Protein 4KHB (pdb70)

Nearest PDB structures (foldseek):
  4khb-assembly1_A  TM=1.009E+00  e=3.267E-23  Thermochaetoides thermophila DSM 1495
  4khb-assembly4_G  TM=1.005E+00  e=5.712E-20  Thermochaetoides thermophila DSM 1495
  4khb-assembly3_E  TM=9.959E-01  e=7.797E-20  Thermochaetoides thermophila DSM 1495
  4khb-assembly2_C  TM=9.978E-01  e=1.205E-19  Thermochaetoides thermophila DSM 1495
  7xt7-assembly1_j  TM=9.182E-01  e=3.684E-13  Komagataella phaffii

InterPro domains:
  IPR000994 Peptidase M24 [PF00557] (211-422)
  IPR011993 PH-like domain superfamily [G3DSA:2.30.29.30] (814-945)
  IPR013719 Histone chaperone RTT106/FACT complex subunit SPT16-like, middle domain [PF08512] (823-909)
  IPR013719 Histone chaperone RTT106/FACT complex subunit SPT16-like, middle domain [SM01287] (821-911)
  IPR013953 FACT complex subunit SPT16, middle domain [PF08644] (547-659)
  IPR013953 FACT complex subunit SPT16, middle domain [SM01286] (547-697)
  IPR029148 FACT complex subunit SPT16, N-terminal lobe domain [PF14826] (6-165)
  IPR029148 FACT complex subunit SPT16, N-terminal lobe domain [SM01285] (6-167)
  IPR029149 Creatinase/Aminopeptidase P/Spt16, N-terminal [G3DSA:3.40.350.10] (1-169)
  IPR033825 FACT complex subunit Spt16, peptidase M24-like domain [cd01091] (180-431)
  IPR036005 Creatinase/aminopeptidase-like [G3DSA:3.90.230.10] (173-447)
  IPR036005 Creatinase/aminopeptidase-like [SSF55920] (176-449)
  IPR040258 FACT complex subunit Spt16 [PTHR13980] (1-1028)
  IPR048969 FACT complex subunit SPT16, C-terminal domain [PF21091] (950-1029)
  IPR056595 FACT complex subunit SPT16, PH-like domain [PF24824] (669-801)

Solvent-accessible surface area: 51174 Å² total; per-residue (Å²): 207,168,36,75,10,7,146,153,54,95,80,24,23,109,154,15,178,102,41,16,17,21,25,17,90,176,60,56,0,0,2,0,9,1,12,3,15,15,2,5,1,11,0,61,3,0,86,61,12,57,69,46,83,35,77,151,82,4,32,0,75,0,20,0,63,8,23,59,68,222,164,129,129,58,84,55,176,34,95,67,2,29,0,0,21,2,0,15,0,32,2,87,35,16,127,69,0,32,96,8,10,93,47,0,41,80,26,28,124,94,37,107,191,155,28,4,23,2,23,15,9,54,84,0,54,24,45,22,35,187,86,11,6,12,0,38,0,3,70,30,5,6,18,20,64,39,51,22,131,50,103,8,11,9,0,17,2,47,9,2,34,13,11,90,6,17,39,30,5,0,8,0,52,33,43,14,33,17,13,12,7,0,14,11,3,111,112,143,27,77,145,87,0,24,81,0,0,126,77,33,6,99,15,95,10,93,105,71,119,26,12,24,68,4,26,2,11,5,72,9,79,41,34,74,13,18,2,25,1,21,4,127,136,140,2,7,0,14,0,2,19,94,10,26,57,71,12,59,81,53,58,76,30,16,2,0,68,13,41,21,39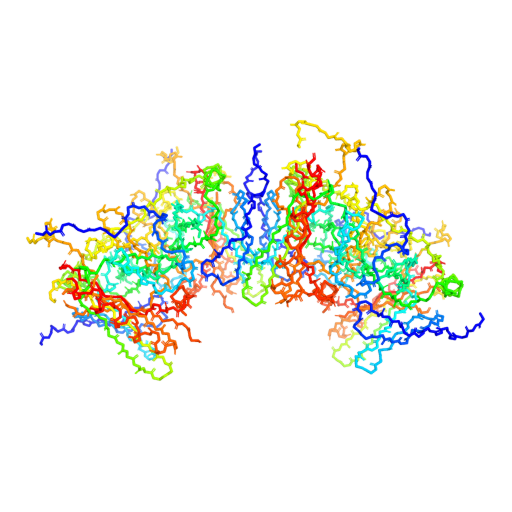,136,199,2,162,16,3,27,41,16,144,1,20,3,29,33,0,79,1,40,42,45,106,236,129,48,78,92,49,44,11,79,126,2,83,20,49,16,33,157,71,32,2,68,0,106,0,20,59,88,8,8,26,16,92,15,107,65,72,157,82,51,112,10,41,26,12,18,6,34,12,5,32,12,9,90,9,15,33,31,4,0,7,0,48,34,88,16,35,17,14,13,10,0,12,25,5,111,127,129,16,74,114,88,0,26,125,8,0,109,113,51,10,98,17,101,9,88,102,60,117,24,10,25,58,4,23,2,11,8,97,7,54,54,33,70,10,19,2,25,1,18,4,125,128,140,3,7,0,16,0,2,22,102,12,27,52,31,9,19,12,12,15,177,25,3,0,1,5,1,42,22,35,200,36,179,19,5,27,16,18,153,2,27,3,14,7,0,16,2,47,19,50,67,101,24,200,49,19,25,1,25,13,9,66,86,2,55,25,38,14,23,181,86,24,6,10,0,43,0,6,70,30,7,6,18,21,71,18,41,39,80,133,51,106,12,16,13,8,15,11,38,10,4,24,14,12,107,7,23,46,30,3,0,7,0,51,34,70,14,33,18,13,13,12,0,13,9,0,104,115,143,28,72,134,94,0,19,95,0,0,98,92,36,6,72,19,104,10,86,103,56,120,24,12,28,64,4,32,2,20,7,70,9,76,52,33,71,12,18,2,25,1,18,5,127,132,136,4,8,0,15,0,2,22,76,1,30,63,72,16,57,65,71,83,31,7,4,2,56,17,78,209,3,118,6,6,46,45,12,135,2,23,8,39,24,0,61,2,41,12,48,55,77,204,165,33,72,10,8,153,125,56,102,70,26,26,97,149,15,161,89,42,17,14,24,27,7,64,167,62,58,0,1,1,0,11,1,13,4,19,18,1,4,1,13,0,61,4,0,95,59,13,53,61,63,94,123,81,130,49,7,40,0,90,0,20,0,60,10,57,86,68,119,192,53,115,70,1,23,6,0,29,2,0,11,0,71,0,68,60,12,126,79,0,34,92,10,10,84,43,2,35,84,3,52,174,131,51,165,160,172,165,24,80,10,7,171,152,46,91,82,26,28,103,145,10,162,99,44,15,14,25,21,16,92,179,45,69,0,0,1,0,10,1,12,4,18,16,1,4,1,14,10,63,3,1,82,68,17,59,73,49,83,48,72,146,80,4,43,0,66,0,22,0,51,6,58,89,34,86,134,71,176,52,116,81,4,22,4,0,20,1,0,13,0,25,4,91,37,13,129,60,0,46,96,6,13,78,57,2,47,81,31,88,203,127,171,137,26,65,10,7,162,138,53,91,76,24,24,84,124,15,135,91,43,10,14,23,26,13,85,184,48,62,0,0,1,0,10,1,11,4,17,15,1,5,1,14,7,76,2,0,110,68,19,44,73,51,88,118,81,127,34,6,42,0,114,0,27,7,76,20,59,102,180,73,65,170,40,106,68,2,30,8,0,46,9,0,14,0,22,5,86,50,20,129,49,0,37,91,8,20,102,54,2,69,76,14,80,180,174,210,47,85,88,32,36,10,105,110,1,64,25,42,12,19,185,79,26,5,68,0,100,0,22,122,102,7,5,26,14,112,10,103,71,69,49,158,88,49,106,10,35,22,6,16,1,40,10,3,28,13,10,92,8,17,44,26,4,0,6,0,51,34,74,15,32,18,14,10,10,0,6,15,2,118,127,138,21,77,136,94,0,21,100,8,0,115,85,46,6,87,14,122,10,78,103,64,119,24,11,24,58,4,26,1,25,6,76,9,83,36,34,75,11,19,3,26,1,22,4,125,132,136,4,7,1,14,0,1,23,87,11,20,22,56,8,12,9,13,12,107,26,19,10,0,2,1,0,21,13,77,215,64,112,0,148,19,4,27,46,15,161,1,26,4,6,9,0,21,2,25,13,45,71,59,84

GO terms:
  GO:0005515 protein binding (F, IPI)

Sequence (1118 aa):
KRFESYKRDNQLPPKVRDMGIVIDQKNNTIVLPIMGRPVPFHINTIKNASKSDEGEWSFLRINFLSPGQRKDDQPFEDASAHFVRSLTFRSTDGDRYAEIANQISNLKREAVKHMAAIESFDHIYLDLSKEPGKCRFAENGLGWKPVGTFTLDVSNIGGAQWSRAAGYEVKILQRTSGVIQLDGFQQEDYERLAKIFKNWYSTNLENKEHSLRGWNWGKAEFGKAELTFNVQNRPAFEIPYSEIANTNLAGNEIAVEFAPGDKSKKASASRDQLVEIRFYIPGHMAAIESFDHIYLDLSKEPGKCRFAENGLGWKPVGGETFTLDVSNIGGAQWSRAAGYEVKILQRTSGVIQLDGFQQEDYERLAKIFKNWYSTNLENKEHSLRGWNWGKAEFGKAELTFNVQNRPAFEIPYSEIANTNLAGREIAVEFAPGDSKKASASRDQLVEIRFYIPGTTHMAAIESFDHIYLDLSKEPGKCRFAENGLGWKPVGGTFTLDVSNIGGAQWSRAAGYEVKILQRTSGVIQLDGFQQEDYERLAKIFKNWYSTNLENKEHSLRGWNWGKAEFGKAELTFNVQNRPAFEIPYSEIANTNLANEIAVEFAKSKKASASRDQLVEIRFYIPGTKRFESYKRDNQLPPKVRDMGIVIDQKNNTIVLPIMGRPVPFHINTIKNASKSDEGEWSFLRINFLSPGQFEDASAHFVRSLTFRSTDGDRYAEIANQISNLKREAVFKRFESYKRDNQLPPKVRDMGIVIDQKNNTIVLPIMGRPVPFHINTIKNASKSDEGEWSFLRINFLSPGQGPFEDASAHFVRSLTFRSTDGDRYAEIANQISNLKRFKRFESYKRDNQLPPKVRDMGIVIDQKNNTIVLPIMGRPVPFHINTIKNASKSDEGEWSFLRINFLSPGQPFEDASAHFVRSLTFRSTDGDRYAEIANQISNLKREMAAIESFDHIYLDLSKEPGKCRFAENGLGWKPVGGGETFTLDVSNIGGAQWSRAAGYEVKILQRTSGVIQLDGFQQEDYERLAKIFKNWYSTNLENKEHSLRGWNWGKAEFGKAELTFNVQNRPAFEIPYSEIANTNLAGRNEIAVEFAPGQVKSKKASASRDQLVEIRFYIPGTT

B-factor: mean 24.46, std 14.66, range [3.23, 107.15]

Organism: Chaetomium thermophilum (strain DSM 1495 / CBS 144.50 / IMI 039719) (NCBI:txid759272)

Radius of gyration: 35.15 Å; Cα contacts (8 Å, |Δi|>4): 2754; chains: 8; bounding box: 82×76×104 Å

Foldseek 3Di:
DDADQDDDPVVDDPCVQVLCWDDDLPSQWIWHRDPNDTHIDHLQFWDAWDWDDDPQKIKIKTATDDDVVDPDDDDPVCGPDDDDGMDMDMDNPRVVSVVVRVVSRVSNVVVVD/DDDQKDKDFQKDKLLDPAGWMWIAGLQFIATDGVVGDTDGLQQFDAWEWECDPHIWIWTQTPQADIIIIDDDHPVCVVVVQCRCVVRNVYGHHYAYADPPPDDDDDFDDDRFWTFGDDVNHTNDIGGPQQFDDWDPDDCKIKTAGDEPCSRPSQPSDPHGDGMDMDNDDD/DFDDKDKDWQKDKLLDPFGWMWIAGLQWIWTDGPPDDIDTDGLQQFDEWEWECDPHIWIWTATPQADIIIIHDDHPVCVVVVQCRCCVRNVYGHHYAYADPPPDDDDDFDDDRFWGFGDDVNHGNDIHGPVQFPDWDDPDCKIKTAGDCPCSVSQVSDPHGDGMDIDNDPGRD/DDDQWDKDFQKDKLLDPAGFMWIAGLQFIWTDRPPPTDTDGLQQFDEWEWQPDPQIWIWTQTPAADIMIIHDDHPVCVVVVQCRCCVRNVYGHHHAYADPPPDDDDDFDDDRFWGFGDDVNHTNDIHGPCQFDDWDDPCKIKTAGDPNVSQVSDVNGDGIDMDNDPPD/DDADQDDDPVVDDPCVQVLCWADDLVSQWIWHRDPNDTHIDHLLFWDAWDWADDPQKIKIKTATDDVVSPPCPPDDDDGIDMDIDRCSVVSVVVRVVSVVSNVVVD/DDDADQDDDPVVPDPVCQVLCWDDDLVSQWIWHRDPNDTHIDHLQFWDAWDWDDDDQKIKIKTATDDVVRPPPVCPPDDDDGIDMDIDNCRVVSVVVRVVSVVSND/DDDADQDDDDVVDDPCVQVQCWDDDLVRQWIWHRDPNDTHIDHLLQWDAWDWDDDPQKIKIKTATDDPCPPVPCPPDDDDGIDMDMDNPRVVSVVVRVVSVVSVVD/DDAKDKDFQKDKLLHPFGFIWIAHLQWIKTDGPPDDDIDTDGLQQFDEWEWEPDPNIWIWTQTPAADIIIIDDDHPVCVVVVQCRCVVRNVYGHHYAYADDPPDDDDDFDDDRFWTFGDDVNHTNDIGGPLQFPDWDCPDAPKIKTAGACVVRHRVSQVSDPRGDGIDMDHDPPPD

Structure (mmCIF, N/CA/C/O backbone):
data_4KHB
#
_entry.id   4KHB
#
_cell.length_a   85.391
_cell.length_b   128.082
_cell.length_c   132.329
_cell.angle_alpha   90.000
_cell.angle_beta   90.000
_cell.angle_gamma   90.000
#
_symmetry.space_group_name_H-M   'P 21 21 21'
#
loop_
_entity.id
_entity.type
_entity.pdbx_description
1 polymer 'Uncharacterized protein SPT16D'
2 polymer 'Uncharacterized protein POB3N'
3 non-polymer 'SULFATE ION'
4 water water
#
loop_
_atom_site.group_PDB
_atom_site.id
_atom_site.type_symbol
_atom_site.label_atom_id
_atom_site.label_alt_id
_atom_site.label_comp_id
_atom_site.label_asym_id
_atom_site.label_entity_id
_atom_site.label_seq_id
_atom_site.pdbx_PDB_ins_code
_atom_site.Cartn_x
_atom_site.Cartn_y
_atom_site.Cartn_z
_atom_site.occupancy
_atom_site.B_iso_or_equiv
_atom_site.auth_seq_id
_atom_site.auth_comp_id
_atom_site.auth_asym_id
_atom_site.auth_atom_id
_atom_site.pdbx_PDB_model_num
ATOM 1 N N . LYS A 1 7 ? 12.364 -13.639 8.445 1.00 54.67 527 LYS A N 1
ATOM 2 C CA . LYS A 1 7 ? 11.119 -12.888 8.550 1.00 49.59 527 LYS A CA 1
ATOM 3 C C . LYS A 1 7 ? 9.961 -13.651 7.926 1.00 44.77 527 LYS A C 1
ATOM 4 O O . LYS A 1 7 ? 9.055 -14.126 8.617 1.00 49.39 527 LYS A O 1
ATOM 10 N N . ARG A 1 8 ? 10.011 -13.762 6.603 1.00 40.03 528 ARG A N 1
ATOM 11 C CA . ARG A 1 8 ? 8.958 -14.410 5.833 1.00 35.78 528 ARG A CA 1
ATOM 12 C C . ARG A 1 8 ? 8.946 -15.926 5.993 1.00 37.37 528 ARG A C 1
ATOM 13 O O . ARG A 1 8 ? 9.958 -16.599 5.767 1.00 36.54 528 ARG A O 1
ATOM 21 N N . PHE A 1 9 ? 7.791 -16.454 6.380 1.00 26.83 529 PHE A N 1
ATOM 22 C CA . PHE A 1 9 ? 7.582 -17.894 6.452 1.00 14.06 529 PHE A CA 1
ATOM 23 C C . PHE A 1 9 ? 6.344 -18.259 5.644 1.00 18.73 529 PHE A C 1
ATOM 24 O O . PHE A 1 9 ? 5.584 -17.381 5.229 1.00 18.49 529 PHE A O 1
ATOM 32 N N . GLU A 1 10 ? 6.144 -19.554 5.422 1.00 12.57 530 GLU A N 1
ATOM 33 C CA . GLU A 1 10 ? 5.056 -20.036 4.579 1.00 17.75 530 GLU A CA 1
ATOM 34 C C . GLU A 1 10 ? 4.802 -21.508 4.872 1.00 12.39 530 GLU A C 1
ATOM 35 O O . GLU A 1 10 ? 5.715 -22.331 4.770 1.00 13.70 530 GLU A O 1
ATOM 41 N N . SER A 1 11 ? 3.567 -21.839 5.238 1.00 8.37 531 SER A N 1
ATOM 42 C CA . SER A 1 11 ? 3.230 -23.210 5.595 1.00 19.11 531 SER A CA 1
ATOM 43 C C . SER A 1 11 ? 3.227 -24.108 4.363 1.00 12.73 531 SER A C 1
ATOM 44 O O . SER A 1 11 ? 4.055 -25.012 4.240 1.00 17.56 531 SER A O 1
ATOM 47 N N . TYR A 1 12 ? 2.296 -23.845 3.450 1.00 10.01 532 TYR A N 1
ATOM 48 C CA . TYR A 1 12 ? 2.154 -24.655 2.244 1.00 13.80 532 TYR A CA 1
ATOM 49 C C . TYR A 1 12 ? 2.046 -23.785 0.992 1.00 16.25 532 TYR A C 1
ATOM 50 O O . TYR A 1 12 ? 1.699 -22.603 1.074 1.00 17.45 532 TYR A O 1
ATOM 59 N N . LYS A 1 13 ? 2.358 -24.372 -0.160 1.00 17.29 533 LYS A N 1
ATOM 60 C CA . LYS A 1 13 ? 2.253 -23.676 -1.439 1.00 25.34 533 LYS A CA 1
ATOM 61 C C . LYS A 1 13 ? 1.083 -24.262 -2.235 1.00 22.86 533 LYS A C 1
ATOM 62 O O . LYS A 1 13 ? 0.424 -23.555 -2.998 1.00 33.23 533 LYS A O 1
ATOM 68 N N . ARG A 1 14 ? 0.830 -25.557 -2.045 1.00 20.55 534 ARG A N 1
ATOM 69 C CA . ARG A 1 14 ? -0.195 -26.276 -2.806 1.00 27.82 534 ARG A CA 1
ATOM 70 C C . ARG A 1 14 ? -1.111 -27.118 -1.925 1.00 27.26 534 ARG A C 1
ATOM 71 O O . ARG A 1 14 ? -0.729 -27.531 -0.827 1.00 29.40 534 ARG A O 1
ATOM 79 N N . ASP A 1 15 ? -2.323 -27.368 -2.419 1.00 23.54 535 ASP A N 1
ATOM 80 C CA . ASP A 1 15 ? -3.320 -28.151 -1.691 1.00 26.54 535 ASP A CA 1
ATOM 81 C C . ASP A 1 15 ? -2.849 -29.578 -1.386 1.00 27.70 535 ASP A C 1
ATOM 82 O O . ASP A 1 15 ? -3.132 -30.116 -0.314 1.00 33.96 535 ASP A O 1
ATOM 87 N N . ASN A 1 16 ? -2.129 -30.184 -2.328 1.00 22.90 536 ASN A N 1
ATOM 88 C CA . ASN A 1 16 ? -1.688 -31.572 -2.180 1.00 31.72 536 ASN A CA 1
ATOM 89 C C . ASN A 1 16 ? -0.579 -31.789 -1.151 1.00 29.25 536 ASN A C 1
ATOM 90 O O . ASN A 1 16 ? -0.166 -32.925 -0.908 1.00 34.11 536 ASN A O 1
ATOM 95 N N . GLN A 1 17 ? -0.102 -30.701 -0.553 1.00 28.85 537 GLN A N 1
ATOM 96 C CA . GLN A 1 17 ? 0.919 -30.794 0.484 1.00 28.24 537 GLN A CA 1
ATOM 97 C C . GLN A 1 17 ? 0.305 -30.897 1.872 1.00 26.76 537 GLN A C 1
ATOM 98 O O . GLN A 1 17 ? 1.017 -31.077 2.859 1.00 31.48 537 GLN A O 1
ATOM 104 N N . LEU A 1 18 ? -1.016 -30.765 1.944 1.00 26.02 538 LEU A N 1
ATOM 105 C CA . LEU A 1 18 ? -1.723 -30.925 3.207 1.00 28.18 538 LEU A CA 1
ATOM 106 C C . LEU A 1 18 ? -1.699 -32.393 3.627 1.00 30.62 538 LEU A C 1
ATOM 107 O O . LEU A 1 18 ? -1.862 -33.284 2.790 1.00 30.56 538 LEU A O 1
ATOM 112 N N . PRO A 1 19 ? -1.484 -32.648 4.928 1.00 29.37 539 PRO A N 1
ATOM 113 C CA . PRO A 1 19 ? -1.466 -34.012 5.478 1.00 24.72 539 PRO A CA 1
ATOM 114 C C . PRO A 1 19 ? -2.798 -34.718 5.234 1.00 25.53 539 PRO A C 1
ATOM 115 O O . PRO A 1 19 ? -3.846 -34.114 5.448 1.00 25.14 539 PRO A O 1
ATOM 119 N N . PRO A 1 20 ? -2.757 -35.980 4.772 1.00 36.62 540 PRO A N 1
ATOM 120 C CA . PRO A 1 20 ? -3.958 -36.701 4.327 1.00 28.99 540 PRO A CA 1
ATOM 121 C C . PRO A 1 20 ? -5.059 -36.838 5.381 1.00 30.64 540 PRO A C 1
ATOM 122 O O . PRO A 1 20 ? -6.228 -36.956 5.008 1.00 35.26 540 PRO A O 1
ATOM 126 N N . LYS A 1 21 ? -4.701 -36.821 6.662 1.00 28.69 541 LYS A N 1
ATOM 127 C CA . LYS A 1 21 ? -5.692 -36.955 7.727 1.00 33.43 541 LYS A CA 1
ATOM 128 C C . LYS A 1 21 ? -6.526 -35.686 7.895 1.00 37.32 541 LYS A C 1
ATOM 129 O O . LYS A 1 21 ? -7.440 -35.639 8.722 1.00 35.66 541 LYS A O 1
ATOM 135 N N . VAL A 1 22 ? -6.197 -34.659 7.116 1.00 32.37 542 VAL A N 1
ATOM 136 C CA . VAL A 1 22 ? -7.002 -33.444 7.032 1.00 29.84 542 VAL A CA 1
ATOM 137 C C . VAL A 1 22 ? -8.459 -33.740 6.666 1.00 30.40 542 VAL A C 1
ATOM 138 O O . VAL A 1 22 ? -9.377 -33.051 7.118 1.00 28.78 542 VAL A O 1
ATOM 142 N N . ARG A 1 23 ? -8.668 -34.786 5.871 1.00 33.10 543 ARG A N 1
ATOM 143 C CA . ARG A 1 23 ? -10.005 -35.126 5.392 1.00 34.47 543 ARG A CA 1
ATOM 144 C C . ARG A 1 23 ? -10.978 -35.570 6.482 1.00 37.82 543 ARG A C 1
ATOM 145 O O . ARG A 1 23 ? -12.174 -35.721 6.222 1.00 38.71 543 ARG A O 1
ATOM 153 N N . ASP A 1 24 ? -10.472 -35.787 7.692 1.00 32.81 544 ASP A N 1
ATOM 154 C CA . ASP A 1 24 ? -11.313 -36.232 8.797 1.00 31.31 544 ASP A CA 1
ATOM 155 C C . ASP A 1 24 ? -11.852 -35.043 9.588 1.00 36.12 544 ASP A C 1
ATOM 156 O O . ASP A 1 24 ? -12.535 -35.223 10.601 1.00 36.71 544 ASP A O 1
ATOM 161 N N . MET A 1 25 ? -11.529 -33.835 9.126 1.00 35.70 545 MET A N 1
ATOM 162 C CA . MET A 1 25 ? -11.975 -32.604 9.779 1.00 31.06 545 MET A CA 1
ATOM 163 C C . MET A 1 25 ? -11.514 -32.519 11.230 1.00 26.29 545 MET A C 1
ATOM 164 O O . MET A 1 25 ? -12.233 -32.005 12.086 1.00 29.50 545 MET A O 1
ATOM 169 N N . GLY A 1 26 ? -10.310 -33.011 11.501 1.00 22.68 546 GLY A N 1
ATOM 170 C CA . GLY A 1 26 ? -9.764 -32.934 12.842 1.00 21.05 546 GLY A CA 1
ATOM 171 C C . GLY A 1 26 ? -8.513 -32.083 12.886 1.00 18.86 546 GLY A C 1
ATOM 172 O O . GLY A 1 26 ? -7.937 -31.751 11.848 1.00 18.02 546 GLY A O 1
ATOM 173 N N . ILE A 1 27 ? -8.098 -31.722 14.095 1.00 17.37 547 ILE A N 1
ATOM 174 C CA . ILE A 1 27 ? -6.863 -30.977 14.299 1.00 17.13 547 ILE A CA 1
ATOM 175 C C . ILE A 1 27 ? -5.658 -31.833 13.907 1.00 19.71 547 ILE A C 1
ATOM 176 O O . ILE A 1 27 ? -5.531 -32.977 14.349 1.00 20.25 547 ILE A O 1
ATOM 181 N N . VAL A 1 28 ? -4.780 -31.283 13.074 1.00 17.68 548 VAL A N 1
ATOM 182 C CA . VAL A 1 28 ? -3.602 -32.012 12.616 1.00 20.01 548 VAL A CA 1
ATOM 183 C C . VAL A 1 28 ? -2.333 -31.213 12.882 1.00 22.76 548 VAL A C 1
ATOM 184 O O . VAL A 1 28 ? -2.256 -30.030 12.540 1.00 22.18 548 VAL A O 1
ATOM 188 N N . ILE A 1 29 ? -1.344 -31.857 13.498 1.00 25.61 549 ILE A N 1
ATOM 189 C CA . ILE A 1 29 ? -0.052 -31.218 13.707 1.00 23.57 549 ILE A CA 1
ATOM 190 C C . ILE A 1 29 ? 0.896 -31.717 12.631 1.00 21.58 549 ILE A C 1
ATOM 191 O O . ILE A 1 29 ? 1.066 -32.925 12.458 1.00 25.22 549 ILE A O 1
ATOM 196 N N . ASP A 1 30 ? 1.498 -30.788 11.897 1.00 21.86 550 ASP A N 1
ATOM 197 C CA . ASP A 1 30 ? 2.441 -31.157 10.856 1.00 23.80 550 ASP A CA 1
ATOM 198 C C . ASP A 1 30 ? 3.781 -30.581 11.259 1.00 24.15 550 ASP A C 1
ATOM 199 O O . ASP A 1 30 ? 4.167 -29.496 10.812 1.00 18.92 550 ASP A O 1
ATOM 204 N N . GLN A 1 31 ? 4.476 -31.315 12.123 1.00 22.44 551 GLN A N 1
ATOM 205 C CA . GLN A 1 31 ? 5.752 -30.882 12.666 1.00 25.40 551 GLN A CA 1
ATOM 206 C C . GLN A 1 31 ? 6.707 -30.635 11.514 1.00 19.97 551 GLN A C 1
ATOM 207 O O . GLN A 1 31 ? 7.593 -29.789 11.592 1.00 16.81 551 GLN A O 1
ATOM 213 N N . LYS A 1 32 ? 6.489 -31.371 10.431 1.00 28.98 552 LYS A N 1
ATOM 214 C CA . LYS A 1 32 ? 7.371 -31.339 9.285 1.00 25.38 552 LYS A CA 1
ATOM 215 C C . LYS A 1 32 ? 7.451 -29.972 8.636 1.00 26.00 552 LYS A C 1
ATOM 216 O O . LYS A 1 32 ? 8.519 -29.524 8.211 1.00 20.48 552 LYS A O 1
ATOM 222 N N . ASN A 1 33 ? 6.308 -29.308 8.581 1.00 20.96 553 ASN A N 1
ATOM 223 C CA . ASN A 1 33 ? 6.202 -28.026 7.920 1.00 19.96 553 ASN A CA 1
ATOM 224 C C . ASN A 1 33 ? 6.025 -26.889 8.924 1.00 18.73 553 ASN A C 1
ATOM 225 O O . ASN A 1 33 ? 5.655 -25.775 8.546 1.00 20.38 553 ASN A O 1
ATOM 230 N N . ASN A 1 34 ? 6.286 -27.185 10.200 1.00 16.33 554 ASN A N 1
ATOM 231 C CA . ASN A 1 34 ? 6.174 -26.198 11.275 1.00 18.49 554 ASN A CA 1
ATOM 232 C C . ASN A 1 34 ? 4.790 -25.579 11.298 1.00 17.40 554 ASN A C 1
ATOM 233 O O . ASN A 1 34 ? 4.647 -24.361 11.414 1.00 15.00 554 ASN A O 1
ATOM 238 N N . THR A 1 35 ? 3.770 -26.423 11.192 1.00 15.39 555 THR A N 1
ATOM 239 C CA . THR A 1 35 ? 2.421 -25.934 10.958 1.00 16.93 555 THR A CA 1
ATOM 240 C C . THR A 1 35 ? 1.395 -26.808 11.673 1.00 17.26 555 THR A C 1
ATOM 241 O O . THR A 1 35 ? 1.555 -28.030 11.767 1.00 17.65 555 THR A O 1
ATOM 245 N N . ILE A 1 36 ? 0.349 -26.168 12.189 1.00 11.20 556 ILE A N 1
ATOM 246 C CA . ILE A 1 36 ? -0.831 -26.871 12.670 1.00 16.52 556 ILE A CA 1
ATOM 247 C C . ILE A 1 36 ? -1.982 -26.576 11.710 1.00 16.74 556 ILE A C 1
ATOM 248 O O . ILE A 1 36 ? -2.042 -25.497 11.114 1.00 15.42 556 ILE A O 1
ATOM 253 N N . VAL A 1 37 ? -2.884 -27.539 11.548 1.00 13.35 557 VAL A N 1
ATOM 254 C CA . VAL A 1 37 ? -4.010 -27.387 10.632 1.00 13.78 557 VAL A CA 1
ATOM 255 C C . VAL A 1 37 ? -5.319 -27.492 11.396 1.00 16.58 557 VAL A C 1
ATOM 256 O O . VAL A 1 37 ? -5.635 -28.537 11.964 1.00 17.14 557 VAL A O 1
ATOM 260 N N . LEU A 1 38 ? -6.076 -26.400 11.413 1.00 10.24 558 LEU A N 1
ATOM 261 C CA . LEU A 1 38 ? -7.294 -26.343 12.204 1.00 11.55 558 LEU A CA 1
ATOM 262 C C . LEU A 1 38 ? -8.532 -26.439 11.320 1.00 13.48 558 LEU A C 1
ATOM 263 O O . LEU A 1 38 ? -8.619 -25.779 10.283 1.00 10.51 558 LEU A O 1
ATOM 268 N N . PRO A 1 39 ? -9.497 -27.269 11.736 1.00 13.91 559 PRO A N 1
ATOM 269 C CA . PRO A 1 39 ? -10.731 -27.480 10.975 1.00 13.87 559 PRO A CA 1
ATOM 270 C C . PRO A 1 39 ? -11.747 -26.373 11.240 1.00 12.18 559 PRO A C 1
ATOM 271 O O . PRO A 1 39 ? -12.308 -26.292 12.334 1.00 12.22 559 PRO A O 1
ATOM 275 N N . ILE A 1 40 ? -11.967 -25.520 10.246 1.00 13.28 560 ILE A N 1
ATOM 276 C CA . ILE A 1 40 ? -12.906 -24.416 10.395 1.00 12.02 560 ILE A CA 1
ATOM 277 C C . ILE A 1 40 ? -13.985 -24.454 9.318 1.00 10.52 560 ILE A C 1
ATOM 278 O O . ILE A 1 40 ? -13.725 -24.155 8.147 1.00 12.66 560 ILE A O 1
ATOM 283 N N . MET A 1 41 ? -15.194 -24.828 9.734 1.00 12.34 561 MET A N 1
ATOM 284 C CA . MET A 1 41 ? -16.369 -24.859 8.863 1.00 10.97 561 MET A CA 1
ATOM 285 C C . MET A 1 41 ? -16.171 -25.718 7.618 1.00 15.93 561 MET A C 1
ATOM 286 O O . MET A 1 41 ? -16.586 -25.345 6.517 1.00 14.47 561 MET A O 1
ATOM 291 N N . GLY A 1 42 ? -15.539 -26.873 7.805 1.00 15.07 562 GLY A N 1
ATOM 292 C CA . GLY A 1 42 ? -15.381 -27.829 6.727 1.00 16.49 562 GLY A CA 1
ATOM 293 C C . GLY A 1 42 ? -14.105 -27.610 5.947 1.00 15.34 562 GLY A C 1
ATOM 294 O O . GLY A 1 42 ? -13.879 -28.240 4.911 1.00 15.27 562 GLY A O 1
ATOM 295 N N . ARG A 1 43 ? -13.265 -26.711 6.446 1.00 12.06 563 ARG A N 1
ATOM 296 C CA . ARG A 1 43 ? -12.050 -26.344 5.740 1.00 15.55 563 ARG A CA 1
ATOM 297 C C . ARG A 1 43 ? -10.841 -26.489 6.650 1.00 11.69 563 ARG A C 1
ATOM 298 O O . ARG A 1 43 ? -10.825 -25.970 7.768 1.00 10.36 563 ARG A O 1
ATOM 306 N N . PRO A 1 44 ? -9.819 -27.203 6.165 1.00 13.73 564 PRO A N 1
ATOM 307 C CA . PRO A 1 44 ? -8.544 -27.353 6.871 1.00 13.24 564 PRO A CA 1
ATOM 308 C C . PRO A 1 44 ? -7.706 -26.090 6.758 1.00 12.05 564 PRO A C 1
ATOM 309 O O . PRO A 1 44 ? -7.209 -25.783 5.673 1.00 13.26 564 PRO A O 1
ATOM 313 N N . VAL A 1 45 ? -7.541 -25.372 7.864 1.00 8.39 565 VAL A N 1
ATOM 314 C CA . VAL A 1 45 ? -6.840 -24.095 7.824 1.00 8.65 565 VAL A CA 1
ATOM 315 C C . VAL A 1 45 ? -5.486 -24.173 8.517 1.00 9.04 565 VAL A C 1
ATOM 316 O O . VAL A 1 45 ? -5.407 -24.458 9.712 1.00 7.77 565 VAL A O 1
ATOM 320 N N . PRO A 1 46 ? -4.412 -23.913 7.757 1.00 9.52 566 PRO A N 1
ATOM 321 C CA . PRO A 1 46 ? -3.042 -23.948 8.278 1.00 10.95 566 PRO A CA 1
ATOM 322 C C . PRO A 1 46 ? -2.712 -22.714 9.104 1.00 11.50 566 PRO A C 1
ATOM 323 O O . PRO A 1 46 ? -3.110 -21.609 8.735 1.00 7.85 566 PRO A O 1
ATOM 327 N N . PHE A 1 47 ? -1.998 -22.907 10.208 1.00 9.70 567 PHE A N 1
ATOM 328 C CA . PHE A 1 47 ? -1.418 -21.798 10.953 1.00 12.07 567 PHE A CA 1
ATOM 329 C C . PHE A 1 47 ? 0.026 -22.143 11.293 1.00 10.53 567 PHE A C 1
ATOM 330 O O . PHE A 1 47 ? 0.301 -23.165 11.927 1.00 10.81 567 PHE A O 1
ATOM 338 N N . HIS A 1 48 ? 0.949 -21.292 10.860 1.00 13.86 568 HIS A N 1
ATOM 339 C CA . HIS A 1 48 ? 2.370 -21.541 11.068 1.00 13.67 568 HIS A CA 1
ATOM 340 C C . HIS A 1 48 ? 2.729 -21.335 12.533 1.00 13.37 568 HIS A C 1
ATOM 341 O O . HIS A 1 48 ? 2.088 -20.546 13.226 1.00 9.04 568 HIS A O 1
ATOM 348 N N . ILE A 1 49 ? 3.746 -22.052 13.003 1.00 16.39 569 ILE A N 1
ATOM 349 C CA . ILE A 1 49 ? 4.135 -21.995 14.409 1.00 12.47 569 ILE A CA 1
ATOM 350 C C . ILE A 1 49 ? 4.659 -20.617 14.829 1.00 15.05 569 ILE A C 1
ATOM 351 O O . ILE A 1 49 ? 4.532 -20.224 15.993 1.00 21.03 569 ILE A O 1
ATOM 356 N N . ASN A 1 50 ? 5.228 -19.880 13.876 1.00 11.78 570 ASN A N 1
ATOM 357 C CA . ASN A 1 50 ? 5.766 -18.547 14.142 1.00 15.93 570 ASN A CA 1
ATOM 358 C C . ASN A 1 50 ? 4.666 -17.519 14.394 1.00 15.60 570 ASN A C 1
ATOM 359 O O . ASN A 1 50 ? 4.939 -16.353 14.695 1.00 20.38 570 ASN A O 1
ATOM 364 N N . THR A 1 51 ? 3.424 -17.968 14.253 1.00 11.62 571 THR A N 1
ATOM 365 C CA . THR A 1 51 ? 2.249 -17.124 14.393 1.00 13.20 571 THR A CA 1
ATOM 366 C C . THR A 1 51 ? 1.618 -17.355 15.771 1.00 12.04 571 THR A C 1
ATOM 367 O O . THR A 1 51 ? 0.804 -16.555 16.245 1.00 16.76 571 THR A O 1
ATOM 371 N N . ILE A 1 52 ? 2.042 -18.433 16.427 1.00 10.84 572 ILE A N 1
ATOM 372 C CA . ILE A 1 52 ? 1.419 -18.898 17.668 1.00 15.94 572 ILE A CA 1
ATOM 373 C C . ILE A 1 52 ? 2.169 -18.469 18.934 1.00 16.44 572 ILE A C 1
ATOM 374 O O . ILE A 1 52 ? 3.392 -18.583 19.015 1.00 17.05 572 ILE A O 1
ATOM 379 N N . LYS A 1 53 ? 1.416 -17.967 19.912 1.00 14.15 573 LYS A N 1
ATOM 380 C CA . LYS A 1 53 ? 1.955 -17.578 21.214 1.00 17.18 573 LYS A CA 1
ATOM 381 C C . LYS A 1 53 ? 2.058 -18.782 22.151 1.00 18.91 573 LYS A C 1
ATOM 382 O O . LYS A 1 53 ? 3.156 -19.170 22.555 1.00 16.02 573 LYS A O 1
ATOM 388 N N . ASN A 1 54 ? 0.912 -19.366 22.497 1.00 14.89 574 ASN A N 1
ATOM 389 C CA . ASN A 1 54 ? 0.884 -20.558 23.342 1.00 21.25 574 ASN A CA 1
ATOM 390 C C . ASN A 1 54 ? -0.366 -21.409 23.125 1.00 17.74 574 ASN A C 1
ATOM 391 O O . ASN A 1 54 ? -1.294 -20.993 22.426 1.00 18.94 574 ASN A O 1
ATOM 396 N N . ALA A 1 55 ? -0.388 -22.593 23.734 1.00 18.47 575 ALA A N 1
ATOM 397 C CA . ALA A 1 55 ? -1.558 -23.467 23.686 1.00 19.27 575 ALA A CA 1
ATOM 398 C C . ALA A 1 55 ? -1.852 -24.050 25.064 1.00 20.24 575 ALA A C 1
ATOM 399 O O . ALA A 1 55 ? -0.937 -24.483 25.771 1.00 24.81 575 ALA A O 1
ATOM 401 N N . SER A 1 56 ? -3.128 -24.067 25.440 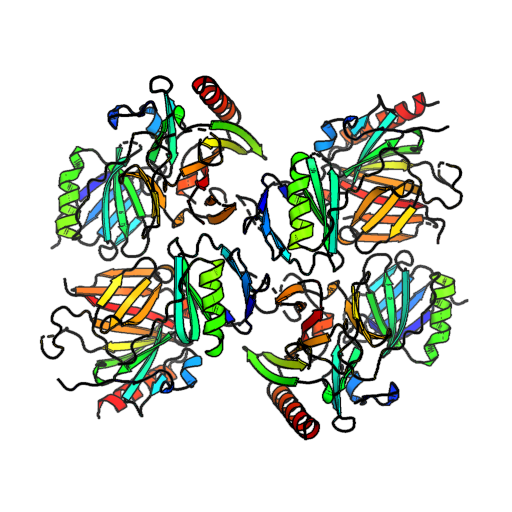1.00 25.29 576 SER A N 1
ATOM 402 C CA . SER A 1 56 ? -3.528 -24.552 26.757 1.00 22.46 576 SER A CA 1
ATOM 403 C C . SER A 1 56 ? -4.696 -25.537 26.726 1.00 21.94 576 SER A C 1
ATOM 404 O O . SER A 1 56 ? -5.657 -25.349 25.973 1.00 20.57 576 SER A O 1
ATOM 407 N N . LYS A 1 57 ? -4.598 -26.587 27.540 1.00 20.47 577 LYS A N 1
ATOM 408 C CA . LYS A 1 57 ? -5.674 -27.560 27.705 1.00 22.13 577 LYS A CA 1
ATOM 409 C C . LYS A 1 57 ? -6.379 -27.329 29.041 1.00 26.59 577 LYS A C 1
ATOM 410 O O . LYS A 1 57 ? -5.744 -26.951 30.033 1.00 27.69 577 LYS A O 1
ATOM 416 N N . SER A 1 58 ? -7.688 -27.565 29.068 1.00 26.52 578 SER A N 1
ATOM 417 C CA . SER A 1 58 ? -8.457 -27.458 30.302 1.00 30.47 578 SER A CA 1
ATOM 418 C C . SER A 1 58 ? -9.645 -28.423 30.260 1.00 30.30 578 SER A C 1
ATOM 419 O O . SER A 1 58 ? -10.023 -28.912 29.192 1.00 34.48 578 SER A O 1
ATOM 422 N N . ASP A 1 59 ? -10.226 -28.700 31.422 1.00 26.85 579 ASP A N 1
ATOM 423 C CA . ASP A 1 59 ? -11.356 -29.615 31.498 1.00 33.72 579 ASP A CA 1
ATOM 424 C C . ASP A 1 59 ? -12.506 -28.956 32.252 1.00 34.05 579 ASP A C 1
ATOM 425 O O . ASP A 1 59 ? -12.307 -28.395 33.334 1.00 31.91 579 ASP A O 1
ATOM 430 N N . GLU A 1 60 ? -13.702 -29.027 31.673 1.00 33.65 580 GLU A N 1
ATOM 431 C CA . GLU A 1 60 ? -14.927 -28.639 32.363 1.00 34.88 580 GLU A CA 1
ATOM 432 C C . GLU A 1 60 ? -15.989 -29.711 32.152 1.00 36.65 580 GLU A C 1
ATOM 433 O O . GLU A 1 60 ? -16.641 -29.760 31.106 1.00 35.83 580 GLU A O 1
ATOM 439 N N . GLY A 1 61 ? -16.148 -30.579 33.144 1.00 34.54 581 GLY A N 1
ATOM 440 C CA . GLY A 1 61 ? -17.076 -31.689 33.035 1.00 30.54 581 GLY A CA 1
ATOM 441 C C . GLY A 1 61 ? -16.517 -32.793 32.155 1.00 32.01 581 GLY A C 1
ATOM 442 O O . GLY A 1 61 ? -15.378 -33.230 32.337 1.00 35.39 581 GLY A O 1
ATOM 443 N N . GLU A 1 62 ? -17.318 -33.243 31.195 1.00 39.75 582 GLU A N 1
ATOM 444 C CA . GLU A 1 62 ? -16.897 -34.301 30.284 1.00 38.83 582 GLU A CA 1
ATOM 445 C C . GLU A 1 62 ? -16.217 -33.729 29.044 1.00 41.40 582 GLU A C 1
ATOM 446 O O . GLU A 1 62 ? -15.727 -34.476 28.195 1.00 38.28 582 GLU A O 1
ATOM 452 N N . TRP A 1 63 ? -16.191 -32.403 28.943 1.00 38.55 583 TRP A N 1
ATOM 453 C CA . TRP A 1 63 ? -15.579 -31.733 27.802 1.00 37.18 583 TRP A CA 1
ATOM 454 C C . TRP A 1 63 ? -14.179 -31.228 28.142 1.00 31.80 583 TRP A C 1
ATOM 455 O O . TRP A 1 63 ? -13.952 -30.687 29.227 1.00 31.34 583 TRP A O 1
ATOM 466 N N . SER A 1 64 ? -13.246 -31.397 27.211 1.00 32.26 584 SER A N 1
ATOM 467 C CA . SER A 1 64 ? -11.920 -30.810 27.347 1.00 35.34 584 SER A CA 1
ATOM 468 C C . SER A 1 64 ? -11.781 -29.661 26.360 1.00 32.25 584 SER A C 1
ATOM 469 O O . SER A 1 64 ? -12.400 -29.675 25.296 1.00 23.57 584 SER A O 1
ATOM 472 N N . PHE A 1 65 ? -10.962 -28.673 26.701 1.00 30.96 585 PHE A N 1
ATOM 473 C CA . PHE A 1 65 ? -10.840 -27.485 25.864 1.00 25.22 585 PHE A CA 1
ATOM 474 C C . PHE A 1 65 ? -9.404 -27.178 25.462 1.00 25.22 585 PHE A C 1
ATOM 475 O O . PHE A 1 65 ? -8.489 -27.214 26.286 1.00 22.59 585 PHE A O 1
ATOM 483 N N . LEU A 1 66 ? -9.220 -26.876 24.181 1.00 20.95 586 LEU A N 1
ATOM 484 C CA . LEU A 1 66 ? -7.922 -26.478 23.652 1.00 17.97 586 LEU A CA 1
ATOM 485 C C . LEU A 1 66 ? -7.968 -25.031 23.192 1.00 19.22 586 LEU A C 1
ATOM 486 O O . LEU A 1 66 ? -8.655 -24.707 22.220 1.00 16.69 586 LEU A O 1
ATOM 491 N N . ARG A 1 67 ? -7.252 -24.156 23.889 1.00 18.15 587 ARG A N 1
ATOM 492 C CA . ARG A 1 67 ? -7.167 -22.767 23.456 1.00 18.33 587 ARG A CA 1
ATOM 493 C C . ARG A 1 67 ? -5.799 -22.419 22.894 1.00 13.16 587 ARG A C 1
ATOM 494 O O . ARG A 1 67 ? -4.778 -22.555 23.574 1.00 17.11 587 ARG A O 1
ATOM 502 N N . ILE A 1 68 ? -5.790 -21.986 21.638 1.00 15.12 588 ILE A N 1
ATOM 503 C CA . ILE A 1 68 ? -4.566 -21.546 20.990 1.00 13.90 588 ILE A CA 1
ATOM 504 C C . ILE A 1 68 ? -4.541 -20.021 20.896 1.00 14.61 588 ILE A C 1
ATOM 505 O O . ILE A 1 68 ? -5.421 -19.419 20.273 1.00 12.66 588 ILE A O 1
ATOM 510 N N . ASN A 1 69 ? -3.542 -19.399 21.517 1.00 12.42 589 ASN A N 1
ATOM 511 C CA . ASN A 1 69 ? -3.368 -17.950 21.428 1.00 14.59 589 ASN A CA 1
ATOM 512 C C . ASN A 1 69 ? -2.314 -17.577 20.397 1.00 13.33 589 ASN A C 1
ATOM 513 O O . ASN A 1 69 ? -1.250 -18.196 20.329 1.00 15.29 589 ASN A O 1
ATOM 518 N N . PHE A 1 70 ? -2.615 -16.565 19.592 1.00 12.45 590 PHE A N 1
ATOM 519 C CA . PHE A 1 70 ? -1.723 -16.168 18.513 1.00 13.60 590 PHE A CA 1
ATOM 520 C C . PHE A 1 70 ? -0.949 -14.894 18.846 1.00 16.91 590 PHE A C 1
ATOM 521 O O . PHE A 1 70 ? -1.350 -14.128 19.724 1.00 17.67 590 PHE A O 1
ATOM 529 N N . LEU A 1 71 ? 0.151 -14.662 18.135 1.00 15.30 591 LEU A N 1
ATOM 530 C CA . LEU A 1 71 ? 0.920 -13.435 18.309 1.00 16.72 591 LEU A CA 1
ATOM 531 C C . LEU A 1 71 ? 0.280 -12.279 17.549 1.00 15.73 591 LEU A C 1
ATOM 532 O O . LEU A 1 71 ? 0.034 -12.370 16.343 1.00 15.39 591 LEU A O 1
ATOM 537 N N . SER A 1 72 ? -0.001 -11.202 18.275 1.00 17.18 592 SER A N 1
ATOM 538 C CA . SER A 1 72 ? -0.666 -10.032 17.722 1.00 23.85 592 SER A CA 1
ATOM 539 C C . SER A 1 72 ? -0.252 -8.817 18.536 1.00 31.80 592 SER A C 1
ATOM 540 O O . SER A 1 72 ? 0.262 -8.964 19.646 1.00 29.18 592 SER A O 1
ATOM 543 N N . PRO A 1 73 ? -0.449 -7.614 17.978 1.00 40.70 593 PRO A N 1
ATOM 544 C CA . PRO A 1 73 ? -0.229 -6.389 18.752 1.00 37.90 593 PRO A CA 1
ATOM 545 C C . PRO A 1 73 ? -0.989 -6.432 20.076 1.00 42.98 593 PRO A C 1
ATOM 546 O O . PRO A 1 73 ? -2.207 -6.620 20.085 1.00 42.47 593 PRO A O 1
ATOM 550 N N . GLY A 1 74 ? -0.265 -6.263 21.179 1.00 46.31 594 GLY A N 1
ATOM 551 C CA . GLY A 1 74 ? -0.831 -6.438 22.503 1.00 40.22 594 GLY A CA 1
ATOM 552 C C . GLY A 1 74 ? -0.646 -7.838 23.062 1.00 48.31 594 GLY A C 1
ATOM 553 O O . GLY A 1 74 ? -0.619 -8.023 24.279 1.00 56.21 594 GLY A O 1
ATOM 554 N N . GLN A 1 75 ? -0.533 -8.828 22.182 1.00 45.50 595 GLN A N 1
ATOM 555 C CA . GLN A 1 75 ? -0.363 -10.209 22.620 1.00 34.78 595 GLN A CA 1
ATOM 556 C C . GLN A 1 75 ? 0.957 -10.802 22.129 1.00 36.23 595 GLN A C 1
ATOM 557 O O . GLN A 1 75 ? 1.924 -10.079 21.882 1.00 38.05 595 GLN A O 1
ATOM 563 N N . ARG A 1 79 ? 1.531 -3.511 20.269 1.00 68.43 599 ARG A N 1
ATOM 564 C CA . ARG A 1 79 ? 0.704 -2.328 20.470 1.00 81.92 599 ARG A CA 1
ATOM 565 C C . ARG A 1 79 ? 1.387 -1.107 19.865 1.00 99.90 599 ARG A C 1
ATOM 566 O O . ARG A 1 79 ? 1.077 -0.696 18.747 1.00 92.90 599 ARG A O 1
ATOM 574 N N . LYS A 1 80 ? 2.313 -0.531 20.622 1.00 105.55 600 LYS A N 1
ATOM 575 C CA . LYS A 1 80 ? 3.153 0.561 20.145 1.00 107.15 600 LYS A CA 1
ATOM 576 C C . LYS A 1 80 ? 4.389 0.634 21.039 1.00 102.55 600 LYS A C 1
ATOM 577 O O . LYS A 1 80 ? 4.262 0.759 22.258 1.00 98.95 600 LYS A O 1
ATOM 583 N N . ASP A 1 81 ? 5.585 0.515 20.463 1.00 105.98 601 ASP A N 1
ATOM 584 C CA . ASP A 1 81 ? 5.816 0.257 19.042 1.00 105.80 601 ASP A CA 1
ATOM 585 C C . ASP A 1 81 ? 6.664 -1.021 18.980 1.00 102.28 601 ASP A C 1
ATOM 586 O O . ASP A 1 81 ? 7.108 -1.479 20.034 1.00 100.04 601 ASP A O 1
ATOM 591 N N . ASP A 1 82 ? 6.890 -1.647 17.815 1.00 100.85 602 ASP A N 1
ATOM 592 C CA . ASP A 1 82 ? 6.209 -1.453 16.528 1.00 93.55 602 ASP A CA 1
ATOM 593 C C . ASP A 1 82 ? 6.289 -2.802 15.803 1.00 86.48 602 ASP A C 1
ATOM 594 O O . ASP A 1 82 ? 6.975 -3.709 16.273 1.00 80.07 602 ASP A O 1
ATOM 599 N N . GLN A 1 83 ? 5.626 -2.936 14.655 1.00 88.01 603 GLN A N 1
ATOM 600 C CA . GLN A 1 83 ? 5.472 -4.255 14.024 1.00 72.09 603 GLN A CA 1
ATOM 601 C C . GLN A 1 83 ? 6.222 -4.507 12.703 1.00 63.16 603 GLN A C 1
ATOM 602 O O . GLN A 1 83 ? 6.400 -3.592 11.895 1.00 56.99 603 GLN A O 1
ATOM 608 N N . PRO A 1 84 ? 6.682 -5.759 12.502 1.00 64.60 604 PRO A N 1
ATOM 609 C CA . PRO A 1 84 ? 7.374 -6.252 11.300 1.00 49.77 604 PRO A CA 1
ATOM 610 C C . PRO A 1 84 ? 6.477 -6.955 10.274 1.00 39.83 604 PRO A C 1
ATOM 611 O O . PRO A 1 84 ? 6.989 -7.789 9.523 1.00 44.48 604 PRO A O 1
ATOM 615 N N . PHE A 1 85 ? 5.184 -6.656 10.240 1.00 42.81 605 PHE A N 1
ATOM 616 C CA . PHE A 1 85 ? 4.295 -7.313 9.285 1.00 33.14 605 PHE A CA 1
ATOM 617 C C . PHE A 1 85 ? 4.126 -6.475 8.022 1.00 30.11 605 PHE A C 1
ATOM 618 O O . PHE A 1 85 ? 3.539 -6.932 7.036 1.00 31.17 605 PHE A O 1
ATOM 626 N N . GLU A 1 86 ? 4.648 -5.250 8.069 1.00 29.66 606 GLU A N 1
ATOM 627 C CA . GLU A 1 86 ? 4.487 -4.274 6.994 1.00 27.81 606 GLU A CA 1
ATOM 628 C C . GLU A 1 86 ? 3.012 -4.065 6.661 1.00 25.21 606 GLU A C 1
ATOM 629 O O . GLU A 1 86 ? 2.654 -3.808 5.510 1.00 20.60 606 GLU A O 1
ATOM 635 N N . ASP A 1 87 ? 2.165 -4.163 7.681 1.00 26.74 607 ASP A N 1
ATOM 636 C CA . ASP A 1 87 ? 0.733 -3.975 7.512 1.00 21.32 607 ASP A CA 1
ATOM 637 C C . ASP A 1 87 ? 0.177 -3.375 8.801 1.00 20.70 607 ASP A C 1
ATOM 638 O O . ASP A 1 87 ? -0.313 -4.092 9.675 1.00 29.20 607 ASP A O 1
ATOM 643 N N . ALA A 1 88 ? 0.271 -2.053 8.913 1.00 23.56 608 ALA A N 1
ATOM 644 C CA . ALA A 1 88 ? -0.066 -1.345 10.145 1.00 27.23 608 ALA A CA 1
ATOM 645 C C . ALA A 1 88 ? -1.541 -1.446 10.515 1.00 21.79 608 ALA A C 1
ATOM 646 O O . ALA A 1 88 ? -1.898 -1.402 11.694 1.00 22.68 608 ALA A O 1
ATOM 648 N N . SER A 1 89 ? -2.393 -1.580 9.503 1.00 16.54 609 SER A N 1
ATOM 649 C CA . SER A 1 89 ? -3.834 -1.620 9.717 1.00 18.17 609 SER A CA 1
ATOM 650 C C . SER A 1 89 ? -4.355 -3.048 9.691 1.00 17.96 609 SER A C 1
ATOM 651 O O . SER A 1 89 ? -5.561 -3.272 9.580 1.00 19.59 609 SER A O 1
ATOM 654 N N . ALA A 1 90 ? -3.447 -4.011 9.800 1.00 14.69 610 ALA A N 1
ATOM 655 C CA . ALA A 1 90 ? -3.816 -5.418 9.686 1.00 13.94 610 ALA A CA 1
ATOM 656 C C . ALA A 1 90 ? -4.722 -5.894 10.815 1.00 12.31 610 ALA A C 1
ATOM 657 O O . ALA A 1 90 ? -4.548 -5.515 11.975 1.00 12.15 610 ALA A O 1
ATOM 659 N N . HIS A 1 91 ? -5.688 -6.734 10.465 1.00 13.38 611 HIS A N 1
ATOM 660 C CA . HIS A 1 91 ? -6.493 -7.424 11.459 1.00 13.48 611 HIS A CA 1
ATOM 661 C C . HIS A 1 91 ? -5.781 -8.729 11.789 1.00 9.74 611 HIS A C 1
ATOM 662 O O . HIS A 1 91 ? -5.120 -9.308 10.927 1.00 10.87 611 HIS A O 1
ATOM 669 N N . PHE A 1 92 ? -5.916 -9.200 13.024 1.00 7.20 612 PHE A N 1
ATOM 670 C CA . PHE A 1 92 ? -5.252 -10.432 13.439 1.00 8.36 612 PHE A CA 1
ATOM 671 C C . PHE A 1 92 ? -6.260 -11.429 13.999 1.00 13.80 612 PHE A C 1
ATOM 672 O O . PHE A 1 92 ? -7.271 -11.034 14.586 1.00 12.27 612 PHE A O 1
ATOM 680 N N . VAL A 1 93 ? -5.989 -12.718 13.816 1.00 8.76 613 VAL A N 1
ATOM 681 C CA . VAL A 1 93 ? -6.674 -13.742 14.591 1.00 9.67 613 VAL A CA 1
ATOM 682 C C . VAL A 1 93 ? -5.931 -13.791 15.918 1.00 11.45 613 VAL A C 1
ATOM 683 O O . VAL A 1 93 ? -4.724 -14.041 15.934 1.00 14.15 613 VAL A O 1
ATOM 687 N N . ARG A 1 94 ? -6.635 -13.543 17.023 1.00 12.70 614 ARG A N 1
ATOM 688 C CA . ARG A 1 94 ? -5.989 -13.494 18.333 1.00 12.42 614 ARG A CA 1
ATOM 689 C C . ARG A 1 94 ? -6.000 -14.866 18.994 1.00 15.49 614 ARG A C 1
ATOM 690 O O . ARG A 1 94 ? -4.987 -15.312 19.540 1.00 19.04 614 ARG A O 1
ATOM 698 N N . SER A 1 95 ? -7.153 -15.531 18.938 1.00 11.80 615 SER A N 1
ATOM 699 C CA . SER A 1 95 ? -7.291 -16.864 19.513 1.00 14.97 615 SER A CA 1
ATOM 700 C C . SER A 1 95 ? -8.505 -17.608 18.967 1.00 13.98 615 SER A C 1
ATOM 701 O O . SER A 1 95 ? -9.430 -16.999 18.423 1.00 16.27 615 SER A O 1
ATOM 704 N N . LEU A 1 96 ? -8.484 -18.930 19.112 1.00 14.17 616 LEU A N 1
ATOM 705 C CA . LEU A 1 96 ? -9.657 -19.761 18.860 1.00 20.87 616 LEU A CA 1
ATOM 706 C C . LEU A 1 96 ? -9.698 -20.928 19.845 1.00 20.46 616 LEU A C 1
ATOM 707 O O . LEU A 1 96 ? -8.653 -21.409 20.296 1.00 16.85 616 LEU A O 1
ATOM 712 N N . THR A 1 97 ? -10.903 -21.385 20.170 1.00 19.58 617 THR A N 1
ATOM 713 C CA . THR A 1 97 ? -11.076 -22.455 21.147 1.00 18.87 617 THR A CA 1
ATOM 714 C C . THR A 1 97 ? -11.868 -23.630 20.579 1.00 14.98 617 THR A C 1
ATOM 715 O O . THR A 1 97 ? -12.918 -23.447 19.957 1.00 15.23 617 THR A O 1
ATOM 719 N N . PHE A 1 98 ? -11.346 -24.835 20.780 1.00 16.95 618 PHE A N 1
ATOM 720 C CA . PHE A 1 98 ? -12.053 -26.051 20.403 1.00 22.33 618 PHE A CA 1
ATOM 721 C C . PHE A 1 98 ? -12.434 -26.823 21.655 1.00 21.07 618 PHE A C 1
ATOM 722 O O . PHE A 1 98 ? -11.838 -26.630 22.720 1.00 20.38 618 PHE A O 1
ATOM 730 N N . ARG A 1 99 ? -13.430 -27.693 21.526 1.00 22.75 619 ARG A N 1
ATOM 731 C CA . ARG A 1 99 ? -13.810 -28.577 22.618 1.00 18.28 619 ARG A CA 1
ATOM 732 C C . ARG A 1 99 ? -13.921 -30.013 22.118 1.00 26.99 619 ARG A C 1
ATOM 733 O O . ARG A 1 99 ? -14.316 -30.254 20.972 1.00 21.20 619 ARG A O 1
ATOM 741 N N . SER A 1 100 ? -13.552 -30.961 22.973 1.00 26.29 620 SER A N 1
ATOM 742 C CA . SER A 1 100 ? -13.705 -32.377 22.657 1.00 24.58 620 SER A CA 1
ATOM 743 C C . SER A 1 100 ? -13.809 -33.207 23.929 1.00 27.70 620 SER A C 1
ATOM 744 O O . SER A 1 100 ? -13.579 -32.705 25.032 1.00 29.27 620 SER A O 1
ATOM 747 N N . THR A 1 101 ? -14.163 -34.478 23.771 1.00 34.03 621 THR A N 1
ATOM 748 C CA . THR A 1 101 ? -14.230 -35.401 24.899 1.00 36.79 621 THR A CA 1
ATOM 749 C C . THR A 1 101 ? -12.913 -36.153 25.092 1.00 34.92 621 THR A C 1
ATOM 750 O O . THR A 1 101 ? -12.689 -36.773 26.134 1.00 41.49 621 THR A O 1
ATOM 754 N N . ASP A 1 102 ? -12.042 -36.088 24.087 1.00 33.40 622 ASP A N 1
ATOM 755 C CA . ASP A 1 102 ? -10.736 -36.740 24.165 1.00 35.57 622 ASP A CA 1
ATOM 756 C C . ASP A 1 102 ? -9.758 -35.877 24.959 1.00 33.26 622 ASP A C 1
ATOM 757 O O . ASP A 1 102 ? -8.995 -35.098 24.384 1.00 34.99 622 ASP A O 1
ATOM 762 N N . GLY A 1 103 ? -9.795 -36.017 26.283 1.00 31.55 623 GLY A N 1
ATOM 763 C CA . GLY A 1 103 ? -8.929 -35.250 27.161 1.00 34.68 623 GLY A CA 1
ATOM 764 C C . GLY A 1 103 ? -7.448 -35.523 26.990 1.00 40.60 623 GLY A C 1
ATOM 765 O O . GLY A 1 103 ? -6.624 -34.615 27.118 1.00 39.99 623 GLY A O 1
ATOM 766 N N . ASP A 1 104 ? -7.107 -36.775 26.703 1.00 34.59 624 ASP A N 1
ATOM 767 C CA . ASP A 1 104 ? -5.712 -37.161 26.521 1.00 40.34 624 ASP A CA 1
ATOM 768 C C . ASP A 1 104 ? -5.162 -36.696 25.178 1.00 39.84 624 ASP A C 1
ATOM 769 O O . ASP A 1 104 ? -3.985 -36.354 25.068 1.00 35.93 624 ASP A O 1
ATOM 774 N N . ARG A 1 105 ? -6.014 -36.688 24.157 1.00 33.59 625 ARG A N 1
ATOM 775 C CA . ARG A 1 105 ? -5.600 -36.206 22.845 1.00 33.91 625 ARG A CA 1
ATOM 776 C C . ARG A 1 105 ? -5.256 -34.721 22.895 1.00 28.56 625 ARG A C 1
ATOM 777 O O . ARG A 1 105 ? -4.249 -34.296 22.334 1.00 27.04 625 ARG A O 1
ATOM 785 N N . TYR A 1 106 ? -6.086 -33.937 23.580 1.00 23.31 626 TYR A N 1
ATOM 786 C CA . TYR A 1 106 ? -5.857 -32.497 23.686 1.00 24.48 626 TYR A CA 1
ATOM 787 C C . TYR A 1 106 ? -4.632 -32.184 24.540 1.00 25.90 626 TYR A C 1
ATOM 788 O O . TYR A 1 106 ? -3.963 -31.170 24.333 1.00 23.39 626 TYR A O 1
ATOM 797 N N . ALA A 1 107 ? -4.343 -33.056 25.500 1.00 27.98 627 ALA A N 1
ATOM 798 C CA . ALA A 1 107 ? -3.158 -32.895 26.331 1.00 27.92 627 ALA A CA 1
ATOM 799 C C . ALA A 1 107 ? -1.902 -33.097 25.488 1.00 24.79 627 ALA A C 1
ATOM 800 O O . ALA A 1 107 ? -0.914 -32.382 25.651 1.00 27.22 627 ALA A O 1
ATOM 802 N N . GLU A 1 108 ? -1.953 -34.070 24.581 1.00 20.44 628 GLU A N 1
ATOM 803 C CA . GLU A 1 108 ? -0.849 -34.331 23.660 1.00 24.71 628 GLU A CA 1
ATOM 804 C C . GLU A 1 108 ? -0.641 -33.167 22.696 1.00 27.28 628 GLU A C 1
ATOM 805 O O . GLU A 1 108 ? 0.491 -32.741 22.455 1.00 24.86 628 GLU A O 1
ATOM 811 N N . ILE A 1 109 ? -1.742 -32.669 22.142 1.00 24.21 629 ILE A N 1
ATOM 812 C CA . ILE A 1 109 ? -1.711 -31.563 21.191 1.00 24.30 629 ILE A CA 1
ATOM 813 C C . ILE A 1 109 ? -1.082 -30.312 21.799 1.00 17.59 629 ILE A C 1
ATOM 814 O O . ILE A 1 109 ? -0.229 -29.672 21.180 1.00 15.92 629 ILE A O 1
ATOM 819 N N . ALA A 1 110 ? -1.509 -29.965 23.010 1.00 18.05 630 ALA A N 1
ATOM 820 C CA . ALA A 1 110 ? -0.967 -28.805 23.712 1.00 20.73 630 ALA A CA 1
ATOM 821 C C . ALA A 1 110 ? 0.537 -28.915 23.935 1.00 21.06 630 ALA A C 1
ATOM 822 O O . ALA A 1 110 ? 1.257 -27.917 23.867 1.00 18.38 630 ALA A O 1
ATOM 824 N N . ASN A 1 111 ? 1.005 -30.129 24.206 1.00 24.80 631 ASN A N 1
ATOM 825 C CA . ASN A 1 111 ? 2.422 -30.370 24.452 1.00 26.09 631 ASN A CA 1
ATOM 826 C C . ASN A 1 111 ? 3.251 -30.290 23.176 1.00 23.48 631 ASN A C 1
ATOM 827 O O . ASN A 1 111 ? 4.342 -29.724 23.177 1.00 21.35 631 ASN A O 1
ATOM 832 N N . GLN A 1 112 ? 2.736 -30.872 22.095 1.00 22.01 632 GLN A N 1
ATOM 833 C CA . GLN A 1 112 ? 3.405 -30.817 20.797 1.00 20.62 632 GLN A CA 1
ATOM 834 C C . GLN A 1 112 ? 3.573 -29.380 20.311 1.00 20.19 632 GLN A C 1
ATOM 835 O O . GLN A 1 112 ? 4.617 -29.019 19.764 1.00 22.43 632 GLN A O 1
ATOM 841 N N . ILE A 1 113 ? 2.537 -28.568 20.510 1.00 17.69 633 ILE A N 1
ATOM 842 C CA . ILE A 1 113 ? 2.560 -27.165 20.103 1.00 18.07 633 ILE A CA 1
ATOM 843 C C . ILE A 1 113 ? 3.552 -26.360 20.937 1.00 16.59 633 ILE A C 1
ATOM 844 O O . ILE A 1 113 ? 4.335 -25.575 20.400 1.00 23.85 633 ILE A O 1
ATOM 849 N N . SER A 1 114 ? 3.521 -26.568 22.251 1.00 17.43 634 SER A N 1
ATOM 850 C CA . SER A 1 114 ? 4.442 -25.891 23.156 1.00 25.48 634 SER A CA 1
ATOM 851 C C . SER A 1 114 ? 5.878 -26.292 22.836 1.00 23.55 634 SER A C 1
ATOM 852 O O . SER A 1 114 ? 6.785 -25.461 22.864 1.00 24.80 634 SER A O 1
ATOM 855 N N . ASN A 1 115 ? 6.071 -27.573 22.531 1.00 24.50 635 ASN A N 1
ATOM 856 C CA . ASN A 1 115 ? 7.391 -28.110 22.221 1.00 34.61 635 ASN A CA 1
ATOM 857 C C . ASN A 1 115 ? 7.905 -27.599 20.876 1.00 26.85 635 ASN A C 1
ATOM 858 O O . ASN A 1 115 ? 9.101 -27.357 20.710 1.00 35.47 635 ASN A O 1
ATOM 863 N N . LEU A 1 116 ? 6.992 -27.446 19.919 1.00 22.77 636 LEU A N 1
ATOM 864 C CA . LEU A 1 116 ? 7.309 -26.850 18.625 1.00 27.52 636 LEU A CA 1
ATOM 865 C C . LEU A 1 116 ? 7.652 -25.370 18.793 1.00 26.31 636 LEU A C 1
ATOM 866 O O . LEU A 1 116 ? 8.557 -24.851 18.137 1.00 29.54 636 LEU A O 1
ATOM 871 N N . LYS A 1 117 ? 6.920 -24.664 19.594 1.00 27.82 637 LYS A N 1
ATOM 872 C CA . LYS A 1 117 ? 7.121 -23.263 19.792 1.00 30.62 637 LYS A CA 1
ATOM 873 C C . LYS A 1 117 ? 8.471 -22.913 20.346 1.00 31.11 637 LYS A C 1
ATOM 874 O O . LYS A 1 117 ? 9.003 -21.897 20.070 1.00 29.38 637 LYS A O 1
ATOM 880 N N . ARG A 1 118 ? 9.016 -23.790 21.141 1.00 36.05 638 ARG A N 1
ATOM 881 C CA . ARG A 1 118 ? 10.255 -23.525 21.821 1.00 39.49 638 ARG A CA 1
ATOM 882 C C . ARG A 1 118 ? 11.488 -23.617 20.922 1.00 42.91 638 ARG A C 1
ATOM 883 O O . ARG A 1 118 ? 12.367 -22.778 20.993 1.00 44.75 638 ARG A O 1
ATOM 891 N N . GLU A 1 119 ? 11.470 -24.551 19.992 1.00 41.15 639 GLU A N 1
ATOM 892 C CA . GLU A 1 119 ? 12.405 -24.518 18.925 1.00 42.86 639 GLU A CA 1
ATOM 893 C C . GLU A 1 119 ? 12.201 -23.299 18.104 1.00 38.85 639 GLU A C 1
ATOM 894 O O . GLU A 1 119 ? 13.145 -22.739 17.654 1.00 45.43 639 GLU A O 1
ATOM 900 N N . ALA A 1 120 ? 10.969 -22.921 17.857 1.00 36.98 640 ALA A N 1
ATOM 901 C CA . ALA A 1 120 ? 10.718 -21.778 16.988 1.00 44.29 640 ALA A CA 1
ATOM 902 C C . ALA A 1 120 ? 11.308 -20.535 17.578 1.00 42.31 640 ALA A C 1
ATOM 903 O O . ALA A 1 120 ? 11.744 -19.692 16.837 1.00 45.35 640 ALA A O 1
ATOM 905 N N . VAL A 1 121 ? 11.332 -20.432 18.904 1.00 37.07 641 VAL A N 1
ATOM 906 C CA . VAL A 1 121 ? 11.933 -19.258 19.499 1.00 46.03 641 VAL A CA 1
ATOM 907 C C . VAL A 1 121 ? 13.423 -19.374 19.813 1.00 53.34 641 VAL A C 1
ATOM 908 O O . VAL A 1 121 ? 14.019 -18.405 20.161 1.00 52.74 641 VAL A O 1
ATOM 912 N N . LYS A 1 122 ? 14.012 -20.556 19.716 1.00 55.19 642 LYS A N 1
ATOM 913 C CA . LYS A 1 122 ? 15.460 -20.648 19.733 1.00 61.62 642 LYS A CA 1
ATOM 914 C C . LYS A 1 122 ? 16.008 -19.784 18.596 1.00 71.45 642 LYS A C 1
ATOM 915 O O . LYS A 1 122 ? 16.966 -19.040 18.753 1.00 76.52 642 LYS A O 1
ATOM 921 N N . HIS B 2 3 ? -7.677 5.387 28.740 1.00 51.52 0 HIS D N 1
ATOM 922 C CA . HIS B 2 3 ? -8.269 4.876 29.971 1.00 52.30 0 HIS D CA 1
ATOM 923 C C . HIS B 2 3 ? -8.685 3.411 29.789 1.00 50.83 0 HIS D C 1
ATOM 924 O O . HIS B 2 3 ? -7.891 2.606 29.303 1.00 48.36 0 HIS D O 1
ATOM 931 N N . MET B 2 4 ? -9.907 3.058 30.175 1.00 49.73 1 MET D N 1
ATOM 932 C CA . MET B 2 4 ? -10.401 1.693 30.009 1.00 40.91 1 MET D CA 1
ATOM 933 C C . MET B 2 4 ? -11.325 1.543 28.808 1.00 30.56 1 MET D C 1
ATOM 934 O O . MET B 2 4 ? -11.977 2.501 28.388 1.00 30.64 1 MET D O 1
ATOM 939 N N . ALA B 2 5 ? -11.383 0.335 28.260 1.00 24.07 2 ALA D N 1
ATOM 940 C CA . ALA B 2 5 ? -12.238 0.059 27.111 1.00 23.93 2 ALA D CA 1
ATOM 941 C C . ALA B 2 5 ? -13.693 0.065 27.568 1.00 26.61 2 ALA D C 1
ATOM 942 O O . ALA B 2 5 ? -13.968 0.066 28.770 1.00 23.31 2 ALA D O 1
ATOM 944 N N . ALA B 2 6 ? -14.632 0.063 26.626 1.00 21.30 3 ALA D N 1
ATOM 945 C CA . ALA B 2 6 ? -16.042 0.089 27.002 1.00 23.27 3 ALA D CA 1
ATOM 946 C C . ALA B 2 6 ? -16.494 -1.266 27.538 1.00 24.65 3 ALA D C 1
ATOM 947 O O . ALA B 2 6 ? -17.637 -1.423 27.975 1.00 26.51 3 ALA D O 1
ATOM 949 N N . ILE B 2 7 ? -15.571 -2.224 27.538 1.00 19.74 4 ILE D N 1
ATOM 950 C CA . ILE B 2 7 ? -15.789 -3.527 28.143 1.00 17.50 4 ILE D CA 1
ATOM 951 C C . ILE B 2 7 ? -14.454 -4.030 28.677 1.00 23.18 4 ILE D C 1
ATOM 952 O O . ILE B 2 7 ? -13.453 -4.044 27.956 1.00 27.76 4 ILE D O 1
ATOM 957 N N . GLU B 2 8 ? -14.438 -4.444 29.939 1.00 17.62 5 GLU D N 1
ATOM 958 C CA . GLU B 2 8 ? -13.295 -5.163 30.478 1.00 15.42 5 GLU D CA 1
ATOM 959 C C . GLU B 2 8 ? -13.753 -6.580 30.758 1.00 15.91 5 GLU D C 1
ATOM 960 O O . GLU B 2 8 ? -14.660 -6.800 31.565 1.00 18.79 5 GLU D O 1
ATOM 966 N N . SER B 2 9 ? -13.120 -7.542 30.097 1.00 16.54 6 SER D N 1
ATOM 967 C CA . SER B 2 9 ? -13.599 -8.916 30.125 1.00 18.58 6 SER D CA 1
ATOM 968 C C . SER B 2 9 ? -12.626 -9.847 30.834 1.00 16.09 6 SER D C 1
ATOM 969 O O . SER B 2 9 ? -11.413 -9.622 30.839 1.00 17.68 6 SER D O 1
ATOM 972 N N . PHE B 2 10 ? -13.175 -10.899 31.430 1.00 15.33 7 PHE D N 1
ATOM 973 C CA . PHE B 2 10 ? -12.386 -11.870 32.172 1.00 13.49 7 PHE D CA 1
ATOM 974 C C . PHE B 2 10 ? -12.872 -13.270 31.827 1.00 14.11 7 PHE D C 1
ATOM 975 O O . PHE B 2 10 ? -14.081 -13.525 31.787 1.00 13.50 7 PHE D O 1
ATOM 983 N N . ASP B 2 11 ? -11.933 -14.175 31.575 1.00 11.36 8 ASP D N 1
ATOM 984 C CA . ASP B 2 11 ? -12.284 -15.518 31.135 1.00 15.27 8 ASP D CA 1
ATOM 985 C C . ASP B 2 11 ? -12.281 -16.477 32.316 1.00 16.62 8 ASP D C 1
ATOM 986 O O . ASP B 2 11 ? -11.669 -16.193 33.349 1.00 12.93 8 ASP D O 1
ATOM 991 N N . HIS B 2 12 ? -12.984 -17.597 32.165 1.00 17.70 9 HIS D N 1
ATOM 992 C CA . HIS B 2 12 ? -12.968 -18.665 33.164 1.00 18.36 9 HIS D CA 1
ATOM 993 C C . HIS B 2 12 ? -13.505 -18.251 34.539 1.00 19.08 9 HIS D C 1
ATOM 994 O O . HIS B 2 12 ? -12.855 -18.487 35.559 1.00 16.94 9 HIS D O 1
ATOM 1001 N N . ILE B 2 13 ? -14.686 -17.637 34.560 1.00 16.03 10 ILE D N 1
ATOM 1002 C CA . ILE B 2 13 ? -15.291 -17.175 35.811 1.00 10.41 10 ILE D CA 1
ATOM 1003 C C . ILE B 2 13 ? -16.558 -17.968 36.144 1.00 15.23 10 ILE D C 1
ATOM 1004 O O . ILE B 2 13 ? -17.399 -18.206 35.272 1.00 15.77 10 ILE D O 1
ATOM 1009 N N . TYR B 2 14 ? -16.687 -18.377 37.404 1.00 14.17 11 TYR D N 1
ATOM 1010 C CA . TYR B 2 14 ? -17.863 -19.109 37.867 1.00 15.02 11 TYR D CA 1
ATOM 1011 C C . TYR B 2 14 ? -18.820 -18.165 38.599 1.00 14.28 11 TYR D C 1
ATOM 1012 O O . TYR B 2 14 ? -18.394 -17.381 39.454 1.00 14.60 11 TYR D O 1
ATOM 1021 N N . LEU B 2 15 ? -20.107 -18.234 38.261 1.00 11.25 12 LEU D N 1
ATOM 1022 C CA . LEU B 2 15 ? -21.114 -17.395 38.910 1.00 12.53 12 LEU D CA 1
ATOM 1023 C C . LEU B 2 15 ? -21.933 -18.182 39.920 1.00 14.02 12 LEU D C 1
ATOM 1024 O O . LEU B 2 15 ? -22.607 -19.149 39.555 1.00 10.60 12 LEU D O 1
ATOM 1029 N N . ASP B 2 16 ? -21.883 -17.747 41.177 1.00 12.03 13 ASP D N 1
ATOM 1030 C CA . ASP B 2 16 ? -22.656 -18.362 42.258 1.00 15.14 13 ASP D CA 1
ATOM 1031 C C . ASP B 2 16 ? -22.552 -19.890 42.286 1.00 10.09 13 ASP D C 1
ATOM 1032 O O . ASP B 2 16 ? -23.567 -20.591 42.306 1.00 14.49 13 ASP D O 1
ATOM 1037 N N . LEU B 2 17 ? -21.317 -20.386 42.260 1.00 11.58 14 LEU D N 1
ATOM 1038 C CA . LEU B 2 17 ? -21.025 -21.821 42.321 1.00 17.71 14 LEU D CA 1
ATOM 1039 C C . LEU B 2 17 ? -21.573 -22.627 41.140 1.00 18.45 14 LEU D C 1
ATOM 1040 O O . LEU B 2 17 ? -21.942 -23.795 41.295 1.00 22.87 14 LEU D O 1
ATOM 1045 N N . SER B 2 18 ? -21.619 -22.000 39.967 1.00 15.56 15 SER D N 1
ATOM 1046 C CA . SER B 2 18 ? -21.989 -22.696 38.738 1.00 21.77 15 SER D CA 1
ATOM 1047 C C . SER B 2 18 ? -20.959 -23.775 38.421 1.00 19.93 15 SER D C 1
ATOM 1048 O O . SER B 2 18 ? -19.763 -23.587 38.659 1.00 14.30 15 SER D O 1
ATOM 1051 N N . LYS B 2 19 ? -21.417 -24.903 37.888 1.00 19.68 16 LYS D N 1
ATOM 1052 C CA . LYS B 2 19 ? -20.495 -25.959 37.487 1.00 21.05 16 LYS D CA 1
ATOM 1053 C C . LYS B 2 19 ? -19.743 -25.573 36.227 1.00 19.29 16 LYS D C 1
ATOM 1054 O O . LYS B 2 19 ? -18.620 -26.021 36.004 1.00 26.27 16 LYS D O 1
ATOM 1060 N N . GLU B 2 20 ? -20.368 -24.736 35.408 1.00 21.29 17 GLU D N 1
ATOM 1061 C CA . GLU B 2 20 ? -19.767 -24.332 34.151 1.00 32.50 17 GLU D CA 1
ATOM 1062 C C . GLU B 2 20 ? -19.243 -22.913 34.259 1.00 26.18 17 GLU D C 1
ATOM 1063 O O . GLU B 2 20 ? -19.947 -22.015 34.724 1.00 26.82 17 GLU D O 1
ATOM 1069 N N . PRO B 2 21 ? -17.998 -22.705 33.811 1.00 24.71 18 PRO D N 1
ATOM 1070 C CA . PRO B 2 21 ? -17.392 -21.373 33.812 1.00 26.56 18 PRO D CA 1
ATOM 1071 C C . PRO B 2 21 ? -18.003 -20.516 32.716 1.00 26.33 18 PRO D C 1
ATOM 1072 O O . PRO B 2 21 ? -18.793 -21.012 31.907 1.00 27.73 18 PRO D O 1
ATOM 1076 N N . GLY B 2 22 ? -17.626 -19.245 32.678 1.00 17.25 19 GLY D N 1
ATOM 1077 C CA . GLY B 2 22 ? -18.203 -18.326 31.719 1.00 12.74 19 GLY D CA 1
ATOM 1078 C C . GLY B 2 22 ? -17.384 -17.061 31.606 1.00 13.80 19 GLY D C 1
ATOM 1079 O O . GLY B 2 22 ? -16.315 -16.943 32.210 1.00 11.97 19 GLY D O 1
ATOM 1080 N N . LYS B 2 23 ? -17.887 -16.108 30.832 1.00 18.78 20 LYS D N 1
ATOM 1081 C CA . LYS B 2 23 ? -17.178 -14.861 30.606 1.00 16.85 20 LYS D CA 1
ATOM 1082 C C . LYS B 2 23 ? -17.802 -13.752 31.442 1.00 15.58 20 LYS D C 1
ATOM 1083 O O . LYS B 2 23 ? -19.023 -13.571 31.434 1.00 15.56 20 LYS D O 1
ATOM 1089 N N . CYS B 2 24 ? -16.965 -13.015 32.166 1.00 18.25 21 CYS D N 1
ATOM 1090 C CA . CYS B 2 24 ? -17.446 -11.936 33.020 1.00 19.04 21 CYS D CA 1
ATOM 1091 C C . CYS B 2 24 ? -17.107 -10.615 32.351 1.00 12.68 21 CYS D C 1
ATOM 1092 O O . CYS B 2 24 ? -15.935 -10.304 32.117 1.00 15.02 21 CYS D O 1
ATOM 1095 N N . ARG B 2 25 ? -18.142 -9.842 32.046 1.00 15.25 22 ARG D N 1
ATOM 1096 C CA . ARG B 2 25 ? -17.981 -8.633 31.260 1.00 18.77 22 ARG D CA 1
ATOM 1097 C C . ARG B 2 25 ? -18.318 -7.408 32.093 1.00 15.81 22 ARG D C 1
ATOM 1098 O O . ARG B 2 25 ? -19.450 -7.269 32.549 1.00 16.46 22 ARG D O 1
ATOM 1106 N N . PHE B 2 26 ? -17.355 -6.514 32.291 1.00 15.01 23 PHE D N 1
ATOM 1107 C CA . PHE B 2 26 ? -17.630 -5.303 33.057 1.00 13.66 23 PHE D CA 1
ATOM 1108 C C . PHE B 2 26 ? -17.782 -4.095 32.139 1.00 16.42 23 PHE D C 1
ATOM 1109 O O . PHE B 2 26 ? -16.988 -3.900 31.214 1.00 19.14 23 PHE D O 1
ATOM 1117 N N . ALA B 2 27 ? -18.807 -3.287 32.399 1.00 14.44 24 ALA D N 1
ATOM 1118 C CA . ALA B 2 27 ? -19.007 -2.033 31.679 1.00 17.31 24 ALA D CA 1
ATOM 1119 C C . ALA B 2 27 ? -19.369 -0.945 32.683 1.00 15.16 24 ALA D C 1
ATOM 1120 O O . ALA B 2 27 ? -19.625 -1.248 33.850 1.00 13.63 24 ALA D O 1
ATOM 1122 N N . GLU B 2 28 ? -19.398 0.309 32.236 1.00 16.37 25 GLU D N 1
ATOM 1123 C CA . GLU B 2 28 ? -19.778 1.436 33.092 1.00 16.36 25 GLU D CA 1
ATOM 1124 C C . GLU B 2 28 ? -21.143 1.261 33.749 1.00 12.25 25 GLU D C 1
ATOM 1125 O O . GLU B 2 28 ? -21.369 1.721 34.869 1.00 13.05 25 GLU D O 1
ATOM 1131 N N . ASN B 2 29 ? -22.051 0.597 33.042 1.00 10.63 26 ASN D N 1
ATOM 1132 C CA . ASN B 2 29 ? -23.430 0.476 33.497 1.00 15.83 26 ASN D CA 1
ATOM 1133 C C . ASN B 2 29 ? -23.691 -0.759 34.348 1.00 14.62 26 ASN D C 1
ATOM 1134 O O . ASN B 2 29 ? -24.783 -0.921 34.905 1.00 11.83 26 ASN D O 1
ATOM 1139 N N . GLY B 2 30 ? -22.690 -1.628 34.451 1.00 13.01 27 GLY D N 1
ATOM 1140 C CA . GLY B 2 30 ? -22.821 -2.835 35.246 1.00 11.66 27 GLY D CA 1
ATOM 1141 C C . GLY B 2 30 ? -22.065 -4.001 34.640 1.00 14.33 27 GLY D C 1
ATOM 1142 O O . GLY B 2 30 ? -21.191 -3.811 33.790 1.00 14.96 27 GLY D O 1
ATOM 1143 N N . LEU B 2 31 ? -22.389 -5.157 34.897 1.00 16.41 28 LEU D N 1
ATOM 1144 C CA . LEU B 2 31 ? -21.657 -6.336 34.448 1.00 16.32 28 LEU D CA 1
ATOM 1145 C C . LEU B 2 31 ? -22.565 -7.440 33.911 1.00 19.91 28 LEU D C 1
ATOM 1146 O O . LEU B 2 31 ? -23.716 -7.581 34.342 1.00 15.21 28 LEU D O 1
ATOM 1151 N N . GLY B 2 32 ? -22.104 -8.264 33.103 1.00 16.64 29 GLY D N 1
ATOM 1152 C CA . GLY B 2 32 ? -22.867 -9.359 32.535 1.00 12.63 29 GLY D CA 1
ATOM 1153 C C . GLY B 2 32 ? -22.058 -10.640 32.578 1.00 16.13 29 GLY D C 1
ATOM 1154 O O . GLY B 2 32 ? -20.837 -10.613 32.393 1.00 16.56 29 GLY D O 1
ATOM 1155 N N . TRP B 2 33 ? -22.724 -11.762 32.843 1.00 13.60 30 TRP D N 1
ATOM 1156 C CA . TRP B 2 33 ? -22.051 -13.056 32.837 1.00 11.70 30 TRP D CA 1
ATOM 1157 C C . TRP B 2 33 ? -22.816 -14.014 31.925 1.00 14.90 30 TRP D C 1
ATOM 1158 O O . TRP B 2 33 ? -24.036 -14.152 32.040 1.00 17.28 30 TRP D O 1
ATOM 1169 N N . LYS B 2 34 ? -22.089 -14.676 31.031 1.00 16.38 31 LYS D N 1
ATOM 1170 C CA . LYS B 2 34 ? -22.662 -15.635 30.090 1.00 25.96 31 LYS D CA 1
ATOM 1171 C C . LYS B 2 34 ? -21.683 -16.790 29.903 1.00 19.54 31 LYS D C 1
ATOM 1172 O O . LYS B 2 34 ? -20.511 -16.569 29.588 1.00 19.93 31 LYS D O 1
ATOM 1178 N N . PRO B 2 35 ? -22.150 -18.029 30.127 1.00 24.83 32 PRO D N 1
ATOM 1179 C CA . PRO B 2 35 ? -21.260 -19.179 29.924 1.00 32.91 32 PRO D CA 1
ATOM 1180 C C . PRO B 2 35 ? -20.965 -19.304 28.440 1.00 37.30 32 PRO D C 1
ATOM 1181 O O . PRO B 2 35 ? -21.855 -19.020 27.647 1.00 40.89 32 PRO D O 1
ATOM 1185 N N . VAL B 2 36 ? -19.773 -19.744 28.055 1.00 37.13 33 VAL D N 1
ATOM 1186 C CA . VAL B 2 36 ? -19.484 -19.880 26.631 1.00 50.04 33 VAL D CA 1
ATOM 1187 C C . VAL B 2 36 ? -20.299 -21.016 26.001 1.00 48.91 33 VAL D C 1
ATOM 1188 O O . VAL B 2 36 ? -20.214 -22.169 26.425 1.00 42.13 33 VAL D O 1
ATOM 1192 N N . GLY B 2 37 ? -21.120 -20.676 25.010 1.00 43.38 34 GLY D N 1
ATOM 1193 C CA . GLY B 2 37 ? -21.280 -19.301 24.567 1.00 39.64 34 GLY D CA 1
ATOM 1194 C C . GLY B 2 37 ? -22.096 -19.172 23.294 1.00 36.91 34 GLY D C 1
ATOM 1195 O O . GLY B 2 37 ? -23.326 -19.126 23.332 1.00 39.33 34 GLY D O 1
ATOM 1196 N N . THR B 2 41 ? -27.828 -15.611 30.340 1.00 36.54 38 THR D N 1
ATOM 1197 C CA . THR B 2 41 ? -27.121 -14.399 30.745 1.00 31.00 38 THR D CA 1
ATOM 1198 C C . THR B 2 41 ? -27.589 -13.818 32.081 1.00 24.67 38 THR D C 1
ATOM 1199 O O . THR B 2 41 ? -28.777 -13.857 32.406 1.00 30.49 38 THR D O 1
ATOM 1203 N N . PHE B 2 42 ? -26.640 -13.275 32.841 1.00 20.67 39 PHE D N 1
ATOM 1204 C CA . PHE B 2 42 ? -26.917 -12.642 34.127 1.00 15.88 39 PHE D CA 1
ATOM 1205 C C . PHE B 2 42 ? -26.510 -11.178 34.023 1.00 13.45 39 PHE D C 1
ATOM 1206 O O . PHE B 2 42 ? -25.509 -10.858 33.380 1.00 16.28 39 PHE D O 1
ATOM 1214 N N . THR B 2 43 ? -27.275 -10.293 34.653 1.00 12.14 40 THR D N 1
ATOM 1215 C CA . THR B 2 43 ? -26.986 -8.867 34.580 1.00 20.23 40 THR D CA 1
ATOM 1216 C C . THR B 2 43 ? -27.101 -8.222 35.958 1.00 18.35 40 THR D C 1
ATOM 1217 O O . THR B 2 43 ? -27.961 -8.599 36.758 1.00 15.54 40 THR D O 1
ATOM 1221 N N . LEU B 2 44 ? -26.236 -7.249 36.232 1.00 14.55 41 LEU D N 1
ATOM 1222 C CA . LEU B 2 44 ? -26.315 -6.479 37.465 1.00 13.90 41 LEU D CA 1
ATOM 1223 C C . LEU B 2 44 ? -26.006 -5.019 37.161 1.00 10.90 41 LEU D C 1
ATOM 1224 O O . LEU B 2 44 ? -24.895 -4.685 36.742 1.00 11.83 41 LEU D O 1
ATOM 1229 N N . ASP B 2 45 ? -26.993 -4.157 37.384 1.00 13.06 42 ASP D N 1
ATOM 1230 C CA . ASP B 2 45 ? -26.877 -2.736 37.077 1.00 11.27 42 ASP D CA 1
ATOM 1231 C C . ASP B 2 45 ? -26.033 -2.013 38.127 1.00 11.35 42 ASP D C 1
ATOM 1232 O O . ASP B 2 45 ? -26.031 -2.398 39.301 1.00 11.61 42 ASP D O 1
ATOM 1237 N N . VAL B 2 46 ? -25.303 -0.986 37.696 1.00 9.90 43 VAL D N 1
ATOM 1238 C CA . VAL B 2 46 ? -24.433 -0.220 38.589 1.00 12.43 43 VAL D CA 1
ATOM 1239 C C . VAL B 2 46 ? -25.194 0.360 39.789 1.00 16.17 43 VAL D C 1
ATOM 1240 O O . VAL B 2 46 ? -24.641 0.501 40.884 1.00 17.39 43 VAL D O 1
ATOM 1244 N N . SER B 2 47 ? -26.475 0.654 39.589 1.00 14.57 44 SER D N 1
ATOM 1245 C CA . SER B 2 47 ? -27.304 1.236 40.639 1.00 18.66 44 SER D CA 1
ATOM 1246 C C . SER B 2 47 ? -27.542 0.287 41.811 1.00 16.49 44 SER D C 1
ATOM 1247 O O . SER B 2 47 ? -27.866 0.728 42.915 1.00 12.62 44 SER D O 1
ATOM 1250 N N . ASN B 2 48 ? -27.378 -1.012 41.575 1.00 15.00 45 ASN D N 1
ATOM 1251 C CA . ASN B 2 48 ? -27.566 -2.004 42.629 1.00 14.22 45 ASN D CA 1
ATOM 1252 C C . ASN B 2 48 ? -26.249 -2.590 43.146 1.00 13.78 45 ASN D C 1
ATOM 1253 O O . ASN B 2 48 ? -26.217 -3.713 43.651 1.00 12.15 45 ASN D O 1
ATOM 1258 N N . ILE B 2 49 ? -25.165 -1.832 43.005 1.00 14.08 46 ILE D N 1
ATOM 1259 C CA . ILE B 2 49 ? -23.864 -2.237 43.539 1.00 17.01 46 ILE D CA 1
ATOM 1260 C C . ILE B 2 49 ? -23.495 -1.431 44.788 1.00 15.59 46 ILE D C 1
ATOM 1261 O O . ILE B 2 49 ? -23.186 -0.239 44.700 1.00 18.14 46 ILE D O 1
ATOM 1266 N N . GLY B 2 50 ? -23.533 -2.083 45.948 1.00 16.65 47 GLY D N 1
ATOM 1267 C CA . GLY B 2 50 ? -23.300 -1.407 47.214 1.00 19.53 47 GLY D CA 1
ATOM 1268 C C . GLY B 2 50 ? -21.906 -1.614 47.776 1.00 25.71 47 GLY D C 1
ATOM 1269 O O . GLY B 2 50 ? -21.425 -0.808 48.582 1.00 25.60 47 GLY D O 1
ATOM 1270 N N . GLY B 2 51 ? -21.257 -2.697 47.359 1.00 26.79 48 GLY D N 1
ATOM 1271 C CA . GLY B 2 51 ? -19.926 -3.011 47.846 1.00 14.71 48 GLY D CA 1
ATOM 1272 C C . GLY B 2 51 ? -19.309 -4.219 47.168 1.00 10.93 48 GLY D C 1
ATOM 1273 O O . GLY B 2 51 ? -19.994 -4.966 46.465 1.00 12.07 48 GLY D O 1
ATOM 1274 N N . ALA B 2 52 ? -18.013 -4.421 47.388 1.00 9.09 49 ALA D N 1
ATOM 1275 C CA . ALA B 2 52 ? -17.297 -5.522 46.754 1.00 11.53 49 ALA D CA 1
ATOM 1276 C C . ALA B 2 52 ? -16.140 -5.991 47.627 1.00 11.54 49 ALA D C 1
ATOM 1277 O O . ALA B 2 52 ? -15.412 -5.180 48.206 1.00 7.85 49 ALA D O 1
ATOM 1279 N N . GLN B 2 53 ? -15.962 -7.305 47.705 1.00 12.66 50 GLN D N 1
ATOM 1280 C CA . GLN B 2 53 ? -14.895 -7.881 48.510 1.00 10.53 50 GLN D CA 1
ATOM 1281 C C . GLN B 2 53 ? -14.032 -8.816 47.675 1.00 12.42 50 GLN D C 1
ATOM 1282 O O . GLN B 2 53 ? -14.536 -9.552 46.823 1.00 12.84 50 GLN D O 1
ATOM 1288 N N . TRP B 2 54 ? -12.733 -8.796 47.943 1.00 10.68 51 TRP D N 1
ATOM 1289 C CA . TRP B 2 54 ? -11.780 -9.622 47.220 1.00 8.81 51 TRP D CA 1
ATOM 1290 C C . TRP B 2 54 ? -11.142 -10.596 48.200 1.00 12.26 51 TRP D C 1
ATOM 1291 O O . TRP B 2 54 ? -10.621 -10.179 49.239 1.00 9.96 51 TRP D O 1
ATOM 1302 N N . SER B 2 55 ? -11.177 -11.885 47.873 1.00 10.07 52 SER D N 1
ATOM 1303 C CA . SER B 2 55 ? -10.584 -12.898 48.741 1.00 10.91 52 SER D CA 1
ATOM 1304 C C . SER B 2 55 ? -10.261 -14.181 47.986 1.00 14.41 52 SER D C 1
ATOM 1305 O O . SER B 2 55 ? -10.732 -14.395 46.864 1.00 12.63 52 SER D O 1
ATOM 1308 N N . ARG B 2 56 ? -9.488 -15.050 48.588 1.00 19.21 53 ARG D N 1
ATOM 1309 C CA . ARG B 2 56 ? -9.204 -16.326 48.020 1.00 17.63 53 ARG D CA 1
ATOM 1310 C C . ARG B 2 56 ? -10.367 -17.244 48.220 1.00 17.55 53 ARG D C 1
ATOM 1311 O O . ARG B 2 56 ? -10.991 -17.193 49.195 1.00 17.36 53 ARG D O 1
ATOM 1319 N N . ALA B 2 57 ? -10.655 -18.053 47.229 1.00 12.63 54 ALA D N 1
ATOM 1320 C CA . ALA B 2 57 ? -11.693 -19.016 47.308 1.00 17.30 54 ALA D CA 1
ATOM 1321 C C . ALA B 2 57 ? -11.287 -20.354 46.706 1.00 17.15 54 ALA D C 1
ATOM 1322 O O . ALA B 2 57 ? -10.195 -20.553 46.301 1.00 16.91 54 ALA D O 1
ATOM 1324 N N . ALA B 2 58 ? -12.211 -21.273 46.669 1.00 15.70 55 ALA D N 1
ATOM 1325 C CA . ALA B 2 58 ? -11.945 -22.615 46.216 1.00 21.22 55 ALA D CA 1
ATOM 1326 C C . ALA B 2 58 ? -11.435 -22.654 44.771 1.00 21.00 55 ALA D C 1
ATOM 1327 O O . ALA B 2 58 ? -10.391 -23.228 44.514 1.00 14.61 55 ALA D O 1
ATOM 1329 N N . GLY B 2 60 ? -9.818 -20.402 42.992 1.00 26.12 57 GLY D N 1
ATOM 1330 C CA . GLY B 2 60 ? -9.036 -19.219 42.687 1.00 17.82 57 GLY D CA 1
ATOM 1331 C C . GLY B 2 60 ? -9.476 -18.036 43.525 1.00 22.02 57 GLY D C 1
ATOM 1332 O O . GLY B 2 60 ? -9.757 -18.183 44.716 1.00 22.90 57 GLY D O 1
ATOM 1333 N N . TYR B 2 61 ? -9.543 -16.861 42.909 1.00 14.08 58 TYR D N 1
ATOM 1334 C CA . TYR B 2 61 ? -9.930 -15.655 43.634 1.00 15.26 58 TYR D CA 1
ATOM 1335 C C . TYR B 2 61 ? -11.359 -15.208 43.351 1.00 14.68 58 TYR D C 1
ATOM 1336 O O . TYR B 2 61 ? -11.865 -15.358 42.234 1.00 12.78 58 TYR D O 1
ATOM 1345 N N . GLU B 2 62 ? -12.000 -14.655 44.376 1.00 11.31 59 GLU D N 1
ATOM 1346 C CA . GLU B 2 62 ? -13.420 -14.339 44.320 1.00 11.40 59 GLU D CA 1
ATOM 1347 C C . GLU B 2 62 ? -13.693 -12.851 44.479 1.00 10.23 59 GLU D C 1
ATOM 1348 O O . GLU B 2 62 ? -13.132 -12.200 45.362 1.00 11.42 59 GLU D O 1
ATOM 1354 N N . VAL B 2 63 ? -14.561 -12.322 43.623 1.00 11.21 60 VAL D N 1
ATOM 1355 C CA . VAL B 2 63 ? -15.149 -11.008 43.844 1.00 10.04 60 VAL D CA 1
ATOM 1356 C C . VAL B 2 63 ? -16.563 -11.210 44.374 1.00 7.37 60 VAL D C 1
ATOM 1357 O O . VAL B 2 63 ? -17.421 -11.747 43.670 1.00 9.36 60 VAL D O 1
ATOM 1361 N N . LYS B 2 64 ? -16.808 -10.788 45.612 1.00 11.18 61 LYS D N 1
ATOM 1362 C CA . LYS B 2 64 ? -18.149 -10.870 46.180 1.00 11.17 61 LYS D CA 1
ATOM 1363 C C . LYS B 2 64 ? -18.801 -9.504 46.079 1.00 9.68 61 LYS D C 1
ATOM 1364 O O . LYS B 2 64 ? -18.304 -8.530 46.647 1.00 7.94 61 LYS D O 1
ATOM 1370 N N . ILE B 2 65 ? -19.915 -9.433 45.357 1.00 7.58 62 ILE D N 1
ATOM 1371 C CA . ILE B 2 65 ? -20.598 -8.162 45.158 1.00 11.66 62 ILE D CA 1
ATOM 1372 C C . ILE B 2 65 ? -21.819 -8.039 46.063 1.00 11.42 62 ILE D C 1
ATOM 1373 O O . ILE B 2 65 ? -22.691 -8.914 46.076 1.00 11.19 62 ILE D O 1
ATOM 1378 N N . LEU B 2 66 ? -21.870 -6.947 46.818 1.00 10.66 63 LEU D N 1
ATOM 1379 C CA . LEU B 2 66 ? -22.978 -6.692 47.723 1.00 15.58 63 LEU D CA 1
ATOM 1380 C C . LEU B 2 66 ? -23.979 -5.764 47.054 1.00 13.42 63 LEU D C 1
ATOM 1381 O O . LEU B 2 66 ? -23.649 -4.630 46.704 1.00 15.40 63 LEU D O 1
ATOM 1386 N N . GLN B 2 67 ? -25.201 -6.250 46.868 1.00 10.90 64 GLN D N 1
ATOM 1387 C CA . GLN B 2 67 ? -26.253 -5.446 46.256 1.00 17.08 64 GLN D CA 1
ATOM 1388 C C . GLN B 2 67 ? -26.770 -4.405 47.244 1.00 15.76 64 GLN D C 1
ATOM 1389 O O . GLN B 2 67 ? -26.638 -4.576 48.459 1.00 17.40 64 GLN D O 1
ATOM 1395 N N . ARG B 2 68 ? -27.334 -3.318 46.726 1.00 17.55 65 ARG D N 1
ATOM 1396 C CA . ARG B 2 68 ? -27.949 -2.305 47.575 1.00 11.22 65 ARG D CA 1
ATOM 1397 C C . ARG B 2 68 ? -29.218 -2.870 48.191 1.00 13.00 65 ARG D C 1
ATOM 1398 O O . ARG B 2 68 ? -29.520 -2.622 49.358 1.00 12.98 65 ARG D O 1
ATOM 1406 N N . THR B 2 69 ? -29.962 -3.627 47.391 1.00 8.34 66 THR D N 1
ATOM 1407 C CA . THR B 2 69 ? -31.018 -4.478 47.920 1.00 12.54 66 THR D CA 1
ATOM 1408 C C . THR B 2 69 ? -30.287 -5.650 48.561 1.00 18.29 66 THR D C 1
ATOM 1409 O O . THR B 2 69 ? -29.089 -5.813 48.343 1.00 23.96 66 THR D O 1
ATOM 1413 N N . SER B 2 70 ? -30.975 -6.488 49.324 1.00 14.02 67 SER D N 1
ATOM 1414 C CA . SER B 2 70 ? -30.251 -7.532 50.047 1.00 16.32 67 SER D CA 1
ATOM 1415 C C . SER B 2 70 ? -29.890 -8.691 49.118 1.00 16.08 67 SER D C 1
ATOM 1416 O O . SER B 2 70 ? -30.773 -9.331 48.540 1.00 28.41 67 SER D O 1
ATOM 1419 N N . GLY B 2 71 ? -28.592 -8.950 48.972 1.00 16.64 68 GLY D N 1
ATOM 1420 C CA . GLY B 2 71 ? -28.130 -10.043 48.133 1.00 18.12 68 GLY D CA 1
ATOM 1421 C C . GLY B 2 71 ? -26.631 -10.047 47.886 1.00 12.54 68 GLY D C 1
ATOM 1422 O O . GLY B 2 71 ? -25.979 -9.000 47.941 1.00 12.89 68 GLY D O 1
ATOM 1423 N N . VAL B 2 72 ? -26.087 -11.231 47.613 1.00 10.34 69 VAL D N 1
ATOM 1424 C CA . VAL B 2 72 ? -24.673 -11.376 47.275 1.00 11.90 69 VAL D CA 1
ATOM 1425 C C . VAL B 2 72 ? -24.457 -12.091 45.940 1.00 13.63 69 VAL D C 1
ATOM 1426 O O . VAL B 2 72 ? -25.109 -13.099 45.644 1.00 12.21 69 VAL D O 1
ATOM 1430 N N . ILE B 2 73 ? -23.537 -11.557 45.142 1.00 12.12 70 ILE D N 1
ATOM 1431 C CA . ILE B 2 73 ? -23.149 -12.168 43.878 1.00 12.72 70 ILE D CA 1
ATOM 1432 C C . ILE B 2 73 ? -21.701 -12.630 43.994 1.00 12.57 70 ILE D C 1
ATOM 1433 O O . ILE B 2 73 ? -20.806 -11.823 44.252 1.00 12.10 70 ILE D O 1
ATOM 1438 N N . GLN B 2 74 ? -21.474 -13.929 43.817 1.00 10.35 71 GLN D N 1
ATOM 1439 C CA . GLN B 2 74 ? -20.132 -14.486 43.932 1.00 13.95 71 GLN D CA 1
ATOM 1440 C C . GLN B 2 74 ? -19.534 -14.827 42.567 1.00 11.03 71 GLN D C 1
ATOM 1441 O O . GLN B 2 74 ? -20.075 -15.650 41.824 1.00 12.95 71 GLN D O 1
ATOM 1447 N N . LEU B 2 75 ? -18.411 -14.188 42.252 1.00 8.74 72 LEU D N 1
ATOM 1448 C CA . LEU B 2 75 ? -17.679 -14.448 41.017 1.00 9.91 72 LEU D CA 1
ATOM 1449 C C . LEU B 2 75 ? -16.313 -15.027 41.361 1.00 11.34 72 LEU D C 1
ATOM 1450 O O . LEU B 2 75 ? -15.439 -14.314 41.863 1.00 9.86 72 LEU D O 1
ATOM 1455 N N . ASP B 2 76 ? -16.130 -16.316 41.085 1.00 13.53 73 ASP D N 1
ATOM 1456 C CA . ASP B 2 76 ? -14.877 -16.992 41.398 1.00 14.63 73 ASP D CA 1
ATOM 1457 C C . ASP B 2 76 ? -14.156 -17.434 40.127 1.00 17.06 73 ASP D C 1
ATOM 1458 O O . ASP B 2 76 ? -14.779 -17.600 39.074 1.00 16.76 73 ASP D O 1
ATOM 1463 N N . GLY B 2 77 ? -12.845 -17.637 40.233 1.00 16.91 74 GLY D N 1
ATOM 1464 C CA . GLY B 2 77 ? -12.047 -18.072 39.100 1.00 16.07 74 GLY D CA 1
ATOM 1465 C C . GLY B 2 77 ? -11.032 -17.053 38.619 1.00 19.67 74 GLY D C 1
ATOM 1466 O O . GLY B 2 77 ? -10.294 -17.309 37.665 1.00 18.61 74 GLY D O 1
ATOM 1467 N N . PHE B 2 78 ? -10.965 -15.907 39.290 1.00 12.86 75 PHE D N 1
ATOM 1468 C CA . PHE B 2 78 ? -10.001 -14.879 38.913 1.00 16.01 75 PHE D CA 1
ATOM 1469 C C . PHE B 2 78 ? -8.573 -15.290 39.246 1.00 18.50 75 PHE D C 1
ATOM 1470 O O . PHE B 2 78 ? -8.339 -16.115 40.134 1.00 16.28 75 PHE D O 1
ATOM 1478 N N . GLN B 2 79 ? -7.618 -14.702 38.533 1.00 19.22 76 GLN D N 1
ATOM 1479 C CA . GLN B 2 79 ? -6.215 -14.909 38.849 1.00 22.59 76 GLN D CA 1
ATOM 1480 C C . GLN B 2 79 ? -5.830 -13.831 39.844 1.00 25.73 76 GLN D C 1
ATOM 1481 O O . GLN B 2 79 ? -6.460 -12.775 39.884 1.00 21.44 76 GLN D O 1
ATOM 1487 N N . GLN B 2 80 ? -4.810 -14.100 40.655 1.00 20.90 77 GLN D N 1
ATOM 1488 C CA . GLN B 2 80 ? -4.351 -13.140 41.653 1.00 21.94 77 GLN D CA 1
ATOM 1489 C C . GLN B 2 80 ? -3.920 -11.839 40.986 1.00 23.59 77 GLN D C 1
ATOM 1490 O O . GLN B 2 80 ? -4.040 -10.755 41.561 1.00 25.20 77 GLN D O 1
ATOM 1496 N N . GLU B 2 81 ? -3.420 -11.966 39.762 1.00 25.68 78 GLU D N 1
ATOM 1497 C CA . GLU B 2 81 ? -2.929 -10.833 38.989 1.00 25.09 78 GLU D CA 1
ATOM 1498 C C . GLU B 2 81 ? -4.051 -9.886 38.564 1.00 24.91 78 GLU D C 1
ATOM 1499 O O . GLU B 2 81 ? -3.791 -8.759 38.137 1.00 19.25 78 GLU D O 1
ATOM 1505 N N . ASP B 2 82 ? -5.295 -10.348 38.677 1.00 22.26 79 ASP D N 1
ATOM 1506 C CA . ASP B 2 82 ? -6.447 -9.594 38.183 1.00 22.33 79 ASP D CA 1
ATOM 1507 C C . ASP B 2 82 ? -6.910 -8.486 39.128 1.00 15.65 79 ASP D C 1
ATOM 1508 O O . ASP B 2 82 ? -7.777 -7.693 38.762 1.00 17.24 79 ASP D O 1
ATOM 1513 N N . TYR B 2 83 ? -6.357 -8.437 40.338 1.00 13.73 80 TYR D N 1
ATOM 1514 C CA . TYR B 2 83 ? -6.833 -7.493 41.353 1.00 16.35 80 TYR D CA 1
ATOM 1515 C C . TYR B 2 83 ? -6.822 -6.034 40.907 1.00 16.17 80 TYR D C 1
ATOM 1516 O O . TYR B 2 83 ? -7.798 -5.306 41.102 1.00 17.74 80 TYR D O 1
ATOM 1525 N N . GLU B 2 84 ? -5.707 -5.623 40.317 1.00 17.41 81 GLU D N 1
ATOM 1526 C CA . GLU B 2 84 ? -5.466 -4.229 39.967 1.00 21.51 81 GLU D CA 1
ATOM 1527 C C . GLU B 2 84 ? -6.463 -3.687 38.945 1.00 20.59 81 GLU D C 1
ATOM 1528 O O . GLU B 2 84 ? -6.916 -2.543 39.046 1.00 20.10 81 GLU D O 1
ATOM 1534 N N . ARG B 2 85 ? -6.806 -4.523 37.971 1.00 18.02 82 ARG D N 1
ATOM 1535 C CA . ARG B 2 85 ? -7.792 -4.168 36.961 1.00 17.91 82 ARG D CA 1
ATOM 1536 C C . ARG B 2 85 ? -9.171 -4.045 37.598 1.00 16.56 82 ARG D C 1
ATOM 1537 O O . ARG B 2 85 ? -9.894 -3.080 37.354 1.00 14.31 82 ARG D O 1
ATOM 1545 N N . LEU B 2 86 ? -9.526 -5.036 38.411 1.00 13.09 83 LEU D N 1
ATOM 1546 C CA . LEU B 2 86 ? -10.822 -5.080 39.081 1.00 13.42 83 LEU D CA 1
ATOM 1547 C C . LEU B 2 86 ? -11.014 -3.900 40.032 1.00 9.38 83 LEU D C 1
ATOM 1548 O O . LEU B 2 86 ? -12.102 -3.325 40.111 1.00 13.20 83 LEU D O 1
ATOM 1553 N N . ALA B 2 87 ? -9.954 -3.544 40.749 1.00 9.18 84 ALA D N 1
ATOM 1554 C CA . ALA B 2 87 ? -10.002 -2.428 41.684 1.00 12.54 84 ALA D CA 1
ATOM 1555 C C . ALA B 2 87 ? -10.287 -1.118 40.960 1.00 12.81 84 ALA D C 1
ATOM 1556 O O . ALA B 2 87 ? -11.026 -0.270 41.458 1.00 10.75 84 ALA D O 1
ATOM 1558 N N . LYS B 2 88 ? -9.701 -0.967 39.776 1.00 15.37 85 LYS D N 1
ATOM 1559 C CA . LYS B 2 88 ? -9.898 0.221 38.953 1.00 16.42 85 LYS D CA 1
ATOM 1560 C C . LYS B 2 88 ? -11.332 0.316 38.436 1.00 15.43 85 LYS D C 1
ATOM 1561 O O . LYS B 2 88 ? -11.933 1.392 38.440 1.00 12.37 85 LYS D O 1
ATOM 1567 N N . ILE B 2 89 ? -11.871 -0.813 37.984 1.00 12.85 86 ILE D N 1
ATOM 1568 C CA . ILE B 2 89 ? -13.250 -0.885 37.509 1.00 12.40 86 ILE D CA 1
ATOM 1569 C C . ILE B 2 89 ? -14.259 -0.455 38.574 1.00 12.77 86 ILE D C 1
ATOM 1570 O O . ILE B 2 89 ? -15.092 0.419 38.330 1.00 12.38 86 ILE D O 1
ATOM 1575 N N . PHE B 2 90 ? -14.183 -1.072 39.751 1.00 11.73 87 PHE D N 1
ATOM 1576 C CA . PHE B 2 90 ? -15.115 -0.768 40.836 1.00 11.62 87 PHE D CA 1
ATOM 1577 C C . PHE B 2 90 ? -14.961 0.671 41.338 1.00 12.85 87 PHE D C 1
ATOM 1578 O O . PHE B 2 90 ? -15.940 1.311 41.720 1.00 11.01 87 PHE D O 1
ATOM 1586 N N . LYS B 2 91 ? -13.729 1.171 41.340 1.00 12.22 88 LYS D N 1
ATOM 1587 C CA . LYS B 2 91 ? -13.462 2.541 41.768 1.00 15.57 88 LYS D CA 1
ATOM 1588 C C . LYS B 2 91 ? -13.886 3.591 40.742 1.00 14.62 88 LYS D C 1
ATOM 1589 O O . LYS B 2 91 ? -14.640 4.514 41.056 1.00 13.66 88 LYS D O 1
ATOM 1595 N N . ASN B 2 92 ? -13.404 3.443 39.514 1.00 12.65 89 ASN D N 1
ATOM 1596 C CA . ASN B 2 92 ? -13.659 4.438 38.477 1.00 15.32 89 ASN D CA 1
ATOM 1597 C C . ASN B 2 92 ? -15.083 4.416 37.910 1.00 12.20 89 ASN D C 1
ATOM 1598 O O . ASN B 2 92 ? -15.626 5.465 37.566 1.00 19.35 89 ASN D O 1
ATOM 1603 N N . TRP B 2 93 ? -15.678 3.229 37.804 1.00 10.21 90 TRP D N 1
ATOM 1604 C CA . TRP B 2 93 ? -17.022 3.092 37.238 1.00 12.41 90 TRP D CA 1
ATOM 1605 C C . TRP B 2 93 ? -18.136 2.980 38.280 1.00 14.96 90 TRP D C 1
ATOM 1606 O O . TRP B 2 93 ? -19.211 3.560 38.109 1.00 13.09 90 TRP D O 1
ATOM 1617 N N . TYR B 2 94 ? -17.883 2.243 39.358 1.00 13.36 91 TYR D N 1
ATOM 1618 C CA . TYR B 2 94 ? -18.949 1.890 40.292 1.00 11.15 91 TYR D CA 1
ATOM 1619 C C . TYR B 2 94 ? -18.875 2.659 41.611 1.00 9.04 91 TYR D C 1
ATOM 1620 O O . TYR B 2 94 ? -19.703 2.444 42.502 1.00 11.60 91 TYR D O 1
ATOM 1629 N N . SER B 2 95 ? -17.894 3.553 41.728 1.00 8.61 92 SER D N 1
ATOM 1630 C CA . SER B 2 95 ? -17.721 4.360 42.939 1.00 14.51 92 SER D CA 1
ATOM 1631 C C . SER B 2 95 ? -17.631 3.474 44.181 1.00 14.21 92 SER D C 1
ATOM 1632 O O . SER B 2 95 ? -18.205 3.794 45.225 1.00 12.85 92 SER D O 1
ATOM 1635 N N . THR B 2 96 ? -16.918 2.358 44.058 1.00 11.03 93 THR D N 1
ATOM 1636 C CA . THR B 2 96 ? -16.825 1.387 45.142 1.00 13.50 93 THR D CA 1
ATOM 1637 C C . THR B 2 96 ? -15.384 0.927 45.336 1.00 14.95 93 THR D C 1
ATOM 1638 O O . THR B 2 96 ? -14.668 0.683 44.361 1.00 17.47 93 THR D O 1
ATOM 1642 N N . ASN B 2 97 ? -14.959 0.807 46.590 1.00 14.90 94 ASN D N 1
ATOM 1643 C CA . ASN B 2 97 ? -13.656 0.223 46.885 1.00 20.41 94 ASN D CA 1
ATOM 1644 C C . ASN B 2 97 ? -13.725 -1.296 46.946 1.00 14.87 94 ASN D C 1
ATOM 1645 O O . ASN B 2 97 ? -14.527 -1.862 47.694 1.00 17.85 94 ASN D O 1
ATOM 1650 N N . LEU B 2 98 ? -12.883 -1.950 46.152 1.00 9.07 95 LEU D N 1
ATOM 1651 C CA . LEU B 2 98 ? -12.740 -3.399 46.216 1.00 14.38 95 LEU D CA 1
ATOM 1652 C C . LEU B 2 98 ? -11.898 -3.756 47.434 1.00 13.13 95 LEU D C 1
ATOM 1653 O O . LEU B 2 98 ? -10.665 -3.693 47.387 1.00 11.70 95 LEU D O 1
ATOM 1658 N N . GLU B 2 99 ? -12.566 -4.134 48.520 1.00 12.14 96 GLU D N 1
ATOM 1659 C CA . GLU B 2 99 ? -11.898 -4.379 49.794 1.00 18.18 96 GLU D CA 1
ATOM 1660 C C . GLU B 2 99 ? -11.171 -5.721 49.819 1.00 14.28 96 GLU D C 1
ATOM 1661 O O . GLU B 2 99 ? -11.742 -6.748 49.449 1.00 11.33 96 GLU D O 1
ATOM 1667 N N . ASN B 2 100 ? -9.912 -5.710 50.247 1.00 10.36 97 ASN D N 1
ATOM 1668 C CA . ASN B 2 100 ? -9.197 -6.954 50.509 1.00 14.15 97 ASN D CA 1
ATOM 1669 C C . ASN B 2 100 ? -9.702 -7.523 51.827 1.00 10.24 97 ASN D C 1
ATOM 1670 O O . ASN B 2 100 ? -9.482 -6.934 52.888 1.00 9.61 97 ASN D O 1
ATOM 1675 N N . LYS B 2 101 ? -10.379 -8.665 51.762 1.00 12.33 98 LYS D N 1
ATOM 1676 C CA . LYS B 2 101 ? -11.046 -9.208 52.937 1.00 10.83 98 LYS D CA 1
ATOM 1677 C C . LYS B 2 101 ? -10.508 -10.598 53.243 1.00 11.05 98 LYS D C 1
ATOM 1678 O O . LYS B 2 101 ? -11.025 -11.598 52.739 1.00 8.13 98 LYS D O 1
ATOM 1684 N N . GLU B 2 102 ? -9.461 -10.654 54.062 1.00 7.14 99 GLU D N 1
ATOM 1685 C CA . GLU B 2 102 ? -8.868 -11.926 54.455 1.00 10.21 99 GLU D CA 1
ATOM 1686 C C . GLU B 2 102 ? -9.816 -12.726 55.334 1.00 10.27 99 GLU D C 1
ATOM 1687 O O . GLU B 2 102 ? -10.495 -12.172 56.204 1.00 10.18 99 GLU D O 1
ATOM 1693 N N . HIS B 2 103 ? -9.859 -14.033 55.105 1.00 5.85 100 HIS D N 1
ATOM 1694 C CA . HIS B 2 103 ? -10.622 -14.930 55.962 1.00 5.95 100 HIS D CA 1
ATOM 1695 C C . HIS B 2 103 ? -9.719 -15.611 56.983 1.00 8.80 100 HIS D C 1
ATOM 1696 O O . HIS B 2 103 ? -8.518 -15.779 56.747 1.00 10.88 100 HIS D O 1
ATOM 1703 N N . SER B 2 104 ? -10.300 -16.010 58.112 1.00 9.22 101 SER D N 1
ATOM 1704 C CA . SER B 2 104 ? -9.534 -16.653 59.175 1.00 11.42 101 SER D CA 1
ATOM 1705 C C . SER B 2 104 ? -9.160 -18.079 58.786 1.00 9.64 101 SER D C 1
ATOM 1706 O O . SER B 2 104 ? -9.988 -18.830 58.265 1.00 8.62 101 SER D O 1
ATOM 1709 N N . LEU B 2 105 ? -7.907 -18.442 59.040 1.00 10.20 102 LEU D N 1
ATOM 1710 C CA . LEU B 2 105 ? -7.394 -19.764 58.698 1.00 9.32 102 LEU D CA 1
ATOM 1711 C C . LEU B 2 105 ? -6.953 -20.508 59.956 1.00 11.03 102 LEU D C 1
ATOM 1712 O O . LEU B 2 105 ? -6.287 -21.539 59.875 1.00 12.78 102 LEU D O 1
ATOM 1717 N N . ARG B 2 106 ? -7.321 -19.973 61.116 1.00 12.02 103 ARG D N 1
ATOM 1718 C CA . ARG B 2 106 ? -6.881 -20.526 62.393 1.00 12.76 103 ARG D CA 1
ATOM 1719 C C . ARG B 2 106 ? -7.573 -21.844 62.732 1.00 12.66 103 ARG D C 1
ATOM 1720 O O . ARG B 2 106 ? -7.049 -22.645 63.507 1.00 11.78 103 ARG D O 1
ATOM 1728 N N . GLY B 2 107 ? -8.750 -22.066 62.157 1.00 11.17 104 GLY D N 1
ATOM 1729 C CA . GLY B 2 107 ? -9.477 -23.301 62.388 1.00 9.75 104 GLY D CA 1
ATOM 1730 C C . GLY B 2 107 ? -10.194 -23.283 63.722 1.00 11.10 104 GLY D C 1
ATOM 1731 O O . GLY B 2 107 ? -10.501 -24.337 64.287 1.00 9.31 104 GLY D O 1
ATOM 1732 N N . TRP B 2 108 ? -10.463 -22.083 64.226 1.00 7.30 105 TRP D N 1
ATOM 1733 C CA . TRP B 2 108 ? -11.203 -21.929 65.473 1.00 8.57 105 TRP D CA 1
ATOM 1734 C C . TRP B 2 108 ? -12.702 -22.036 65.230 1.00 7.48 105 TRP D C 1
ATOM 1735 O O . TRP B 2 108 ? -13.183 -21.783 64.119 1.00 6.23 105 TRP D O 1
ATOM 1746 N N . ASN B 2 109 ? -13.438 -22.414 66.272 1.00 9.48 106 ASN D N 1
ATOM 1747 C CA . ASN B 2 109 ? -14.893 -22.502 66.186 1.00 10.23 106 ASN D CA 1
ATOM 1748 C C . ASN B 2 109 ? -15.612 -21.576 67.167 1.00 9.41 106 ASN D C 1
ATOM 1749 O O . ASN B 2 109 ? -16.807 -21.750 67.429 1.00 8.41 106 ASN D O 1
ATOM 1754 N N . TRP B 2 110 ? -14.882 -20.606 67.719 1.00 7.84 107 TRP D N 1
ATOM 1755 C CA . TRP B 2 110 ? -15.486 -19.606 68.605 1.00 9.41 107 TRP D CA 1
ATOM 1756 C C . TRP B 2 110 ? -15.218 -18.167 68.156 1.00 7.55 107 TRP D C 1
ATOM 1757 O O . TRP B 2 110 ? -14.152 -17.867 67.610 1.00 9.61 107 TRP D O 1
ATOM 1768 N N . GLY B 2 111 ? -16.187 -17.283 68.403 1.00 6.69 108 GLY D N 1
ATOM 1769 C CA . GLY B 2 111 ? -16.109 -15.897 67.964 1.00 9.95 108 GLY D CA 1
ATOM 1770 C C . GLY B 2 111 ? -17.472 -15.218 67.995 1.00 13.49 108 GLY D C 1
ATOM 1771 O O . GLY B 2 111 ? -18.130 -15.187 69.037 1.00 13.25 108 GLY D O 1
ATOM 1772 N N . LYS B 2 112 ? -17.904 -14.691 66.850 1.00 10.24 109 LYS D N 1
ATOM 1773 C CA . LYS B 2 112 ? -19.185 -13.988 66.741 1.00 11.66 109 LYS D CA 1
ATOM 1774 C C . LYS B 2 112 ? -19.974 -14.387 65.497 1.00 12.68 109 LYS D C 1
ATOM 1775 O O . LYS B 2 112 ? -19.470 -14.309 64.373 1.00 13.77 109 LYS D O 1
ATOM 1781 N N . ALA B 2 113 ? -21.214 -14.817 65.708 1.00 8.95 110 ALA D N 1
ATOM 1782 C CA . ALA B 2 113 ? -22.149 -15.042 64.612 1.00 10.75 110 ALA D CA 1
ATOM 1783 C C . ALA B 2 113 ? -22.975 -13.775 64.437 1.00 15.96 110 ALA D C 1
ATOM 1784 O O . ALA B 2 113 ? -23.785 -13.435 65.303 1.00 19.37 110 ALA D O 1
ATOM 1786 N N . GLU B 2 114 ? -22.771 -13.078 63.324 1.00 14.30 111 GLU D N 1
ATOM 1787 C CA . GLU B 2 114 ? -23.413 -11.785 63.115 1.00 13.24 111 GLU D CA 1
ATOM 1788 C C . GLU B 2 114 ? -24.390 -11.770 61.945 1.00 13.40 111 GLU D C 1
ATOM 1789 O O . GLU B 2 114 ? -24.045 -12.151 60.825 1.00 10.07 111 GLU D O 1
ATOM 1795 N N . PHE B 2 115 ? -25.612 -11.325 62.217 1.00 15.62 112 PHE D N 1
ATOM 1796 C CA . PHE B 2 115 ? -26.611 -11.177 61.172 1.00 12.69 112 PHE D CA 1
ATOM 1797 C C . PHE B 2 115 ? -26.460 -9.819 60.503 1.00 13.06 112 PHE D C 1
ATOM 1798 O O . PHE B 2 115 ? -26.920 -8.797 61.024 1.00 17.37 112 PHE D O 1
ATOM 1806 N N . GLY B 2 116 ? -25.811 -9.815 59.344 1.00 6.77 113 GLY D N 1
ATOM 1807 C CA . GLY B 2 116 ? -25.610 -8.589 58.598 1.00 5.31 113 GLY D CA 1
ATOM 1808 C C . GLY B 2 116 ? -26.783 -8.304 57.684 1.00 6.28 113 GLY D C 1
ATOM 1809 O O . GLY B 2 116 ? -27.883 -8.815 57.893 1.00 6.60 113 GLY D O 1
ATOM 1810 N N . LYS B 2 117 ? -26.540 -7.486 56.666 1.00 8.19 114 LYS D N 1
ATOM 1811 C CA . LYS B 2 117 ? -27.568 -7.068 55.725 1.00 8.98 114 LYS D CA 1
ATOM 1812 C C . LYS B 2 117 ? -28.025 -8.189 54.794 1.00 11.61 114 LYS D C 1
ATOM 1813 O O . LYS B 2 117 ? -29.222 -8.356 54.544 1.00 9.50 114 LYS D O 1
ATOM 1819 N N . ALA B 2 118 ? -27.069 -8.962 54.292 1.00 10.53 115 ALA D N 1
ATOM 1820 C CA . ALA B 2 118 ? -27.375 -9.998 53.315 1.00 11.76 115 ALA D CA 1
ATOM 1821 C C . ALA B 2 118 ? -26.875 -11.369 53.745 1.00 12.25 115 ALA D C 1
ATOM 1822 O O . ALA B 2 118 ? -27.236 -12.380 53.143 1.00 10.06 115 ALA D O 1
ATOM 1824 N N . GLU B 2 119 ? -26.041 -11.412 54.779 1.00 11.61 116 GLU D N 1
ATOM 1825 C CA . GLU B 2 119 ? -25.406 -12.668 55.169 1.00 12.65 116 GLU D CA 1
ATOM 1826 C C . GLU B 2 119 ? -25.318 -12.890 56.674 1.00 9.79 116 GLU D C 1
ATOM 1827 O O . GLU B 2 119 ? -25.203 -11.939 57.454 1.00 7.97 116 GLU D O 1
ATOM 1833 N N . LEU B 2 120 ? -25.363 -14.159 57.068 1.00 10.36 117 LEU D N 1
ATOM 1834 C CA . LEU B 2 120 ? -24.960 -14.555 58.409 1.00 10.74 117 LEU D CA 1
ATOM 1835 C C . LEU B 2 120 ? -23.474 -14.886 58.361 1.00 10.82 117 LEU D C 1
ATOM 1836 O O . LEU B 2 120 ? -23.066 -15.835 57.684 1.00 12.56 117 LEU D O 1
ATOM 1841 N N . THR B 2 121 ? -22.669 -14.102 59.073 1.00 8.40 118 THR D N 1
ATOM 1842 C CA . THR B 2 121 ? -21.219 -14.267 59.054 1.00 8.42 118 THR D CA 1
ATOM 1843 C C . THR B 2 121 ? -20.727 -14.780 60.405 1.00 11.18 118 THR D C 1
ATOM 1844 O O . THR B 2 121 ? -21.178 -14.308 61.450 1.00 13.13 118 THR D O 1
ATOM 1848 N N . PHE B 2 122 ? -19.805 -15.739 60.388 1.00 10.34 119 PHE D N 1
ATOM 1849 C CA . PHE B 2 122 ? -19.133 -16.156 61.614 1.00 7.66 119 PHE D CA 1
ATOM 1850 C C . PHE B 2 122 ? -17.715 -15.602 61.658 1.00 7.57 119 PHE D C 1
ATOM 1851 O O . PHE B 2 122 ? -16.858 -16.004 60.867 1.00 7.33 119 PHE D O 1
ATOM 1859 N N . ASN B 2 123 ? -17.478 -14.677 62.585 1.00 8.33 120 ASN D N 1
ATOM 1860 C CA . ASN B 2 123 ? -16.199 -13.986 62.678 1.00 6.60 120 ASN D CA 1
ATOM 1861 C C . ASN B 2 123 ? -15.300 -14.545 63.779 1.00 8.64 120 ASN D C 1
ATOM 1862 O O . ASN B 2 123 ? -15.755 -14.789 64.900 1.00 10.67 120 ASN D O 1
ATOM 1867 N N . VAL B 2 124 ? -14.025 -14.738 63.452 1.00 6.78 121 VAL D N 1
ATOM 1868 C CA . VAL B 2 124 ? -13.019 -15.142 64.429 1.00 5.83 121 VAL D CA 1
ATOM 1869 C C . VAL B 2 124 ? -12.032 -13.998 64.613 1.00 6.37 121 VAL D C 1
ATOM 1870 O O . VAL B 2 124 ? -11.228 -13.721 63.720 1.00 5.14 121 VAL D O 1
ATOM 1874 N N . GLN B 2 125 ? -12.103 -13.337 65.767 1.00 8.01 122 GLN D N 1
ATOM 1875 C CA . GLN B 2 125 ? -11.341 -12.113 66.025 1.00 8.67 122 GLN D CA 1
ATOM 1876 C C . GLN B 2 125 ? -11.496 -11.086 64.900 1.00 11.13 122 GLN D C 1
ATOM 1877 O O . GLN B 2 125 ? -10.507 -10.551 64.381 1.00 9.04 122 GLN D O 1
ATOM 1883 N N . ASN B 2 126 ? -12.753 -10.840 64.531 1.00 6.76 123 ASN D N 1
ATOM 1884 C CA . ASN B 2 126 ? -13.137 -9.822 63.548 1.00 9.51 123 ASN D CA 1
ATOM 1885 C C . ASN B 2 126 ? -12.753 -10.146 62.102 1.00 8.97 123 ASN D C 1
ATOM 1886 O O . ASN B 2 126 ? -12.777 -9.273 61.238 1.00 5.86 123 ASN D O 1
ATOM 1891 N N . ARG B 2 127 ? -12.399 -11.402 61.849 1.00 9.01 124 ARG D N 1
ATOM 1892 C CA . ARG B 2 127 ? -12.174 -11.865 60.486 1.00 7.06 124 ARG D CA 1
ATOM 1893 C C . ARG B 2 127 ? -13.082 -13.054 60.199 1.00 7.74 124 ARG D C 1
ATOM 1894 O O . ARG B 2 127 ? -13.133 -14.008 60.980 1.00 6.83 124 ARG D O 1
ATOM 1902 N N . PRO B 2 128 ? -13.798 -13.001 59.067 1.00 7.01 125 PRO D N 1
ATOM 1903 C CA . PRO B 2 128 ? -14.792 -14.025 58.724 1.00 7.76 125 PRO D CA 1
ATOM 1904 C C . PRO B 2 128 ? -14.176 -15.394 58.475 1.00 8.79 125 PRO D C 1
ATOM 1905 O O . PRO B 2 128 ? -13.223 -15.514 57.707 1.00 5.78 125 PRO D O 1
ATOM 1909 N N . ALA B 2 129 ? -14.717 -16.418 59.125 1.00 6.37 126 ALA D N 1
ATOM 1910 C CA . ALA B 2 129 ? -14.328 -17.788 58.821 1.00 8.26 126 ALA D CA 1
ATOM 1911 C C . ALA B 2 129 ? -15.197 -18.295 57.680 1.00 6.41 126 ALA D C 1
ATOM 1912 O O . ALA B 2 129 ? -14.710 -18.961 56.763 1.00 4.80 126 ALA D O 1
ATOM 1914 N N . PHE B 2 130 ? -16.488 -17.974 57.747 1.00 5.16 127 PHE D N 1
ATOM 1915 C CA . PHE B 2 130 ? -17.421 -18.297 56.668 1.00 11.53 127 PHE D CA 1
ATOM 1916 C C . PHE B 2 130 ? -18.656 -17.394 56.668 1.00 11.70 127 PHE D C 1
ATOM 1917 O O . PHE B 2 130 ? -18.955 -16.733 57.665 1.00 13.15 127 PHE D O 1
ATOM 1925 N N . GLU B 2 131 ? -19.372 -17.376 55.545 1.00 10.84 128 GLU D N 1
ATOM 1926 C CA . GLU B 2 131 ? -20.556 -16.536 55.395 1.00 13.26 128 GLU D CA 1
ATOM 1927 C C . GLU B 2 131 ? -21.725 -17.352 54.851 1.00 12.62 128 GLU D C 1
ATOM 1928 O O . GLU B 2 131 ? -21.541 -18.214 53.987 1.00 13.78 128 GLU D O 1
ATOM 1934 N N . ILE B 2 132 ? -22.925 -17.082 55.360 1.00 12.51 129 ILE D N 1
ATOM 1935 C CA . ILE B 2 132 ? -24.129 -17.757 54.885 1.00 9.66 129 ILE D CA 1
ATOM 1936 C C . ILE B 2 132 ? -25.122 -16.727 54.360 1.00 10.18 129 ILE D C 1
ATOM 1937 O O . ILE B 2 132 ? -25.683 -15.955 55.137 1.00 9.75 129 ILE D O 1
ATOM 1942 N N . PRO B 2 133 ? -25.334 -16.703 53.035 1.00 13.47 130 PRO D N 1
ATOM 1943 C CA . PRO B 2 133 ? -26.312 -15.772 52.457 1.00 9.32 130 PRO D CA 1
ATOM 1944 C C . PRO B 2 133 ? -27.731 -16.132 52.885 1.00 12.57 130 PRO D C 1
ATOM 1945 O O . PRO B 2 133 ? -28.074 -17.316 52.908 1.00 10.31 130 PRO D O 1
ATOM 1949 N N . TYR B 2 134 ? -28.529 -15.125 53.233 1.00 6.44 131 TYR D N 1
ATOM 1950 C CA . TYR B 2 134 ? -29.903 -15.333 53.691 1.00 10.68 131 TYR D CA 1
ATOM 1951 C C . TYR B 2 134 ? -30.762 -16.065 52.660 1.00 8.98 131 TYR D C 1
ATOM 1952 O O . TYR B 2 134 ? -31.672 -16.815 53.017 1.00 10.33 131 TYR D O 1
ATOM 1961 N N . SER B 2 135 ? -30.466 -15.841 51.383 1.00 7.46 132 SER D N 1
ATOM 1962 C CA . SER B 2 135 ? -31.238 -16.431 50.294 1.00 11.43 132 SER D CA 1
ATOM 1963 C C . SER B 2 135 ? -31.123 -17.951 50.244 1.00 12.47 132 SER D C 1
ATOM 1964 O O . SER B 2 135 ? -31.967 -18.624 49.650 1.00 18.14 132 SER D O 1
ATOM 1967 N N . GLU B 2 136 ? -30.082 -18.488 50.873 1.00 11.41 133 GLU D N 1
ATOM 1968 C CA . GLU B 2 136 ? -29.866 -19.931 50.910 1.00 10.77 133 GLU D CA 1
ATOM 1969 C C . GLU B 2 136 ? -30.609 -20.601 52.058 1.00 13.26 133 GLU D C 1
ATOM 1970 O O . GLU B 2 136 ? -30.801 -21.819 52.051 1.00 9.82 133 GLU D O 1
ATOM 1976 N N . ILE B 2 137 ? -31.026 -19.808 53.041 1.00 10.95 134 ILE D N 1
ATOM 1977 C CA . ILE B 2 137 ? -31.598 -20.358 54.264 1.00 12.92 134 ILE D CA 1
ATOM 1978 C C . ILE B 2 137 ? -33.072 -20.717 54.096 1.00 12.83 134 ILE D C 1
ATOM 1979 O O . ILE B 2 137 ? -33.898 -19.870 53.743 1.00 10.05 134 ILE D O 1
ATOM 1984 N N . ALA B 2 138 ? -33.394 -21.981 54.352 1.00 12.03 135 ALA D N 1
ATOM 1985 C CA . ALA B 2 138 ? -34.759 -22.465 54.210 1.00 9.69 135 ALA D CA 1
ATOM 1986 C C . ALA B 2 138 ? -35.561 -22.226 55.482 1.00 13.35 135 ALA D C 1
ATOM 1987 O O . ALA B 2 138 ? -36.700 -21.759 55.423 1.00 18.51 135 ALA D O 1
ATOM 1989 N N . ASN B 2 139 ? -34.965 -22.537 56.631 1.00 13.23 136 ASN D N 1
ATOM 1990 C CA . ASN B 2 139 ? -35.647 -22.336 57.907 1.00 17.80 136 ASN D CA 1
ATOM 1991 C C . ASN B 2 139 ? -34.672 -22.168 59.086 1.00 17.30 136 ASN D C 1
ATOM 1992 O O . ASN B 2 139 ? -33.539 -22.656 59.040 1.00 19.91 136 ASN D O 1
ATOM 1997 N N . THR B 2 140 ? -35.117 -21.472 60.132 1.00 14.06 137 THR D N 1
ATOM 1998 C CA . THR B 2 140 ? -34.306 -21.227 61.329 1.00 19.73 137 THR D CA 1
ATOM 1999 C C . THR B 2 140 ? -35.060 -21.653 62.588 1.00 20.28 137 THR D C 1
ATOM 2000 O O . THR B 2 140 ? -36.219 -21.279 62.769 1.00 28.14 137 THR D O 1
ATOM 2004 N N . ASN B 2 141 ? -34.416 -22.437 63.451 1.00 14.36 138 ASN D N 1
ATOM 2005 C CA . ASN B 2 141 ? -35.089 -22.928 64.651 1.00 19.20 138 ASN D CA 1
ATOM 2006 C C . ASN B 2 141 ? -34.291 -22.634 65.917 1.00 18.97 138 ASN D C 1
ATOM 2007 O O . ASN B 2 141 ? -33.069 -22.807 65.947 1.00 18.96 138 ASN D O 1
ATOM 2012 N N . LEU B 2 142 ? -34.993 -22.183 66.956 1.00 17.09 139 LEU D N 1
ATOM 2013 C CA . LEU B 2 142 ? -34.418 -22.026 68.288 1.00 21.93 139 LEU D CA 1
ATOM 2014 C C . LEU B 2 142 ? -34.474 -23.370 69.011 1.00 24.60 139 LEU D C 1
ATOM 2015 O O . LEU B 2 142 ? -35.556 -23.944 69.175 1.00 27.83 139 LEU D O 1
ATOM 2020 N N . ALA B 2 143 ? -33.318 -23.867 69.446 1.00 29.22 140 ALA D N 1
ATOM 2021 C CA . ALA B 2 143 ? -33.239 -25.177 70.087 1.00 30.45 140 ALA D CA 1
ATOM 2022 C C . ALA B 2 143 ? -32.829 -25.099 71.556 1.00 39.06 140 ALA D C 1
ATOM 2023 O O . ALA B 2 143 ? -32.848 -26.108 72.266 1.00 49.52 140 ALA D O 1
ATOM 2025 N N . GLY B 2 144 ? -32.457 -23.904 72.009 1.00 42.31 141 GLY D N 1
ATOM 2026 C CA . GLY B 2 144 ? -32.054 -23.709 73.390 1.00 39.12 141 GLY D CA 1
ATOM 2027 C C . GLY B 2 144 ? -32.888 -22.662 74.099 1.00 45.70 141 GLY D C 1
ATOM 2028 O O . GLY B 2 144 ? -32.353 -21.762 74.746 1.00 47.27 141 GLY D O 1
ATOM 2029 N N . ASN B 2 146 ? -29.257 -22.004 74.661 1.00 39.25 143 ASN D N 1
ATOM 2030 C CA . ASN B 2 146 ? -28.984 -20.909 73.741 1.00 40.07 143 ASN D CA 1
ATOM 2031 C C . ASN B 2 146 ? -28.481 -21.422 72.400 1.00 35.34 143 ASN D C 1
ATOM 2032 O O . ASN B 2 146 ? -27.346 -21.136 72.012 1.00 22.74 143 ASN D O 1
ATOM 2037 N N . GLU B 2 147 ? -29.301 -22.203 71.706 1.00 28.28 144 GLU D N 1
ATOM 2038 C CA . GLU B 2 147 ? -28.863 -22.851 70.476 1.00 24.42 144 GLU D CA 1
ATOM 2039 C C . GLU B 2 147 ? -29.804 -22.517 69.322 1.00 23.88 144 GLU D C 1
ATOM 2040 O O . GLU B 2 147 ? -31.018 -22.708 69.431 1.00 23.67 144 GLU D O 1
ATOM 2046 N N . ILE B 2 148 ? -29.248 -22.034 68.214 1.00 15.22 145 ILE D N 1
ATOM 2047 C CA . ILE B 2 148 ? -30.059 -21.726 67.040 1.00 16.34 145 ILE D CA 1
ATOM 2048 C C . ILE B 2 148 ? -29.649 -22.635 65.881 1.00 13.81 145 ILE D C 1
ATOM 2049 O O . ILE B 2 148 ? -28.463 -22.788 65.579 1.00 14.83 145 ILE D O 1
ATOM 2054 N N . ALA B 2 149 ? -30.640 -23.249 65.242 1.00 11.95 146 ALA D N 1
ATOM 2055 C CA . ALA B 2 149 ? -30.383 -24.143 64.120 1.00 12.42 146 ALA D CA 1
ATOM 2056 C C . ALA B 2 149 ? -30.724 -23.470 62.800 1.00 15.67 146 ALA D C 1
ATOM 2057 O O . ALA B 2 149 ? -31.798 -22.884 62.653 1.00 15.64 146 ALA D O 1
ATOM 2059 N N . VAL B 2 150 ? -29.802 -23.553 61.846 1.00 13.32 147 VAL D N 1
ATOM 2060 C CA . VAL B 2 150 ? -30.016 -23.003 60.513 1.00 15.56 147 VAL D CA 1
ATOM 2061 C C . VAL B 2 150 ? -30.104 -24.137 59.500 1.00 12.49 147 VAL D C 1
ATOM 2062 O O . VAL B 2 150 ? -29.131 -24.864 59.291 1.00 13.15 147 VAL D O 1
ATOM 2066 N N . GLU B 2 151 ? -31.269 -24.293 58.876 1.00 11.55 148 GLU D N 1
ATOM 2067 C CA . GLU B 2 151 ? -31.491 -25.423 57.978 1.00 17.89 148 GLU D CA 1
ATOM 2068 C C . GLU B 2 151 ? -31.473 -24.996 56.520 1.00 17.15 148 GLU D C 1
ATOM 2069 O O . GLU B 2 151 ? -31.882 -23.886 56.176 1.00 19.77 148 GLU D O 1
ATOM 2075 N N . PHE B 2 152 ? -30.998 -25.893 55.665 1.00 11.14 149 PHE D N 1
ATOM 2076 C CA . PHE B 2 152 ? -30.953 -25.630 54.238 1.00 16.36 149 PHE D CA 1
ATOM 2077 C C . PHE B 2 152 ? -31.773 -26.682 53.506 1.00 19.97 149 PHE D C 1
ATOM 2078 O O . PHE B 2 152 ? -32.006 -27.771 54.034 1.00 17.69 149 PHE D O 1
ATOM 2086 N N . ALA B 2 153 ? -32.214 -26.358 52.295 1.00 19.68 150 ALA D N 1
ATOM 2087 C CA . ALA B 2 153 ? -32.963 -27.304 51.474 1.00 16.67 150 ALA D CA 1
ATOM 2088 C C . ALA B 2 153 ? -32.232 -27.542 50.165 1.00 18.95 150 ALA D C 1
ATOM 2089 O O . ALA B 2 153 ? -32.624 -27.008 49.127 1.00 19.80 150 ALA D O 1
ATOM 2091 N N . PRO B 2 154 ? -31.160 -28.346 50.208 1.00 21.07 151 PRO D N 1
ATOM 2092 C CA . PRO B 2 154 ? -30.365 -28.604 49.006 1.00 26.84 151 PRO D CA 1
ATOM 2093 C C . PRO B 2 154 ? -31.143 -29.454 48.010 1.00 27.72 151 PRO D C 1
ATOM 2094 O O . PRO B 2 154 ? -32.198 -29.987 48.357 1.00 29.00 151 PRO D O 1
ATOM 2098 N N . GLY B 2 155 ? -30.624 -29.594 46.795 1.00 23.88 152 GLY D N 1
ATOM 2099 C CA . GLY B 2 155 ? -31.372 -30.243 45.735 1.00 40.45 152 GLY D CA 1
ATOM 2100 C C . GLY B 2 155 ? -30.806 -31.579 45.303 1.00 51.80 152 GLY D C 1
ATOM 2101 O O . GLY B 2 155 ? -29.595 -31.740 45.149 1.00 48.24 152 GLY D O 1
ATOM 2102 N N . ASP B 2 156 ? -31.703 -32.541 45.110 1.00 56.53 153 ASP D N 1
ATOM 2103 C CA . ASP B 2 156 ? -31.329 -33.891 44.707 1.00 46.47 153 ASP D CA 1
ATOM 2104 C C . ASP B 2 156 ? -31.191 -34.009 43.191 1.00 57.34 153 ASP D C 1
ATOM 2105 O O . ASP B 2 156 ? -30.531 -34.918 42.685 1.00 60.89 153 ASP D O 1
ATOM 2110 N N . LYS B 2 167 ? -34.059 -24.763 46.098 1.00 33.31 164 LYS D N 1
ATOM 2111 C CA . LYS B 2 167 ? -34.175 -23.615 46.994 1.00 34.51 164 LYS D CA 1
ATOM 2112 C C . LYS B 2 167 ? -32.818 -23.130 47.509 1.00 34.51 164 LYS D C 1
ATOM 2113 O O . LYS B 2 167 ? -32.546 -21.929 47.535 1.00 41.60 164 LYS D O 1
ATOM 2119 N N . SER B 2 168 ? -31.985 -24.069 47.949 1.00 27.98 165 SER D N 1
ATOM 2120 C CA . SER B 2 168 ? -30.642 -23.744 48.421 1.00 23.25 165 SER D CA 1
ATOM 2121 C C . SER B 2 168 ? -29.797 -24.311 47.284 1.00 26.91 165 SER D C 1
ATOM 2122 O O . SER B 2 168 ? -29.434 -25.489 47.298 1.00 22.08 165 SER D O 1
ATOM 2125 N N . LYS B 2 169 ? -29.484 -23.463 46.308 1.00 22.67 166 LYS D N 1
ATOM 2126 C CA . LYS B 2 169 ? -28.574 -23.819 45.218 1.00 22.57 166 LYS D CA 1
ATOM 2127 C C . LYS B 2 169 ? -27.080 -23.823 45.556 1.00 26.17 166 LYS D C 1
ATOM 2128 O O . LYS B 2 169 ? -26.341 -24.679 45.065 1.00 26.87 166 LYS D O 1
ATOM 2134 N N . LYS B 2 170 ? -26.626 -22.879 46.375 1.00 16.95 167 LYS D N 1
ATOM 2135 C CA . LYS B 2 170 ? -25.205 -22.822 46.716 1.00 17.46 167 LYS D CA 1
ATOM 2136 C C . LYS B 2 170 ? -24.846 -23.924 47.706 1.00 19.04 167 LYS D C 1
ATOM 2137 O O . LYS B 2 170 ? -23.697 -24.361 47.775 1.00 22.93 167 LYS D O 1
ATOM 2143 N N . ALA B 2 171 ? -25.835 -24.367 48.474 1.00 11.50 168 ALA D N 1
ATOM 2144 C CA . ALA B 2 171 ? -25.647 -25.482 49.391 1.00 17.97 168 ALA D CA 1
ATOM 2145 C C . ALA B 2 171 ? -25.475 -26.797 48.636 1.00 18.07 168 ALA D C 1
ATOM 2146 O O . ALA B 2 171 ? -24.856 -27.732 49.145 1.00 20.01 168 ALA D O 1
ATOM 2148 N N . SER B 2 172 ? -26.025 -26.869 47.425 1.00 19.17 169 SER D N 1
ATOM 2149 C CA . SER B 2 172 ? -26.034 -28.117 46.666 1.00 28.81 169 SER D CA 1
ATOM 2150 C C . SER B 2 172 ? -25.016 -28.158 45.531 1.00 24.25 169 SER D C 1
ATOM 2151 O O . SER B 2 172 ? -24.965 -29.128 44.778 1.00 30.65 169 SER D O 1
ATOM 2154 N N . ALA B 2 173 ? -24.205 -27.114 45.410 1.00 24.44 170 ALA D N 1
ATOM 2155 C CA . ALA B 2 173 ? -23.220 -27.046 44.336 1.00 25.22 170 ALA D CA 1
ATOM 2156 C C . ALA B 2 173 ? -22.029 -27.959 44.604 1.00 28.47 170 ALA D C 1
ATOM 2157 O O . ALA B 2 173 ? -21.339 -28.389 43.675 1.00 33.88 170 ALA D O 1
ATOM 2159 N N . SER B 2 174 ? -21.795 -28.249 45.879 1.00 32.21 171 SER D N 1
ATOM 2160 C CA . SER B 2 174 ? -20.656 -29.060 46.285 1.00 29.70 171 SER D CA 1
ATOM 2161 C C . SER B 2 174 ? -20.942 -30.552 46.197 1.00 25.33 171 SER D C 1
ATOM 2162 O O . SER B 2 174 ? -22.085 -30.974 46.008 1.00 28.50 171 SER D O 1
ATOM 2165 N N . ARG B 2 175 ? -19.884 -31.343 46.336 1.00 31.10 172 ARG D N 1
ATOM 2166 C CA . ARG B 2 175 ? -19.989 -32.792 46.380 1.00 37.27 172 ARG D CA 1
ATOM 2167 C C . ARG B 2 175 ? -20.600 -33.179 47.715 1.00 29.56 172 ARG D C 1
ATOM 2168 O O . ARG B 2 175 ? -21.330 -34.165 47.833 1.00 27.92 172 ARG D O 1
ATOM 2176 N N . ASP B 2 176 ? -20.286 -32.373 48.721 1.00 25.57 173 ASP D N 1
ATOM 2177 C CA . ASP B 2 176 ? -20.848 -32.512 50.054 1.00 22.13 173 ASP D CA 1
ATOM 2178 C C . ASP B 2 176 ? -21.823 -31.371 50.316 1.00 19.25 173 ASP D C 1
ATOM 2179 O O . ASP B 2 176 ? -21.405 -30.243 50.583 1.00 24.51 173 ASP D O 1
ATOM 2184 N N . GLN B 2 177 ? -23.117 -31.662 50.235 1.00 14.54 174 GLN D N 1
ATOM 2185 C CA . GLN B 2 177 ? -24.136 -30.620 50.318 1.00 17.44 174 GLN D CA 1
ATOM 2186 C C . GLN B 2 177 ? -24.417 -30.219 51.757 1.00 14.51 174 GLN D C 1
ATOM 2187 O O . GLN B 2 177 ? -24.683 -31.070 52.609 1.00 11.87 174 GLN D O 1
ATOM 2193 N N . LEU B 2 178 ? -24.383 -28.916 52.017 1.00 10.61 175 LEU D N 1
ATOM 2194 C CA . LEU B 2 178 ? -24.626 -28.413 53.361 1.00 13.23 175 LEU D CA 1
ATOM 2195 C C . LEU B 2 178 ? -26.102 -28.545 53.721 1.00 15.46 175 LEU D C 1
ATOM 2196 O O . LEU B 2 178 ? -26.978 -28.083 52.983 1.00 12.83 175 LEU D O 1
ATOM 2201 N N . VAL B 2 179 ? -26.369 -29.175 54.862 1.00 10.41 176 VAL D N 1
ATOM 2202 C CA . VAL B 2 179 ? -27.734 -29.466 55.285 1.00 12.44 176 VAL D CA 1
ATOM 2203 C C . VAL B 2 179 ? -28.173 -28.625 56.484 1.00 16.43 176 VAL D C 1
ATOM 2204 O O . VAL B 2 179 ? -29.296 -28.116 56.516 1.00 12.18 176 VAL D O 1
ATOM 2208 N N . GLU B 2 180 ? -27.280 -28.462 57.458 1.00 12.80 177 GLU D N 1
ATOM 2209 C CA . GLU B 2 180 ? -27.645 -27.797 58.706 1.00 14.16 177 GLU D CA 1
ATOM 2210 C C . GLU B 2 180 ? -26.427 -27.233 59.439 1.00 17.49 177 GLU D C 1
ATOM 2211 O O . GLU B 2 180 ? -25.349 -27.836 59.429 1.00 17.99 177 GLU D O 1
ATOM 2217 N N . ILE B 2 181 ? -26.605 -26.077 60.075 1.00 12.98 178 ILE D N 1
ATOM 2218 C CA . ILE B 2 181 ? -25.586 -25.517 60.956 1.00 12.89 178 ILE D CA 1
ATOM 2219 C C . ILE B 2 181 ? -26.208 -25.158 62.299 1.00 17.15 178 ILE D C 1
ATOM 2220 O O . ILE B 2 181 ? -27.295 -24.579 62.347 1.00 15.45 178 ILE D O 1
ATOM 2225 N N . ARG B 2 182 ? -25.533 -25.509 63.389 1.00 13.66 179 ARG D N 1
ATOM 2226 C CA . ARG B 2 182 ? -25.991 -25.094 64.710 1.00 15.06 179 ARG D CA 1
ATOM 2227 C C . ARG B 2 182 ? -24.984 -24.214 65.437 1.00 13.12 179 ARG D C 1
ATOM 2228 O O . ARG B 2 182 ? -23.785 -24.501 65.467 1.00 14.18 179 ARG D O 1
ATOM 2236 N N . PHE B 2 183 ? -25.496 -23.143 66.031 1.00 12.10 180 PHE D N 1
ATOM 2237 C CA . PHE B 2 183 ? -24.668 -22.185 66.743 1.00 13.13 180 PHE D CA 1
ATOM 2238 C C . PHE B 2 183 ? -25.024 -22.154 68.221 1.00 18.46 180 PHE D C 1
ATOM 2239 O O . PHE B 2 183 ? -26.194 -22.291 68.592 1.00 17.61 180 PHE D O 1
ATOM 2247 N N . TYR B 2 184 ? -24.011 -21.983 69.063 1.00 16.19 181 TYR D N 1
ATOM 2248 C CA . TYR B 2 184 ? -24.242 -21.663 70.461 1.00 17.35 181 TYR D CA 1
ATOM 2249 C C . TYR B 2 184 ? -24.111 -20.155 70.606 1.00 19.45 181 TYR D C 1
ATOM 2250 O O . TYR B 2 184 ? -23.016 -19.609 70.455 1.00 17.41 181 TYR D O 1
ATOM 2259 N N . ILE B 2 185 ? -25.199 -19.468 70.776 1.00 19.21 182 ILE D N 1
ATOM 2260 C CA . ILE B 2 185 ? -25.203 -18.042 70.991 1.00 27.92 182 ILE D CA 1
ATOM 2261 C C . ILE B 2 185 ? -25.795 -17.645 72.338 1.00 32.19 182 ILE D C 1
ATOM 2262 O O . ILE B 2 185 ? -26.967 -17.664 72.554 1.00 29.11 182 ILE D O 1
ATOM 2267 N N . PRO B 2 186 ? -24.827 -17.238 73.253 1.00 28.18 183 PRO D N 1
ATOM 2268 C CA . PRO B 2 186 ? -25.347 -16.949 74.594 1.00 40.68 183 PRO D CA 1
ATOM 2269 C C . PRO B 2 186 ? -26.338 -15.823 74.741 1.00 39.78 183 PRO D C 1
ATOM 2270 O O . PRO B 2 186 ? -26.093 -14.750 74.289 1.00 37.76 183 PRO D O 1
ATOM 2274 N N . GLY B 2 187 ? -27.432 -16.082 75.431 1.00 50.93 184 GLY D N 1
ATOM 2275 C CA . GLY B 2 187 ? -28.422 -15.058 75.729 1.00 55.67 184 GLY D CA 1
ATOM 2276 C C . GLY B 2 187 ? -29.231 -14.525 74.555 1.00 58.23 184 GLY D C 1
ATOM 2277 O O . GLY B 2 187 ? -29.292 -13.333 74.312 1.00 52.28 184 GLY D O 1
ATOM 2278 N N . HIS C 2 3 ? -44.622 -25.856 80.711 1.00 62.04 0 HIS F N 1
ATOM 2279 C CA . HIS C 2 3 ? -45.592 -24.838 81.095 1.00 61.96 0 HIS F CA 1
ATOM 2280 C C . HIS C 2 3 ? -45.238 -23.479 80.504 1.00 71.30 0 HIS F C 1
ATOM 2281 O O . HIS C 2 3 ? -44.553 -22.685 81.150 1.00 72.85 0 HIS F O 1
ATOM 2288 N N . MET C 2 4 ? -45.699 -23.194 79.292 1.00 65.73 1 MET F N 1
ATOM 2289 C CA . MET C 2 4 ? -45.435 -21.888 78.701 1.00 58.50 1 MET F CA 1
ATOM 2290 C C . MET C 2 4 ? -46.620 -20.947 78.919 1.00 53.05 1 MET F C 1
ATOM 2291 O O . MET C 2 4 ? -47.731 -21.390 79.213 1.00 55.21 1 MET F O 1
ATOM 2296 N N . ALA C 2 5 ? -46.380 -19.650 78.751 1.00 34.56 2 ALA F N 1
ATOM 2297 C CA . ALA C 2 5 ? -47.370 -18.626 79.081 1.00 32.05 2 ALA F CA 1
ATOM 2298 C C . ALA C 2 5 ? -48.588 -18.656 78.163 1.00 36.28 2 ALA F C 1
ATOM 2299 O O . ALA C 2 5 ? -48.606 -19.364 77.155 1.00 32.71 2 ALA F O 1
ATOM 2301 N N . ALA C 2 6 ? -49.606 -17.880 78.520 1.00 33.60 3 ALA F N 1
ATOM 2302 C CA . ALA C 2 6 ? -50.858 -17.879 77.775 1.00 27.69 3 ALA F CA 1
ATOM 2303 C C . ALA C 2 6 ? -50.694 -17.250 76.403 1.00 31.97 3 ALA F C 1
ATOM 2304 O O . ALA C 2 6 ? -50.008 -16.238 76.242 1.00 28.96 3 ALA F O 1
ATOM 2306 N N . ILE C 2 7 ? -51.327 -17.872 75.414 1.00 23.37 4 ILE F N 1
ATOM 2307 C CA . ILE C 2 7 ? -51.375 -17.338 74.061 1.00 18.77 4 ILE F CA 1
ATOM 2308 C C . ILE C 2 7 ? -52.101 -15.996 74.121 1.00 22.91 4 ILE F C 1
ATOM 2309 O O . ILE C 2 7 ? -53.137 -15.878 74.779 1.00 26.25 4 ILE F O 1
ATOM 2314 N N . GLU C 2 8 ? -51.564 -14.990 73.439 1.00 19.93 5 GLU F N 1
ATOM 2315 C CA . GLU C 2 8 ? -52.252 -13.712 73.309 1.00 23.13 5 GLU F CA 1
ATOM 2316 C C . GLU C 2 8 ? -52.808 -13.589 71.901 1.00 18.74 5 GLU F C 1
ATOM 2317 O O . GLU C 2 8 ? -52.066 -13.659 70.919 1.00 17.52 5 GLU F O 1
ATOM 2323 N N . SER C 2 9 ? -54.122 -13.412 71.805 1.00 16.03 6 SER F N 1
ATOM 2324 C CA . SER C 2 9 ? -54.792 -13.481 70.514 1.00 20.50 6 SER F CA 1
ATOM 2325 C C . SER C 2 9 ? -55.350 -12.134 70.075 1.00 16.38 6 SER F C 1
ATOM 2326 O O . SER C 2 9 ? -55.770 -11.318 70.900 1.00 13.75 6 SER F O 1
ATOM 2329 N N . PHE C 2 10 ? -55.351 -11.911 68.765 1.00 19.72 7 PHE F N 1
ATOM 2330 C CA . PHE C 2 10 ? -55.855 -10.671 68.194 1.00 13.83 7 PHE F CA 1
ATOM 2331 C C . PHE C 2 10 ? -56.635 -10.995 66.926 1.00 16.94 7 PHE F C 1
ATOM 2332 O O . PHE C 2 10 ? -56.169 -11.765 66.081 1.00 25.14 7 PHE F O 1
ATOM 2340 N N . ASP C 2 11 ? -57.828 -10.424 66.800 1.00 21.20 8 ASP F N 1
ATOM 2341 C CA . ASP C 2 11 ? -58.691 -10.724 65.665 1.00 23.41 8 ASP F CA 1
ATOM 2342 C C . ASP C 2 11 ? -58.668 -9.615 64.622 1.00 24.50 8 ASP F C 1
ATOM 2343 O O . ASP C 2 11 ? -58.258 -8.489 64.912 1.00 21.95 8 ASP F O 1
ATOM 2348 N N . HIS C 2 12 ? -59.089 -9.952 63.405 1.00 27.92 9 HIS F N 1
ATOM 2349 C CA . HIS C 2 12 ? -59.242 -8.978 62.328 1.00 24.71 9 HIS F CA 1
ATOM 2350 C C . HIS C 2 12 ? -57.924 -8.305 61.951 1.00 24.68 9 HIS F C 1
ATOM 2351 O O . HIS C 2 12 ? -57.846 -7.078 61.852 1.00 24.20 9 HIS F O 1
ATOM 2358 N N . ILE C 2 13 ? -56.898 -9.124 61.737 1.00 20.36 10 ILE F N 1
ATOM 2359 C CA . ILE C 2 13 ? -55.569 -8.637 61.394 1.00 17.06 10 ILE F CA 1
ATOM 2360 C C . ILE C 2 13 ? -55.241 -9.021 59.956 1.00 18.81 10 ILE F C 1
ATOM 2361 O O . ILE C 2 13 ? -55.495 -10.152 59.534 1.00 20.24 10 ILE F O 1
ATOM 2366 N N . TYR C 2 14 ? -54.687 -8.080 59.202 1.00 16.65 11 TYR F N 1
ATOM 2367 C CA . TYR C 2 14 ? -54.307 -8.350 57.824 1.00 16.02 11 TYR F CA 1
ATOM 2368 C C . TYR C 2 14 ? -52.819 -8.646 57.717 1.00 15.30 11 TYR F C 1
ATOM 2369 O O . TYR C 2 14 ? -51.985 -7.926 58.276 1.00 18.09 11 TYR F O 1
ATOM 2378 N N . LEU C 2 15 ? -52.496 -9.721 57.004 1.00 18.21 12 LEU F N 1
ATOM 2379 C CA . LEU C 2 15 ? -51.112 -10.122 56.806 1.00 15.81 12 LEU F CA 1
ATOM 2380 C C . LEU C 2 15 ? -50.631 -9.743 55.418 1.00 12.62 12 LEU F C 1
ATOM 2381 O O . LEU C 2 15 ? -51.186 -10.204 54.416 1.00 13.19 12 LEU F O 1
ATOM 2386 N N . ASP C 2 16 ? -49.590 -8.916 55.374 1.00 14.89 13 ASP F N 1
ATOM 2387 C CA . ASP C 2 16 ? -48.960 -8.505 54.121 1.00 14.73 13 ASP F CA 1
ATOM 2388 C C . ASP C 2 16 ? -49.962 -8.034 53.065 1.00 15.24 13 ASP F C 1
ATOM 2389 O O . ASP C 2 16 ? -49.942 -8.508 51.927 1.00 14.11 13 ASP F O 1
ATOM 2394 N N . LEU C 2 17 ? -50.846 -7.121 53.462 1.00 14.19 14 LEU F N 1
ATOM 2395 C CA . LEU C 2 17 ? -51.854 -6.549 52.564 1.00 24.08 14 LEU F CA 1
ATOM 2396 C C . LEU C 2 17 ? -52.834 -7.590 52.021 1.00 25.28 14 LEU F C 1
ATOM 2397 O O . LEU C 2 17 ? -53.282 -7.494 50.876 1.00 26.81 14 LEU F O 1
ATOM 2402 N N . SER C 2 18 ? -53.158 -8.579 52.849 1.00 22.43 15 SER F N 1
ATOM 2403 C CA . SER C 2 18 ? -54.158 -9.585 52.504 1.00 29.30 15 SER F CA 1
ATOM 2404 C C . SER C 2 18 ? -55.517 -8.941 52.273 1.00 27.82 15 SER F C 1
ATOM 2405 O O . SER C 2 18 ? -55.866 -7.958 52.928 1.00 23.86 15 SER F O 1
ATOM 2408 N N . LYS C 2 19 ? -56.281 -9.490 51.335 1.00 26.87 16 LYS F N 1
ATOM 2409 C CA . LYS C 2 19 ? -57.628 -8.998 51.086 1.00 37.95 16 LYS F CA 1
ATOM 2410 C C . LYS C 2 19 ? -58.571 -9.398 52.209 1.00 27.43 16 LYS F C 1
ATOM 2411 O O . LYS C 2 19 ? -59.511 -8.675 52.534 1.00 31.88 16 LYS F O 1
ATOM 2417 N N . GLU C 2 20 ? -58.312 -10.560 52.798 1.00 30.52 17 GLU F N 1
ATOM 2418 C CA . GLU C 2 20 ? -59.146 -11.068 53.875 1.00 32.88 17 GLU F CA 1
ATOM 2419 C C . GLU C 2 20 ? -58.367 -11.056 55.189 1.00 33.80 17 GLU F C 1
ATOM 2420 O O . GLU C 2 20 ? -57.197 -11.444 55.232 1.00 33.20 17 GLU F O 1
ATOM 2426 N N . PRO C 2 21 ? -59.021 -10.602 56.267 1.00 33.68 18 PRO F N 1
ATOM 2427 C CA . PRO C 2 21 ? -58.419 -10.522 57.602 1.00 30.94 18 PRO F CA 1
ATOM 2428 C C . PRO C 2 21 ? -58.220 -11.907 58.200 1.00 32.08 18 PRO F C 1
ATOM 2429 O O . PRO C 2 21 ? -58.533 -12.905 57.549 1.00 30.23 18 PRO F O 1
ATOM 2433 N N . GLY C 2 22 ? -57.658 -11.972 59.402 1.00 27.82 19 GLY F N 1
ATOM 2434 C CA . GLY C 2 22 ? -57.405 -13.251 60.041 1.00 19.53 19 GLY F CA 1
ATOM 2435 C C . GLY C 2 22 ? -57.111 -13.095 61.519 1.00 23.89 19 GLY F C 1
ATOM 2436 O O . GLY C 2 22 ? -57.160 -11.985 62.053 1.00 21.41 19 GLY F O 1
ATOM 2437 N N . LYS C 2 23 ? -56.804 -14.203 62.186 1.00 20.07 20 LYS F N 1
ATOM 2438 C CA . LYS C 2 23 ? -56.522 -14.177 63.616 1.00 18.35 20 LYS F CA 1
ATOM 2439 C C . LYS C 2 23 ? -55.026 -14.297 63.863 1.00 24.42 20 LYS F C 1
ATOM 2440 O O . LYS C 2 23 ? -54.363 -15.174 63.300 1.00 21.21 20 LYS F O 1
ATOM 2446 N N . CYS C 2 24 ? -54.497 -13.412 64.699 1.00 20.34 21 CYS F N 1
ATOM 2447 C CA . CYS C 2 24 ? -53.072 -13.409 65.001 1.00 22.73 21 CYS F CA 1
ATOM 2448 C C . CYS C 2 24 ? -52.827 -13.936 66.407 1.00 15.17 21 CYS F C 1
ATOM 2449 O O . CYS C 2 24 ? -53.308 -13.363 67.385 1.00 19.25 21 CYS F O 1
ATOM 2452 N N . ARG C 2 25 ? -52.084 -15.033 66.505 1.00 15.24 22 ARG F N 1
ATOM 2453 C CA . ARG C 2 25 ? -51.818 -15.654 67.795 1.00 16.84 22 ARG F CA 1
ATOM 2454 C C . ARG C 2 25 ? -50.335 -15.573 68.134 1.00 17.02 22 ARG F C 1
ATOM 2455 O O . ARG C 2 25 ? -49.490 -16.073 67.389 1.00 16.80 22 ARG F O 1
ATOM 2463 N N . PHE C 2 26 ? -50.023 -14.945 69.263 1.00 15.43 23 PHE F N 1
ATOM 2464 C CA . PHE C 2 26 ? -48.641 -14.831 69.713 1.00 14.84 23 PHE F CA 1
ATOM 2465 C C . PHE C 2 26 ? -48.348 -15.859 70.795 1.00 14.27 23 PHE F C 1
ATOM 2466 O O . PHE C 2 26 ? -49.161 -16.072 71.700 1.00 19.44 23 PHE F O 1
ATOM 2474 N N . ALA C 2 27 ? -47.187 -16.497 70.698 1.00 10.65 24 ALA F N 1
ATOM 2475 C CA . ALA C 2 27 ? -46.745 -17.433 71.722 1.00 15.76 24 ALA F CA 1
ATOM 2476 C C . ALA C 2 27 ? -45.295 -17.158 72.069 1.00 13.40 24 ALA F C 1
ATOM 2477 O O . ALA C 2 27 ? -44.618 -16.402 71.370 1.00 12.61 24 ALA F O 1
ATOM 2479 N N . GLU C 2 28 ? -44.822 -17.783 73.141 1.00 13.43 25 GLU F N 1
ATOM 2480 C CA . GLU C 2 28 ? -43.433 -17.669 73.567 1.00 15.77 25 GLU F CA 1
ATOM 2481 C C . GLU C 2 28 ? -42.452 -18.083 72.472 1.00 13.55 25 GLU F C 1
ATOM 2482 O O . GLU C 2 28 ? -41.372 -17.504 72.337 1.00 16.24 25 GLU F O 1
ATOM 2488 N N . ASN C 2 29 ? -42.840 -19.090 71.695 1.00 11.81 26 ASN F N 1
ATOM 2489 C CA . ASN C 2 29 ? -41.962 -19.657 70.676 1.00 13.34 26 ASN F CA 1
ATOM 2490 C C . ASN C 2 29 ? -42.164 -19.047 69.289 1.00 16.04 26 ASN F C 1
ATOM 2491 O O . ASN C 2 29 ? -41.438 -19.388 68.350 1.00 13.98 26 ASN F O 1
ATOM 2496 N N . GLY C 2 30 ? -43.136 -18.147 69.154 1.00 11.09 27 GLY F N 1
ATOM 2497 C CA . GLY C 2 30 ? -43.372 -17.514 67.866 1.00 14.33 27 GLY F CA 1
ATOM 2498 C C . GLY C 2 30 ? -44.793 -17.084 67.546 1.00 16.40 27 GLY F C 1
ATOM 2499 O O . GLY C 2 30 ? -45.641 -16.963 68.439 1.00 13.49 27 GLY F O 1
ATOM 2500 N N . LEU C 2 31 ? -45.055 -16.871 66.258 1.00 15.34 28 LEU F N 1
ATOM 2501 C CA . LEU C 2 31 ? -46.318 -16.290 65.803 1.00 16.41 28 LEU F CA 1
ATOM 2502 C C . LEU C 2 31 ? -47.057 -17.151 64.781 1.00 15.97 28 LEU F C 1
ATOM 2503 O O . LEU C 2 31 ? -46.436 -17.843 63.965 1.00 12.54 28 LEU F O 1
ATOM 2508 N N . GLY C 2 32 ? -48.385 -17.086 64.823 1.00 12.54 29 GLY F N 1
ATOM 2509 C CA . GLY C 2 32 ? -49.213 -17.741 63.829 1.00 11.91 29 GLY F CA 1
ATOM 2510 C C . GLY C 2 32 ? -50.339 -16.824 63.387 1.00 15.19 29 GLY F C 1
ATOM 2511 O O . GLY C 2 32 ? -50.946 -16.132 64.210 1.00 17.73 29 GLY F O 1
ATOM 2512 N N . TRP C 2 33 ? -50.625 -16.823 62.090 1.00 15.17 30 TRP F N 1
ATOM 2513 C CA . TRP C 2 33 ? -51.737 -16.054 61.546 1.00 17.29 30 TRP F CA 1
ATOM 2514 C C . TRP C 2 33 ? -52.573 -16.998 60.698 1.00 21.05 30 TRP F C 1
ATOM 2515 O O . TRP C 2 33 ? -52.024 -17.772 59.911 1.00 18.23 30 TRP F O 1
ATOM 2526 N N . LYS C 2 34 ? -53.893 -16.935 60.837 1.00 22.87 31 LYS F N 1
ATOM 2527 C CA . LYS C 2 34 ? -54.748 -17.839 60.083 1.00 28.03 31 LYS F CA 1
ATOM 2528 C C . LYS C 2 34 ? -55.941 -17.062 59.535 1.00 23.14 31 LYS F C 1
ATOM 2529 O O . LYS C 2 34 ? -56.682 -16.419 60.284 1.00 18.99 31 LYS F O 1
ATOM 2535 N N . PRO C 2 35 ? -56.115 -17.113 58.208 1.00 22.91 32 PRO F N 1
ATOM 2536 C CA . PRO C 2 35 ? -57.183 -16.398 57.497 1.00 28.53 32 PRO F CA 1
ATOM 2537 C C . PRO C 2 35 ? -58.561 -16.925 57.884 1.00 27.52 32 PRO F C 1
ATOM 2538 O O . PRO C 2 35 ? -58.678 -18.077 58.309 1.00 39.04 32 PRO F O 1
ATOM 2542 N N . VAL C 2 36 ? -59.587 -16.089 57.736 1.00 34.47 33 VAL F N 1
ATOM 2543 C CA . VAL C 2 36 ? -60.978 -16.513 57.904 1.00 43.46 33 VAL F CA 1
ATOM 2544 C C . VAL C 2 36 ? -61.129 -17.263 56.583 1.00 46.01 33 VAL F C 1
ATOM 2545 O O . VAL C 2 36 ? -61.472 -16.670 55.558 1.00 52.29 33 VAL F O 1
ATOM 2549 N N . GLY C 2 37 ? -60.855 -18.563 56.613 1.00 53.08 34 GLY F N 1
ATOM 2550 C CA . GLY C 2 37 ? -61.136 -19.451 55.502 1.00 53.88 34 GLY F CA 1
ATOM 2551 C C . GLY C 2 37 ? -59.865 -20.059 54.948 1.00 48.90 34 GLY F C 1
ATOM 2552 O O . GLY C 2 37 ? -59.110 -20.706 55.678 1.00 48.17 34 GLY F O 1
ATOM 2553 N N . GLY C 2 39 ? -57.581 -21.853 54.439 1.00 41.89 36 GLY F N 1
ATOM 2554 C CA . GLY C 2 39 ? -56.442 -21.134 53.902 1.00 45.25 36 GLY F CA 1
ATOM 2555 C C . GLY C 2 39 ? -55.181 -21.586 54.600 1.00 47.29 36 GLY F C 1
ATOM 2556 O O . GLY C 2 39 ? -55.245 -22.267 55.624 1.00 43.77 36 GLY F O 1
ATOM 2557 N N . GLU C 2 40 ? -54.028 -21.194 54.072 1.00 42.29 37 GLU F N 1
ATOM 2558 C CA . GLU C 2 40 ? -52.775 -21.639 54.657 1.00 49.74 37 GLU F CA 1
ATOM 2559 C C . GLU C 2 40 ? -52.436 -20.798 55.877 1.00 50.86 37 GLU F C 1
ATOM 2560 O O . GLU C 2 40 ? -52.565 -19.574 55.859 1.00 42.88 37 GLU F O 1
ATOM 2566 N N . THR C 2 41 ? -51.985 -21.463 56.934 1.00 43.65 38 THR F N 1
ATOM 2567 C CA . THR C 2 41 ? -51.559 -20.773 58.141 1.00 32.22 38 THR F CA 1
ATOM 2568 C C . THR C 2 41 ? -50.155 -20.229 57.932 1.00 37.48 38 THR F C 1
ATOM 2569 O O . THR C 2 41 ? -49.353 -20.828 57.211 1.00 41.91 38 THR F O 1
ATOM 2573 N N . PHE C 2 42 ? -49.855 -19.101 58.565 1.00 24.44 39 PHE F N 1
ATOM 2574 C CA . PHE C 2 42 ? -48.540 -18.499 58.439 1.00 20.05 39 PHE F CA 1
ATOM 2575 C C . PHE C 2 42 ? -47.859 -18.649 59.783 1.00 16.99 39 PHE F C 1
ATOM 2576 O O . PHE C 2 42 ? -48.492 -18.486 60.829 1.00 15.85 39 PHE F O 1
ATOM 2584 N N . THR C 2 43 ? -46.565 -18.950 59.753 1.00 14.60 40 THR F N 1
ATOM 2585 C CA . THR C 2 43 ? -45.814 -19.174 60.978 1.00 14.03 40 THR F CA 1
ATOM 2586 C C . THR C 2 43 ? -44.490 -18.429 60.944 1.00 14.93 40 THR F C 1
ATOM 2587 O O . THR C 2 43 ? -43.858 -18.298 59.891 1.00 14.56 40 THR F O 1
ATOM 2591 N N . LEU C 2 44 ? -44.079 -17.943 62.108 1.00 15.79 41 LEU F N 1
ATOM 2592 C CA . LEU C 2 44 ? -42.806 -17.253 62.248 1.00 14.00 41 LEU F CA 1
ATOM 2593 C C . LEU C 2 44 ? -42.164 -17.644 63.570 1.00 13.09 41 LEU F C 1
ATOM 2594 O O . LEU C 2 44 ? -42.722 -17.374 64.636 1.00 12.09 41 LEU F O 1
ATOM 2599 N N . ASP C 2 45 ? -41.000 -18.282 63.501 1.00 15.99 42 ASP F N 1
ATOM 2600 C CA . ASP C 2 45 ? -40.317 -18.738 64.705 1.00 13.56 42 ASP F CA 1
ATOM 2601 C C . ASP C 2 45 ? -39.617 -17.591 65.421 1.00 12.74 42 ASP F C 1
ATOM 2602 O O . ASP C 2 45 ? -39.147 -16.642 64.785 1.00 11.65 42 ASP F O 1
ATOM 2607 N N . VAL C 2 46 ? -39.563 -17.686 66.747 1.00 11.36 43 VAL F N 1
ATOM 2608 C CA . VAL C 2 46 ? -38.934 -16.674 67.590 1.00 14.03 43 VAL F CA 1
ATOM 2609 C C . VAL C 2 46 ? -37.481 -16.406 67.178 1.00 12.06 43 VAL F C 1
ATOM 2610 O O . VAL C 2 46 ? -36.973 -15.293 67.336 1.00 11.31 43 VAL F O 1
ATOM 2614 N N . SER C 2 47 ? -36.829 -17.422 66.620 1.00 10.59 44 SER F N 1
ATOM 2615 C CA . SER C 2 47 ? -35.436 -17.305 66.202 1.00 11.11 44 SER F CA 1
ATOM 2616 C C . SER C 2 47 ? -35.237 -16.331 65.044 1.00 11.50 44 SER F C 1
ATOM 2617 O O . SER C 2 47 ? -34.128 -15.837 64.835 1.00 11.21 44 SER F O 1
ATOM 2620 N N . ASN C 2 48 ? -36.296 -16.064 64.285 1.00 12.68 45 ASN F N 1
ATOM 2621 C CA . ASN C 2 48 ? -36.200 -15.112 63.181 1.00 14.77 45 ASN F CA 1
ATOM 2622 C C . ASN C 2 48 ? -36.909 -13.783 63.450 1.00 13.30 45 ASN F C 1
ATOM 2623 O O . ASN C 2 48 ? -37.312 -13.088 62.515 1.00 10.56 45 ASN F O 1
ATOM 2628 N N . ILE C 2 49 ? -37.058 -13.427 64.722 1.00 14.16 46 ILE F N 1
ATOM 2629 C CA . ILE C 2 49 ? -37.637 -12.134 65.073 1.00 12.99 46 ILE F CA 1
ATOM 2630 C C . ILE C 2 49 ? -36.522 -11.186 65.513 1.00 14.69 46 ILE F C 1
ATOM 2631 O O . ILE C 2 49 ? -35.978 -11.318 66.612 1.00 16.92 46 ILE F O 1
ATOM 2636 N N . GLY C 2 50 ? -36.184 -10.235 64.644 1.00 14.48 47 GLY F N 1
ATOM 2637 C CA . GLY C 2 50 ? -35.061 -9.342 64.877 1.00 14.93 47 GLY F CA 1
ATOM 2638 C C . GLY C 2 50 ? -35.439 -7.951 65.344 1.00 11.33 47 GLY F C 1
ATOM 2639 O O . GLY C 2 50 ? -34.629 -7.253 65.966 1.00 16.79 47 GLY F O 1
ATOM 2640 N N . GLY C 2 51 ? -36.665 -7.537 65.036 1.00 10.85 48 GLY F N 1
ATOM 2641 C CA . GLY C 2 51 ? -37.126 -6.216 65.421 1.00 9.48 48 GLY F CA 1
ATOM 2642 C C . GLY C 2 51 ? -38.587 -5.984 65.090 1.00 11.06 48 GLY F C 1
ATOM 2643 O O . GLY C 2 51 ? -39.196 -6.752 64.339 1.00 10.06 48 GLY F O 1
ATOM 2644 N N . ALA C 2 52 ? -39.151 -4.914 65.642 1.00 6.23 49 ALA F N 1
ATOM 2645 C CA . ALA C 2 52 ? -40.565 -4.622 65.450 1.00 7.53 49 ALA F CA 1
ATOM 2646 C C . ALA C 2 52 ? -40.853 -3.130 65.546 1.00 10.13 49 ALA F C 1
ATOM 2647 O O . ALA C 2 52 ? -40.298 -2.428 66.396 1.00 7.39 49 ALA F O 1
ATOM 2649 N N . GLN C 2 53 ? -41.731 -2.650 64.674 1.00 7.48 50 GLN F N 1
ATOM 2650 C CA . GLN C 2 53 ? -42.113 -1.246 64.677 1.00 10.54 50 GLN F CA 1
ATOM 2651 C C . GLN C 2 53 ? -43.629 -1.102 64.760 1.00 10.59 50 GLN F C 1
ATOM 2652 O O . GLN C 2 53 ? -44.374 -1.894 64.175 1.00 9.46 50 GLN F O 1
ATOM 2658 N N . TRP C 2 54 ? -44.073 -0.077 65.478 1.00 6.98 51 TRP F N 1
ATOM 2659 C CA . TRP C 2 54 ? -45.488 0.203 65.672 1.00 7.79 51 TRP F CA 1
ATOM 2660 C C . TRP C 2 54 ? -45.803 1.535 65.005 1.00 10.30 51 TRP F C 1
ATOM 2661 O O . TRP C 2 54 ? -45.153 2.543 65.292 1.00 11.26 51 TRP F O 1
ATOM 2672 N N . SER C 2 55 ? -46.798 1.548 64.119 1.00 10.81 52 SER F N 1
ATOM 2673 C CA . SER C 2 55 ? -47.165 2.780 63.422 1.00 15.22 52 SER F CA 1
ATOM 2674 C C . SER C 2 55 ? -48.587 2.753 62.874 1.00 15.60 52 SER F C 1
ATOM 2675 O O . SER C 2 55 ? -49.215 1.694 62.775 1.00 10.18 52 SER F O 1
ATOM 2678 N N . ARG C 2 56 ? -49.074 3.931 62.502 1.00 17.39 53 ARG F N 1
ATOM 2679 C CA . ARG C 2 56 ? -50.396 4.079 61.914 1.00 17.50 53 ARG F CA 1
ATOM 2680 C C . ARG C 2 56 ? -50.357 3.718 60.434 1.00 19.12 53 ARG F C 1
ATOM 2681 O O . ARG C 2 56 ? -49.481 4.183 59.697 1.00 16.78 53 ARG F O 1
ATOM 2689 N N . ALA C 2 57 ? -51.307 2.896 59.997 1.00 17.56 54 ALA F N 1
ATOM 2690 C CA . ALA C 2 57 ? -51.369 2.495 58.594 1.00 20.46 54 ALA F CA 1
ATOM 2691 C C . ALA C 2 57 ? -52.789 2.608 58.049 1.00 18.02 54 ALA F C 1
ATOM 2692 O O . ALA C 2 57 ? -53.694 3.076 58.739 1.00 24.08 54 ALA F O 1
ATOM 2694 N N . ALA C 2 58 ? -52.975 2.171 56.807 1.00 18.33 55 ALA F N 1
ATOM 2695 C CA . ALA C 2 58 ? -54.245 2.328 56.108 1.00 23.16 55 ALA F CA 1
ATOM 2696 C C . ALA C 2 58 ? -55.405 1.701 56.874 1.00 27.83 55 ALA F C 1
ATOM 2697 O O . ALA C 2 58 ? -56.468 2.306 57.011 1.00 30.49 55 ALA F O 1
ATOM 2699 N N . GLY C 2 60 ? -55.537 0.228 60.347 1.00 26.84 57 GLY F N 1
ATOM 2700 C CA . GLY C 2 60 ? -55.569 0.967 61.597 1.00 26.66 57 GLY F CA 1
ATOM 2701 C C . GLY C 2 60 ? -54.086 0.983 61.917 1.00 23.48 57 GLY F C 1
ATOM 2702 O O . GLY C 2 60 ? -53.297 1.604 61.200 1.00 27.40 57 GLY F O 1
ATOM 2703 N N . TYR C 2 61 ? -53.698 0.287 62.981 1.00 20.97 58 TYR F N 1
ATOM 2704 C CA . TYR C 2 61 ? -52.300 0.264 63.404 1.00 18.40 58 TYR F CA 1
ATOM 2705 C C . TYR C 2 61 ? -51.565 -0.982 62.942 1.00 18.36 58 TYR F C 1
ATOM 2706 O O . TYR C 2 61 ? -52.134 -2.074 62.886 1.00 17.82 58 TYR F O 1
ATOM 2715 N N . GLU C 2 62 ? -50.288 -0.805 62.626 1.00 15.22 59 GLU F N 1
ATOM 2716 C CA . GLU C 2 62 ? -49.498 -1.860 62.016 1.00 11.10 59 GLU F CA 1
ATOM 2717 C C . GLU C 2 62 ? -48.348 -2.270 62.917 1.00 11.64 59 GLU F C 1
ATOM 2718 O O . GLU C 2 62 ? -47.633 -1.420 63.453 1.00 10.30 59 GLU F O 1
ATOM 2724 N N . VAL C 2 63 ? -48.170 -3.577 63.078 1.00 10.81 60 VAL F N 1
ATOM 2725 C CA . VAL C 2 63 ? -46.944 -4.106 63.649 1.00 7.41 60 VAL F CA 1
ATOM 2726 C C . VAL C 2 63 ? -46.105 -4.625 62.493 1.00 10.20 60 VAL F C 1
ATOM 2727 O O . VAL C 2 63 ? -46.503 -5.567 61.804 1.00 9.92 60 VAL F O 1
ATOM 2731 N N . LYS C 2 64 ? -44.954 -3.999 62.268 1.00 8.17 61 LYS F N 1
ATOM 2732 C CA . LYS C 2 64 ? -44.033 -4.461 61.241 1.00 6.89 61 LYS F CA 1
ATOM 2733 C C . LYS C 2 64 ? -42.918 -5.241 61.906 1.00 10.52 61 LYS F C 1
ATOM 2734 O O . LYS C 2 64 ? -42.180 -4.697 62.730 1.00 7.60 61 LYS F O 1
ATOM 2740 N N . ILE C 2 65 ? -42.792 -6.514 61.549 1.00 7.39 62 ILE F N 1
ATOM 2741 C CA . ILE C 2 65 ? -41.768 -7.355 62.147 1.00 6.78 62 ILE F CA 1
ATOM 2742 C C . ILE C 2 65 ? -40.586 -7.501 61.204 1.00 9.92 62 ILE F C 1
ATOM 2743 O O . ILE C 2 65 ? -40.743 -7.888 60.041 1.00 9.79 62 ILE F O 1
ATOM 2748 N N . LEU C 2 66 ? -39.402 -7.178 61.712 1.00 7.41 63 LEU F N 1
ATOM 2749 C CA . LEU C 2 66 ? -38.181 -7.286 60.931 1.00 10.66 63 LEU F CA 1
ATOM 2750 C C . LEU C 2 66 ? -37.488 -8.598 61.264 1.00 12.17 63 LEU F C 1
ATOM 2751 O O . LEU C 2 66 ? -37.138 -8.854 62.419 1.00 11.23 63 LEU F O 1
ATOM 2756 N N . GLN C 2 67 ? -37.310 -9.434 60.247 1.00 7.81 64 GLN F N 1
ATOM 2757 C CA . GLN C 2 67 ? -36.663 -10.729 60.414 1.00 12.39 64 GLN F CA 1
ATOM 2758 C C . GLN C 2 67 ? -35.157 -10.560 60.615 1.00 14.62 64 GLN F C 1
ATOM 2759 O O . GLN C 2 67 ? -34.578 -9.550 60.195 1.00 13.05 64 GLN F O 1
ATOM 2765 N N . ARG C 2 68 ? -34.532 -11.534 61.273 1.00 14.40 65 ARG F N 1
ATOM 2766 C CA . ARG C 2 68 ? -33.083 -11.536 61.457 1.00 12.20 65 ARG F CA 1
ATOM 2767 C C . ARG C 2 68 ? -32.405 -11.806 60.117 1.00 13.38 65 ARG F C 1
ATOM 2768 O O . ARG C 2 68 ? -31.370 -11.219 59.807 1.00 13.48 65 ARG F O 1
ATOM 2776 N N . THR C 2 69 ? -32.988 -12.712 59.334 1.00 7.72 66 THR F N 1
ATOM 2777 C CA . THR C 2 69 ? -32.664 -12.809 57.913 1.00 13.03 66 THR F CA 1
ATOM 2778 C C . THR C 2 69 ? -33.399 -11.635 57.268 1.00 21.24 66 THR F C 1
ATOM 2779 O O . THR C 2 69 ? -34.209 -10.992 57.924 1.00 24.46 66 THR F O 1
ATOM 2783 N N . SER C 2 70 ? -33.157 -11.347 55.995 1.00 20.30 67 SER F N 1
ATOM 2784 C CA . SER C 2 70 ? -33.755 -10.142 55.414 1.00 21.45 67 SER F CA 1
ATOM 2785 C C . SER C 2 70 ? -35.238 -10.333 55.082 1.00 18.09 67 SER F C 1
ATOM 2786 O O . SER C 2 70 ? -35.595 -11.226 54.310 1.00 35.81 67 SER F O 1
ATOM 2789 N N . GLY C 2 71 ? -36.097 -9.502 55.674 1.00 16.40 68 GLY F N 1
ATOM 2790 C CA . GLY C 2 71 ? -37.525 -9.568 55.400 1.00 14.73 68 GLY F CA 1
ATOM 2791 C C . GLY C 2 71 ? -38.404 -8.719 56.304 1.00 15.96 68 GLY F C 1
ATOM 2792 O O . GLY C 2 71 ? -38.035 -8.423 57.444 1.00 15.16 68 GLY F O 1
ATOM 2793 N N . VAL C 2 72 ? -39.574 -8.336 55.794 1.00 9.79 69 VAL F N 1
ATOM 2794 C CA . VAL C 2 72 ? -40.554 -7.583 56.577 1.00 12.08 69 VAL F CA 1
ATOM 2795 C C . VAL C 2 72 ? -41.903 -8.298 56.621 1.00 12.75 69 VAL F C 1
ATOM 2796 O O . VAL C 2 72 ? -42.388 -8.791 55.599 1.00 13.25 69 VAL F O 1
ATOM 2800 N N . ILE C 2 73 ? -42.497 -8.364 57.811 1.00 11.39 70 ILE F N 1
ATOM 2801 C CA . ILE C 2 73 ? -43.828 -8.939 57.978 1.00 9.88 70 ILE F CA 1
ATOM 2802 C C . ILE C 2 73 ? -44.761 -7.833 58.456 1.00 11.49 70 ILE F C 1
ATOM 2803 O O . ILE C 2 73 ? -44.534 -7.238 59.512 1.00 9.93 70 ILE F O 1
ATOM 2808 N N . GLN C 2 74 ? -45.804 -7.549 57.681 1.00 13.05 71 GLN F N 1
ATOM 2809 C CA . GLN C 2 74 ? -46.730 -6.477 58.030 1.00 13.10 71 GLN F CA 1
ATOM 2810 C C . GLN C 2 74 ? -48.062 -6.990 58.569 1.00 13.74 71 GLN F C 1
ATOM 2811 O O . GLN C 2 74 ? -48.789 -7.711 57.882 1.00 17.69 71 GLN F O 1
ATOM 2817 N N . LEU C 2 75 ? -48.348 -6.633 59.795 1.00 12.10 72 LEU F N 1
ATOM 2818 C CA . LEU C 2 75 ? -49.618 -6.871 60.427 1.00 13.56 72 LEU F CA 1
ATOM 2819 C C . LEU C 2 75 ? -50.413 -5.612 60.729 1.00 13.45 72 LEU F C 1
ATOM 2820 O O . LEU C 2 75 ? -50.092 -4.862 61.583 1.00 9.97 72 LEU F O 1
ATOM 2825 N N . ASP C 2 76 ? -51.486 -5.434 60.000 1.00 13.89 73 ASP F N 1
ATOM 2826 C CA . ASP C 2 76 ? -52.274 -4.241 60.047 1.00 14.83 73 ASP F CA 1
ATOM 2827 C C . ASP C 2 76 ? -53.251 -4.479 61.171 1.00 15.37 73 ASP F C 1
ATOM 2828 O O . ASP C 2 76 ? -53.122 -5.373 61.875 1.00 16.18 73 ASP F O 1
ATOM 2833 N N . GLY C 2 77 ? -54.204 -3.598 61.353 1.00 16.59 74 GLY F N 1
ATOM 2834 C CA . GLY C 2 77 ? -55.531 -3.748 61.819 1.00 15.69 74 GLY F CA 1
ATOM 2835 C C . GLY C 2 77 ? -55.719 -3.730 63.266 1.00 13.79 74 GLY F C 1
ATOM 2836 O O . GLY C 2 77 ? -56.761 -3.858 63.709 1.00 24.07 74 GLY F O 1
ATOM 2837 N N . PHE C 2 78 ? -54.682 -3.562 64.004 1.00 16.29 75 PHE F N 1
ATOM 2838 C CA . PHE C 2 78 ? -54.714 -3.457 65.460 1.00 15.67 75 PHE F CA 1
ATOM 2839 C C . PHE C 2 78 ? -55.393 -2.166 65.907 1.00 17.95 75 PHE F C 1
ATOM 2840 O O . PHE C 2 78 ? -55.419 -1.179 65.167 1.00 16.45 75 PHE F O 1
ATOM 2848 N N . GLN C 2 79 ? -55.932 -2.173 67.123 1.00 18.35 76 GLN F N 1
ATOM 2849 C CA . GLN C 2 79 ? -56.464 -0.955 67.722 1.00 21.33 76 GLN F CA 1
ATOM 2850 C C . GLN C 2 79 ? -55.354 -0.288 68.512 1.00 23.61 76 GLN F C 1
ATOM 2851 O O . GLN C 2 79 ? -54.380 -0.940 68.894 1.00 20.32 76 GLN F O 1
ATOM 2857 N N . GLN C 2 80 ? -55.498 1.012 68.737 1.00 24.37 77 GLN F N 1
ATOM 2858 C CA . GLN C 2 80 ? -54.522 1.782 69.495 1.00 28.26 77 GLN F CA 1
ATOM 2859 C C . GLN C 2 80 ? -54.353 1.225 70.911 1.00 26.80 77 GLN F C 1
ATOM 2860 O O . GLN C 2 80 ? -53.276 1.318 71.504 1.00 23.41 77 GLN F O 1
ATOM 2866 N N . GLU C 2 81 ? -55.426 0.647 71.444 1.00 23.96 78 GLU F N 1
ATOM 2867 C CA . GLU C 2 81 ? -55.415 0.074 72.788 1.00 26.14 78 GLU F CA 1
ATOM 2868 C C . GLU C 2 81 ? -54.534 -1.171 72.894 1.00 26.84 78 GLU F C 1
ATOM 2869 O O . GLU C 2 81 ? -54.213 -1.621 73.996 1.00 25.62 78 GLU F O 1
ATOM 2875 N N . ASP C 2 82 ? -54.144 -1.725 71.749 1.00 18.37 79 ASP F N 1
ATOM 2876 C CA . ASP C 2 82 ? -53.415 -2.990 71.719 1.00 17.75 79 ASP F CA 1
ATOM 2877 C C . ASP C 2 82 ? -51.916 -2.853 71.987 1.00 15.96 79 ASP F C 1
ATOM 2878 O O . ASP C 2 82 ? -51.227 -3.859 72.151 1.00 14.78 79 ASP F O 1
ATOM 2883 N N . TYR C 2 83 ? -51.406 -1.623 72.013 1.00 13.35 80 TYR F N 1
ATOM 2884 C CA . TYR C 2 83 ? -49.958 -1.407 72.106 1.00 16.10 80 TYR F CA 1
ATOM 2885 C C . TYR C 2 83 ? -49.278 -2.021 73.322 1.00 19.52 80 TYR F C 1
ATOM 2886 O O . TYR C 2 83 ? -48.250 -2.689 73.194 1.00 19.62 80 TYR F O 1
ATOM 2895 N N . GLU C 2 84 ? -49.846 -1.775 74.498 1.00 20.54 81 GLU F N 1
ATOM 2896 C CA . GLU C 2 84 ? -49.210 -2.172 75.751 1.00 21.37 81 GLU F CA 1
ATOM 2897 C C . GLU C 2 84 ? -49.088 -3.692 75.884 1.00 18.20 81 GLU F C 1
ATOM 2898 O O . GLU C 2 84 ? -48.103 -4.197 76.424 1.00 20.92 81 GLU F O 1
ATOM 2904 N N . ARG C 2 85 ? -50.084 -4.410 75.375 1.00 15.28 82 ARG F N 1
ATOM 2905 C CA . ARG C 2 85 ? -50.051 -5.868 75.333 1.00 18.22 82 ARG F CA 1
ATOM 2906 C C . ARG C 2 85 ? -48.945 -6.333 74.384 1.00 17.14 82 ARG F C 1
ATOM 2907 O O . ARG C 2 85 ? -48.161 -7.224 74.713 1.00 11.55 82 ARG F O 1
ATOM 2915 N N . LEU C 2 86 ? -48.898 -5.730 73.199 1.00 11.09 83 LEU F N 1
ATOM 2916 C CA . LEU C 2 86 ? -47.903 -6.074 72.183 1.00 14.30 83 LEU F CA 1
ATOM 2917 C C . LEU C 2 86 ? -46.466 -5.786 72.621 1.00 11.50 83 LEU F C 1
ATOM 2918 O O . LEU C 2 86 ? -45.557 -6.571 72.342 1.00 11.04 83 LEU F O 1
ATOM 2923 N N . ALA C 2 87 ? -46.264 -4.660 73.298 1.00 10.68 84 ALA F N 1
ATOM 2924 C CA . ALA C 2 87 ? -44.936 -4.281 73.767 1.00 10.63 84 ALA F CA 1
ATOM 2925 C C . ALA C 2 87 ? -44.389 -5.288 74.774 1.00 13.39 84 ALA F C 1
ATOM 2926 O O . ALA C 2 87 ? -43.193 -5.588 74.777 1.00 13.52 84 ALA F O 1
ATOM 2928 N N . LYS C 2 88 ? -45.269 -5.800 75.630 1.00 12.75 85 LYS F N 1
ATOM 2929 C CA . LYS C 2 88 ? -44.891 -6.802 76.621 1.00 15.23 85 LYS F CA 1
ATOM 2930 C C . LYS C 2 88 ? -44.510 -8.119 75.961 1.00 11.97 85 LYS F C 1
ATOM 2931 O O . LYS C 2 88 ? -43.536 -8.758 76.354 1.00 9.75 85 LYS F O 1
ATOM 2937 N N . ILE C 2 89 ? -45.295 -8.524 74.967 1.00 11.34 86 ILE F N 1
ATOM 2938 C CA . ILE C 2 89 ? -45.019 -9.736 74.203 1.00 12.61 86 ILE F CA 1
ATOM 2939 C C . ILE C 2 89 ? -43.630 -9.691 73.567 1.00 11.74 86 ILE F C 1
ATOM 2940 O O . ILE C 2 89 ? -42.832 -10.611 73.740 1.00 9.89 86 ILE F O 1
ATOM 2945 N N . PHE C 2 90 ? -43.345 -8.620 72.833 1.00 11.16 87 PHE F N 1
ATOM 2946 C CA . PHE C 2 90 ? -42.060 -8.490 72.149 1.00 12.01 87 PHE F CA 1
ATOM 2947 C C . PHE C 2 90 ? -40.856 -8.365 73.089 1.00 11.11 87 PHE F C 1
ATOM 2948 O O . PHE C 2 90 ? -39.787 -8.900 72.798 1.00 8.48 87 PHE F O 1
ATOM 2956 N N . LYS C 2 91 ? -41.015 -7.660 74.205 1.00 11.14 88 LYS F N 1
ATOM 2957 C CA . LYS C 2 91 ? -39.910 -7.521 75.153 1.00 18.34 88 LYS F CA 1
ATOM 2958 C C . LYS C 2 91 ? -39.705 -8.792 75.978 1.00 14.69 88 LYS F C 1
ATOM 2959 O O . LYS C 2 91 ? -38.592 -9.317 76.060 1.00 15.53 88 LYS F O 1
ATOM 2965 N N . ASN C 2 92 ? -40.779 -9.287 76.582 1.00 12.42 89 ASN F N 1
ATOM 2966 C CA . ASN C 2 92 ? -40.683 -10.437 77.478 1.00 16.01 89 ASN F CA 1
ATOM 2967 C C . ASN C 2 92 ? -40.433 -11.776 76.780 1.00 16.55 89 ASN F C 1
ATOM 2968 O O . ASN C 2 92 ? -39.733 -12.632 77.321 1.00 20.02 89 ASN F O 1
ATOM 2973 N N . TRP C 2 93 ? -41.006 -11.961 75.591 1.00 13.81 90 TRP F N 1
ATOM 2974 C CA . TRP C 2 93 ? -40.868 -13.226 74.869 1.00 11.13 90 TRP F CA 1
ATOM 2975 C C . TRP C 2 93 ? -39.805 -13.190 73.768 1.00 11.90 90 TRP F C 1
ATOM 2976 O O . TRP C 2 93 ? -39.048 -14.151 73.599 1.00 11.39 90 TRP F O 1
ATOM 2987 N N . TYR C 2 94 ? -39.744 -12.085 73.027 1.00 10.19 91 TYR F N 1
ATOM 2988 C CA . TYR C 2 94 ? -38.929 -12.032 71.813 1.00 10.20 91 TYR F CA 1
ATOM 2989 C C . TYR C 2 94 ? -37.663 -11.181 71.966 1.00 8.28 91 TYR F C 1
ATOM 2990 O O . TYR C 2 94 ? -36.873 -11.066 71.029 1.00 9.46 91 TYR F O 1
ATOM 2999 N N . SER C 2 95 ? -37.468 -10.613 73.154 1.00 12.70 92 SER F N 1
ATOM 3000 C CA . SER C 2 95 ? -36.301 -9.777 73.455 1.00 15.32 92 SER F CA 1
ATOM 3001 C C . SER C 2 95 ? -36.096 -8.594 72.498 1.00 12.96 92 SER F C 1
ATOM 3002 O O . SER C 2 95 ? -34.958 -8.271 72.151 1.00 9.99 92 SER F O 1
ATOM 3005 N N . THR C 2 96 ? -37.188 -7.953 72.076 1.00 13.58 93 THR F N 1
ATOM 3006 C CA . THR C 2 96 ? -37.116 -6.792 71.177 1.00 12.27 93 THR F CA 1
ATOM 3007 C C . THR C 2 96 ? -38.071 -5.704 71.656 1.00 16.69 93 THR F C 1
ATOM 3008 O O . THR C 2 96 ? -39.162 -5.998 72.149 1.00 15.69 93 THR F O 1
ATOM 3012 N N . ASN C 2 97 ? -37.660 -4.448 71.507 1.00 13.08 94 ASN F N 1
ATOM 3013 C CA . ASN C 2 97 ? -38.530 -3.319 71.817 1.00 15.40 94 ASN F CA 1
ATOM 3014 C C . ASN C 2 97 ? -39.494 -3.009 70.673 1.00 12.78 94 ASN F C 1
ATOM 3015 O O . ASN C 2 97 ? -39.066 -2.840 69.528 1.00 14.50 94 ASN F O 1
ATOM 3020 N N . LEU C 2 98 ? -40.790 -2.935 70.975 1.00 5.93 95 LEU F N 1
ATOM 3021 C CA . LEU C 2 98 ? -41.754 -2.501 69.968 1.00 10.90 95 LEU F CA 1
ATOM 3022 C C . LEU C 2 98 ? -41.628 -0.993 69.793 1.00 10.41 95 LEU F C 1
ATOM 3023 O O . LEU C 2 98 ? -42.178 -0.212 70.573 1.00 10.53 95 LEU F O 1
ATOM 3028 N N . GLU C 2 99 ? -40.896 -0.593 68.758 1.00 10.23 96 GLU F N 1
ATOM 3029 C CA . GLU C 2 99 ? -40.568 0.809 68.528 1.00 11.85 96 GLU F CA 1
ATOM 3030 C C . GLU C 2 99 ? -41.735 1.604 67.946 1.00 10.47 96 GLU F C 1
ATOM 3031 O O . GLU C 2 99 ? -42.344 1.197 66.953 1.00 10.23 96 GLU F O 1
ATOM 3037 N N . ASN C 2 100 ? -42.041 2.740 68.566 1.00 9.23 97 ASN F N 1
ATOM 3038 C CA . ASN C 2 100 ? -43.008 3.678 68.011 1.00 13.58 97 ASN F CA 1
ATOM 3039 C C . ASN C 2 100 ? -42.361 4.474 66.886 1.00 10.16 97 ASN F C 1
ATOM 3040 O O . ASN C 2 100 ? -41.450 5.270 67.124 1.00 13.16 97 ASN F O 1
ATOM 3045 N N . LYS C 2 101 ? -42.830 4.259 65.662 1.00 9.39 98 LYS F N 1
ATOM 3046 C CA . LYS C 2 101 ? -42.178 4.839 64.496 1.00 12.28 98 LYS F CA 1
ATOM 3047 C C . LYS C 2 101 ? -43.151 5.708 63.707 1.00 14.43 98 LYS F C 1
ATOM 3048 O O . LYS C 2 101 ? -43.840 5.217 62.810 1.00 12.26 98 LYS F O 1
ATOM 3054 N N . GLU C 2 102 ? -43.214 6.994 64.045 1.00 11.93 99 GLU F N 1
ATOM 3055 C CA . GLU C 2 102 ? -44.077 7.918 63.318 1.00 11.56 99 GLU F CA 1
ATOM 3056 C C . GLU C 2 102 ? -43.579 8.123 61.898 1.00 11.19 99 GLU F C 1
ATOM 3057 O O . GLU C 2 102 ? -42.372 8.207 61.655 1.00 8.46 99 GLU F O 1
ATOM 3063 N N . HIS C 2 103 ? -44.515 8.199 60.959 1.00 9.71 100 HIS F N 1
ATOM 3064 C CA . HIS C 2 103 ? -44.179 8.529 59.583 1.00 7.64 100 HIS F CA 1
ATOM 3065 C C . HIS C 2 103 ? -44.436 10.007 59.300 1.00 6.54 100 HIS F C 1
ATOM 3066 O O . HIS C 2 103 ? -45.278 10.634 59.951 1.00 7.09 100 HIS F O 1
ATOM 3073 N N . SER C 2 104 ? -43.716 10.559 58.327 1.00 6.57 101 SER F N 1
ATOM 3074 C CA . SER C 2 104 ? -43.860 11.971 57.980 1.00 8.81 101 SER F CA 1
ATOM 3075 C C . SER C 2 104 ? -45.171 12.215 57.240 1.00 7.53 101 SER F C 1
ATOM 3076 O O . SER C 2 104 ? -45.553 11.443 56.356 1.00 5.15 101 SER F O 1
ATOM 3079 N N . LEU C 2 105 ? -45.864 13.285 57.612 1.00 8.48 102 LEU F N 1
ATOM 3080 C CA . LEU C 2 105 ? -47.149 13.611 57.006 1.00 10.84 102 LEU F CA 1
ATOM 3081 C C . LEU C 2 105 ? -47.075 14.963 56.303 1.00 10.99 102 LEU F C 1
ATOM 3082 O O . LEU C 2 105 ? -48.100 15.537 55.930 1.00 11.42 102 LEU F O 1
ATOM 3087 N N . ARG C 2 106 ? -45.857 15.471 56.135 1.00 9.72 103 ARG F N 1
ATOM 3088 C CA . ARG C 2 106 ? -45.650 16.803 55.573 1.00 12.52 103 ARG F CA 1
ATOM 3089 C C . ARG C 2 106 ? -45.926 16.861 54.071 1.00 8.15 103 ARG F C 1
ATOM 3090 O O . ARG C 2 106 ? -46.220 17.929 53.531 1.00 11.87 103 ARG F O 1
ATOM 3098 N N . GLY C 2 107 ? -45.831 15.721 53.396 1.00 7.60 104 GLY F N 1
ATOM 3099 C CA . GLY C 2 107 ? -46.124 15.668 51.976 1.00 8.85 104 GLY F CA 1
ATOM 3100 C C . GLY C 2 107 ? -44.983 16.184 51.124 1.00 8.92 104 GLY F C 1
ATOM 3101 O O . GLY C 2 107 ? -45.189 16.609 49.983 1.00 9.48 104 GLY F O 1
ATOM 3102 N N . TRP C 2 108 ? -43.776 16.143 51.677 1.00 9.07 105 TRP F N 1
ATOM 3103 C CA . TRP C 2 108 ? -42.582 16.565 50.953 1.00 9.33 105 TRP F CA 1
ATOM 3104 C C . TRP C 2 108 ? -42.070 15.454 50.039 1.00 9.57 105 TRP F C 1
ATOM 3105 O O . TRP C 2 108 ? -42.341 14.271 50.273 1.00 7.81 105 TRP F O 1
ATOM 3116 N N . ASN C 2 109 ? -41.331 15.834 49.000 1.00 8.18 106 ASN F N 1
ATOM 3117 C CA . ASN C 2 109 ? -40.748 14.855 48.084 1.00 8.27 106 ASN F CA 1
ATOM 3118 C C . ASN C 2 109 ? -39.222 14.898 48.073 1.00 8.21 106 ASN F C 1
ATOM 3119 O O . ASN C 2 109 ? -38.582 14.329 47.180 1.00 6.38 106 ASN F O 1
ATOM 3124 N N . TRP C 2 110 ? -38.642 15.569 49.067 1.00 6.38 107 TRP F N 1
ATOM 3125 C CA . TRP C 2 110 ? -37.186 15.611 49.215 1.00 7.09 107 TRP F CA 1
ATOM 3126 C C . TRP C 2 110 ? -36.718 15.148 50.591 1.00 8.50 107 TRP F C 1
ATOM 3127 O O . TRP C 2 110 ? -37.407 15.355 51.597 1.00 7.70 107 TRP F O 1
ATOM 3138 N N . GLY C 2 111 ? -35.540 14.532 50.634 1.00 7.70 108 GLY F N 1
ATOM 3139 C CA . GLY C 2 111 ? -35.019 13.987 51.874 1.00 6.94 108 GLY F CA 1
ATOM 3140 C C . GLY C 2 111 ? -33.884 13.008 51.639 1.00 8.81 108 GLY F C 1
ATOM 3141 O O . GLY C 2 111 ? -32.880 13.349 51.010 1.00 8.72 108 GLY F O 1
ATOM 3142 N N . LYS C 2 112 ? -34.046 11.783 52.132 1.00 10.32 109 LYS F N 1
ATOM 3143 C CA . LYS C 2 112 ? -33.000 10.775 52.018 1.00 10.14 109 LYS F CA 1
ATOM 3144 C C . LYS C 2 112 ? -33.574 9.413 51.634 1.00 10.93 109 LYS F C 1
ATOM 3145 O O . LYS C 2 112 ? -34.465 8.893 52.310 1.00 10.30 109 LYS F O 1
ATOM 3151 N N . ALA C 2 113 ? -33.067 8.841 50.546 1.00 9.19 110 ALA F N 1
ATOM 3152 C CA . ALA C 2 113 ? -33.404 7.471 50.174 1.00 10.38 110 ALA F CA 1
ATOM 3153 C C . ALA C 2 113 ? -32.342 6.563 50.771 1.00 13.31 110 ALA F C 1
ATOM 3154 O O . ALA C 2 113 ? -31.183 6.594 50.352 1.00 14.61 110 ALA F O 1
ATOM 3156 N N . GLU C 2 114 ? -32.737 5.757 51.750 1.00 12.30 111 GLU F N 1
ATOM 3157 C CA . GLU C 2 114 ? -31.772 4.964 52.496 1.00 10.32 111 GLU F CA 1
ATOM 3158 C C . GLU C 2 114 ? -31.975 3.469 52.288 1.00 10.80 111 GLU F C 1
ATOM 3159 O O . GLU C 2 114 ? -33.064 2.941 52.520 1.00 10.34 111 GLU F O 1
ATOM 3165 N N . PHE C 2 115 ? -30.917 2.790 51.858 1.00 7.57 112 PHE F N 1
ATOM 3166 C CA . PHE C 2 115 ? -30.966 1.348 51.674 1.00 8.51 112 PHE F CA 1
ATOM 3167 C C . PHE C 2 115 ? -30.625 0.634 52.975 1.00 8.45 112 PHE F C 1
ATOM 3168 O O . PHE C 2 115 ? -29.450 0.487 53.334 1.00 16.24 112 PHE F O 1
ATOM 3176 N N . GLY C 2 116 ? -31.662 0.192 53.679 1.00 5.26 113 GLY F N 1
ATOM 3177 C CA . GLY C 2 116 ? -31.484 -0.518 54.931 1.00 6.24 113 GLY F CA 1
ATOM 3178 C C . GLY C 2 116 ? -31.311 -2.007 54.711 1.00 9.19 113 GLY F C 1
ATOM 3179 O O . GLY C 2 116 ? -30.961 -2.440 53.613 1.00 7.39 113 GLY F O 1
ATOM 3180 N N . LYS C 2 117 ? -31.559 -2.790 55.756 1.00 8.16 114 LYS F N 1
ATOM 3181 C CA . LYS C 2 117 ? -31.382 -4.237 55.703 1.00 8.11 114 LYS F CA 1
ATOM 3182 C C . LYS C 2 117 ? -32.437 -4.939 54.853 1.00 10.80 114 LYS F C 1
ATOM 3183 O O . LYS C 2 117 ? -32.120 -5.844 54.077 1.00 10.37 114 LYS F O 1
ATOM 3189 N N . ALA C 2 118 ? -33.689 -4.516 54.997 1.00 7.33 115 ALA F N 1
ATOM 3190 C CA . ALA C 2 118 ? -34.797 -5.183 54.319 1.00 8.63 115 ALA F CA 1
ATOM 3191 C C . ALA C 2 118 ? -35.647 -4.238 53.478 1.00 10.35 115 ALA F C 1
ATOM 3192 O O . ALA C 2 118 ? -36.479 -4.689 52.692 1.00 8.21 115 ALA F O 1
ATOM 3194 N N . GLU C 2 119 ? -35.447 -2.933 53.638 1.00 11.42 116 GLU F N 1
ATOM 3195 C CA . GLU C 2 119 ? -36.313 -1.963 52.971 1.00 9.12 116 GLU F CA 1
ATOM 3196 C C . GLU C 2 119 ? -35.554 -0.784 52.381 1.00 9.10 116 GLU F C 1
ATOM 3197 O O . GLU C 2 119 ? -34.529 -0.352 52.919 1.00 7.66 116 GLU F O 1
ATOM 3203 N N . LEU C 2 120 ? -36.079 -0.256 51.281 1.00 10.02 117 LEU F N 1
ATOM 3204 C CA . LEU C 2 120 ? -35.664 1.049 50.794 1.00 8.87 117 LEU F CA 1
ATOM 3205 C C . LEU C 2 120 ? -36.579 2.072 51.438 1.00 7.54 117 LEU F C 1
ATOM 3206 O O . LEU C 2 120 ? -37.787 2.076 51.185 1.00 10.70 117 LEU F O 1
ATOM 3211 N N . THR C 2 121 ? -36.009 2.941 52.264 1.00 5.63 118 THR F N 1
ATOM 3212 C CA . THR C 2 121 ? -36.802 3.912 53.005 1.00 8.17 118 THR F CA 1
ATOM 3213 C C . THR C 2 121 ? -36.554 5.308 52.448 1.00 7.31 118 THR F C 1
ATOM 3214 O O . THR C 2 121 ? -35.409 5.687 52.193 1.00 8.15 118 THR F O 1
ATOM 3218 N N . PHE C 2 122 ? -37.625 6.074 52.265 1.00 6.21 119 PHE F N 1
ATOM 3219 C CA . PHE C 2 122 ? -37.490 7.484 51.926 1.00 7.96 119 PHE F CA 1
ATOM 3220 C C . PHE C 2 122 ? -37.804 8.319 53.155 1.00 7.12 119 PHE F C 1
ATOM 3221 O O . PHE C 2 122 ? -38.952 8.369 53.606 1.00 6.74 119 PHE F O 1
ATOM 3229 N N . ASN C 2 123 ? -36.775 8.967 53.692 1.00 8.89 120 ASN F N 1
ATOM 3230 C CA . ASN C 2 123 ? -36.902 9.716 54.932 1.00 7.45 120 ASN F CA 1
ATOM 3231 C C . ASN C 2 123 ? -37.041 11.215 54.692 1.00 10.23 120 ASN F C 1
ATOM 3232 O O . ASN C 2 123 ? -36.319 11.791 53.875 1.00 8.86 120 ASN F O 1
ATOM 3237 N N . VAL C 2 124 ? -37.972 11.838 55.410 1.00 7.91 121 VAL F N 1
ATOM 3238 C CA . VAL C 2 124 ? -38.130 13.286 55.382 1.00 8.91 121 VAL F CA 1
ATOM 3239 C C . VAL C 2 124 ? -37.738 13.829 56.747 1.00 6.53 121 VAL F C 1
ATOM 3240 O O . VAL C 2 124 ? -38.478 13.663 57.720 1.00 6.79 121 VAL F O 1
ATOM 3244 N N . GLN C 2 125 ? -36.574 14.474 56.809 1.00 7.29 122 GLN F N 1
ATOM 3245 C CA . GLN C 2 125 ? -35.980 14.900 58.077 1.00 9.34 122 GLN F CA 1
ATOM 3246 C C . GLN C 2 125 ? -35.950 13.763 59.102 1.00 11.27 122 GLN F C 1
ATOM 3247 O O . GLN C 2 125 ? -36.387 13.930 60.245 1.00 8.97 122 GLN F O 1
ATOM 3253 N N . ASN C 2 126 ? -35.447 12.611 58.662 1.00 5.52 123 ASN F N 1
ATOM 3254 C CA . ASN C 2 126 ? -35.239 11.433 59.507 1.00 9.10 123 ASN F CA 1
ATOM 3255 C C . ASN C 2 126 ? -36.518 10.709 59.948 1.00 9.17 123 ASN F C 1
ATOM 3256 O O . ASN C 2 126 ? -36.492 9.889 60.864 1.00 7.41 123 ASN F O 1
ATOM 3261 N N . ARG C 2 127 ? -37.633 11.014 59.292 1.00 7.58 124 ARG F N 1
ATOM 3262 C CA . ARG C 2 127 ? -38.866 10.265 59.499 1.00 5.81 124 ARG F CA 1
ATOM 3263 C C . ARG C 2 127 ? -39.350 9.710 58.168 1.00 7.21 124 ARG F C 1
ATOM 3264 O O . ARG C 2 127 ? -39.420 10.434 57.174 1.00 6.09 124 ARG F O 1
ATOM 3272 N N . PRO C 2 128 ? -39.685 8.412 58.149 1.00 7.79 125 PRO F N 1
ATOM 3273 C CA . PRO C 2 128 ? -40.060 7.725 56.910 1.00 6.18 125 PRO F CA 1
ATOM 3274 C C . PRO C 2 128 ? -41.356 8.257 56.312 1.00 7.10 125 PRO F C 1
ATOM 3275 O O . PRO C 2 128 ? -42.356 8.377 57.015 1.00 6.92 125 PRO F O 1
ATOM 3279 N N . ALA C 2 129 ? -41.333 8.579 55.024 1.00 4.68 126 ALA F N 1
ATOM 3280 C CA . ALA C 2 129 ? -42.560 8.914 54.316 1.00 7.63 126 ALA F CA 1
ATOM 3281 C C . ALA C 2 129 ? -43.178 7.628 53.792 1.00 7.18 126 ALA F C 1
ATOM 3282 O O . ALA C 2 129 ? -44.395 7.435 53.855 1.00 9.51 126 ALA F O 1
ATOM 3284 N N . PHE C 2 130 ? -42.319 6.755 53.269 1.00 5.73 127 PHE F N 1
ATOM 3285 C CA . PHE C 2 130 ? -42.727 5.433 52.800 1.00 9.70 127 PHE F CA 1
ATOM 3286 C C . PHE C 2 130 ? -41.562 4.440 52.771 1.00 9.72 127 PHE F C 1
ATOM 3287 O O . PHE C 2 130 ? -40.396 4.837 52.812 1.00 9.63 127 PHE F O 1
ATOM 3295 N N . GLU C 2 131 ? -41.886 3.152 52.701 1.00 7.54 128 GLU F N 1
ATOM 3296 C CA . GLU C 2 131 ? -40.877 2.096 52.690 1.00 7.72 128 GLU F CA 1
ATOM 3297 C C . GLU C 2 131 ? -41.145 1.121 51.549 1.00 10.88 128 GLU F C 1
ATOM 3298 O O . GLU C 2 131 ? -42.300 0.795 51.257 1.00 9.99 128 GLU F O 1
ATOM 3304 N N . ILE C 2 132 ? -40.075 0.660 50.907 1.00 6.21 129 ILE F N 1
ATOM 3305 C CA . ILE C 2 132 ? -40.189 -0.314 49.829 1.00 5.28 129 ILE F CA 1
ATOM 3306 C C . ILE C 2 132 ? -39.410 -1.569 50.206 1.00 6.04 129 ILE F C 1
ATOM 3307 O O . ILE C 2 132 ? -38.180 -1.547 50.246 1.00 6.40 129 ILE F O 1
ATOM 3312 N N . PRO C 2 133 ? -40.125 -2.667 50.497 1.00 6.22 130 PRO F N 1
ATOM 3313 C CA . PRO C 2 133 ? -39.453 -3.934 50.814 1.00 7.58 130 PRO F CA 1
ATOM 3314 C C . PRO C 2 133 ? -38.730 -4.476 49.587 1.00 9.12 130 PRO F C 1
ATOM 3315 O O . PRO C 2 133 ? -39.292 -4.424 48.491 1.00 7.67 130 PRO F O 1
ATOM 3319 N N . TYR C 2 134 ? -37.506 -4.967 49.767 1.00 7.31 131 TYR F N 1
ATOM 3320 C CA . TYR C 2 134 ? -36.695 -5.473 48.658 1.00 10.28 131 TYR F CA 1
ATOM 3321 C C . TYR C 2 134 ? -37.373 -6.619 47.906 1.00 9.48 131 TYR F C 1
ATOM 3322 O O . TYR C 2 134 ? -37.204 -6.760 46.694 1.00 14.31 131 TYR F O 1
ATOM 3331 N N . SER C 2 135 ? -38.151 -7.422 48.627 1.00 8.87 132 SER F N 1
ATOM 3332 C CA . SER C 2 135 ? -38.822 -8.580 48.043 1.00 12.66 132 SER F CA 1
ATOM 3333 C C . SER C 2 135 ? -39.859 -8.188 46.992 1.00 12.94 132 SER F C 1
ATOM 3334 O O . SER C 2 135 ? -40.252 -9.011 46.162 1.00 16.06 132 SER F O 1
ATOM 3337 N N . GLU C 2 136 ? -40.295 -6.932 47.023 1.00 10.08 133 GLU F N 1
ATOM 3338 C CA . GLU C 2 136 ? -41.271 -6.437 46.057 1.00 16.28 133 GLU F CA 1
ATOM 3339 C C . GLU C 2 136 ? -40.613 -5.919 44.779 1.00 13.62 133 GLU F C 1
ATOM 3340 O O . GLU C 2 136 ? -41.276 -5.761 43.753 1.00 15.58 133 GLU F O 1
ATOM 3346 N N . ILE C 2 137 ? -39.309 -5.664 44.845 1.00 13.64 134 ILE F N 1
ATOM 3347 C CA . ILE C 2 137 ? -38.588 -5.008 43.755 1.00 13.94 134 ILE F CA 1
ATOM 3348 C C . ILE C 2 137 ? -38.201 -5.975 42.636 1.00 15.22 134 ILE F C 1
ATOM 3349 O O . ILE C 2 137 ? -37.540 -6.987 42.879 1.00 18.30 134 ILE F O 1
ATOM 3354 N N . ALA C 2 138 ? -38.610 -5.655 41.410 1.00 12.01 135 ALA F N 1
ATOM 3355 C CA . ALA C 2 138 ? -38.320 -6.511 40.264 1.00 21.90 135 ALA F CA 1
ATOM 3356 C C . ALA C 2 138 ? -36.933 -6.205 39.713 1.00 16.67 135 ALA F C 1
ATOM 3357 O O . ALA C 2 138 ? -36.150 -7.120 39.450 1.00 18.04 135 ALA F O 1
ATOM 3359 N N . ASN C 2 139 ? -36.630 -4.920 39.541 1.00 17.53 136 ASN F N 1
ATOM 3360 C CA . ASN C 2 139 ? -35.292 -4.505 39.119 1.00 22.22 136 ASN F CA 1
ATOM 3361 C C . ASN C 2 139 ? -34.962 -3.060 39.497 1.00 14.75 136 ASN F C 1
ATOM 3362 O O . ASN C 2 139 ? -35.859 -2.229 39.681 1.00 17.56 136 ASN F O 1
ATOM 3367 N N . THR C 2 140 ? -33.670 -2.767 39.601 1.00 22.78 137 THR F N 1
ATOM 3368 C CA . THR C 2 140 ? -33.214 -1.431 39.957 1.00 23.75 137 THR F CA 1
ATOM 3369 C C . THR C 2 140 ? -32.291 -0.977 38.838 1.00 27.72 137 THR F C 1
ATOM 3370 O O . THR C 2 140 ? -31.299 -1.641 38.525 1.00 33.10 137 THR F O 1
ATOM 3374 N N . ASN C 2 141 ? -32.620 0.162 38.240 1.00 24.54 138 ASN F N 1
ATOM 3375 C CA . ASN C 2 141 ? -31.917 0.621 37.051 1.00 22.14 138 ASN F CA 1
ATOM 3376 C C . ASN C 2 141 ? -31.467 2.070 37.098 1.00 21.84 138 ASN F C 1
ATOM 3377 O O . ASN C 2 141 ? -32.157 2.933 37.652 1.00 22.64 138 ASN F O 1
ATOM 3382 N N . LEU C 2 142 ? -30.299 2.322 36.514 1.00 18.56 139 LEU F N 1
ATOM 3383 C CA . LEU C 2 142 ? -29.846 3.679 36.269 1.00 19.64 139 LEU F CA 1
ATOM 3384 C C . LEU C 2 142 ? -30.644 4.140 35.055 1.00 24.94 139 LEU F C 1
ATOM 3385 O O . LEU C 2 142 ? -30.596 3.501 34.000 1.00 23.38 139 LEU F O 1
ATOM 3390 N N . ALA C 2 143 ? -31.379 5.240 35.189 1.00 21.64 140 ALA F N 1
ATOM 3391 C CA . ALA C 2 143 ? -32.240 5.682 34.098 1.00 27.28 140 ALA F CA 1
ATOM 3392 C C . ALA C 2 143 ? -31.695 6.958 33.484 1.00 23.89 140 ALA F C 1
ATOM 3393 O O . ALA C 2 143 ? -32.168 7.417 32.439 1.00 31.69 140 ALA F O 1
ATOM 3395 N N . GLY C 2 144 ? -30.728 7.561 34.105 1.00 19.48 141 GLY F N 1
ATOM 3396 C CA . GLY C 2 144 ? -30.127 8.745 33.579 1.00 21.90 141 GLY F CA 1
ATOM 3397 C C . GLY C 2 144 ? -29.211 9.177 34.635 1.00 25.86 141 GLY F C 1
ATOM 3398 O O . GLY C 2 144 ? -29.001 8.427 35.502 1.00 33.33 141 GLY F O 1
ATOM 3399 N N . ARG C 2 145 ? -28.684 10.369 34.595 1.00 36.80 142 ARG F N 1
ATOM 3400 C CA . ARG C 2 145 ? -27.888 10.844 35.694 1.00 39.29 142 ARG F CA 1
ATOM 3401 C C . ARG C 2 145 ? -28.769 11.613 36.627 1.00 39.72 142 ARG F C 1
ATOM 3402 O O . ARG C 2 145 ? -29.748 12.182 36.191 1.00 46.85 142 ARG F O 1
ATOM 3410 N N . GLU C 2 147 ? -30.317 9.572 38.532 1.00 25.67 144 GLU F N 1
ATOM 3411 C CA . GLU C 2 147 ? -31.645 8.997 38.441 1.00 22.06 144 GLU F CA 1
ATOM 3412 C C . GLU C 2 147 ? -31.716 7.509 38.519 1.00 17.09 144 GLU F C 1
ATOM 3413 O O . GLU C 2 147 ? -31.153 6.874 37.761 1.00 20.94 144 GLU F O 1
ATOM 3419 N N . ILE C 2 148 ? -32.462 6.972 39.443 1.00 13.81 145 ILE F N 1
ATOM 3420 C CA . ILE C 2 148 ? -32.623 5.559 39.522 1.00 14.69 145 ILE F CA 1
ATOM 3421 C C . ILE C 2 148 ? -34.028 5.198 39.414 1.00 14.13 145 ILE F C 1
ATOM 3422 O O . ILE C 2 148 ? -34.828 5.800 39.974 1.00 18.42 145 ILE F O 1
ATOM 3427 N N . ALA C 2 149 ? -34.326 4.162 38.708 1.00 12.43 146 ALA F N 1
ATOM 3428 C CA . ALA C 2 149 ? -35.651 3.700 38.668 1.00 15.63 146 ALA F CA 1
ATOM 3429 C C . ALA C 2 149 ? -35.821 2.390 39.419 1.00 14.30 146 ALA F C 1
ATOM 3430 O O . ALA C 2 149 ? -35.026 1.541 39.356 1.00 11.74 146 ALA F O 1
ATOM 3432 N N . VAL C 2 150 ? -36.896 2.296 40.168 1.00 9.51 147 VAL F N 1
ATOM 3433 C CA . VAL C 2 150 ? -37.194 1.082 40.917 1.00 11.96 147 VAL F CA 1
ATOM 3434 C C . VAL C 2 150 ? -38.478 0.501 40.350 1.00 13.35 147 VAL F C 1
ATOM 3435 O O . VAL C 2 150 ? -39.547 1.105 40.463 1.00 15.03 147 VAL F O 1
ATOM 3439 N N . GLU C 2 151 ? -38.364 -0.672 39.738 1.00 12.49 148 GLU F N 1
ATOM 3440 C CA . GLU C 2 151 ? -39.475 -1.258 39.000 1.00 17.73 148 GLU F CA 1
ATOM 3441 C C . GLU C 2 151 ? -40.110 -2.445 39.707 1.00 14.89 148 GLU F C 1
ATOM 3442 O O . GLU C 2 151 ? -39.435 -3.218 40.389 1.00 14.04 148 GLU F O 1
ATOM 3448 N N . PHE C 2 152 ? -41.420 -2.578 39.534 1.00 10.17 149 PHE F N 1
ATOM 3449 C CA . PHE C 2 152 ? -42.162 -3.670 40.140 1.00 16.30 149 PHE F CA 1
ATOM 3450 C C . PHE C 2 152 ? -42.854 -4.499 39.064 1.00 20.08 149 PHE F C 1
ATOM 3451 O O . PHE C 2 152 ? -43.087 -4.020 37.951 1.00 23.48 149 PHE F O 1
ATOM 3459 N N . ALA C 2 153 ? -43.178 -5.744 39.398 1.00 19.01 150 ALA F N 1
ATOM 3460 C CA . ALA C 2 153 ? -43.908 -6.621 38.487 1.00 16.67 150 ALA F CA 1
ATOM 3461 C C . ALA C 2 153 ? -45.203 -7.074 39.136 1.00 22.34 150 ALA F C 1
ATOM 3462 O O . ALA C 2 153 ? -45.296 -8.205 39.613 1.00 24.97 150 ALA F O 1
ATOM 3464 N N . PRO C 2 154 ? -46.207 -6.186 39.174 1.00 24.56 151 PRO F N 1
ATOM 3465 C CA . PRO C 2 154 ? -47.469 -6.538 39.831 1.00 28.39 151 PRO F CA 1
ATOM 3466 C C . PRO C 2 154 ? -48.296 -7.550 39.040 1.00 30.57 151 PRO F C 1
ATOM 3467 O O . PRO C 2 154 ? -49.320 -8.013 39.546 1.00 38.30 151 PRO F O 1
ATOM 3471 N N . GLY C 2 155 ? -47.871 -7.877 37.822 1.00 33.00 152 GLY F N 1
ATOM 3472 C CA . GLY C 2 155 ? -48.641 -8.767 36.971 1.00 54.01 152 GLY F CA 1
ATOM 3473 C C . GLY C 2 155 ? -47.954 -10.061 36.569 1.00 61.58 152 GLY F C 1
ATOM 3474 O O . GLY C 2 155 ? -46.787 -10.063 36.173 1.00 58.32 152 GLY F O 1
ATOM 3475 N N . ASP C 2 156 ? -48.681 -11.170 36.682 1.00 66.47 153 ASP F N 1
ATOM 3476 C CA . ASP C 2 156 ? -48.176 -12.467 36.240 1.00 73.89 153 ASP F CA 1
ATOM 3477 C C . ASP C 2 156 ? -48.545 -12.724 34.780 1.00 79.86 153 ASP F C 1
ATOM 3478 O O . ASP C 2 156 ? -49.680 -13.098 34.472 1.00 78.88 153 ASP F O 1
ATOM 3483 N N . SER C 2 168 ? -44.416 -9.252 42.766 1.00 16.97 165 SER F N 1
ATOM 3484 C CA . SER C 2 168 ? -44.661 -8.095 43.620 1.00 22.58 165 SER F CA 1
ATOM 3485 C C . SER C 2 168 ? -46.113 -8.063 44.094 1.00 24.19 165 SER F C 1
ATOM 3486 O O . SER C 2 168 ? -46.918 -7.270 43.602 1.00 24.66 165 SER F O 1
ATOM 3489 N N . LYS C 2 169 ? -46.441 -8.937 45.040 1.00 24.99 166 LYS F N 1
ATOM 3490 C CA . LYS C 2 169 ? -47.802 -9.049 45.569 1.00 24.22 166 LYS F CA 1
ATOM 3491 C C . LYS C 2 169 ? -48.327 -7.826 46.332 1.00 23.65 166 LYS F C 1
ATOM 3492 O O . LYS C 2 169 ? -49.513 -7.504 46.238 1.00 24.83 166 LYS F O 1
ATOM 3498 N N . LYS C 2 170 ? -47.465 -7.151 47.087 1.00 21.59 167 LYS F N 1
ATOM 3499 C CA . LYS C 2 170 ? -47.906 -5.988 47.857 1.00 23.66 167 LYS F CA 1
ATOM 3500 C C . LYS C 2 170 ? -48.150 -4.793 46.943 1.00 20.89 167 LYS F C 1
ATOM 3501 O O . LYS C 2 170 ? -48.917 -3.888 47.275 1.00 20.66 167 LYS F O 1
ATOM 3507 N N . ALA C 2 171 ? -47.483 -4.790 45.795 1.00 19.41 168 ALA F N 1
ATOM 3508 C CA . ALA C 2 171 ? -47.697 -3.756 44.793 1.00 24.61 168 ALA F CA 1
ATOM 3509 C C . ALA C 2 171 ? -49.064 -3.883 44.122 1.00 26.11 168 ALA F C 1
ATOM 3510 O O . ALA C 2 171 ? -49.616 -2.893 43.638 1.00 21.47 168 ALA F O 1
ATOM 3512 N N . SER C 2 172 ? -49.600 -5.102 44.091 1.00 22.09 169 SER F N 1
ATOM 3513 C CA . SER C 2 172 ? -50.841 -5.381 43.369 1.00 29.04 169 SER F CA 1
ATOM 3514 C C . SER C 2 172 ? -52.055 -5.560 44.278 1.00 26.41 169 SER F C 1
ATOM 3515 O O . SER C 2 172 ? -53.145 -5.873 43.800 1.00 28.91 169 SER F O 1
ATOM 3518 N N . ALA C 2 173 ? -51.875 -5.346 45.577 1.00 27.65 170 ALA F N 1
ATOM 3519 C CA . ALA C 2 173 ? -52.956 -5.568 46.530 1.00 36.92 170 ALA F CA 1
ATOM 3520 C C . ALA C 2 173 ? -54.021 -4.485 46.447 1.00 31.37 170 ALA F C 1
ATOM 3521 O O . ALA C 2 173 ? -55.190 -4.718 46.764 1.00 41.45 170 ALA F O 1
ATOM 3523 N N . SER C 2 174 ? -53.612 -3.299 46.017 1.00 34.31 171 SER F N 1
ATOM 3524 C CA . SER C 2 174 ? -54.532 -2.182 45.893 1.00 39.43 171 SER F CA 1
ATOM 3525 C C . SER C 2 174 ? -55.228 -2.198 44.541 1.00 34.70 171 SER F C 1
ATOM 3526 O O . SER C 2 174 ? -54.838 -2.938 43.636 1.00 33.21 171 SER F O 1
ATOM 3529 N N . ARG C 2 175 ? -56.255 -1.363 44.413 1.00 36.84 172 ARG F N 1
ATOM 3530 C CA . ARG C 2 175 ? -56.953 -1.177 43.150 1.00 32.45 172 ARG F CA 1
ATOM 3531 C C . ARG C 2 175 ? -56.044 -0.389 42.221 1.00 37.89 172 ARG F C 1
ATOM 3532 O O . ARG C 2 175 ? -56.138 -0.491 40.996 1.00 35.43 172 ARG F O 1
ATOM 3540 N N . ASP C 2 176 ? -55.171 0.414 42.821 1.00 31.18 173 ASP F N 1
ATOM 3541 C CA . ASP C 2 176 ? -54.161 1.161 42.083 1.00 27.96 173 ASP F CA 1
ATOM 3542 C C . ASP C 2 176 ? -52.793 0.517 42.276 1.00 26.70 173 ASP F C 1
ATOM 3543 O O . ASP C 2 176 ? -52.159 0.698 43.316 1.00 29.06 173 ASP F O 1
ATOM 3548 N N . GLN C 2 177 ? -52.341 -0.235 41.277 1.00 22.35 174 GLN F N 1
ATOM 3549 C CA . GLN C 2 177 ? -51.107 -1.008 41.398 1.00 19.03 174 GLN F CA 1
ATOM 3550 C C . GLN C 2 177 ? -49.855 -0.184 41.116 1.00 17.96 174 GLN F C 1
ATOM 3551 O O . GLN C 2 177 ? -49.757 0.480 40.081 1.00 19.04 174 GLN F O 1
ATOM 3557 N N . LEU C 2 178 ? -48.890 -0.251 42.029 1.00 17.31 175 LEU F N 1
ATOM 3558 C CA . LEU C 2 178 ? -47.633 0.474 41.864 1.00 17.12 175 LEU F CA 1
ATOM 3559 C C . LEU C 2 178 ? -46.756 -0.194 40.806 1.00 12.82 175 LEU F C 1
ATOM 3560 O O . LEU C 2 178 ? -46.492 -1.398 40.877 1.00 14.33 175 LEU F O 1
ATOM 3565 N N . VAL C 2 179 ? -46.306 0.593 39.831 1.00 13.33 176 VAL F N 1
ATOM 3566 C CA . VAL C 2 179 ? -45.538 0.066 38.706 1.00 18.17 176 VAL F CA 1
ATOM 3567 C C . VAL C 2 179 ? -44.067 0.487 38.747 1.00 14.82 176 VAL F C 1
ATOM 3568 O O . VAL C 2 179 ? -43.173 -0.325 38.491 1.00 11.46 176 VAL F O 1
ATOM 3572 N N . GLU C 2 180 ? -43.817 1.749 39.087 1.00 13.35 177 GLU F N 1
ATOM 3573 C CA . GLU C 2 180 ? -42.464 2.298 39.027 1.00 18.56 177 GLU F CA 1
ATOM 3574 C C . GLU C 2 180 ? -42.280 3.520 39.925 1.00 17.03 177 GLU F C 1
ATOM 3575 O O . GLU C 2 180 ? -43.194 4.333 40.077 1.00 15.46 177 GLU F O 1
ATOM 3581 N N . ILE C 2 181 ? -41.094 3.639 40.520 1.00 13.38 178 ILE F N 1
ATOM 3582 C CA . ILE C 2 181 ? -40.698 4.845 41.242 1.00 13.96 178 ILE F CA 1
ATOM 3583 C C . ILE C 2 181 ? -39.339 5.301 40.732 1.00 11.99 178 ILE F C 1
ATOM 3584 O O . ILE C 2 181 ? -38.436 4.483 40.538 1.00 13.74 178 ILE F O 1
ATOM 3589 N N . ARG C 2 182 ? -39.194 6.602 40.507 1.00 9.37 179 ARG F N 1
ATOM 3590 C CA . ARG C 2 182 ? -37.908 7.156 40.112 1.00 12.30 179 ARG F CA 1
ATOM 3591 C C . ARG C 2 182 ? -37.383 8.122 41.163 1.00 13.39 179 ARG F C 1
ATOM 3592 O O . ARG C 2 182 ? -38.117 8.979 41.662 1.00 12.75 179 ARG F O 1
ATOM 3600 N N . PHE C 2 183 ? -36.106 7.980 41.490 1.00 12.91 180 PHE F N 1
ATOM 3601 C CA . PHE C 2 183 ? -35.482 8.836 42.482 1.00 14.51 180 PHE F CA 1
ATOM 3602 C C . PHE C 2 183 ? -34.391 9.660 41.823 1.00 14.45 180 PHE F C 1
ATOM 3603 O O . PHE C 2 183 ? -33.674 9.171 40.948 1.00 15.45 180 PHE F O 1
ATOM 3611 N N . TYR C 2 184 ? -34.274 10.914 42.244 1.00 15.55 181 TYR F N 1
ATOM 3612 C CA . TYR C 2 184 ? -33.128 11.734 41.891 1.00 18.95 181 TYR F CA 1
ATOM 3613 C C . TYR C 2 184 ? -32.134 11.672 43.038 1.00 17.95 181 TYR F C 1
ATOM 3614 O O . TYR C 2 184 ? -32.416 12.167 44.131 1.00 14.86 181 TYR F O 1
ATOM 3623 N N . ILE C 2 185 ? -30.976 11.060 42.800 1.00 17.60 182 ILE F N 1
ATOM 3624 C CA . ILE C 2 185 ? -29.986 10.927 43.863 1.00 18.65 182 ILE F CA 1
ATOM 3625 C C . ILE C 2 185 ? -28.595 11.439 43.492 1.00 26.99 182 ILE F C 1
ATOM 3626 O O . ILE C 2 185 ? -27.831 10.758 42.804 1.00 30.38 182 ILE F O 1
ATOM 3631 N N . PRO C 2 186 ? -28.280 12.662 43.948 1.00 30.68 183 PRO F N 1
ATOM 3632 C CA . PRO C 2 186 ? -26.963 13.305 43.855 1.00 27.80 183 PRO F CA 1
ATOM 3633 C C . PRO C 2 186 ? -25.989 12.597 44.785 1.00 34.50 183 PRO F C 1
ATOM 3634 O O . PRO C 2 186 ? -26.109 12.792 45.994 1.00 49.35 183 PRO F O 1
ATOM 3638 N N . GLY C 2 187 ? -25.066 11.790 44.269 1.00 43.14 184 GLY F N 1
ATOM 3639 C CA . GLY C 2 187 ? -24.777 11.700 42.849 1.00 47.02 184 GLY F CA 1
ATOM 3640 C C . GLY C 2 187 ? -23.359 11.180 42.655 1.00 55.86 184 GLY F C 1
ATOM 3641 O O . GLY C 2 187 ? -22.432 11.650 43.318 1.00 62.85 184 GLY F O 1
ATOM 3642 N N . THR C 2 188 ? -23.179 10.208 41.762 1.00 65.24 185 THR F N 1
ATOM 3643 C CA . THR C 2 188 ? -24.276 9.647 40.980 1.00 58.51 185 THR F CA 1
ATOM 3644 C C . THR C 2 188 ? -25.061 8.629 41.802 1.00 57.05 185 THR F C 1
ATOM 3645 O O . THR C 2 188 ? -24.669 8.312 42.925 1.00 61.57 185 THR F O 1
ATOM 3649 N N . THR C 2 189 ? -26.155 8.128 41.224 1.00 55.92 186 THR F N 1
ATOM 3650 C CA . THR C 2 189 ? -26.977 7.039 41.778 1.00 58.30 186 THR F CA 1
ATOM 3651 C C . THR C 2 189 ? -27.051 6.974 43.309 1.00 46.24 186 THR F C 1
ATOM 3652 O O . THR C 2 189 ? -26.287 6.254 43.955 1.00 49.53 186 THR F O 1
ATOM 3656 N N . HIS D 2 3 ? -19.844 14.040 27.792 1.00 73.56 0 HIS H N 1
ATOM 3657 C CA . HIS D 2 3 ? -20.560 14.583 28.937 1.00 61.04 0 HIS H CA 1
ATOM 3658 C C . HIS D 2 3 ? -21.932 13.922 29.039 1.00 58.02 0 HIS H C 1
ATOM 3659 O O . HIS D 2 3 ? -22.881 14.501 29.573 1.00 62.21 0 HIS H O 1
ATOM 3666 N N . MET D 2 4 ? -22.021 12.703 28.509 1.00 51.79 1 MET H N 1
ATOM 3667 C CA . MET D 2 4 ? -23.240 11.903 28.564 1.00 41.30 1 MET H CA 1
ATOM 3668 C C . MET D 2 4 ? -23.194 10.917 29.724 1.00 32.13 1 MET H C 1
ATOM 3669 O O . MET D 2 4 ? -22.118 10.521 30.173 1.00 27.46 1 MET H O 1
ATOM 3674 N N . ALA D 2 5 ? -24.368 10.520 30.201 1.00 31.24 2 ALA H N 1
ATOM 3675 C CA . ALA D 2 5 ? -24.476 9.594 31.323 1.00 30.41 2 ALA H CA 1
ATOM 3676 C C . ALA D 2 5 ? -24.071 8.185 30.904 1.00 26.62 2 ALA H C 1
ATOM 3677 O O . ALA D 2 5 ? -23.851 7.917 29.721 1.00 24.86 2 ALA H O 1
ATOM 3679 N N . ALA D 2 6 ? -23.970 7.282 31.873 1.00 23.78 3 ALA H N 1
ATOM 3680 C CA . ALA D 2 6 ? -23.600 5.907 31.572 1.00 18.87 3 ALA H CA 1
ATOM 3681 C C . ALA D 2 6 ? -24.761 5.255 30.831 1.00 28.32 3 ALA H C 1
ATOM 3682 O O . ALA D 2 6 ? -24.555 4.426 29.942 1.00 24.60 3 ALA H O 1
ATOM 3684 N N . ILE D 2 7 ? -25.982 5.618 31.220 1.00 28.04 4 ILE H N 1
ATOM 3685 C CA . ILE D 2 7 ? -27.177 5.238 30.468 1.00 22.57 4 ILE H CA 1
ATOM 3686 C C . ILE D 2 7 ? -27.847 6.453 29.841 1.00 22.80 4 ILE H C 1
ATOM 3687 O O . ILE D 2 7 ? -28.065 7.467 30.509 1.00 25.02 4 ILE H O 1
ATOM 3692 N N . GLU D 2 8 ? -28.162 6.355 28.554 1.00 18.42 5 GLU H N 1
ATOM 3693 C CA . GLU D 2 8 ? -29.074 7.305 27.939 1.00 17.50 5 GLU H CA 1
ATOM 3694 C C . GLU D 2 8 ? -30.316 6.509 27.583 1.00 20.53 5 GLU H C 1
ATOM 3695 O O . GLU D 2 8 ? -30.258 5.579 26.775 1.00 21.12 5 GLU H O 1
ATOM 3701 N N . SER D 2 9 ? -31.439 6.868 28.192 1.00 18.62 6 SER H N 1
ATOM 3702 C CA . SER D 2 9 ? -32.629 6.031 28.107 1.00 17.15 6 SER H CA 1
ATOM 3703 C C . SER D 2 9 ? -33.817 6.699 27.415 1.00 14.77 6 SER H C 1
ATOM 3704 O O . SER D 2 9 ? -33.955 7.925 27.434 1.00 13.49 6 SER H O 1
ATOM 3707 N N . PHE D 2 10 ? -34.682 5.880 26.822 1.00 17.31 7 PHE H N 1
ATOM 3708 C CA . PHE D 2 10 ? -35.842 6.370 26.080 1.00 16.54 7 PHE H CA 1
ATOM 3709 C C . PHE D 2 10 ? -37.090 5.569 26.436 1.00 18.21 7 PHE H C 1
ATOM 3710 O O . PHE D 2 10 ? -37.050 4.338 26.524 1.00 20.95 7 PHE H O 1
ATOM 3718 N N . ASP D 2 11 ? -38.195 6.278 26.652 1.00 18.71 8 ASP H N 1
ATOM 3719 C CA . ASP D 2 11 ? -39.419 5.649 27.127 1.00 19.39 8 ASP H CA 1
ATOM 3720 C C . ASP D 2 11 ? -40.400 5.395 25.982 1.00 20.03 8 ASP H C 1
ATOM 3721 O O . ASP D 2 11 ? -40.339 6.064 24.948 1.00 15.88 8 ASP H O 1
ATOM 3726 N N . HIS D 2 12 ? -41.300 4.431 26.176 1.00 18.67 9 HIS H N 1
ATOM 3727 C CA . HIS D 2 12 ? -42.361 4.132 25.208 1.00 17.34 9 HIS H CA 1
ATOM 3728 C C . HIS D 2 12 ? -41.834 3.708 23.834 1.00 22.75 9 HIS H C 1
ATOM 3729 O O . HIS D 2 12 ? -42.264 4.239 22.808 1.00 21.89 9 HIS H O 1
ATOM 3736 N N . ILE D 2 13 ? -40.910 2.749 23.819 1.00 20.64 10 ILE H N 1
ATOM 3737 C CA . ILE D 2 13 ? -40.296 2.285 22.574 1.00 14.54 10 ILE H CA 1
ATOM 3738 C C . ILE D 2 13 ? -40.702 0.844 22.244 1.00 21.57 10 ILE H C 1
ATOM 3739 O O . ILE D 2 13 ? -40.719 -0.022 23.124 1.00 19.46 10 ILE H O 1
ATOM 3744 N N . TYR D 2 14 ? -41.032 0.598 20.977 1.00 17.44 11 TYR H N 1
ATOM 3745 C CA . TYR D 2 14 ? -41.428 -0.730 20.509 1.00 21.66 11 TYR H CA 1
ATOM 3746 C C . TYR D 2 14 ? -40.280 -1.455 19.800 1.00 17.88 11 TYR H C 1
ATOM 3747 O O . TYR D 2 14 ? -39.592 -0.869 18.958 1.00 18.16 11 TYR H O 1
ATOM 3756 N N . LEU D 2 15 ? -40.079 -2.728 20.138 1.00 16.10 12 LEU H N 1
ATOM 3757 C CA . LEU D 2 15 ? -39.032 -3.537 19.513 1.00 12.31 12 LEU H CA 1
ATOM 3758 C C . LEU D 2 15 ? -39.585 -4.511 18.478 1.00 20.42 12 LEU H C 1
ATOM 3759 O O . LEU D 2 15 ? -40.394 -5.383 18.811 1.00 15.67 12 LEU H O 1
ATOM 3764 N N . ASP D 2 16 ? -39.127 -4.370 17.234 1.00 14.29 13 ASP H N 1
ATOM 3765 C CA . ASP D 2 16 ? -39.507 -5.271 16.142 1.00 16.55 13 ASP H CA 1
ATOM 3766 C C . ASP D 2 16 ? -41.015 -5.517 16.039 1.00 15.23 13 ASP H C 1
ATOM 3767 O O . ASP D 2 16 ? -41.468 -6.665 16.037 1.00 12.53 13 ASP H O 1
ATOM 3772 N N . LEU D 2 17 ? -41.774 -4.425 15.986 1.00 19.06 14 LEU H N 1
ATOM 3773 C CA . LEU D 2 17 ? -43.234 -4.461 15.871 1.00 21.02 14 LEU H CA 1
ATOM 3774 C C . LEU D 2 17 ? -43.905 -5.126 17.071 1.00 20.52 14 LEU H C 1
ATOM 3775 O O . LEU D 2 17 ? -44.942 -5.779 16.926 1.00 30.69 14 LEU H O 1
ATOM 3780 N N . SER D 2 18 ? -43.310 -4.961 18.250 1.00 24.39 15 SER H N 1
ATOM 3781 C CA . SER D 2 18 ? -43.911 -5.454 19.484 1.00 24.08 15 SER H CA 1
ATOM 3782 C C . SER D 2 18 ? -45.235 -4.752 19.760 1.00 28.52 15 SER H C 1
ATOM 3783 O O . SER D 2 18 ? -45.391 -3.561 19.483 1.00 27.00 15 SER H O 1
ATOM 3786 N N . LYS D 2 19 ? -46.188 -5.504 20.295 1.00 39.51 16 LYS H N 1
ATOM 3787 C CA . LYS D 2 19 ? -47.464 -4.947 20.722 1.00 37.68 16 LYS H CA 1
ATOM 3788 C C . LYS D 2 19 ? -47.283 -4.161 22.014 1.00 34.54 16 LYS H C 1
ATOM 3789 O O . LYS D 2 19 ? -48.045 -3.237 22.303 1.00 37.04 16 LYS H O 1
ATOM 3795 N N . GLU D 2 20 ? -46.268 -4.534 22.787 1.00 30.49 17 GLU H N 1
ATOM 3796 C CA . GLU D 2 20 ? -46.015 -3.885 24.065 1.00 31.01 17 GLU H CA 1
ATOM 3797 C C . GLU D 2 20 ? -44.821 -2.952 23.953 1.00 31.12 17 GLU H C 1
ATOM 3798 O O . GLU D 2 20 ? -43.771 -3.339 23.438 1.00 31.96 17 GLU H O 1
ATOM 3804 N N . PRO D 2 21 ? -44.972 -1.715 24.446 1.00 31.68 18 PRO H N 1
ATOM 3805 C CA . PRO D 2 21 ? -43.846 -0.780 24.471 1.00 26.07 18 PRO H CA 1
ATOM 3806 C C . PRO D 2 21 ? -42.890 -1.160 25.592 1.00 21.59 18 PRO H C 1
ATOM 3807 O O . PRO D 2 21 ? -43.198 -2.060 26.378 1.00 25.31 18 PRO H O 1
ATOM 3811 N N . GLY D 2 22 ? -41.752 -0.481 25.673 1.00 16.85 19 GLY H N 1
ATOM 3812 C CA . GLY D 2 22 ? -40.758 -0.794 26.682 1.00 19.57 19 GLY H CA 1
ATOM 3813 C C . GLY D 2 22 ? -39.735 0.318 26.761 1.00 19.27 19 GLY H C 1
ATOM 3814 O O . GLY D 2 22 ? -39.864 1.334 26.075 1.00 17.68 19 GLY H O 1
ATOM 3815 N N . LYS D 2 23 ? -38.712 0.133 27.587 1.00 20.44 20 LYS H N 1
ATOM 3816 C CA . LYS D 2 23 ? -37.679 1.150 27.732 1.00 26.02 20 LYS H CA 1
ATOM 3817 C C . LYS D 2 23 ? -36.418 0.768 26.973 1.00 21.36 20 LYS H C 1
ATOM 3818 O O . LYS D 2 23 ? -35.935 -0.363 27.074 1.00 23.91 20 LYS H O 1
ATOM 3824 N N . CYS D 2 24 ? -35.892 1.724 26.214 1.00 18.65 21 CYS H N 1
ATOM 3825 C CA . CYS D 2 24 ? -34.695 1.501 25.420 1.00 18.70 21 CYS H CA 1
ATOM 3826 C C . CYS D 2 24 ? -33.530 2.181 26.118 1.00 18.80 21 CYS H C 1
ATOM 3827 O O . CYS D 2 24 ? -33.524 3.401 26.301 1.00 18.18 21 CYS H O 1
ATOM 3830 N N . ARG D 2 25 ? -32.544 1.382 26.508 1.00 18.11 22 ARG H N 1
ATOM 3831 C CA . ARG D 2 25 ? -31.423 1.869 27.295 1.00 19.73 22 ARG H CA 1
ATOM 3832 C C . ARG D 2 25 ? -30.135 1.762 26.487 1.00 14.62 22 ARG H C 1
ATOM 3833 O O . ARG D 2 25 ? -29.736 0.667 26.087 1.00 18.57 22 ARG H O 1
ATOM 3841 N N . PHE D 2 26 ? -29.486 2.897 26.247 1.00 17.15 23 PHE H N 1
ATOM 3842 C CA . PHE D 2 26 ? -28.228 2.906 25.507 1.00 15.06 23 PHE H CA 1
ATOM 3843 C C . PHE D 2 26 ? -27.032 3.070 26.437 1.00 16.61 23 PHE H C 1
ATOM 3844 O O . PHE D 2 26 ? -27.056 3.893 27.357 1.00 20.90 23 PHE H O 1
ATOM 3852 N N . ALA D 2 27 ? -25.989 2.284 26.193 1.00 13.75 24 ALA H N 1
ATOM 3853 C CA . ALA D 2 27 ? -24.731 2.421 26.921 1.00 14.41 24 ALA H CA 1
ATOM 3854 C C . ALA D 2 27 ? -23.583 2.345 25.923 1.00 16.49 24 ALA H C 1
ATOM 3855 O O . ALA D 2 27 ? -23.802 2.010 24.758 1.00 16.75 24 ALA H O 1
ATOM 3857 N N . GLU D 2 28 ? -22.369 2.656 26.369 1.00 12.65 25 GLU H N 1
ATOM 3858 C CA . GLU D 2 28 ? -21.185 2.557 25.514 1.00 17.68 25 GLU H CA 1
ATOM 3859 C C . GLU D 2 28 ? -20.978 1.166 24.915 1.00 14.94 25 GLU H C 1
ATOM 3860 O O . GLU D 2 28 ? -20.472 1.035 23.799 1.00 12.87 25 GLU H O 1
ATOM 3866 N N . ASN D 2 29 ? -21.371 0.133 25.656 1.00 14.28 26 ASN H N 1
ATOM 3867 C CA . ASN D 2 29 ? -21.114 -1.244 25.237 1.00 15.50 26 ASN H CA 1
ATOM 3868 C C . ASN D 2 29 ? -22.244 -1.811 24.385 1.00 13.97 26 ASN H C 1
ATOM 3869 O O . ASN D 2 29 ? -22.141 -2.924 23.856 1.00 16.97 26 ASN H O 1
ATOM 3874 N N . GLY D 2 30 ? -23.319 -1.040 24.250 1.00 15.43 27 GLY H N 1
ATOM 3875 C CA . GLY D 2 30 ? -24.445 -1.439 23.423 1.00 17.09 27 GLY H CA 1
ATOM 3876 C C . GLY D 2 30 ? -25.766 -0.967 23.994 1.00 19.01 27 GLY H C 1
ATOM 3877 O O . GLY D 2 30 ? -25.799 -0.087 24.858 1.00 20.98 27 GLY H O 1
ATOM 3878 N N . LEU D 2 31 ? -26.859 -1.555 23.518 1.00 12.43 28 LEU H N 1
ATOM 3879 C CA . LEU D 2 31 ? -28.192 -1.157 23.965 1.00 21.26 28 LEU H CA 1
ATOM 3880 C C . LEU D 2 31 ? -29.009 -2.344 24.462 1.00 26.11 28 LEU H C 1
ATOM 3881 O O . LEU D 2 31 ? -28.816 -3.485 24.020 1.00 22.73 28 LEU H O 1
ATOM 3886 N N . GLY D 2 32 ? -29.933 -2.067 25.373 1.00 19.46 29 GLY H N 1
ATOM 3887 C CA . GLY D 2 32 ? -30.827 -3.092 25.874 1.00 21.12 29 GLY H CA 1
ATOM 3888 C C . GLY D 2 32 ? -32.259 -2.598 25.850 1.00 24.15 29 GLY H C 1
ATOM 3889 O O . GLY D 2 32 ? -32.517 -1.411 26.078 1.00 20.82 29 GLY H O 1
ATOM 3890 N N . TRP D 2 33 ? -33.191 -3.503 25.562 1.00 21.59 30 TRP H N 1
ATOM 3891 C CA . TRP D 2 33 ? -34.608 -3.160 25.568 1.00 23.67 30 TRP H CA 1
ATOM 3892 C C . TRP D 2 33 ? -35.349 -4.099 26.514 1.00 23.15 30 TRP H C 1
ATOM 3893 O O . TRP D 2 33 ? -35.231 -5.323 26.412 1.00 24.22 30 TRP H O 1
ATOM 3904 N N . LYS D 2 34 ? -36.126 -3.507 27.419 1.00 23.76 31 LYS H N 1
ATOM 3905 C CA . LYS D 2 34 ? -36.843 -4.244 28.452 1.00 31.17 31 LYS H CA 1
ATOM 3906 C C . LYS D 2 34 ? -38.173 -3.572 28.783 1.00 29.09 31 LYS H C 1
ATOM 3907 O O . LYS D 2 34 ? -38.201 -2.381 29.103 1.00 27.17 31 LYS H O 1
ATOM 3913 N N . PRO D 2 35 ? -39.285 -4.315 28.688 1.00 36.29 32 PRO H N 1
ATOM 3914 C CA . PRO D 2 35 ? -40.536 -3.688 29.129 1.00 44.44 32 PRO H CA 1
ATOM 3915 C C . PRO D 2 35 ? -40.484 -3.513 30.644 1.00 42.66 32 PRO H C 1
ATOM 3916 O O . PRO D 2 35 ? -39.833 -4.320 31.311 1.00 41.41 32 PRO H O 1
ATOM 3920 N N . VAL D 2 36 ? -41.155 -2.501 31.184 1.00 43.49 33 VAL H N 1
ATOM 3921 C CA . VAL D 2 36 ? -41.177 -2.303 32.633 1.00 46.18 33 VAL H CA 1
ATOM 3922 C C . VAL D 2 36 ? -41.887 -3.483 33.279 1.00 46.47 33 VAL H C 1
ATOM 3923 O O . VAL D 2 36 ? -41.541 -3.914 34.382 1.00 47.08 33 VAL H O 1
ATOM 3927 N N . GLY D 2 37 ? -42.864 -4.015 32.554 1.00 51.92 34 GLY H N 1
ATOM 3928 C CA . GLY D 2 37 ? -43.629 -5.168 32.986 1.00 58.22 34 GLY H CA 1
ATOM 3929 C C . GLY D 2 37 ? -44.814 -5.360 32.059 1.00 62.66 34 GLY H C 1
AT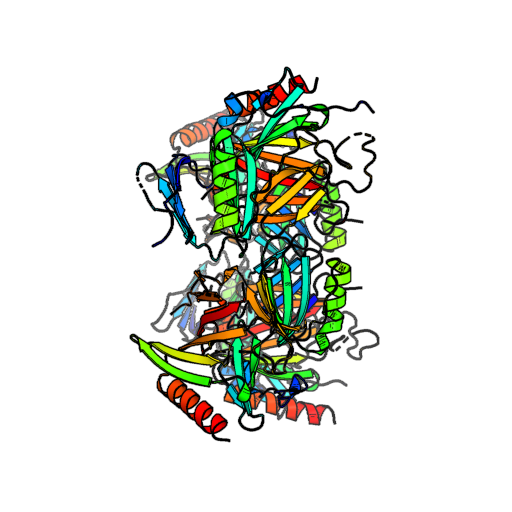OM 3930 O O . GLY D 2 37 ? -45.422 -4.381 31.624 1.00 65.16 34 GLY H O 1
ATOM 3931 N N . GLY D 2 38 ? -45.144 -6.610 31.740 1.00 62.06 35 GLY H N 1
ATOM 3932 C CA . GLY D 2 38 ? -44.374 -7.764 32.172 1.00 60.22 35 GLY H CA 1
ATOM 3933 C C . GLY D 2 38 ? -43.181 -8.049 31.279 1.00 61.42 35 GLY H C 1
ATOM 3934 O O . GLY D 2 38 ? -42.032 -7.858 31.677 1.00 56.56 35 GLY H O 1
ATOM 3935 N N . THR D 2 41 ? -36.379 -9.480 27.699 1.00 42.04 38 THR H N 1
ATOM 3936 C CA . THR D 2 41 ? -35.382 -8.431 27.510 1.00 41.96 38 THR H CA 1
ATOM 3937 C C . THR D 2 41 ? -34.452 -8.738 26.328 1.00 44.76 38 THR H C 1
ATOM 3938 O O . THR D 2 41 ? -34.107 -9.895 26.084 1.00 45.22 38 THR H O 1
ATOM 3942 N N . PHE D 2 42 ? -34.061 -7.701 25.591 1.00 36.23 39 PHE H N 1
ATOM 3943 C CA . PHE D 2 42 ? -33.199 -7.857 24.417 1.00 22.62 39 PHE H CA 1
ATOM 3944 C C . PHE D 2 42 ? -31.906 -7.050 24.551 1.00 27.31 39 PHE H C 1
ATOM 3945 O O . PHE D 2 42 ? -31.915 -5.955 25.114 1.00 31.79 39 PHE H O 1
ATOM 3953 N N . THR D 2 43 ? -30.801 -7.587 24.034 1.00 19.00 40 THR H N 1
ATOM 3954 C CA . THR D 2 43 ? -29.510 -6.894 24.076 1.00 19.99 40 THR H CA 1
ATOM 3955 C C . THR D 2 43 ? -28.804 -6.949 22.723 1.00 20.06 40 THR H C 1
ATOM 3956 O O . THR D 2 43 ? -28.920 -7.933 21.989 1.00 22.26 40 THR H O 1
ATOM 3960 N N . LEU D 2 44 ? -28.071 -5.887 22.401 1.00 13.62 41 LEU H N 1
ATOM 3961 C CA . LEU D 2 44 ? -27.265 -5.850 21.183 1.00 14.00 41 LEU H CA 1
ATOM 3962 C C . LEU D 2 44 ? -25.937 -5.158 21.473 1.00 20.11 41 LEU H C 1
ATOM 3963 O O . LEU D 2 44 ? -25.907 -3.976 21.828 1.00 16.37 41 LEU H O 1
ATOM 3968 N N . ASP D 2 45 ? -24.847 -5.907 21.317 1.00 17.14 42 ASP H N 1
ATOM 3969 C CA . ASP D 2 45 ? -23.507 -5.418 21.629 1.00 14.41 42 ASP H CA 1
ATOM 3970 C C . ASP D 2 45 ? -22.989 -4.479 20.542 1.00 17.02 42 ASP H C 1
ATOM 3971 O O . ASP D 2 45 ? -23.284 -4.662 19.356 1.00 16.45 42 ASP H O 1
ATOM 3976 N N . VAL D 2 46 ? -22.218 -3.476 20.958 1.00 12.14 43 VAL H N 1
ATOM 3977 C CA . VAL D 2 46 ? -21.675 -2.466 20.051 1.00 13.47 43 VAL H CA 1
ATOM 3978 C C . VAL D 2 46 ? -20.842 -3.055 18.905 1.00 16.09 43 VAL H C 1
ATOM 3979 O O . VAL D 2 46 ? -20.821 -2.511 17.796 1.00 14.54 43 VAL H O 1
ATOM 3983 N N . SER D 2 47 ? -20.192 -4.187 19.160 1.00 16.80 44 SER H N 1
ATOM 3984 C CA . SER D 2 47 ? -19.345 -4.820 18.153 1.00 19.03 44 SER H CA 1
ATOM 3985 C C . SER D 2 47 ? -20.151 -5.331 16.963 1.00 16.81 44 SER H C 1
ATOM 3986 O O . SER D 2 47 ? -19.607 -5.527 15.874 1.00 14.10 44 SER H O 1
ATOM 3989 N N . ASN D 2 48 ? -21.449 -5.537 17.171 1.00 13.63 45 ASN H N 1
ATOM 3990 C CA . ASN D 2 48 ? -22.332 -5.979 16.097 1.00 12.70 45 ASN H CA 1
ATOM 3991 C C . ASN D 2 48 ? -23.244 -4.858 15.596 1.00 15.01 45 ASN H C 1
ATOM 3992 O O . ASN D 2 48 ? -24.326 -5.117 15.067 1.00 16.68 45 ASN H O 1
ATOM 3997 N N . ILE D 2 49 ? -22.801 -3.616 15.769 1.00 13.09 46 ILE H N 1
ATOM 3998 C CA . ILE D 2 49 ? -23.525 -2.458 15.250 1.00 13.40 46 ILE H CA 1
ATOM 3999 C C . ILE D 2 49 ? -22.820 -1.920 14.004 1.00 15.65 46 ILE H C 1
ATOM 4000 O O . ILE D 2 49 ? -21.741 -1.328 14.099 1.00 14.57 46 ILE H O 1
ATOM 4005 N N . GLY D 2 50 ? -23.425 -2.139 12.839 1.00 12.11 47 GLY H N 1
ATOM 4006 C CA . GLY D 2 50 ? -22.807 -1.779 11.573 1.00 17.80 47 GLY H CA 1
ATOM 4007 C C . GLY D 2 50 ? -23.328 -0.501 10.944 1.00 19.69 47 GLY H C 1
ATOM 4008 O O . GLY D 2 50 ? -22.635 0.131 10.138 1.00 23.33 47 GLY H O 1
ATOM 4009 N N . GLY D 2 51 ? -24.550 -0.117 11.302 1.00 18.54 48 GLY H N 1
ATOM 4010 C CA . GLY D 2 51 ? -25.156 1.077 10.740 1.00 15.74 48 GLY H CA 1
ATOM 4011 C C . GLY D 2 51 ? -26.493 1.415 11.368 1.00 17.72 48 GLY H C 1
ATOM 4012 O O . GLY D 2 51 ? -27.074 0.604 12.094 1.00 13.25 48 GLY H O 1
ATOM 4013 N N . ALA D 2 52 ? -26.992 2.614 11.084 1.00 11.37 49 ALA H N 1
ATOM 4014 C CA . ALA D 2 52 ? -28.239 3.067 11.684 1.00 11.34 49 ALA H CA 1
ATOM 4015 C C . ALA D 2 52 ? -28.972 4.041 10.776 1.00 15.57 49 ALA H C 1
ATOM 4016 O O . ALA D 2 52 ? -28.363 4.926 10.167 1.00 15.91 49 ALA H O 1
ATOM 4018 N N . GLN D 2 53 ? -30.288 3.881 10.701 1.00 10.05 50 GLN H N 1
ATOM 4019 C CA . GLN D 2 53 ? -31.115 4.752 9.881 1.00 13.61 50 GLN H CA 1
ATOM 4020 C C . GLN D 2 53 ? -32.250 5.359 10.695 1.00 13.99 50 GLN H C 1
ATOM 4021 O O . GLN D 2 53 ? -32.836 4.702 11.559 1.00 11.22 50 GLN H O 1
ATOM 4027 N N . TRP D 2 54 ? -32.557 6.616 10.399 1.00 12.25 51 TRP H N 1
ATOM 4028 C CA . TRP D 2 54 ? -33.611 7.351 11.079 1.00 14.12 51 TRP H CA 1
ATOM 4029 C C . TRP D 2 54 ? -34.690 7.716 10.065 1.00 14.01 51 TRP H C 1
ATOM 4030 O O . TRP D 2 54 ? -34.390 8.307 9.024 1.00 11.04 51 TRP H O 1
ATOM 4041 N N . SER D 2 55 ? -35.939 7.370 10.366 1.00 14.82 52 SER H N 1
ATOM 4042 C CA . SER D 2 55 ? -37.045 7.680 9.464 1.00 16.10 52 SER H CA 1
ATOM 4043 C C . SER D 2 55 ? -38.393 7.682 10.173 1.00 19.04 52 SER H C 1
ATOM 4044 O O . SER D 2 55 ? -38.523 7.190 11.297 1.00 18.74 52 SER H O 1
ATOM 4047 N N . ARG D 2 56 ? -39.384 8.223 9.515 1.00 13.36 53 ARG H N 1
ATOM 4048 C CA . ARG D 2 56 ? -40.708 8.196 10.027 1.00 19.57 53 ARG H CA 1
ATOM 4049 C C . ARG D 2 56 ? -41.340 6.851 9.795 1.00 20.91 53 ARG H C 1
ATOM 4050 O O . ARG D 2 56 ? -41.189 6.310 8.754 1.00 17.74 53 ARG H O 1
ATOM 4058 N N . ALA D 2 57 ? -42.016 6.305 10.805 1.00 19.24 54 ALA H N 1
ATOM 4059 C CA . ALA D 2 57 ? -42.654 5.001 10.671 1.00 23.24 54 ALA H CA 1
ATOM 4060 C C . ALA D 2 57 ? -44.014 5.038 11.348 1.00 18.16 54 ALA H C 1
ATOM 4061 O O . ALA D 2 57 ? -44.378 6.041 11.961 1.00 21.17 54 ALA H O 1
ATOM 4063 N N . ALA D 2 58 ? -44.792 4.006 11.190 1.00 20.10 55 ALA H N 1
ATOM 4064 C CA . ALA D 2 58 ? -46.148 3.924 11.720 1.00 23.87 55 ALA H CA 1
ATOM 4065 C C . ALA D 2 58 ? -46.441 4.521 13.084 1.00 25.50 55 ALA H C 1
ATOM 4066 O O . ALA D 2 58 ? -47.375 5.251 13.258 1.00 23.98 55 ALA H O 1
ATOM 4068 N N . GLY D 2 60 ? -44.773 7.038 15.552 1.00 26.94 57 GLY H N 1
ATOM 4069 C CA . GLY D 2 60 ? -43.656 7.948 15.727 1.00 21.29 57 GLY H CA 1
ATOM 4070 C C . GLY D 2 60 ? -42.527 7.675 14.753 1.00 24.12 57 GLY H C 1
ATOM 4071 O O . GLY D 2 60 ? -42.761 7.274 13.613 1.00 24.59 57 GLY H O 1
ATOM 4072 N N . TYR D 2 61 ? -41.296 7.894 15.206 1.00 17.40 58 TYR H N 1
ATOM 4073 C CA . TYR D 2 61 ? -40.122 7.671 14.371 1.00 18.93 58 TYR H CA 1
ATOM 4074 C C . TYR D 2 61 ? -39.557 6.270 14.579 1.00 22.08 58 TYR H C 1
ATOM 4075 O O . TYR D 2 61 ? -40.038 5.516 15.426 1.00 18.85 58 TYR H O 1
ATOM 4084 N N . GLU D 2 62 ? -38.534 5.928 13.803 1.00 13.77 59 GLU H N 1
ATOM 4085 C CA . GLU D 2 62 ? -37.895 4.625 13.910 1.00 18.38 59 GLU H CA 1
ATOM 4086 C C . GLU D 2 62 ? -36.383 4.726 13.779 1.00 16.78 59 GLU H C 1
ATOM 4087 O O . GLU D 2 62 ? -35.872 5.416 12.894 1.00 21.24 59 GLU H O 1
ATOM 4093 N N . VAL D 2 63 ? -35.672 4.039 14.666 1.00 12.37 60 VAL H N 1
ATOM 4094 C CA . VAL D 2 63 ? -34.251 3.790 14.476 1.00 13.49 60 VAL H CA 1
ATOM 4095 C C . VAL D 2 63 ? -34.086 2.357 13.989 1.00 11.65 60 VAL H C 1
ATOM 4096 O O . VAL D 2 63 ? -34.411 1.413 14.713 1.00 12.71 60 VAL H O 1
ATOM 4100 N N . LYS D 2 64 ? -33.600 2.186 12.764 1.00 12.53 61 LYS H N 1
ATOM 4101 C CA . LYS D 2 64 ? -33.323 0.848 12.258 1.00 11.61 61 LYS H CA 1
ATOM 4102 C C . LYS D 2 64 ? -31.832 0.580 12.353 1.00 11.57 61 LYS H C 1
ATOM 4103 O O . LYS D 2 64 ? -31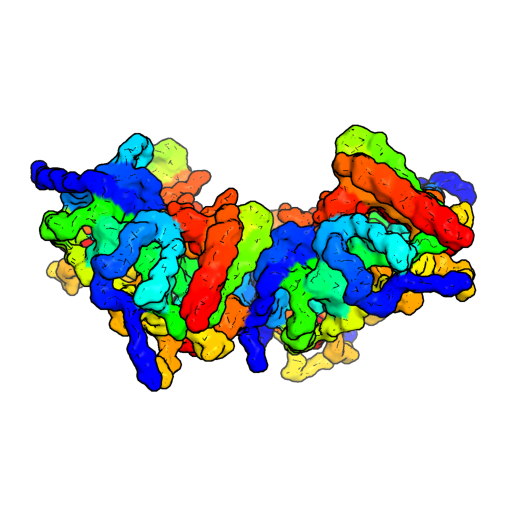.022 1.302 11.761 1.00 9.23 61 LYS H O 1
ATOM 4109 N N . ILE D 2 65 ? -31.473 -0.454 13.105 1.00 9.15 62 ILE H N 1
ATOM 4110 C CA . ILE D 2 65 ? -30.073 -0.792 13.312 1.00 10.99 62 ILE H CA 1
ATOM 4111 C C . ILE D 2 65 ? -29.650 -1.969 12.438 1.00 10.45 62 ILE H C 1
ATOM 4112 O O . ILE D 2 65 ? -30.280 -3.031 12.458 1.00 11.14 62 ILE H O 1
ATOM 4117 N N . LEU D 2 66 ? -28.584 -1.767 11.669 1.00 11.87 63 LEU H N 1
ATOM 4118 C CA . LEU D 2 66 ? -28.048 -2.804 10.799 1.00 16.25 63 LEU H CA 1
ATOM 4119 C C . LEU D 2 66 ? -26.881 -3.492 11.493 1.00 11.76 63 LEU H C 1
ATOM 4120 O O . LEU D 2 66 ? -25.892 -2.847 11.847 1.00 11.72 63 LEU H O 1
ATOM 4125 N N . GLN D 2 67 ? -27.006 -4.798 11.699 1.00 9.11 64 GLN H N 1
ATOM 4126 C CA . GLN D 2 67 ? -25.959 -5.577 12.355 1.00 15.44 64 GLN H CA 1
ATOM 4127 C C . GLN D 2 67 ? -24.759 -5.798 11.435 1.00 11.88 64 GLN H C 1
ATOM 4128 O O . GLN D 2 67 ? -24.888 -5.728 10.209 1.00 14.97 64 GLN H O 1
ATOM 4134 N N . ARG D 2 68 ? -23.595 -6.051 12.029 1.00 14.45 65 ARG H N 1
ATOM 4135 C CA . ARG D 2 68 ? -22.400 -6.381 11.261 1.00 13.72 65 ARG H CA 1
ATOM 4136 C C . ARG D 2 68 ? -22.601 -7.752 10.628 1.00 15.23 65 ARG H C 1
ATOM 4137 O O . ARG D 2 68 ? -22.198 -7.989 9.492 1.00 15.77 65 ARG H O 1
ATOM 4145 N N . THR D 2 69 ? -23.205 -8.662 11.389 1.00 11.40 66 THR H N 1
ATOM 4146 C CA . THR D 2 69 ? -23.756 -9.897 10.839 1.00 16.85 66 THR H CA 1
ATOM 4147 C C . THR D 2 69 ? -25.074 -9.538 10.160 1.00 19.46 66 THR H C 1
ATOM 4148 O O . THR D 2 69 ? -25.543 -8.410 10.293 1.00 18.40 66 THR H O 1
ATOM 4152 N N . SER D 2 70 ? -25.686 -10.473 9.442 1.00 17.43 67 SER H N 1
ATOM 4153 C CA . SER D 2 70 ? -26.901 -10.129 8.703 1.00 16.27 67 SER H CA 1
ATOM 4154 C C . SER D 2 70 ? -28.119 -10.080 9.627 1.00 19.98 67 SER H C 1
ATOM 4155 O O . SER D 2 70 ? -28.481 -11.086 10.243 1.00 28.28 67 SER H O 1
ATOM 4158 N N . GLY D 2 71 ? -28.745 -8.908 9.724 1.00 16.93 68 GLY H N 1
ATOM 4159 C CA . GLY D 2 71 ? -29.938 -8.746 10.539 1.00 17.98 68 GLY H CA 1
ATOM 4160 C C . GLY D 2 71 ? -30.346 -7.296 10.734 1.00 14.12 68 GLY H C 1
ATOM 4161 O O . GLY D 2 71 ? -29.502 -6.396 10.692 1.00 12.89 68 GLY H O 1
ATOM 4162 N N . VAL D 2 72 ? -31.639 -7.069 10.963 1.00 11.42 69 VAL H N 1
ATOM 4163 C CA . VAL D 2 72 ? -32.146 -5.726 11.242 1.00 17.67 69 VAL H CA 1
ATOM 4164 C C . VAL D 2 72 ? -32.932 -5.652 12.554 1.00 13.89 69 VAL H C 1
ATOM 4165 O O . VAL D 2 72 ? -33.755 -6.525 12.850 1.00 16.52 69 VAL H O 1
ATOM 4169 N N . ILE D 2 73 ? -32.665 -4.608 13.334 1.00 12.62 70 ILE H N 1
ATOM 4170 C CA . ILE D 2 73 ? -33.396 -4.349 14.570 1.00 10.53 70 ILE H CA 1
ATOM 4171 C C . ILE D 2 73 ? -34.171 -3.042 14.428 1.00 11.90 70 ILE H C 1
ATOM 4172 O O . ILE D 2 73 ? -33.574 -1.990 14.189 1.00 15.11 70 ILE H O 1
ATOM 4177 N N . GLN D 2 74 ? -35.493 -3.104 14.567 1.00 9.80 71 GLN H N 1
ATOM 4178 C CA . GLN D 2 74 ? -36.325 -1.909 14.435 1.00 11.33 71 GLN H CA 1
ATOM 4179 C C . GLN D 2 74 ? -36.830 -1.382 15.779 1.00 10.13 71 GLN H C 1
ATOM 4180 O O . GLN D 2 74 ? -37.530 -2.088 16.511 1.00 12.15 71 GLN H O 1
ATOM 4186 N N . LEU D 2 75 ? -36.467 -0.140 16.092 1.00 8.94 72 LEU H N 1
ATOM 4187 C CA . LEU D 2 75 ? -36.950 0.534 17.291 1.00 10.78 72 LEU H CA 1
ATOM 4188 C C . LEU D 2 75 ? -37.766 1.768 16.904 1.00 13.49 72 LEU H C 1
ATOM 4189 O O . LEU D 2 75 ? -37.198 2.785 16.487 1.00 11.86 72 LEU H O 1
ATOM 4194 N N . ASP D 2 76 ? -39.090 1.683 17.037 1.00 14.81 73 ASP H N 1
ATOM 4195 C CA . ASP D 2 76 ? -39.958 2.823 16.728 1.00 22.13 73 ASP H CA 1
ATOM 4196 C C . ASP D 2 76 ? -40.726 3.295 17.965 1.00 19.26 73 ASP H C 1
ATOM 4197 O O . ASP D 2 76 ? -40.829 2.569 18.957 1.00 21.31 73 ASP H O 1
ATOM 4202 N N . GLY D 2 77 ? -41.256 4.512 17.898 1.00 20.46 74 GLY H N 1
ATOM 4203 C CA . GLY D 2 77 ? -41.983 5.100 19.009 1.00 22.36 74 GLY H CA 1
ATOM 4204 C C . GLY D 2 77 ? -41.255 6.328 19.514 1.00 20.15 74 GLY H C 1
ATOM 4205 O O . GLY D 2 77 ? -41.684 6.978 20.471 1.00 21.87 74 GLY H O 1
ATOM 4206 N N . PHE D 2 78 ? -40.153 6.657 18.850 1.00 15.66 75 PHE H N 1
ATOM 4207 C CA . PHE D 2 78 ? -39.395 7.846 19.198 1.00 24.15 75 PHE H CA 1
ATOM 4208 C C . PHE D 2 78 ? -40.157 9.100 18.804 1.00 21.89 75 PHE H C 1
ATOM 4209 O O . PHE D 2 78 ? -40.987 9.079 17.890 1.00 20.22 75 PHE H O 1
ATOM 4217 N N . GLN D 2 79 ? -39.871 10.194 19.499 1.00 23.68 76 GLN H N 1
ATOM 4218 C CA . GLN D 2 79 ? -40.412 11.484 19.119 1.00 24.47 76 GLN H CA 1
ATOM 4219 C C . GLN D 2 79 ? -39.383 12.113 18.196 1.00 22.10 76 GLN H C 1
ATOM 4220 O O . GLN D 2 79 ? -38.207 11.749 18.245 1.00 24.35 76 GLN H O 1
ATOM 4226 N N . GLN D 2 80 ? -39.826 13.035 17.349 1.00 24.10 77 GLN H N 1
ATOM 4227 C CA . GLN D 2 80 ? -38.942 13.717 16.408 1.00 26.14 77 GLN H CA 1
ATOM 4228 C C . GLN D 2 80 ? -37.809 14.430 17.140 1.00 26.25 77 GLN H C 1
ATOM 4229 O O . GLN D 2 80 ? -36.705 14.586 16.615 1.00 27.08 77 GLN H O 1
ATOM 4235 N N . GLU D 2 81 ? -38.104 14.855 18.363 1.00 26.72 78 GLU H N 1
ATOM 4236 C CA . GLU D 2 81 ? -37.172 15.608 19.187 1.00 21.12 78 GLU H CA 1
ATOM 4237 C C . GLU D 2 81 ? -35.977 14.770 19.636 1.00 18.22 78 GLU H C 1
ATOM 4238 O O . GLU D 2 81 ? -34.967 15.312 20.093 1.00 17.24 78 GLU H O 1
ATOM 4244 N N . ASP D 2 82 ? -36.098 13.451 19.509 1.00 17.98 79 ASP H N 1
ATOM 4245 C CA . ASP D 2 82 ? -35.088 12.529 20.026 1.00 22.50 79 ASP H CA 1
ATOM 4246 C C . ASP D 2 82 ? -33.876 12.353 19.112 1.00 20.98 79 ASP H C 1
ATOM 4247 O O . ASP D 2 82 ? -32.903 11.707 19.499 1.00 23.24 79 ASP H O 1
ATOM 4252 N N . TYR D 2 83 ? -33.941 12.905 17.902 1.00 15.94 80 TYR H N 1
ATOM 4253 C CA . TYR D 2 83 ? -32.887 12.682 16.908 1.00 17.74 80 TYR H CA 1
ATOM 4254 C C . TYR D 2 83 ? -31.494 13.061 17.396 1.00 17.23 80 TYR H C 1
ATOM 4255 O O . TYR D 2 83 ? -30.539 12.304 17.216 1.00 16.02 80 TYR H O 1
ATOM 4264 N N . GLU D 2 84 ? -31.384 14.240 18.000 1.00 12.66 81 GLU H N 1
ATOM 4265 C CA . GLU D 2 84 ? -30.087 14.781 18.386 1.00 19.06 81 GLU H CA 1
ATOM 4266 C C . GLU D 2 84 ? -29.366 13.942 19.434 1.00 15.54 81 GLU H C 1
ATOM 4267 O O . GLU D 2 84 ? -28.149 13.752 19.363 1.00 16.14 81 GLU H O 1
ATOM 4273 N N . ARG D 2 85 ? -30.126 13.435 20.397 1.00 14.43 82 ARG H N 1
ATOM 4274 C CA . ARG D 2 85 ? -29.569 12.579 21.431 1.00 18.44 82 ARG H CA 1
ATOM 4275 C C . ARG D 2 85 ? -29.097 11.271 20.812 1.00 14.43 82 ARG H C 1
ATOM 4276 O O . ARG D 2 85 ? -27.986 10.815 21.081 1.00 10.50 82 ARG H O 1
ATOM 4284 N N . LEU D 2 86 ? -29.947 10.680 19.979 1.00 10.63 83 LEU H N 1
ATOM 4285 C CA . LEU D 2 86 ? -29.641 9.415 19.319 1.00 15.73 83 LEU H CA 1
ATOM 4286 C C . LEU D 2 86 ? -28.430 9.528 18.393 1.00 12.89 83 LEU H C 1
ATOM 4287 O O . LEU D 2 86 ? -27.581 8.636 18.362 1.00 11.21 83 LEU H O 1
ATOM 4292 N N . ALA D 2 87 ? -28.354 10.626 17.645 1.00 11.51 84 ALA H N 1
ATOM 4293 C CA . ALA D 2 87 ? -27.244 10.847 16.724 1.00 15.92 84 ALA H CA 1
ATOM 4294 C C . ALA D 2 87 ? -25.919 10.973 17.467 1.00 12.38 84 ALA H C 1
ATOM 4295 O O . ALA D 2 87 ? -24.892 10.466 17.013 1.00 13.01 84 ALA H O 1
ATOM 4297 N N . LYS D 2 88 ? -25.950 11.643 18.616 1.00 12.64 85 LYS H N 1
ATOM 4298 C CA . LYS D 2 88 ? -24.758 11.800 19.443 1.00 11.96 85 LYS H CA 1
ATOM 4299 C C . LYS D 2 88 ? -24.320 10.457 20.014 1.00 14.56 85 LYS H C 1
ATOM 4300 O O . LYS D 2 88 ? -23.127 10.153 20.066 1.00 13.98 85 LYS H O 1
ATOM 4306 N N . ILE D 2 89 ? -25.292 9.665 20.457 1.00 15.61 86 ILE H N 1
ATOM 4307 C CA . ILE D 2 89 ? -25.026 8.322 20.963 1.00 16.37 86 ILE H CA 1
ATOM 4308 C C . ILE D 2 89 ? -24.320 7.448 19.928 1.00 12.93 86 ILE H C 1
ATOM 4309 O O . ILE D 2 89 ? -23.263 6.879 20.201 1.00 14.02 86 ILE H O 1
ATOM 4314 N N . PHE D 2 90 ? -24.906 7.355 18.738 1.00 11.05 87 PHE H N 1
ATOM 4315 C CA . PHE D 2 90 ? -24.370 6.496 17.686 1.00 12.49 87 PHE H CA 1
ATOM 4316 C C . PHE D 2 90 ? -22.992 6.921 17.183 1.00 12.72 87 PHE H C 1
ATOM 4317 O O . PHE D 2 90 ? -22.163 6.074 16.852 1.00 13.28 87 PHE H O 1
ATOM 4325 N N . LYS D 2 91 ? -22.748 8.225 17.108 1.00 12.20 88 LYS H N 1
ATOM 4326 C CA . LYS D 2 91 ? -21.452 8.706 16.644 1.00 16.49 88 LYS H CA 1
ATOM 4327 C C . LYS D 2 91 ? -20.389 8.577 17.743 1.00 15.34 88 LYS H C 1
ATOM 4328 O O . LYS D 2 91 ? -19.318 8.007 17.518 1.00 16.54 88 LYS H O 1
ATOM 4334 N N . ASN D 2 92 ? -20.686 9.087 18.933 1.00 12.91 89 ASN H N 1
ATOM 4335 C CA . ASN D 2 92 ? -19.698 9.092 20.009 1.00 16.89 89 ASN H CA 1
ATOM 4336 C C . ASN D 2 92 ? -19.410 7.717 20.621 1.00 14.69 89 ASN H C 1
ATOM 4337 O O . ASN D 2 92 ? -18.277 7.448 21.020 1.00 19.54 89 ASN H O 1
ATOM 4342 N N . TRP D 2 93 ? -20.422 6.855 20.705 1.00 14.06 90 TRP H N 1
ATOM 4343 C CA . TRP D 2 93 ? -20.245 5.527 21.297 1.00 13.91 90 TRP H CA 1
ATOM 4344 C C . TRP D 2 93 ? -20.047 4.415 20.265 1.00 16.31 90 TRP H C 1
ATOM 4345 O O . TRP D 2 93 ? -19.224 3.517 20.460 1.00 14.97 90 TRP H O 1
ATOM 4356 N N . TYR D 2 94 ? -20.793 4.479 19.166 1.00 10.21 91 TYR H N 1
ATOM 4357 C CA . TYR D 2 94 ? -20.863 3.357 18.233 1.00 13.83 91 TYR H CA 1
ATOM 4358 C C . TYR D 2 94 ? -20.116 3.606 16.919 1.00 11.95 91 TYR H C 1
ATOM 4359 O O . TYR D 2 94 ? -20.124 2.752 16.027 1.00 14.82 91 TYR H O 1
ATOM 4368 N N . SER D 2 95 ? -19.480 4.772 16.806 1.00 11.97 92 SER H N 1
ATOM 4369 C CA . SER D 2 95 ? -18.722 5.138 15.606 1.00 20.23 92 SER H CA 1
ATOM 4370 C C . SER D 2 95 ? -19.559 5.018 14.335 1.00 16.52 92 SER H C 1
ATOM 4371 O O . SER D 2 95 ? -19.065 4.565 13.301 1.00 15.80 92 SER H O 1
ATOM 4374 N N . THR D 2 96 ? -20.825 5.416 14.417 1.00 14.40 93 THR H N 1
ATOM 4375 C CA . THR D 2 96 ? -21.731 5.301 13.280 1.00 17.40 93 THR H CA 1
ATOM 4376 C C . THR D 2 96 ? -22.557 6.565 13.107 1.00 18.31 93 THR H C 1
ATOM 4377 O O . THR D 2 96 ? -23.006 7.164 14.088 1.00 15.17 93 THR H O 1
ATOM 4381 N N . ASN D 2 97 ? -22.761 6.966 11.856 1.00 18.53 94 ASN H N 1
ATOM 4382 C CA . ASN D 2 97 ? -23.645 8.081 11.554 1.00 17.28 94 ASN H CA 1
ATOM 4383 C C . ASN D 2 97 ? -25.089 7.610 11.517 1.00 16.03 94 ASN H C 1
ATOM 4384 O O . ASN D 2 97 ? -25.426 6.673 10.790 1.00 17.69 94 ASN H O 1
ATOM 4389 N N . LEU D 2 98 ? -25.942 8.262 12.300 1.00 11.56 95 LEU H N 1
ATOM 4390 C CA . LEU D 2 98 ? -27.368 7.978 12.249 1.00 13.78 95 LEU H CA 1
ATOM 4391 C C . LEU D 2 98 ? -27.896 8.600 10.970 1.00 13.57 95 LEU H C 1
ATOM 4392 O O . LEU D 2 98 ? -28.138 9.806 10.904 1.00 13.35 95 LEU H O 1
ATOM 4397 N N . GLU D 2 99 ? -28.067 7.768 9.950 1.00 10.63 96 GLU H N 1
ATOM 4398 C CA . GLU D 2 99 ? -28.403 8.251 8.619 1.00 15.36 96 GLU H CA 1
ATOM 4399 C C . GLU D 2 99 ? -29.861 8.685 8.534 1.00 14.28 96 GLU H C 1
ATOM 4400 O O . GLU D 2 99 ? -30.763 7.934 8.908 1.00 11.78 96 GLU H O 1
ATOM 4406 N N . ASN D 2 100 ? -30.093 9.896 8.037 1.00 15.46 97 ASN H N 1
ATOM 4407 C CA . ASN D 2 100 ? -31.449 10.335 7.749 1.00 11.11 97 ASN H CA 1
ATOM 4408 C C . ASN D 2 100 ? -31.892 9.668 6.454 1.00 11.17 97 ASN H C 1
ATOM 4409 O O . ASN D 2 100 ? -31.373 9.974 5.377 1.00 9.11 97 ASN H O 1
ATOM 4414 N N . LYS D 2 101 ? -32.858 8.761 6.553 1.00 13.75 98 LYS H N 1
ATOM 4415 C CA . LYS D 2 101 ? -33.210 7.916 5.420 1.00 11.32 98 LYS H CA 1
ATOM 4416 C C . LYS D 2 101 ? -34.674 8.087 5.037 1.00 14.49 98 LYS H C 1
ATOM 4417 O O . LYS D 2 101 ? -35.541 7.369 5.541 1.00 13.68 98 LYS H O 1
ATOM 4423 N N . GLU D 2 102 ? -34.946 9.042 4.151 1.00 11.36 99 GLU H N 1
ATOM 4424 C CA . GLU D 2 102 ? -36.305 9.275 3.676 1.00 10.00 99 GLU H CA 1
ATOM 4425 C C . GLU D 2 102 ? -36.788 8.127 2.803 1.00 9.97 99 GLU H C 1
ATOM 4426 O O . GLU D 2 102 ? -36.029 7.584 1.997 1.00 9.10 99 GLU H O 1
ATOM 4432 N N . HIS D 2 103 ? -38.053 7.758 2.974 1.00 10.84 100 HIS H N 1
ATOM 4433 C CA . HIS D 2 103 ? -38.685 6.775 2.107 1.00 10.93 100 HIS H CA 1
ATOM 4434 C C . HIS D 2 103 ? -39.512 7.473 1.035 1.00 9.33 100 HIS H C 1
ATOM 4435 O O . HIS D 2 103 ? -39.968 8.604 1.232 1.00 10.45 100 HIS H O 1
ATOM 4442 N N . SER D 2 104 ? -39.707 6.800 -0.096 1.00 8.70 101 SER H N 1
ATOM 4443 C CA . SER D 2 104 ? -40.465 7.378 -1.201 1.00 14.33 101 SER H CA 1
ATOM 4444 C C . SER D 2 104 ? -41.956 7.409 -0.887 1.00 13.24 101 SER H C 1
ATOM 4445 O O . SER D 2 104 ? -42.511 6.440 -0.363 1.00 8.84 101 SER H O 1
ATOM 4448 N N . LEU D 2 105 ? -42.595 8.531 -1.209 1.00 13.69 102 LEU H N 1
ATOM 4449 C CA . LEU D 2 105 ? -44.015 8.727 -0.935 1.00 13.31 102 LEU H CA 1
ATOM 4450 C C . LEU D 2 105 ? -44.801 8.917 -2.228 1.00 14.07 102 LEU H C 1
ATOM 4451 O O . LEU D 2 105 ? -45.969 9.307 -2.203 1.00 14.19 102 LEU H O 1
ATOM 4456 N N . ARG D 2 106 ? -44.152 8.648 -3.356 1.00 11.36 103 ARG H N 1
ATOM 4457 C CA . ARG D 2 106 ? -44.755 8.885 -4.663 1.00 13.95 103 ARG H CA 1
ATOM 4458 C C . ARG D 2 106 ? -45.835 7.862 -5.013 1.00 9.33 103 ARG H C 1
ATOM 4459 O O . ARG D 2 106 ? -46.711 8.138 -5.831 1.00 13.19 103 ARG H O 1
ATOM 4467 N N . GLY D 2 107 ? -45.772 6.683 -4.404 1.00 9.12 104 GLY H N 1
ATOM 4468 C CA . GLY D 2 107 ? -46.782 5.668 -4.644 1.00 11.79 104 GLY H CA 1
ATOM 4469 C C . GLY D 2 107 ? -46.571 4.926 -5.948 1.00 10.53 104 GLY H C 1
ATOM 4470 O O . GLY D 2 107 ? -47.511 4.357 -6.510 1.00 11.62 104 GLY H O 1
ATOM 4471 N N . TRP D 2 108 ? -45.333 4.926 -6.429 1.00 6.68 105 TRP H N 1
ATOM 4472 C CA . TRP D 2 108 ? -44.983 4.199 -7.643 1.00 8.07 105 TRP H CA 1
ATOM 4473 C C . TRP D 2 108 ? -44.740 2.721 -7.350 1.00 9.70 105 TRP H C 1
ATOM 4474 O O . TRP D 2 108 ? -44.427 2.345 -6.214 1.00 8.80 105 TRP H O 1
ATOM 4485 N N . ASN D 2 109 ? -44.891 1.885 -8.374 1.00 10.45 106 ASN H N 1
ATOM 4486 C CA . ASN D 2 109 ? -44.632 0.457 -8.230 1.00 8.93 106 ASN H CA 1
ATOM 4487 C C . ASN D 2 109 ? -43.500 -0.033 -9.135 1.00 9.75 106 ASN H C 1
ATOM 4488 O O . ASN D 2 109 ? -43.338 -1.241 -9.338 1.00 9.33 106 ASN H O 1
ATOM 4493 N N . TRP D 2 110 ? -42.722 0.903 -9.678 1.00 9.45 107 TRP H N 1
ATOM 4494 C CA . TRP D 2 110 ? -41.549 0.544 -10.481 1.00 12.93 107 TRP H CA 1
ATOM 4495 C C . TRP D 2 110 ? -40.269 1.206 -9.968 1.00 13.47 107 TRP H C 1
ATOM 4496 O O . TRP D 2 110 ? -40.307 2.318 -9.429 1.00 9.73 107 TRP H O 1
ATOM 4507 N N . GLY D 2 111 ? -39.140 0.521 -10.146 1.00 11.98 108 GLY H N 1
ATOM 4508 C CA . GLY D 2 111 ? -37.860 0.997 -9.648 1.00 10.22 108 GLY H CA 1
ATOM 4509 C C . GLY D 2 111 ? -36.818 -0.110 -9.628 1.00 14.04 108 GLY H C 1
ATOM 4510 O O . GLY D 2 111 ? -36.540 -0.727 -10.660 1.00 14.62 108 GLY H O 1
ATOM 4511 N N . LYS D 2 112 ? -36.252 -0.373 -8.453 1.00 13.05 109 LYS H N 1
ATOM 4512 C CA . LYS D 2 112 ? -35.215 -1.393 -8.296 1.00 12.24 109 LYS H CA 1
ATOM 4513 C C . LYS D 2 112 ? -35.430 -2.269 -7.065 1.00 9.47 109 LYS H C 1
ATOM 4514 O O . LYS D 2 112 ? -35.561 -1.766 -5.946 1.00 12.02 109 LYS H O 1
ATOM 4520 N N . ALA D 2 113 ? -35.469 -3.580 -7.282 1.00 8.44 110 ALA H N 1
ATOM 4521 C CA . ALA D 2 113 ? -35.464 -4.540 -6.186 1.00 11.18 110 ALA H CA 1
ATOM 4522 C C . ALA D 2 113 ? -34.023 -4.964 -5.942 1.00 14.46 110 ALA H C 1
ATOM 4523 O O . ALA D 2 113 ? -33.425 -5.652 -6.774 1.00 23.01 110 ALA H O 1
ATOM 4525 N N . GLU D 2 114 ? -33.468 -4.561 -4.803 1.00 12.16 111 GLU H N 1
ATOM 4526 C CA . GLU D 2 114 ? -32.061 -4.811 -4.524 1.00 14.05 111 GLU H CA 1
ATOM 4527 C C . GLU D 2 114 ? -31.866 -5.741 -3.333 1.00 13.11 111 GLU H C 1
ATOM 4528 O O . GLU D 2 114 ? -32.374 -5.486 -2.240 1.00 11.87 111 GLU H O 1
ATOM 4534 N N . PHE D 2 115 ? -31.116 -6.816 -3.554 1.00 12.79 112 PHE H N 1
ATOM 4535 C CA . PHE D 2 115 ? -30.808 -7.756 -2.490 1.00 13.57 112 PHE H CA 1
ATOM 4536 C C . PHE D 2 115 ? -29.578 -7.290 -1.730 1.00 14.91 112 PHE H C 1
ATOM 4537 O O . PHE D 2 115 ? -28.440 -7.491 -2.169 1.00 17.03 112 PHE H O 1
ATOM 4545 N N . GLY D 2 116 ? -29.816 -6.664 -0.584 1.00 11.77 113 GLY H N 1
ATOM 4546 C CA . GLY D 2 116 ? -28.732 -6.172 0.237 1.00 10.57 113 GLY H CA 1
ATOM 4547 C C . GLY D 2 116 ? -28.225 -7.232 1.188 1.00 10.75 113 GLY H C 1
ATOM 4548 O O . GLY D 2 116 ? -28.447 -8.426 0.989 1.00 13.48 113 GLY H O 1
ATOM 4549 N N . LYS D 2 117 ? -27.545 -6.780 2.232 1.00 12.46 114 LYS H N 1
ATOM 4550 C CA . LYS D 2 117 ? -26.924 -7.651 3.213 1.00 13.54 114 LYS H CA 1
ATOM 4551 C C . LYS D 2 117 ? -27.946 -8.333 4.123 1.00 13.70 114 LYS H C 1
ATOM 4552 O O . LYS D 2 117 ? -27.824 -9.520 4.434 1.00 11.85 114 LYS H O 1
ATOM 4558 N N . ALA D 2 118 ? -28.953 -7.576 4.544 1.00 11.12 115 ALA H N 1
ATOM 4559 C CA . ALA D 2 118 ? -29.952 -8.089 5.475 1.00 13.11 115 ALA H CA 1
ATOM 4560 C C . ALA D 2 118 ? -31.373 -7.929 4.950 1.00 12.97 115 ALA H C 1
ATOM 4561 O O . ALA D 2 118 ? -32.311 -8.493 5.513 1.00 11.23 115 ALA H O 1
ATOM 4563 N N . GLU D 2 119 ? -31.539 -7.161 3.877 1.00 12.64 116 GLU H N 1
ATOM 4564 C CA . GLU D 2 119 ? -32.879 -6.837 3.394 1.00 13.61 116 GLU H CA 1
ATOM 4565 C C . GLU D 2 119 ? -33.012 -6.879 1.878 1.00 11.76 116 GLU H C 1
ATOM 4566 O O . GLU D 2 119 ? -32.064 -6.579 1.144 1.00 8.51 116 GLU H O 1
ATOM 4572 N N . LEU D 2 120 ? -34.205 -7.243 1.418 1.00 11.93 117 LEU H N 1
ATOM 4573 C CA . LEU D 2 120 ? -34.591 -7.005 0.036 1.00 9.87 117 LEU H CA 1
ATOM 4574 C C . LEU D 2 120 ? -35.268 -5.643 0.012 1.00 11.40 117 LEU H C 1
ATOM 4575 O O . LEU D 2 120 ? -36.324 -5.459 0.623 1.00 13.59 117 LEU H O 1
ATOM 4580 N N . THR D 2 121 ? -34.666 -4.690 -0.690 1.00 11.97 118 THR H N 1
ATOM 4581 C CA . THR D 2 121 ? -35.172 -3.325 -0.699 1.00 12.19 118 THR H CA 1
ATOM 4582 C C . THR D 2 121 ? -35.779 -3.010 -2.060 1.00 10.74 118 THR H C 1
ATOM 4583 O O . THR D 2 121 ? -35.197 -3.347 -3.092 1.00 12.98 118 THR H O 1
ATOM 4587 N N . PHE D 2 122 ? -36.944 -2.370 -2.067 1.00 7.01 119 PHE H N 1
ATOM 4588 C CA . PHE D 2 122 ? -37.504 -1.864 -3.311 1.00 6.40 119 PHE H CA 1
ATOM 4589 C C . PHE D 2 122 ? -37.346 -0.353 -3.364 1.00 9.00 119 PHE H C 1
ATOM 4590 O O . PHE D 2 122 ? -37.987 0.379 -2.604 1.00 9.22 119 PHE H O 1
ATOM 4598 N N . ASN D 2 123 ? -36.484 0.104 -4.266 1.00 8.33 120 ASN H N 1
ATOM 4599 C CA . ASN D 2 123 ? -36.145 1.514 -4.364 1.00 7.58 120 ASN H CA 1
ATOM 4600 C C . ASN D 2 123 ? -36.867 2.210 -5.509 1.00 8.91 120 ASN H C 1
ATOM 4601 O O . ASN D 2 123 ? -36.957 1.673 -6.615 1.00 12.91 120 ASN H O 1
ATOM 4606 N N . VAL D 2 124 ? -37.383 3.405 -5.235 1.00 5.98 121 VAL H N 1
ATOM 4607 C CA . VAL D 2 124 ? -37.984 4.241 -6.266 1.00 7.93 121 VAL H CA 1
ATOM 4608 C C . VAL D 2 124 ? -37.103 5.471 -6.455 1.00 8.19 121 VAL H C 1
ATOM 4609 O O . VAL D 2 124 ? -37.084 6.361 -5.600 1.00 6.63 121 VAL H O 1
ATOM 4613 N N . GLN D 2 125 ? -36.381 5.512 -7.574 1.00 8.16 122 GLN H N 1
ATOM 4614 C CA . GLN D 2 125 ? -35.366 6.539 -7.820 1.00 7.87 122 GLN H CA 1
ATOM 4615 C C . GLN D 2 125 ? -34.395 6.688 -6.645 1.00 7.91 122 GLN H C 1
ATOM 4616 O O . GLN D 2 125 ? -34.151 7.800 -6.159 1.00 5.73 122 GLN H O 1
ATOM 4622 N N . ASN D 2 126 ? -33.861 5.550 -6.197 1.00 7.56 123 ASN H N 1
ATOM 4623 C CA . ASN D 2 126 ? -32.852 5.475 -5.129 1.00 9.84 123 ASN H CA 1
ATOM 4624 C C . ASN D 2 126 ? -33.362 5.807 -3.725 1.00 8.00 123 ASN H C 1
ATOM 4625 O O . ASN D 2 126 ? -32.573 6.048 -2.815 1.00 5.92 123 ASN H O 1
ATOM 4630 N N . ARG D 2 127 ? -34.679 5.823 -3.555 1.00 9.47 124 ARG H N 1
ATOM 4631 C CA . ARG D 2 127 ? -35.258 5.965 -2.225 1.00 7.66 124 ARG H CA 1
ATOM 4632 C C . ARG D 2 127 ? -36.170 4.778 -1.948 1.00 6.27 124 ARG H C 1
ATOM 4633 O O . ARG D 2 127 ? -37.026 4.435 -2.767 1.00 7.92 124 ARG H O 1
ATOM 4641 N N . PRO D 2 128 ? -35.985 4.144 -0.783 1.00 8.71 125 PRO H N 1
ATOM 4642 C CA . PRO D 2 128 ? -36.724 2.924 -0.449 1.00 7.86 125 PRO H CA 1
ATOM 4643 C C . PRO D 2 128 ? -38.217 3.168 -0.292 1.00 8.58 125 PRO H C 1
ATOM 4644 O O . PRO D 2 128 ? -38.622 4.069 0.439 1.00 8.27 125 PRO H O 1
ATOM 4648 N N . ALA D 2 129 ? -39.027 2.364 -0.971 1.00 7.69 126 ALA H N 1
ATOM 4649 C CA . ALA D 2 129 ? -40.463 2.396 -0.749 1.00 8.16 126 ALA H CA 1
ATOM 4650 C C . ALA D 2 129 ? -40.781 1.467 0.412 1.00 10.00 126 ALA H C 1
ATOM 4651 O O . ALA D 2 129 ? -41.591 1.796 1.283 1.00 10.70 126 ALA H O 1
ATOM 4653 N N . PHE D 2 130 ? -40.129 0.304 0.411 1.00 8.63 127 PHE H N 1
ATOM 4654 C CA . PHE D 2 130 ? -40.236 -0.657 1.507 1.00 12.03 127 PHE H CA 1
ATOM 4655 C C . PHE D 2 130 ? -39.041 -1.615 1.561 1.00 9.38 127 PHE H C 1
ATOM 4656 O O . PHE D 2 130 ? -38.299 -1.745 0.587 1.00 11.84 127 PHE H O 1
ATOM 4664 N N . GLU D 2 131 ? -38.867 -2.283 2.699 1.00 9.45 128 GLU H N 1
ATOM 4665 C CA . GLU D 2 131 ? -37.767 -3.228 2.891 1.00 13.33 128 GLU H CA 1
ATOM 4666 C C . GLU D 2 131 ? -38.307 -4.541 3.447 1.00 15.39 128 GLU H C 1
ATOM 4667 O O . GLU D 2 131 ? -39.216 -4.543 4.282 1.00 7.55 128 GLU H O 1
ATOM 4673 N N . ILE D 2 132 ? -37.748 -5.655 2.981 1.00 12.30 129 ILE H N 1
ATOM 4674 C CA . ILE D 2 132 ? -38.143 -6.974 3.467 1.00 7.18 129 ILE H CA 1
ATOM 4675 C C . ILE D 2 132 ? -36.938 -7.678 4.080 1.00 11.31 129 ILE H C 1
ATOM 4676 O O . ILE D 2 132 ? -36.003 -8.045 3.369 1.00 11.65 129 ILE H O 1
ATOM 4681 N N . PRO D 2 133 ? -36.948 -7.851 5.411 1.00 10.95 130 PRO H N 1
ATOM 4682 C CA . PRO D 2 133 ? -35.847 -8.558 6.077 1.00 11.43 130 PRO H CA 1
ATOM 4683 C C . PRO D 2 133 ? -35.826 -10.027 5.680 1.00 12.68 130 PRO H C 1
ATOM 4684 O O . PRO D 2 133 ? -36.887 -10.650 5.612 1.00 12.76 130 PRO H O 1
ATOM 4688 N N . TYR D 2 134 ? -34.637 -10.558 5.407 1.00 12.29 131 TYR H N 1
ATOM 4689 C CA . TYR D 2 134 ? -34.473 -11.948 4.988 1.00 11.62 131 TYR H CA 1
ATOM 4690 C C . TYR D 2 134 ? -35.021 -12.924 6.026 1.00 14.29 131 TYR H C 1
ATOM 4691 O O . TYR D 2 134 ? -35.502 -14.004 5.682 1.00 18.04 131 TYR H O 1
ATOM 4700 N N . SER D 2 135 ? -34.947 -12.534 7.295 1.00 15.59 132 SER H N 1
ATOM 4701 C CA . SER D 2 135 ? -35.394 -13.379 8.398 1.00 18.99 132 SER H CA 1
ATOM 4702 C C . SER D 2 135 ? -36.897 -13.642 8.365 1.00 18.89 132 SER H C 1
ATOM 4703 O O . SER D 2 135 ? -37.382 -14.600 8.970 1.00 20.56 132 SER H O 1
ATOM 4706 N N . GLU D 2 136 ? -37.628 -12.792 7.649 1.00 17.87 133 GLU H N 1
ATOM 4707 C CA . GLU D 2 136 ? -39.076 -12.926 7.532 1.00 16.97 133 GLU H CA 1
ATOM 4708 C C . GLU D 2 136 ? -39.484 -13.855 6.397 1.00 16.21 133 GLU H C 1
ATOM 4709 O O . GLU D 2 136 ? -40.618 -14.336 6.359 1.00 20.28 133 GLU H O 1
ATOM 4715 N N . ILE D 2 137 ? -38.556 -14.109 5.480 1.00 15.56 134 ILE H N 1
ATOM 4716 C CA . ILE D 2 137 ? -38.882 -14.830 4.257 1.00 16.26 134 ILE H CA 1
ATOM 4717 C C . ILE D 2 137 ? -38.905 -16.342 4.481 1.00 17.81 134 ILE H C 1
ATOM 4718 O O . ILE D 2 137 ? -37.907 -16.939 4.890 1.00 22.01 134 ILE H O 1
ATOM 4723 N N . ALA D 2 138 ? -40.053 -16.952 4.198 1.00 21.35 135 ALA H N 1
ATOM 4724 C CA . ALA D 2 138 ? -40.239 -18.385 4.391 1.00 20.15 135 ALA H CA 1
ATOM 4725 C C . ALA D 2 138 ? -39.781 -19.174 3.170 1.00 20.13 135 ALA H C 1
ATOM 4726 O O . ALA D 2 138 ? -39.103 -20.196 3.302 1.00 17.94 135 ALA H O 1
ATOM 4728 N N . ASN D 2 139 ? -40.144 -18.697 1.982 1.00 24.66 136 ASN H N 1
ATOM 4729 C CA . ASN D 2 139 ? -39.736 -19.368 0.752 1.00 21.35 136 ASN H CA 1
ATOM 4730 C C . ASN D 2 139 ? -39.696 -18.381 -0.421 1.00 24.64 136 ASN H C 1
ATOM 4731 O O . ASN D 2 139 ? -40.345 -17.333 -0.379 1.00 26.78 136 ASN H O 1
ATOM 4736 N N . THR D 2 140 ? -38.900 -18.694 -1.442 1.00 25.21 137 THR H N 1
ATOM 4737 C CA . THR D 2 140 ? -38.774 -17.839 -2.620 1.00 23.73 137 THR H CA 1
ATOM 4738 C C . THR D 2 140 ? -38.981 -18.684 -3.893 1.00 28.25 137 THR H C 1
ATOM 4739 O O . THR D 2 140 ? -38.417 -19.776 -4.028 1.00 31.70 137 THR H O 1
ATOM 4743 N N . ASN D 2 141 ? -39.857 -18.229 -4.788 1.00 23.48 138 ASN H N 1
ATOM 4744 C CA . ASN D 2 141 ? -40.173 -19.015 -5.984 1.00 23.12 138 ASN H CA 1
ATOM 4745 C C . ASN D 2 141 ? -40.133 -18.230 -7.292 1.00 25.76 138 ASN H C 1
ATOM 4746 O O . ASN D 2 141 ? -40.590 -17.084 -7.360 1.00 27.33 138 ASN H O 1
ATOM 4751 N N . LEU D 2 142 ? -39.578 -18.863 -8.325 1.00 24.28 139 LEU H N 1
ATOM 4752 C CA . LEU D 2 142 ? -39.642 -18.361 -9.697 1.00 27.25 139 LEU H CA 1
ATOM 4753 C C . LEU D 2 142 ? -40.955 -18.770 -10.365 1.00 30.16 139 LEU H C 1
ATOM 4754 O O . LEU D 2 142 ? -41.276 -19.958 -10.436 1.00 34.64 139 LEU H O 1
ATOM 4759 N N . ALA D 2 143 ? -41.704 -17.792 -10.866 1.00 32.13 140 ALA H N 1
ATOM 4760 C CA . ALA D 2 143 ? -43.000 -18.070 -11.481 1.00 31.28 140 ALA H CA 1
ATOM 4761 C C . ALA D 2 143 ? -42.980 -17.804 -12.984 1.00 24.03 140 ALA H C 1
ATOM 4762 O O . ALA D 2 143 ? -42.022 -17.238 -13.511 1.00 34.42 140 ALA H O 1
ATOM 4764 N N . ASN D 2 146 ? -39.953 -13.592 -16.028 1.00 33.80 143 ASN H N 1
ATOM 4765 C CA . ASN D 2 146 ? -39.009 -13.045 -15.063 1.00 29.51 143 ASN H CA 1
ATOM 4766 C C . ASN D 2 146 ? -39.729 -12.618 -13.793 1.00 32.29 143 ASN H C 1
ATOM 4767 O O . ASN D 2 146 ? -39.742 -11.433 -13.460 1.00 29.26 143 ASN H O 1
ATOM 4772 N N . GLU D 2 147 ? -40.365 -13.556 -13.100 1.00 26.84 144 GLU H N 1
ATOM 4773 C CA . GLU D 2 147 ? -41.206 -13.184 -11.969 1.00 22.20 144 GLU H CA 1
ATOM 4774 C C . GLU D 2 147 ? -40.777 -13.944 -10.717 1.00 25.62 144 GLU H C 1
ATOM 4775 O O . GLU D 2 147 ? -40.659 -15.171 -10.740 1.00 27.66 144 GLU H O 1
ATOM 4781 N N . ILE D 2 148 ? -40.550 -13.219 -9.625 1.00 20.38 145 ILE H N 1
ATOM 4782 C CA . ILE D 2 148 ? -40.141 -13.853 -8.378 1.00 18.17 145 ILE H CA 1
ATOM 4783 C C . ILE D 2 148 ? -41.222 -13.655 -7.322 1.00 22.45 145 ILE H C 1
ATOM 4784 O O . ILE D 2 148 ? -41.666 -12.530 -7.080 1.00 19.65 145 ILE H O 1
ATOM 4789 N N . ALA D 2 149 ? -41.635 -14.748 -6.689 1.00 18.86 146 ALA H N 1
ATOM 4790 C CA . ALA D 2 149 ? -42.626 -14.678 -5.625 1.00 14.42 146 ALA H CA 1
ATOM 4791 C C . ALA D 2 149 ? -41.922 -14.857 -4.294 1.00 21.88 146 ALA H C 1
ATOM 4792 O O . ALA D 2 149 ? -41.170 -15.815 -4.108 1.00 17.00 146 ALA H O 1
ATOM 4794 N N . VAL D 2 150 ? -42.176 -13.940 -3.366 1.00 18.58 147 VAL H N 1
ATOM 4795 C CA . VAL D 2 150 ? -41.594 -14.020 -2.035 1.00 17.83 147 VAL H CA 1
ATOM 4796 C C . VAL D 2 150 ? -42.703 -14.283 -1.029 1.00 18.33 147 VAL H C 1
ATOM 4797 O O . VAL D 2 150 ? -43.586 -13.445 -0.832 1.00 19.70 147 VAL H O 1
ATOM 4801 N N . GLU D 2 151 ? -42.652 -15.448 -0.390 1.00 17.32 148 GLU H N 1
ATOM 4802 C CA . GLU D 2 151 ? -43.744 -15.889 0.468 1.00 19.22 148 GLU H CA 1
ATOM 4803 C C . GLU D 2 151 ? -43.376 -15.807 1.944 1.00 22.97 148 GLU H C 1
ATOM 4804 O O . GLU D 2 151 ? -42.226 -16.039 2.328 1.00 21.25 148 GLU H O 1
ATOM 4810 N N . PHE D 2 152 ? -44.368 -15.488 2.766 1.00 17.48 149 PHE H N 1
ATOM 4811 C CA . PHE D 2 152 ? -44.167 -15.333 4.199 1.00 21.13 149 PHE H CA 1
ATOM 4812 C C . PHE D 2 152 ? -45.046 -16.319 4.971 1.00 20.83 149 PHE H C 1
ATOM 4813 O O . PHE D 2 152 ? -46.032 -16.831 4.436 1.00 22.44 149 PHE H O 1
ATOM 4821 N N . ALA D 2 153 ? -44.690 -16.582 6.225 1.00 18.82 150 ALA H N 1
ATOM 4822 C CA . ALA D 2 153 ? -45.470 -17.484 7.071 1.00 19.46 150 ALA H CA 1
ATOM 4823 C C . ALA D 2 153 ? -45.997 -16.764 8.304 1.00 14.47 150 ALA H C 1
ATOM 4824 O O . ALA D 2 153 ? -45.531 -17.011 9.418 1.00 22.29 150 ALA H O 1
ATOM 4826 N N . LYS D 2 167 ? -43.069 -17.690 12.601 1.00 39.04 164 LYS H N 1
ATOM 4827 C CA . LYS D 2 167 ? -41.786 -17.615 11.909 1.00 39.90 164 LYS H CA 1
ATOM 4828 C C . LYS D 2 167 ? -41.618 -16.348 11.073 1.00 39.91 164 LYS H C 1
ATOM 4829 O O . LYS D 2 167 ? -40.497 -15.908 10.820 1.00 42.09 164 LYS H O 1
ATOM 4835 N N . SER D 2 168 ? -42.737 -15.764 10.652 1.00 30.70 165 SER H N 1
ATOM 4836 C CA . SER D 2 168 ? -42.735 -14.453 10.011 1.00 29.37 165 SER H CA 1
ATOM 4837 C C . SER D 2 168 ? -43.455 -13.721 11.138 1.00 27.71 165 SER H C 1
ATOM 4838 O O . SER D 2 168 ? -44.685 -13.720 11.225 1.00 26.44 165 SER H O 1
ATOM 4841 N N . LYS D 2 169 ? -42.651 -13.098 11.994 1.00 31.50 166 LYS H N 1
ATOM 4842 C CA . LYS D 2 169 ? -43.117 -12.269 13.102 1.00 26.10 166 LYS H CA 1
ATOM 4843 C C . LYS D 2 169 ? -43.581 -10.858 12.744 1.00 25.38 166 LYS H C 1
ATOM 4844 O O . LYS D 2 169 ? -44.604 -10.386 13.246 1.00 29.66 166 LYS H O 1
ATOM 4850 N N . LYS D 2 170 ? -42.827 -10.189 11.880 1.00 23.28 167 LYS H N 1
ATOM 4851 C CA . LYS D 2 170 ? -43.131 -8.814 11.502 1.00 26.40 167 LYS H CA 1
ATOM 4852 C C . LYS D 2 170 ? -44.263 -8.747 10.482 1.00 29.91 167 LYS H C 1
ATOM 4853 O O . LYS D 2 170 ? -44.980 -7.750 10.394 1.00 24.67 167 LYS H O 1
ATOM 4859 N N . ALA D 2 171 ? -44.413 -9.818 9.710 1.00 24.72 168 ALA H N 1
ATOM 4860 C CA . ALA D 2 171 ? -45.500 -9.922 8.746 1.00 26.74 168 ALA H CA 1
ATOM 4861 C C . ALA D 2 171 ? -46.850 -10.092 9.434 1.00 23.47 168 ALA H C 1
ATOM 4862 O O . ALA D 2 171 ? -47.887 -9.732 8.876 1.00 23.54 168 ALA H O 1
ATOM 4864 N N . SER D 2 172 ? -46.832 -10.643 10.645 1.00 25.75 169 SER H N 1
ATOM 4865 C CA . SER D 2 172 ? -48.063 -10.974 11.357 1.00 35.80 169 SER H CA 1
ATOM 4866 C C . SER D 2 172 ? -48.391 -9.983 12.469 1.00 35.08 169 SER H C 1
ATOM 4867 O O . SER D 2 172 ? -49.340 -10.186 13.225 1.00 36.09 169 SER H O 1
ATOM 4870 N N . ALA D 2 173 ? -47.612 -8.911 12.567 1.00 32.24 170 ALA H N 1
ATOM 4871 C CA . ALA D 2 173 ? -47.812 -7.939 13.633 1.00 35.45 170 ALA H CA 1
ATOM 4872 C C . ALA D 2 173 ? -49.053 -7.091 13.384 1.00 30.76 170 ALA H C 1
ATOM 4873 O O . ALA D 2 173 ? -49.684 -6.599 14.325 1.00 40.39 170 ALA H O 1
ATOM 4875 N N . SER D 2 174 ? -49.397 -6.919 12.112 1.00 31.80 171 SER H N 1
ATOM 4876 C CA . SER D 2 174 ? -50.580 -6.158 11.744 1.00 35.84 171 SER H CA 1
ATOM 4877 C C . SER D 2 174 ? -51.780 -7.090 11.730 1.00 39.09 171 SER H C 1
ATOM 4878 O O . SER D 2 174 ? -51.621 -8.312 11.725 1.00 39.26 171 SER H O 1
ATOM 4881 N N . ARG D 2 175 ? -52.981 -6.526 11.714 1.00 37.16 172 ARG H N 1
ATOM 4882 C CA . ARG D 2 175 ? -54.167 -7.356 11.593 1.00 41.80 172 ARG H CA 1
ATOM 4883 C C . ARG D 2 175 ? -54.264 -7.782 10.135 1.00 42.38 172 ARG H C 1
ATOM 4884 O O . ARG D 2 175 ? -54.871 -8.803 9.803 1.00 40.96 172 ARG H O 1
ATOM 4892 N N . ASP D 2 176 ? -53.646 -6.986 9.268 1.00 30.83 173 ASP H N 1
ATOM 4893 C CA . ASP D 2 176 ? -53.539 -7.337 7.865 1.00 36.04 173 ASP H CA 1
ATOM 4894 C C . ASP D 2 176 ? -52.150 -7.926 7.670 1.00 31.43 173 ASP H C 1
ATOM 4895 O O . ASP D 2 176 ? -51.163 -7.203 7.514 1.00 35.14 173 ASP H O 1
ATOM 4900 N N . GLN D 2 177 ? -52.094 -9.254 7.688 1.00 28.30 174 GLN H N 1
ATOM 4901 C CA . GLN D 2 177 ? -50.835 -9.986 7.658 1.00 27.93 174 GLN H CA 1
ATOM 4902 C C . GLN D 2 177 ? -50.330 -10.176 6.236 1.00 23.84 174 GLN H C 1
ATOM 4903 O O . GLN D 2 177 ? -51.069 -10.635 5.361 1.00 25.53 174 GLN H O 1
ATOM 4909 N N . LEU D 2 178 ? -49.064 -9.839 6.012 1.00 19.99 175 LEU H N 1
ATOM 4910 C CA . LEU D 2 178 ? -48.471 -9.992 4.691 1.00 21.57 175 LEU H CA 1
ATOM 4911 C C . LEU D 2 178 ? -48.229 -11.466 4.383 1.00 22.67 175 LEU H C 1
ATOM 4912 O O . LEU D 2 178 ? -47.604 -12.180 5.172 1.00 21.11 175 LEU H O 1
ATOM 4917 N N . VAL D 2 179 ? -48.727 -11.916 3.234 1.00 20.07 176 VAL H N 1
ATOM 4918 C CA . VAL D 2 179 ? -48.637 -13.322 2.855 1.00 20.89 176 VAL H CA 1
ATOM 4919 C C . VAL D 2 179 ? -47.647 -13.536 1.711 1.00 19.43 176 VAL H C 1
ATOM 4920 O O . VAL D 2 179 ? -46.853 -14.479 1.739 1.00 18.42 176 VAL H O 1
ATOM 4924 N N . GLU D 2 180 ? -47.673 -12.648 0.719 1.00 19.84 177 GLU H N 1
ATOM 4925 C CA . GLU D 2 180 ? -46.858 -12.842 -0.478 1.00 20.55 177 GLU H CA 1
ATOM 4926 C C . GLU D 2 180 ? -46.578 -11.538 -1.228 1.00 18.59 177 GLU H C 1
ATOM 4927 O O . GLU D 2 180 ? -47.433 -10.648 -1.295 1.00 15.80 177 GLU H O 1
ATOM 4933 N N . ILE D 2 181 ? -45.376 -11.436 -1.792 1.00 18.87 178 ILE H N 1
ATOM 4934 C CA . ILE D 2 181 ? -45.033 -10.347 -2.700 1.00 17.68 178 ILE H CA 1
ATOM 4935 C C . ILE D 2 181 ? -44.452 -10.924 -3.984 1.00 17.66 178 ILE H C 1
ATOM 4936 O O . ILE D 2 181 ? -43.618 -11.831 -3.943 1.00 16.02 178 ILE H O 1
ATOM 4941 N N . ARG D 2 182 ? -44.896 -10.407 -5.125 1.00 19.04 179 ARG H N 1
ATOM 4942 C CA . ARG D 2 182 ? -44.332 -10.811 -6.407 1.00 16.60 179 ARG H CA 1
ATOM 4943 C C . ARG D 2 182 ? -43.669 -9.644 -7.125 1.00 16.67 179 ARG H C 1
ATOM 4944 O O . ARG D 2 182 ? -44.224 -8.545 -7.195 1.00 18.34 179 ARG H O 1
ATOM 4952 N N . PHE D 2 183 ? -42.476 -9.889 -7.651 1.00 17.16 180 PHE H N 1
ATOM 4953 C CA . PHE D 2 183 ? -41.730 -8.867 -8.366 1.00 15.69 180 PHE H CA 1
ATOM 4954 C C . PHE D 2 183 ? -41.531 -9.275 -9.815 1.00 20.66 180 PHE H C 1
ATOM 4955 O O . PHE D 2 183 ? -41.335 -10.455 -10.115 1.00 19.27 180 PHE H O 1
ATOM 4963 N N . TYR D 2 184 ? -41.598 -8.302 -10.716 1.00 17.68 181 TYR H N 1
ATOM 4964 C CA . TYR D 2 184 ? -41.150 -8.517 -12.081 1.00 21.53 181 TYR H CA 1
ATOM 4965 C C . TYR D 2 184 ? -39.740 -7.965 -12.192 1.00 22.09 181 TYR H C 1
ATOM 4966 O O . TYR D 2 184 ? -39.535 -6.756 -12.082 1.00 14.59 181 TYR H O 1
ATOM 4975 N N . ILE D 2 185 ? -38.769 -8.847 -12.403 1.00 27.46 182 ILE H N 1
ATOM 4976 C CA . ILE D 2 185 ? -37.379 -8.424 -12.515 1.00 24.57 182 ILE H CA 1
ATOM 4977 C C . ILE D 2 185 ? -36.802 -8.951 -13.820 1.00 24.04 182 ILE H C 1
ATOM 4978 O O . ILE D 2 185 ? -36.459 -10.129 -13.918 1.00 28.50 182 ILE H O 1
ATOM 4983 N N . PRO D 2 186 ? -36.682 -8.071 -14.829 1.00 33.53 183 PRO H N 1
ATOM 4984 C CA . PRO D 2 186 ? -36.150 -8.463 -16.143 1.00 34.46 183 PRO H CA 1
ATOM 4985 C C . PRO D 2 186 ? -34.684 -8.868 -16.078 1.00 44.23 183 PRO H C 1
ATOM 4986 O O . PRO D 2 186 ? -34.211 -9.589 -16.958 1.00 48.53 183 PRO H O 1
ATOM 4990 N N . GLY D 2 187 ? -33.975 -8.414 -15.050 1.00 42.86 184 GLY H N 1
ATOM 4991 C CA . GLY D 2 187 ? -32.626 -8.894 -14.817 1.00 49.88 184 GLY H CA 1
ATOM 4992 C C . GLY D 2 187 ? -32.675 -10.299 -14.249 1.00 60.65 184 GLY H C 1
ATOM 4993 O O . GLY D 2 187 ? -32.636 -10.492 -13.032 1.00 63.11 184 GLY H O 1
ATOM 4994 N N . THR D 2 188 ? -32.735 -11.283 -15.143 1.00 56.41 185 THR H N 1
ATOM 4995 C CA . THR D 2 188 ? -32.931 -12.681 -14.768 1.00 57.24 185 THR H CA 1
ATOM 4996 C C . THR D 2 188 ? -32.730 -13.593 -15.975 1.00 58.01 185 THR H C 1
ATOM 4997 O O . THR D 2 188 ? -31.942 -14.536 -15.929 1.00 63.75 185 THR H O 1
ATOM 5001 N N . LYS E 1 7 ? -49.959 12.180 -17.407 1.00 45.76 527 LYS G N 1
ATOM 5002 C CA . LYS E 1 7 ? -49.230 10.940 -17.159 1.00 54.74 527 LYS G CA 1
ATOM 5003 C C . LYS E 1 7 ? -48.683 10.916 -15.736 1.00 52.61 527 LYS G C 1
ATOM 5004 O O . LYS E 1 7 ? -49.035 10.037 -14.949 1.00 49.93 527 LYS G O 1
ATOM 5010 N N . ARG E 1 8 ? -47.828 11.880 -15.401 1.00 42.04 528 ARG G N 1
ATOM 5011 C CA . ARG E 1 8 ? -47.213 11.888 -14.078 1.00 38.96 528 ARG G CA 1
ATOM 5012 C C . ARG E 1 8 ? -48.210 12.085 -12.947 1.00 40.64 528 ARG G C 1
ATOM 5013 O O . ARG E 1 8 ? -48.980 13.050 -12.920 1.00 40.24 528 ARG G O 1
ATOM 5021 N N . PHE E 1 9 ? -48.170 11.139 -12.015 1.00 30.37 529 PHE G N 1
ATOM 5022 C CA . PHE E 1 9 ? -48.973 11.170 -10.804 1.00 26.77 529 PHE G CA 1
ATOM 5023 C C . PHE E 1 9 ? -48.064 11.030 -9.591 1.00 24.20 529 PHE G C 1
ATOM 5024 O O . PHE E 1 9 ? -46.897 10.653 -9.724 1.00 24.21 529 PHE G O 1
ATOM 5032 N N . GLU E 1 10 ? -48.603 11.323 -8.412 1.00 24.52 530 GLU G N 1
ATOM 5033 C CA . GLU E 1 10 ? -47.826 11.292 -7.178 1.00 21.41 530 GLU G CA 1
ATOM 5034 C C . GLU E 1 10 ? -48.783 11.291 -5.990 1.00 21.80 530 GLU G C 1
ATOM 5035 O O . GLU E 1 10 ? -49.639 12.171 -5.873 1.00 25.95 530 GLU G O 1
ATOM 5041 N N . SER E 1 11 ? -48.638 10.302 -5.114 1.00 19.26 531 SER G N 1
ATOM 5042 C CA . SER E 1 11 ? -49.552 10.131 -3.989 1.00 21.09 531 SER G CA 1
ATOM 5043 C C . SER E 1 11 ? -49.402 11.246 -2.963 1.00 17.48 531 SER G C 1
ATOM 5044 O O . SER E 1 11 ? -50.325 12.033 -2.752 1.00 23.00 531 SER G O 1
ATOM 5047 N N . TYR E 1 12 ? -48.230 11.324 -2.341 1.00 12.83 532 TYR G N 1
ATOM 5048 C CA . TYR E 1 12 ? -48.002 12.310 -1.294 1.00 15.16 532 TYR G CA 1
ATOM 5049 C C . TYR E 1 12 ? -46.719 13.113 -1.513 1.00 20.73 532 TYR G C 1
ATOM 5050 O O . TYR E 1 12 ? -45.824 12.697 -2.254 1.00 20.05 532 TYR G O 1
ATOM 5059 N N . LYS E 1 13 ? -46.656 14.269 -0.858 1.00 22.36 533 LYS G N 1
ATOM 5060 C CA . LYS E 1 13 ? -45.526 15.189 -0.924 1.00 23.90 533 LYS G CA 1
ATOM 5061 C C . LYS E 1 13 ? -4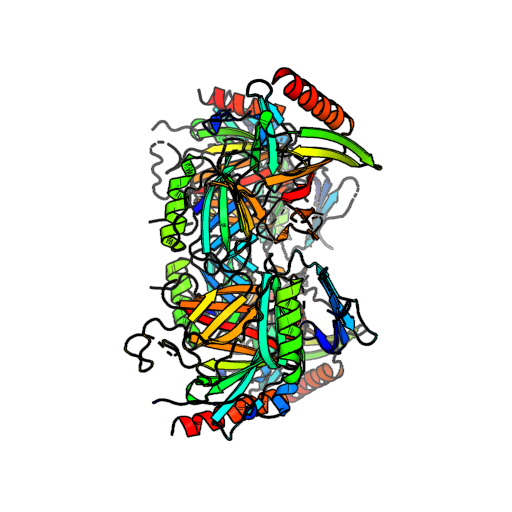4.687 15.108 0.349 1.00 28.77 533 LYS G C 1
ATOM 5062 O O . LYS E 1 13 ? -43.455 15.146 0.301 1.00 29.97 533 LYS G O 1
ATOM 5068 N N . ARG E 1 14 ? -45.368 14.980 1.486 1.00 23.51 534 ARG G N 1
ATOM 5069 C CA . ARG E 1 14 ? -44.714 14.896 2.792 1.00 28.49 534 ARG G CA 1
ATOM 5070 C C . ARG E 1 14 ? -45.419 13.895 3.705 1.00 29.21 534 ARG G C 1
ATOM 5071 O O . ARG E 1 14 ? -46.573 13.530 3.465 1.00 20.92 534 ARG G O 1
ATOM 5079 N N . ASP E 1 15 ? -44.710 13.450 4.741 1.00 25.59 535 ASP G N 1
ATOM 5080 C CA . ASP E 1 15 ? -45.223 12.455 5.681 1.00 29.48 535 ASP G CA 1
ATOM 5081 C C . ASP E 1 15 ? -46.556 12.842 6.335 1.00 30.79 535 ASP G C 1
ATOM 5082 O O . ASP E 1 15 ? -47.424 11.990 6.529 1.00 30.73 535 ASP G O 1
ATOM 5087 N N . ASN E 1 16 ? -46.720 14.124 6.659 1.00 28.36 536 ASN G N 1
ATOM 5088 C CA . ASN E 1 16 ? -47.899 14.580 7.401 1.00 34.44 536 ASN G CA 1
ATOM 5089 C C . ASN E 1 16 ? -49.222 14.578 6.636 1.00 27.37 536 ASN G C 1
ATOM 5090 O O . ASN E 1 16 ? -50.271 14.885 7.206 1.00 30.84 536 ASN G O 1
ATOM 5095 N N . GLN E 1 17 ? -49.174 14.231 5.353 1.00 24.72 537 GLN G N 1
ATOM 5096 C CA . GLN E 1 17 ? -50.393 14.126 4.564 1.00 28.00 537 GLN G CA 1
ATOM 5097 C C . GLN E 1 17 ? -50.941 12.707 4.600 1.00 28.88 537 GLN G C 1
ATOM 5098 O O . GLN E 1 17 ? -52.006 12.431 4.046 1.00 30.18 537 GLN G O 1
ATOM 5104 N N . LEU E 1 18 ? -50.199 11.805 5.237 1.00 24.03 538 LEU G N 1
ATOM 5105 C CA . LEU E 1 18 ? -50.670 10.439 5.417 1.00 34.49 538 LEU G CA 1
ATOM 5106 C C . LEU E 1 18 ? -51.832 10.436 6.401 1.00 35.21 538 LEU G C 1
ATOM 5107 O O . LEU E 1 18 ? -51.795 11.141 7.411 1.00 32.78 538 LEU G O 1
ATOM 5112 N N . PRO E 1 19 ? -52.877 9.655 6.098 1.00 38.46 539 PRO G N 1
ATOM 5113 C CA . PRO E 1 19 ? -54.025 9.527 7.005 1.00 31.51 539 PRO G CA 1
ATOM 5114 C C . PRO E 1 19 ? -53.600 8.933 8.351 1.00 40.97 539 PRO G C 1
ATOM 5115 O O . PRO E 1 19 ? -52.877 7.937 8.370 1.00 36.04 539 PRO G O 1
ATOM 5119 N N . PRO E 1 20 ? -54.037 9.548 9.465 1.00 44.85 540 PRO G N 1
ATOM 5120 C CA . PRO E 1 20 ? -53.613 9.196 10.830 1.00 39.96 540 PRO G CA 1
ATOM 5121 C C . PRO E 1 20 ? -53.896 7.750 11.261 1.00 37.68 540 PRO G C 1
ATOM 5122 O O . PRO E 1 20 ? -53.203 7.254 12.150 1.00 44.03 540 PRO G O 1
ATOM 5126 N N . LYS E 1 21 ? -54.879 7.091 10.652 1.00 35.46 541 LYS G N 1
ATOM 5127 C CA . LYS E 1 21 ? -55.210 5.703 10.992 1.00 45.68 541 LYS G CA 1
ATOM 5128 C C . LYS E 1 21 ? -54.122 4.725 10.539 1.00 45.37 541 LYS G C 1
ATOM 5129 O O . LYS E 1 21 ? -54.195 3.526 10.814 1.00 45.06 541 LYS G O 1
ATOM 5135 N N . VAL E 1 22 ? -53.116 5.253 9.847 1.00 39.39 542 VAL G N 1
ATOM 5136 C CA . VAL E 1 22 ? -51.904 4.519 9.487 1.00 39.08 542 VAL G CA 1
ATOM 5137 C C . VAL E 1 22 ? -51.203 3.907 10.707 1.00 46.74 542 VAL G C 1
ATOM 5138 O O . VAL E 1 22 ? -50.559 2.858 10.616 1.00 43.72 542 VAL G O 1
ATOM 5142 N N . ARG E 1 23 ? -51.367 4.564 11.852 1.00 42.79 543 ARG G N 1
ATOM 5143 C CA . ARG E 1 23 ? -50.702 4.188 13.096 1.00 40.11 543 ARG G CA 1
ATOM 5144 C C . ARG E 1 23 ? -51.101 2.799 13.585 1.00 47.95 543 ARG G C 1
ATOM 5145 O O . ARG E 1 23 ? -50.454 2.234 14.468 1.00 38.78 543 ARG G O 1
ATOM 5153 N N . ASP E 1 24 ? -52.165 2.256 13.002 1.00 49.54 544 ASP G N 1
ATOM 5154 C CA . ASP E 1 24 ? -52.704 0.970 13.418 1.00 48.40 544 ASP G CA 1
ATOM 5155 C C . ASP E 1 24 ? -52.143 -0.176 12.587 1.00 43.81 544 ASP G C 1
ATOM 5156 O O . ASP E 1 24 ? -52.533 -1.333 12.771 1.00 44.29 544 ASP G O 1
ATOM 5161 N N . MET E 1 25 ? -51.242 0.161 11.667 1.00 45.90 545 MET G N 1
ATOM 5162 C CA . MET E 1 25 ? -50.618 -0.821 10.784 1.00 42.87 545 MET G CA 1
ATOM 5163 C C . MET E 1 25 ? -51.659 -1.572 9.964 1.00 36.46 545 MET G C 1
ATOM 5164 O O . MET E 1 25 ? -51.493 -2.756 9.680 1.00 36.67 545 MET G O 1
ATOM 5169 N N . GLY E 1 26 ? -52.722 -0.886 9.562 1.00 30.25 546 GLY G N 1
ATOM 5170 C CA . GLY E 1 26 ? -53.741 -1.540 8.765 1.00 34.99 546 GLY G CA 1
ATOM 5171 C C . GLY E 1 26 ? -53.830 -0.949 7.378 1.00 26.95 546 GLY G C 1
ATOM 5172 O O . GLY E 1 26 ? -53.298 0.132 7.120 1.00 35.00 546 GLY G O 1
ATOM 5173 N N . ILE E 1 27 ? -54.503 -1.662 6.482 1.00 24.28 547 ILE G N 1
ATOM 5174 C CA . ILE E 1 27 ? -54.726 -1.164 5.136 1.00 22.94 547 ILE G CA 1
ATOM 5175 C C . ILE E 1 27 ? -55.638 0.055 5.205 1.00 28.91 547 ILE G C 1
ATOM 5176 O O . ILE E 1 27 ? -56.730 -0.009 5.772 1.00 31.64 547 ILE G O 1
ATOM 5181 N N . VAL E 1 28 ? -55.192 1.166 4.628 1.00 22.52 548 VAL G N 1
ATOM 5182 C CA . VAL E 1 28 ? -55.985 2.389 4.636 1.00 24.44 548 VAL G CA 1
ATOM 5183 C C . VAL E 1 28 ? -56.115 2.893 3.203 1.00 29.41 548 VAL G C 1
ATOM 5184 O O . VAL E 1 28 ? -55.112 3.045 2.503 1.00 25.84 548 VAL G O 1
ATOM 5188 N N . ILE E 1 29 ? -57.350 3.142 2.768 1.00 31.78 549 ILE G N 1
ATOM 5189 C CA . ILE E 1 29 ? -57.598 3.710 1.443 1.00 32.63 549 ILE G CA 1
ATOM 5190 C C . ILE E 1 29 ? -57.898 5.200 1.574 1.00 33.55 549 ILE G C 1
ATOM 5191 O O . ILE E 1 29 ? -58.746 5.604 2.372 1.00 37.03 549 ILE G O 1
ATOM 5196 N N . ASP E 1 30 ? -57.188 6.004 0.788 1.00 36.28 550 ASP G N 1
ATOM 5197 C CA . ASP E 1 30 ? -57.318 7.452 0.816 1.00 30.92 550 ASP G CA 1
ATOM 5198 C C . ASP E 1 30 ? -57.869 7.923 -0.529 1.00 29.37 550 ASP G C 1
ATOM 5199 O O . ASP E 1 30 ? -57.102 8.315 -1.413 1.00 26.48 550 ASP G O 1
ATOM 5204 N N . GLN E 1 31 ? -59.193 7.864 -0.686 1.00 33.68 551 GLN G N 1
ATOM 5205 C CA . GLN E 1 31 ? -59.837 8.203 -1.956 1.00 37.23 551 GLN G CA 1
ATOM 5206 C C . GLN E 1 31 ? -59.523 9.637 -2.358 1.00 30.96 551 GLN G C 1
ATOM 5207 O O . GLN E 1 31 ? -59.414 9.951 -3.544 1.00 24.83 551 GLN G O 1
ATOM 5213 N N . LYS E 1 32 ? -59.378 10.497 -1.354 1.00 28.85 552 LYS G N 1
ATOM 5214 C CA . LYS E 1 32 ? -59.186 11.923 -1.572 1.00 29.61 552 LYS G CA 1
ATOM 5215 C C . LYS E 1 32 ? -57.871 12.157 -2.313 1.00 35.86 552 LYS G C 1
ATOM 5216 O O . LYS E 1 32 ? -57.766 13.066 -3.137 1.00 32.38 552 LYS G O 1
ATOM 5222 N N . ASN E 1 33 ? -56.872 11.333 -2.013 1.00 31.37 553 ASN G N 1
ATOM 5223 C CA . ASN E 1 33 ? -55.562 11.453 -2.644 1.00 31.04 553 ASN G CA 1
ATOM 5224 C C . ASN E 1 33 ? -55.293 10.346 -3.661 1.00 27.80 553 ASN G C 1
ATOM 5225 O O . ASN E 1 33 ? -54.150 10.152 -4.081 1.00 22.11 553 ASN G O 1
ATOM 5230 N N . ASN E 1 34 ? -56.347 9.619 -4.030 1.00 24.04 554 ASN G N 1
ATOM 5231 C CA . ASN E 1 34 ? -56.275 8.577 -5.051 1.00 24.57 554 ASN G CA 1
ATOM 5232 C C . ASN E 1 34 ? -55.215 7.536 -4.714 1.00 23.70 554 ASN G C 1
ATOM 5233 O O . ASN E 1 34 ? -54.449 7.114 -5.581 1.00 23.01 554 ASN G O 1
ATOM 5238 N N . THR E 1 35 ? -55.178 7.115 -3.454 1.00 19.34 555 THR G N 1
ATOM 5239 C CA . THR E 1 35 ? -54.059 6.319 -2.973 1.00 21.61 555 THR G CA 1
ATOM 5240 C C . THR E 1 35 ? -54.527 5.299 -1.942 1.00 22.29 555 THR G C 1
ATOM 5241 O O . THR E 1 35 ? -55.417 5.581 -1.136 1.00 30.97 555 THR G O 1
ATOM 5245 N N . ILE E 1 36 ? -53.922 4.115 -1.974 1.00 19.13 556 ILE G N 1
ATOM 5246 C CA . ILE E 1 36 ? -54.086 3.141 -0.903 1.00 20.00 556 ILE G CA 1
ATOM 5247 C C . ILE E 1 36 ? -52.770 3.049 -0.137 1.00 18.66 556 ILE G C 1
ATOM 5248 O O . ILE E 1 36 ? -51.692 3.237 -0.710 1.00 21.52 556 ILE G O 1
ATOM 5253 N N . VAL E 1 37 ? -52.854 2.780 1.161 1.00 16.46 557 VAL G N 1
ATOM 5254 C CA . VAL E 1 37 ? -51.662 2.703 1.995 1.00 19.19 557 VAL G CA 1
ATOM 5255 C C . VAL E 1 37 ? -51.557 1.313 2.598 1.00 21.15 557 VAL G C 1
ATOM 5256 O O . VAL E 1 37 ? -52.398 0.914 3.404 1.00 25.18 557 VAL G O 1
ATOM 5260 N N . LEU E 1 38 ? -50.524 0.578 2.202 1.00 15.05 558 LEU G N 1
ATOM 5261 C CA . LEU E 1 38 ? -50.371 -0.804 2.634 1.00 18.96 558 LEU G CA 1
ATOM 5262 C C . LEU E 1 38 ? -49.277 -0.931 3.685 1.00 19.72 558 LEU G C 1
ATOM 5263 O O . LEU E 1 38 ? -48.196 -0.353 3.547 1.00 20.97 558 LEU G O 1
ATOM 5268 N N . PRO E 1 39 ? -49.564 -1.695 4.746 1.00 19.77 559 PRO G N 1
ATOM 5269 C CA . PRO E 1 39 ? -48.637 -1.903 5.860 1.00 21.37 559 PRO G CA 1
ATOM 5270 C C . PRO E 1 39 ? -47.604 -2.966 5.512 1.00 18.01 559 PRO G C 1
ATOM 5271 O O . PRO E 1 39 ? -47.935 -4.148 5.414 1.00 22.79 559 PRO G O 1
ATOM 5275 N N . ILE E 1 40 ? -46.362 -2.539 5.311 1.00 17.79 560 ILE G N 1
ATOM 5276 C CA . ILE E 1 40 ? -45.296 -3.464 4.952 1.00 19.29 560 ILE G CA 1
ATOM 5277 C C . ILE E 1 40 ? -44.154 -3.382 5.958 1.00 17.33 560 ILE G C 1
ATOM 5278 O O . ILE E 1 40 ? -43.390 -2.410 5.971 1.00 17.11 560 ILE G O 1
ATOM 5283 N N . MET E 1 41 ? -44.053 -4.410 6.797 1.00 17.82 561 MET G N 1
ATOM 5284 C CA . MET E 1 41 ? -42.976 -4.534 7.779 1.00 13.05 561 MET G CA 1
ATOM 5285 C C . MET E 1 41 ? -42.861 -3.331 8.713 1.00 18.47 561 MET G C 1
ATOM 5286 O O . MET E 1 41 ? -41.759 -2.862 9.012 1.00 19.11 561 MET G O 1
ATOM 5291 N N . GLY E 1 42 ? -44.008 -2.840 9.173 1.00 13.98 562 GLY G N 1
ATOM 5292 C CA . GLY E 1 42 ? -44.034 -1.762 10.144 1.00 20.82 562 GLY G CA 1
ATOM 5293 C C . GLY E 1 42 ? -44.088 -0.397 9.489 1.00 23.10 562 GLY G C 1
ATOM 5294 O O . GLY E 1 42 ? -43.970 0.629 10.162 1.00 23.16 562 GLY G O 1
ATOM 5295 N N . ARG E 1 43 ? -44.266 -0.385 8.172 1.00 17.66 563 ARG G N 1
ATOM 5296 C CA . ARG E 1 43 ? -44.231 0.858 7.414 1.00 17.01 563 ARG G CA 1
ATOM 5297 C C . ARG E 1 43 ? -45.460 1.034 6.527 1.00 16.89 563 ARG G C 1
ATOM 5298 O O . ARG E 1 43 ? -45.824 0.135 5.765 1.00 15.63 563 ARG G O 1
ATOM 5306 N N . PRO E 1 44 ? -46.099 2.206 6.625 1.00 21.21 564 PRO G N 1
ATOM 5307 C CA . PRO E 1 44 ? -47.215 2.571 5.747 1.00 19.15 564 PRO G CA 1
ATOM 5308 C C . PRO E 1 44 ? -46.713 2.954 4.361 1.00 14.99 564 PRO G C 1
ATOM 5309 O O . PRO E 1 44 ? -46.081 4.000 4.207 1.00 17.02 564 PRO G O 1
ATOM 5313 N N . VAL E 1 45 ? -46.998 2.118 3.366 1.00 13.58 565 VAL G N 1
ATOM 5314 C CA . VAL E 1 45 ? -46.478 2.327 2.017 1.00 13.20 565 VAL G CA 1
ATOM 5315 C C . VAL E 1 45 ? -47.574 2.727 1.037 1.00 12.87 565 VAL G C 1
ATOM 5316 O O . VAL E 1 45 ? -48.541 1.990 0.843 1.00 15.15 565 VAL G O 1
ATOM 5320 N N . PRO E 1 46 ? -47.426 3.907 0.420 1.00 12.68 566 PRO G N 1
ATOM 5321 C CA . PRO E 1 46 ? -48.414 4.397 -0.548 1.00 12.28 566 PRO G CA 1
ATOM 5322 C C . PRO E 1 46 ? -48.295 3.717 -1.907 1.00 14.89 566 PRO G C 1
ATOM 5323 O O . PRO E 1 46 ? -47.183 3.483 -2.383 1.00 13.59 566 PRO G O 1
ATOM 5327 N N . PHE E 1 47 ? -49.434 3.403 -2.514 1.00 13.08 567 PHE G N 1
ATOM 5328 C CA . PHE E 1 47 ? -49.484 2.985 -3.908 1.00 13.05 567 PHE G CA 1
ATOM 5329 C C . PHE E 1 47 ? -50.618 3.748 -4.577 1.00 16.23 567 PHE G C 1
ATOM 5330 O O . PHE E 1 47 ? -51.768 3.680 -4.133 1.00 15.67 567 PHE G O 1
ATOM 5338 N N . HIS E 1 48 ? -50.295 4.485 -5.634 1.00 14.57 568 HIS G N 1
ATOM 5339 C CA . HIS E 1 48 ? -51.292 5.303 -6.315 1.00 13.71 568 HIS G CA 1
ATOM 5340 C C . HIS E 1 48 ? -52.245 4.408 -7.092 1.00 19.86 568 HIS G C 1
ATOM 5341 O O . HIS E 1 48 ? -51.868 3.316 -7.515 1.00 19.91 568 HIS G O 1
ATOM 5348 N N . ILE E 1 49 ? -53.485 4.860 -7.260 1.00 13.25 569 ILE G N 1
ATOM 5349 C CA . ILE E 1 49 ? -54.502 4.050 -7.925 1.00 18.56 569 ILE G CA 1
ATOM 5350 C C . ILE E 1 49 ? -54.178 3.798 -9.403 1.00 18.11 569 ILE G C 1
ATOM 5351 O O . ILE E 1 49 ? -54.594 2.785 -9.975 1.00 18.25 569 ILE G O 1
ATOM 5356 N N . ASN E 1 50 ? -53.420 4.708 -10.011 1.00 14.56 570 ASN G N 1
ATOM 5357 C CA . ASN E 1 50 ? -53.017 4.561 -11.407 1.00 19.22 570 ASN G CA 1
ATOM 5358 C C . ASN E 1 50 ? -52.001 3.433 -11.593 1.00 20.17 570 ASN G C 1
ATOM 5359 O O . ASN E 1 50 ? -51.603 3.118 -12.717 1.00 19.40 570 ASN G O 1
ATOM 5364 N N . THR E 1 51 ? -51.583 2.838 -10.479 1.00 18.10 571 THR G N 1
ATOM 5365 C CA . THR E 1 51 ? -50.567 1.794 -10.473 1.00 19.65 571 THR G CA 1
ATOM 5366 C C . THR E 1 51 ? -51.223 0.414 -10.330 1.00 21.17 571 THR G C 1
ATOM 5367 O O . THR E 1 51 ? -50.609 -0.620 -10.610 1.00 24.36 571 THR G O 1
ATOM 5371 N N . ILE E 1 52 ? -52.491 0.416 -9.930 1.00 16.85 572 ILE G N 1
ATOM 5372 C CA . ILE E 1 52 ? -53.214 -0.806 -9.580 1.00 19.04 572 ILE G CA 1
ATOM 5373 C C . ILE E 1 52 ? -54.125 -1.310 -10.701 1.00 24.75 572 ILE G C 1
ATOM 5374 O O . ILE E 1 52 ? -54.863 -0.533 -11.299 1.00 24.43 572 ILE G O 1
ATOM 5379 N N . LYS E 1 53 ? -54.071 -2.612 -10.975 1.00 25.04 573 LYS G N 1
ATOM 5380 C CA . LYS E 1 53 ? -54.943 -3.237 -11.966 1.00 32.63 573 LYS G CA 1
ATOM 5381 C C . LYS E 1 53 ? -56.313 -3.559 -11.378 1.00 30.53 573 LYS G C 1
ATOM 5382 O O . LYS E 1 53 ? -57.331 -3.005 -11.800 1.00 34.06 573 LYS G O 1
ATOM 5388 N N . ASN E 1 54 ? -56.325 -4.460 -10.400 1.00 30.80 574 ASN G N 1
ATOM 5389 C CA . ASN E 1 54 ? -57.552 -4.854 -9.722 1.00 28.26 574 ASN G CA 1
ATOM 5390 C C . ASN E 1 54 ? -57.262 -5.349 -8.313 1.00 27.05 574 ASN G C 1
ATOM 5391 O O . ASN E 1 54 ? -56.100 -5.502 -7.931 1.00 28.41 574 ASN G O 1
ATOM 5396 N N . ALA E 1 55 ? -58.316 -5.602 -7.545 1.00 24.81 575 ALA G N 1
ATOM 5397 C CA . ALA E 1 55 ? -58.171 -6.209 -6.228 1.00 31.04 575 ALA G CA 1
ATOM 5398 C C . ALA E 1 55 ? -59.217 -7.300 -6.080 1.00 31.52 575 ALA G C 1
ATOM 5399 O O . ALA E 1 55 ? -60.386 -7.099 -6.414 1.00 33.15 575 ALA G O 1
ATOM 5401 N N . SER E 1 56 ? -58.805 -8.448 -5.556 1.00 36.63 576 SER G N 1
ATOM 5402 C CA . SER E 1 56 ? -59.721 -9.568 -5.416 1.00 37.02 576 SER G CA 1
ATOM 5403 C C . SER E 1 56 ? -59.705 -10.141 -4.006 1.00 41.99 576 SER G C 1
ATOM 5404 O O . SER E 1 56 ? -58.645 -10.307 -3.398 1.00 35.88 576 SER G O 1
ATOM 5407 N N . LYS E 1 57 ? -60.895 -10.438 -3.498 1.00 42.32 577 LYS G N 1
ATOM 5408 C CA . LYS E 1 57 ? -61.047 -11.028 -2.179 1.00 39.43 577 LYS G CA 1
ATOM 5409 C C . LYS E 1 57 ? -61.324 -12.517 -2.320 1.00 37.46 577 LYS G C 1
ATOM 5410 O O . LYS E 1 57 ? -61.953 -12.947 -3.289 1.00 41.22 577 LYS G O 1
ATOM 5416 N N . SER E 1 58 ? -60.859 -13.303 -1.355 1.00 46.90 578 SER G N 1
ATOM 5417 C CA . SER E 1 58 ? -61.141 -14.731 -1.344 1.00 38.94 578 SER G CA 1
ATOM 5418 C C . SER E 1 58 ? -61.241 -15.240 0.087 1.00 48.35 578 SER G C 1
ATOM 5419 O O . SER E 1 58 ? -60.762 -14.593 1.022 1.00 47.50 578 SER G O 1
ATOM 5422 N N . ASP E 1 59 ? -61.860 -16.407 0.244 1.00 51.07 579 ASP G N 1
ATOM 5423 C CA . ASP E 1 59 ? -62.053 -17.023 1.551 1.00 55.95 579 ASP G CA 1
ATOM 5424 C C . ASP E 1 59 ? -61.563 -18.466 1.529 1.00 55.44 579 ASP G C 1
ATOM 5425 O O . ASP E 1 59 ? -61.902 -19.222 0.615 1.00 53.46 579 ASP G O 1
ATOM 5430 N N . GLU E 1 60 ? -60.753 -18.851 2.510 1.00 47.48 580 GLU G N 1
ATOM 5431 C CA . GLU E 1 60 ? -60.513 -20.271 2.754 1.00 49.48 580 GLU G CA 1
ATOM 5432 C C . GLU E 1 60 ? -60.488 -20.555 4.254 1.00 51.26 580 GLU G C 1
ATOM 5433 O O . GLU E 1 60 ? -59.479 -20.338 4.927 1.00 62.76 580 GLU G O 1
ATOM 5439 N N . GLY E 1 61 ? -61.615 -21.028 4.777 1.00 46.52 581 GLY G N 1
ATOM 5440 C CA . GLY E 1 61 ? -61.720 -21.301 6.196 1.00 47.47 581 GLY G CA 1
ATOM 5441 C C . GLY E 1 61 ? -61.870 -20.048 7.035 1.00 44.47 581 GLY G C 1
ATOM 5442 O O . GLY E 1 61 ? -62.730 -19.200 6.778 1.00 46.61 581 GLY G O 1
ATOM 5443 N N . GLU E 1 62 ? -61.003 -19.935 8.037 1.00 43.31 582 GLU G N 1
ATOM 5444 C CA . GLU E 1 62 ? -61.023 -18.828 8.980 1.00 52.05 582 GLU G CA 1
ATOM 5445 C C . GLU E 1 62 ? -60.221 -17.632 8.480 1.00 53.25 582 GLU G C 1
ATOM 5446 O O . GLU E 1 62 ? -60.277 -16.551 9.069 1.00 45.64 582 GLU G O 1
ATOM 5452 N N . TRP E 1 63 ? -59.476 -17.822 7.396 1.00 50.50 583 TRP G N 1
ATOM 5453 C CA . TRP E 1 63 ? -58.699 -16.729 6.821 1.00 44.77 583 TRP G CA 1
ATOM 5454 C C . TRP E 1 63 ? -59.325 -16.189 5.536 1.00 41.91 583 TRP G C 1
ATOM 5455 O O . TRP E 1 63 ? -59.781 -16.953 4.682 1.00 45.24 583 TRP G O 1
ATOM 5466 N N . SER E 1 64 ? -59.343 -14.867 5.409 1.00 38.70 584 SER G N 1
ATOM 5467 C CA . SER E 1 64 ? -59.763 -14.217 4.176 1.00 42.33 584 SER G CA 1
ATOM 5468 C C . SER E 1 64 ? -58.557 -13.580 3.507 1.00 40.43 584 SER G C 1
ATOM 5469 O O . SER E 1 64 ? -57.608 -13.185 4.183 1.00 34.08 584 SER G O 1
ATOM 5472 N N . PHE E 1 65 ? -58.588 -13.471 2.184 1.00 32.16 585 PHE G N 1
ATOM 5473 C CA . PHE E 1 65 ? -57.429 -12.951 1.472 1.00 30.46 585 PHE G CA 1
ATOM 5474 C C . PHE E 1 65 ? -57.769 -11.794 0.544 1.00 33.89 585 PHE G C 1
ATOM 5475 O O . PHE E 1 65 ? -58.750 -11.840 -0.200 1.00 38.83 585 PHE G O 1
ATOM 5483 N N . LEU E 1 66 ? -56.951 -10.748 0.616 1.00 33.61 586 LEU G N 1
ATOM 5484 C CA . LEU E 1 66 ? -57.075 -9.599 -0.267 1.00 32.04 586 LEU G CA 1
ATOM 5485 C C . LEU E 1 66 ? -55.832 -9.550 -1.134 1.00 28.54 586 LEU G C 1
ATOM 5486 O O . LEU E 1 66 ? -54.735 -9.262 -0.646 1.00 25.34 586 LEU G O 1
ATOM 5491 N N . ARG E 1 67 ? -56.002 -9.836 -2.419 1.00 27.44 587 ARG G N 1
ATOM 5492 C CA . ARG E 1 67 ? -54.887 -9.759 -3.348 1.00 26.74 587 ARG G CA 1
ATOM 5493 C C . ARG E 1 67 ? -54.994 -8.571 -4.287 1.00 27.26 587 ARG G C 1
ATOM 5494 O O . ARG E 1 67 ? -55.969 -8.428 -5.029 1.00 35.56 587 ARG G O 1
ATOM 5502 N N . ILE E 1 68 ? -53.973 -7.722 -4.240 1.00 28.33 588 ILE G N 1
ATOM 5503 C CA . ILE E 1 68 ? -53.894 -6.552 -5.097 1.00 28.43 588 ILE G CA 1
ATOM 5504 C C . ILE E 1 68 ? -52.933 -6.807 -6.250 1.00 24.41 588 ILE G C 1
ATOM 5505 O O . ILE E 1 68 ? -51.749 -7.068 -6.029 1.00 18.76 588 ILE G O 1
ATOM 5510 N N . ASN E 1 69 ? -53.444 -6.738 -7.476 1.00 23.26 589 ASN G N 1
ATOM 5511 C CA . ASN E 1 69 ? -52.605 -6.883 -8.659 1.00 22.50 589 ASN G CA 1
ATOM 5512 C C . ASN E 1 69 ? -52.258 -5.521 -9.236 1.00 23.81 589 ASN G C 1
ATOM 5513 O O . ASN E 1 69 ? -53.117 -4.645 -9.348 1.00 26.27 589 ASN G O 1
ATOM 5518 N N . PHE E 1 70 ? -50.992 -5.342 -9.591 1.00 23.73 590 PHE G N 1
ATOM 5519 C CA . PHE E 1 70 ? -50.530 -4.063 -10.101 1.00 17.39 590 PHE G CA 1
ATOM 5520 C C . PHE E 1 70 ? -50.352 -4.127 -11.611 1.00 21.90 590 PHE G C 1
ATOM 5521 O O . PHE E 1 70 ? -50.264 -5.213 -12.188 1.00 21.40 590 PHE G O 1
ATOM 5529 N N . LEU E 1 71 ? -50.304 -2.962 -12.249 1.00 22.58 591 LEU G N 1
ATOM 5530 C CA . LEU E 1 71 ? -50.016 -2.888 -13.674 1.00 21.27 591 LEU G CA 1
ATOM 5531 C C . LEU E 1 71 ? -48.512 -3.003 -13.886 1.00 29.45 591 LEU G C 1
ATOM 5532 O O . LEU E 1 71 ? -47.731 -2.252 -13.299 1.00 29.07 591 LEU G O 1
ATOM 5537 N N . SER E 1 72 ? -48.114 -3.959 -14.717 1.00 26.22 592 SER G N 1
ATOM 5538 C CA . SER E 1 72 ? -46.708 -4.253 -14.945 1.00 32.92 592 SER G CA 1
ATOM 5539 C C . SER E 1 72 ? -46.561 -4.832 -16.342 1.00 40.06 592 SER G C 1
ATOM 5540 O O . SER E 1 72 ? -47.553 -5.248 -16.943 1.00 42.83 592 SER G O 1
ATOM 5543 N N . PRO E 1 73 ? -45.330 -4.828 -16.879 1.00 38.92 593 PRO G N 1
ATOM 5544 C CA . PRO E 1 73 ? -45.082 -5.470 -18.173 1.00 41.09 593 PRO G CA 1
ATOM 5545 C C . PRO E 1 73 ? -45.604 -6.902 -18.189 1.00 42.31 593 PRO G C 1
ATOM 5546 O O . PRO E 1 73 ? -45.179 -7.719 -17.369 1.00 37.83 593 PRO G O 1
ATOM 5550 N N . GLY E 1 74 ? -46.512 -7.198 -19.115 1.00 37.35 594 GLY G N 1
ATOM 5551 C CA . GLY E 1 74 ? -47.182 -8.486 -19.141 1.00 43.38 594 GLY G CA 1
ATOM 5552 C C . GLY E 1 74 ? -48.497 -8.549 -18.382 1.00 48.34 594 GLY G C 1
ATOM 5553 O O . GLY E 1 74 ? -49.361 -9.364 -18.709 1.00 53.05 594 GLY G O 1
ATOM 5554 N N . GLN E 1 75 ? -48.663 -7.695 -17.376 1.00 47.89 595 GLN G N 1
ATOM 5555 C CA . GLN E 1 75 ? -49.875 -7.724 -16.562 1.00 46.11 595 GLN G CA 1
ATOM 5556 C C . GLN E 1 75 ? -50.686 -6.443 -16.715 1.00 39.62 595 GLN G C 1
ATOM 5557 O O . GLN E 1 75 ? -50.469 -5.663 -17.641 1.00 41.50 595 GLN G O 1
ATOM 5563 N N . PHE E 1 85 ? -42.792 4.829 -18.786 1.00 28.48 605 PHE G N 1
ATOM 5564 C CA . PHE E 1 85 ? -42.123 4.992 -17.502 1.00 28.67 605 PHE G CA 1
ATOM 5565 C C . PHE E 1 85 ? -40.736 5.588 -17.707 1.00 27.89 605 PHE G C 1
ATOM 5566 O O . PHE E 1 85 ? -40.076 6.001 -16.747 1.00 26.81 605 PHE G O 1
ATOM 5574 N N . GLU E 1 86 ? -40.311 5.635 -18.969 1.00 20.55 606 GLU G N 1
ATOM 5575 C CA . GLU E 1 86 ? -38.967 6.077 -19.339 1.00 20.29 606 GLU G CA 1
ATOM 5576 C C . GLU E 1 86 ? -37.889 5.311 -18.571 1.00 22.17 606 GLU G C 1
ATOM 5577 O O . GLU E 1 86 ? -36.840 5.866 -18.240 1.00 20.92 606 GLU G O 1
ATOM 5583 N N . ASP E 1 87 ? -38.153 4.035 -18.300 1.00 19.86 607 ASP G N 1
ATOM 5584 C CA . ASP E 1 87 ? -37.215 3.185 -17.574 1.00 16.77 607 ASP G CA 1
ATOM 5585 C C . ASP E 1 87 ? -37.351 1.740 -18.052 1.00 19.37 607 ASP G C 1
ATOM 5586 O O . ASP E 1 87 ? -38.090 0.949 -17.463 1.00 21.22 607 ASP G O 1
ATOM 5591 N N . ALA E 1 88 ? -36.640 1.404 -19.125 1.00 18.50 608 ALA G N 1
ATOM 5592 C CA . ALA E 1 88 ? -36.794 0.109 -19.784 1.00 25.15 608 ALA G CA 1
ATOM 5593 C C . ALA E 1 88 ? -36.385 -1.079 -18.914 1.00 25.67 608 ALA G C 1
ATOM 5594 O O . ALA E 1 88 ? -36.922 -2.178 -19.067 1.00 29.29 608 ALA G O 1
ATOM 5596 N N . SER E 1 89 ? -35.438 -0.859 -18.005 1.00 24.72 609 SER G N 1
ATOM 5597 C CA . SER E 1 89 ? -34.924 -1.939 -17.168 1.00 27.89 609 SER G CA 1
ATOM 5598 C C . SER E 1 89 ? -35.544 -1.925 -15.778 1.00 23.96 609 SER G C 1
ATOM 5599 O O . SER E 1 89 ? -35.030 -2.563 -14.859 1.00 20.26 609 SER G O 1
ATOM 5602 N N . ALA E 1 90 ? -36.647 -1.201 -15.627 1.00 20.99 610 ALA G N 1
ATOM 5603 C CA . ALA E 1 90 ? -37.276 -1.039 -14.320 1.00 17.85 610 ALA G CA 1
ATOM 5604 C C . ALA E 1 90 ? -37.825 -2.352 -13.768 1.00 13.15 610 ALA G C 1
ATOM 5605 O O . ALA E 1 90 ? -38.387 -3.163 -14.506 1.00 16.75 610 ALA G O 1
ATOM 5607 N N . HIS E 1 91 ? -37.671 -2.546 -12.462 1.00 14.27 611 HIS G N 1
ATOM 5608 C CA . HIS E 1 91 ? -38.300 -3.667 -11.776 1.00 13.43 611 HIS G CA 1
ATOM 5609 C C . HIS E 1 91 ? -39.684 -3.224 -11.326 1.00 11.96 611 HIS G C 1
ATOM 5610 O O . HIS E 1 91 ? -39.891 -2.047 -11.039 1.00 12.00 611 HIS G O 1
ATOM 5617 N N . PHE E 1 92 ? -40.631 -4.154 -11.258 1.00 12.22 612 PHE G N 1
ATOM 5618 C CA . PHE E 1 92 ? -41.993 -3.799 -10.871 1.00 13.07 612 PHE G CA 1
ATOM 5619 C C . PHE E 1 92 ? -42.474 -4.635 -9.696 1.00 15.02 612 PHE G C 1
ATOM 5620 O O . PHE E 1 92 ? -42.080 -5.792 -9.548 1.00 14.46 612 PHE G O 1
ATOM 5628 N N . VAL E 1 93 ? -43.329 -4.049 -8.862 1.00 13.84 613 VAL G N 1
ATOM 5629 C CA . VAL E 1 93 ? -44.104 -4.837 -7.917 1.00 15.61 613 VAL G CA 1
ATOM 5630 C C . VAL E 1 93 ? -45.298 -5.386 -8.698 1.00 12.70 613 VAL G C 1
ATOM 5631 O O . VAL E 1 93 ? -46.066 -4.621 -9.285 1.00 12.80 613 VAL G O 1
ATOM 5635 N N . ARG E 1 94 ? -45.441 -6.709 -8.705 1.00 17.90 614 ARG G N 1
ATOM 5636 C CA . ARG E 1 94 ? -46.472 -7.393 -9.488 1.00 20.95 614 ARG G CA 1
ATOM 5637 C C . ARG E 1 94 ? -47.778 -7.509 -8.726 1.00 20.58 614 ARG G C 1
ATOM 5638 O O . ARG E 1 94 ? -48.854 -7.185 -9.243 1.00 19.41 614 ARG G O 1
ATOM 5646 N N . SER E 1 95 ? -47.668 -7.938 -7.476 1.00 16.01 615 SER G N 1
ATOM 5647 C CA . SER E 1 95 ? -48.836 -8.125 -6.634 1.00 18.34 615 SER G CA 1
ATOM 5648 C C . SER E 1 95 ? -48.472 -8.190 -5.156 1.00 20.06 615 SER G C 1
ATOM 5649 O O . SER E 1 95 ? -47.312 -8.418 -4.798 1.00 18.92 615 SER G O 1
ATOM 5652 N N . LEU E 1 96 ? -49.475 -7.997 -4.307 1.00 17.07 616 LEU G N 1
ATOM 5653 C CA . LEU E 1 96 ? -49.336 -8.211 -2.874 1.00 21.36 616 LEU G CA 1
ATOM 5654 C C . LEU E 1 96 ? -50.611 -8.868 -2.356 1.00 20.57 616 LEU G C 1
ATOM 5655 O O . LEU E 1 96 ? -51.710 -8.552 -2.821 1.00 21.99 616 LEU G O 1
ATOM 5660 N N . THR E 1 97 ? -50.471 -9.781 -1.399 1.00 15.25 617 THR G N 1
ATOM 5661 C CA . THR E 1 97 ? -51.635 -10.449 -0.818 1.00 23.31 617 THR G CA 1
ATOM 5662 C C . THR E 1 97 ? -51.579 -10.382 0.703 1.00 18.93 617 THR G C 1
ATOM 5663 O O . THR E 1 97 ? -50.561 -10.723 1.310 1.00 15.82 617 THR G O 1
ATOM 5667 N N . PHE E 1 98 ? -52.678 -9.954 1.314 1.00 21.21 618 PHE G N 1
ATOM 5668 C CA . PHE E 1 98 ? -52.771 -9.909 2.767 1.00 23.20 618 PHE G CA 1
ATOM 5669 C C . PHE E 1 98 ? -53.840 -10.879 3.254 1.00 25.43 618 PHE G C 1
ATOM 5670 O O . PHE E 1 98 ? -54.726 -11.273 2.488 1.00 23.45 618 PHE G O 1
ATOM 5678 N N . ARG E 1 99 ? -53.753 -11.271 4.522 1.00 23.42 619 ARG G N 1
ATOM 5679 C CA . ARG E 1 99 ? -54.785 -12.107 5.126 1.00 31.65 619 ARG G CA 1
ATOM 5680 C C . ARG E 1 99 ? -55.242 -11.554 6.475 1.00 32.63 619 ARG G C 1
ATOM 5681 O O . ARG E 1 99 ? -54.449 -10.985 7.230 1.00 29.30 619 ARG G O 1
ATOM 5689 N N . SER E 1 100 ? -56.530 -11.721 6.760 1.00 30.93 620 SER G N 1
ATOM 5690 C CA . SER E 1 100 ? -57.107 -11.347 8.046 1.00 36.88 620 SER G CA 1
ATOM 5691 C C . SER E 1 100 ? -58.355 -12.191 8.286 1.00 42.51 620 SER G C 1
ATOM 5692 O O . SER E 1 100 ? -58.782 -12.939 7.403 1.00 41.35 620 SER G O 1
ATOM 5695 N N . THR E 1 101 ? -58.940 -12.074 9.474 1.00 47.46 621 THR G N 1
ATOM 5696 C CA . THR E 1 101 ? -60.156 -12.817 9.793 1.00 48.77 621 THR G CA 1
ATOM 5697 C C . THR E 1 101 ? -61.428 -12.064 9.395 1.00 53.35 621 THR G C 1
ATOM 5698 O O . THR E 1 101 ? -62.513 -12.649 9.341 1.00 57.57 621 THR G O 1
ATOM 5702 N N . ASP E 1 102 ? -61.290 -10.769 9.121 1.00 46.29 622 ASP G N 1
ATOM 5703 C CA . ASP E 1 102 ? -62.417 -9.948 8.683 1.00 47.21 622 ASP G CA 1
ATOM 5704 C C . ASP E 1 102 ? -62.644 -10.049 7.172 1.00 45.55 622 ASP G C 1
ATOM 5705 O O . ASP E 1 102 ? -62.143 -9.220 6.410 1.00 47.98 622 ASP G O 1
ATOM 5710 N N . GLY E 1 103 ? -63.386 -11.066 6.742 1.00 45.72 623 GLY G N 1
ATOM 5711 C CA . GLY E 1 103 ? -63.693 -11.248 5.333 1.00 42.56 623 GLY G CA 1
ATOM 5712 C C . GLY E 1 103 ? -64.517 -10.109 4.772 1.00 49.19 623 GLY G C 1
ATOM 5713 O O . GLY E 1 103 ? -64.404 -9.749 3.595 1.00 49.37 623 GLY G O 1
ATOM 5714 N N . ASP E 1 104 ? -65.355 -9.542 5.632 1.00 51.85 624 ASP G N 1
ATOM 5715 C CA . ASP E 1 104 ? -66.258 -8.468 5.250 1.00 51.08 624 ASP G CA 1
ATOM 5716 C C . ASP E 1 104 ? -65.537 -7.141 5.036 1.00 43.64 624 ASP G C 1
ATOM 5717 O O . ASP E 1 104 ? -65.924 -6.358 4.169 1.00 41.59 624 ASP G O 1
ATOM 5722 N N . ARG E 1 105 ? -64.494 -6.890 5.821 1.00 40.86 625 ARG G N 1
ATOM 5723 C CA . ARG E 1 105 ? -63.697 -5.683 5.637 1.00 39.83 625 ARG G CA 1
ATOM 5724 C C . ARG E 1 105 ? -63.007 -5.735 4.279 1.00 35.93 625 ARG G C 1
ATOM 5725 O O . ARG E 1 105 ? -62.947 -4.735 3.566 1.00 34.74 625 ARG G O 1
ATOM 5733 N N . TYR E 1 106 ? -62.506 -6.915 3.923 1.00 34.15 626 TYR G N 1
ATOM 5734 C CA . TYR E 1 106 ? -61.791 -7.113 2.665 1.00 33.62 626 TYR G CA 1
ATOM 5735 C C . TYR E 1 106 ? -62.710 -6.980 1.453 1.00 36.10 626 TYR G C 1
ATOM 5736 O O . TYR E 1 106 ? -62.276 -6.574 0.374 1.00 37.12 626 TYR G O 1
ATOM 5745 N N . ALA E 1 107 ? -63.980 -7.330 1.632 1.00 45.28 627 ALA G N 1
ATOM 5746 C CA . ALA E 1 107 ? -64.956 -7.204 0.559 1.00 43.66 627 ALA G CA 1
ATOM 5747 C C . ALA E 1 107 ? -65.234 -5.740 0.238 1.00 32.76 627 ALA G C 1
ATOM 5748 O O . ALA E 1 107 ? -65.346 -5.363 -0.929 1.00 33.42 627 ALA G O 1
ATOM 5750 N N . GLU E 1 108 ? -65.341 -4.917 1.277 1.00 32.67 628 GLU G N 1
ATOM 5751 C CA . GLU E 1 108 ? -65.565 -3.489 1.094 1.00 37.15 628 GLU G CA 1
ATOM 5752 C C . GLU E 1 108 ? -64.335 -2.844 0.450 1.00 35.47 628 GLU G C 1
ATOM 5753 O O . GLU E 1 108 ? -64.457 -2.034 -0.472 1.00 29.77 628 GLU G O 1
ATOM 5759 N N . ILE E 1 109 ? -63.154 -3.210 0.951 1.00 34.42 629 ILE G N 1
ATOM 5760 C CA . ILE E 1 109 ? -61.881 -2.687 0.451 1.00 33.79 629 ILE G CA 1
ATOM 5761 C C . ILE E 1 109 ? -61.681 -2.965 -1.037 1.00 29.37 629 ILE G C 1
ATOM 5762 O O . ILE E 1 109 ? -61.327 -2.066 -1.801 1.00 30.31 629 ILE G O 1
ATOM 5767 N N . ALA E 1 110 ? -61.911 -4.211 -1.443 1.00 26.69 630 ALA G N 1
ATOM 5768 C CA . ALA E 1 110 ? -61.800 -4.597 -2.846 1.00 22.65 630 ALA G CA 1
ATOM 5769 C C . ALA E 1 110 ? -62.749 -3.784 -3.718 1.00 32.13 630 ALA G C 1
ATOM 5770 O O . ALA E 1 110 ? -62.439 -3.466 -4.867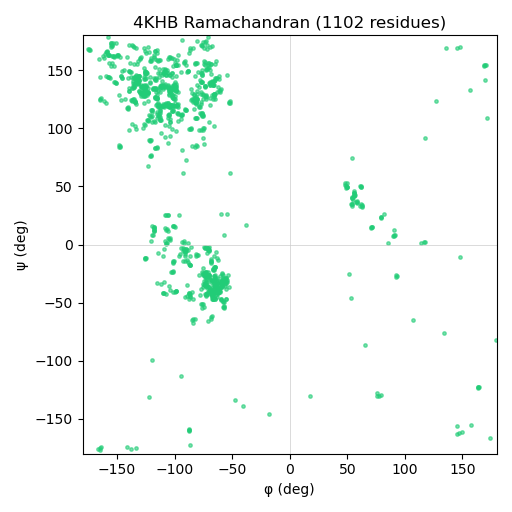 1.00 29.60 630 ALA G O 1
ATOM 5772 N N . ASN E 1 111 ? -63.913 -3.465 -3.160 1.00 32.13 631 ASN G N 1
ATOM 5773 C CA . ASN E 1 111 ? -64.937 -2.706 -3.866 1.00 29.56 631 ASN G CA 1
ATOM 5774 C C . ASN E 1 111 ? -64.560 -1.232 -4.021 1.00 33.31 631 ASN G C 1
ATOM 5775 O O . ASN E 1 111 ? -64.725 -0.651 -5.095 1.00 28.95 631 ASN G O 1
ATOM 5780 N N . GLN E 1 112 ? -64.055 -0.637 -2.941 1.00 25.36 632 GLN G N 1
ATOM 5781 C CA . GLN E 1 112 ? -63.602 0.756 -2.944 1.00 30.84 632 GLN G CA 1
ATOM 5782 C C . GLN E 1 112 ? -62.475 0.968 -3.944 1.00 34.39 632 GLN G C 1
ATOM 5783 O O . GLN E 1 112 ? -62.425 1.982 -4.638 1.00 30.28 632 GLN G O 1
ATOM 5789 N N . ILE E 1 113 ? -61.572 -0.002 -4.005 1.00 29.50 633 ILE G N 1
ATOM 5790 C CA . ILE E 1 113 ? -60.443 0.046 -4.921 1.00 24.40 633 ILE G CA 1
ATOM 5791 C C . ILE E 1 113 ? -60.948 -0.024 -6.363 1.00 23.83 633 ILE G C 1
ATOM 5792 O O . ILE E 1 113 ? -60.464 0.700 -7.235 1.00 20.67 633 ILE G O 1
ATOM 5797 N N . SER E 1 114 ? -61.929 -0.890 -6.604 1.00 28.05 634 SER G N 1
ATOM 5798 C CA . SER E 1 114 ? -62.503 -1.052 -7.937 1.00 28.32 634 SER G CA 1
ATOM 5799 C C . SER E 1 114 ? -63.199 0.203 -8.467 1.00 30.41 634 SER G C 1
ATOM 5800 O O . SER E 1 114 ? -63.007 0.573 -9.626 1.00 32.67 634 SER G O 1
ATOM 5803 N N . ASN E 1 115 ? -64.006 0.852 -7.631 1.00 27.31 635 ASN G N 1
ATOM 5804 C CA . ASN E 1 115 ? -64.698 2.071 -8.053 1.00 39.90 635 ASN G CA 1
ATOM 5805 C C . ASN E 1 115 ? -63.758 3.273 -8.130 1.00 32.52 635 ASN G C 1
ATOM 5806 O O . ASN E 1 115 ? -63.960 4.173 -8.947 1.00 33.67 635 ASN G O 1
ATOM 5811 N N . LEU E 1 116 ? -62.742 3.287 -7.266 1.00 31.72 636 LEU G N 1
ATOM 5812 C CA . LEU E 1 116 ? -61.731 4.338 -7.305 1.00 34.39 636 LEU G CA 1
ATOM 5813 C C . LEU E 1 116 ? -60.989 4.314 -8.631 1.00 30.44 636 LEU G C 1
ATOM 5814 O O . LEU E 1 116 ? -60.702 5.365 -9.205 1.00 29.20 636 LEU G O 1
ATOM 5819 N N . LYS E 1 117 ? -60.663 3.116 -9.108 1.00 28.74 637 LYS G N 1
ATOM 5820 C CA . LYS E 1 117 ? -59.968 2.989 -10.381 1.00 36.17 637 LYS G CA 1
ATOM 5821 C C . LYS E 1 117 ? -60.855 3.428 -11.544 1.00 37.68 637 LYS G C 1
ATOM 5822 O O . LYS E 1 117 ? -60.386 4.003 -12.527 1.00 39.23 637 LYS G O 1
ATOM 5828 N N . ARG E 1 118 ? -62.147 3.158 -11.410 1.00 37.85 638 ARG G N 1
ATOM 5829 C CA . ARG E 1 118 ? -63.132 3.472 -12.440 1.00 39.24 638 ARG G CA 1
ATOM 5830 C C . ARG E 1 118 ? -63.410 4.970 -12.608 1.00 38.22 638 ARG G C 1
ATOM 5831 O O . ARG E 1 118 ? -63.796 5.411 -13.691 1.00 49.52 638 ARG G O 1
ATOM 5839 N N . GLU E 1 119 ? -63.229 5.743 -11.538 1.00 33.68 639 GLU G N 1
ATOM 5840 C CA . GLU E 1 119 ? -63.297 7.202 -11.630 1.00 38.68 639 GLU G CA 1
ATOM 5841 C C . GLU E 1 119 ? -62.126 7.751 -12.438 1.00 53.03 639 GLU G C 1
ATOM 5842 O O . GLU E 1 119 ? -62.279 8.700 -13.207 1.00 55.54 639 GLU G O 1
ATOM 5848 N N . ALA E 1 120 ? -60.957 7.143 -12.246 1.00 49.36 640 ALA G N 1
ATOM 5849 C CA . ALA E 1 120 ? -59.706 7.589 -12.862 1.00 54.91 640 ALA G CA 1
ATOM 5850 C C . ALA E 1 120 ? -59.775 7.730 -14.382 1.00 59.22 640 ALA G C 1
ATOM 5851 O O . ALA E 1 120 ? -59.024 8.506 -14.973 1.00 56.96 640 ALA G O 1
ATOM 5853 N N . VAL E 1 121 ? -60.673 6.978 -15.010 1.00 53.88 641 VAL G N 1
ATOM 5854 C CA . VAL E 1 121 ? -60.839 7.042 -16.458 1.00 61.35 641 VAL G CA 1
ATOM 5855 C C . VAL E 1 121 ? -61.716 8.224 -16.857 1.00 66.20 641 VAL G C 1
ATOM 5856 O O . VAL E 1 121 ? -61.345 9.381 -16.654 1.00 61.74 641 VAL G O 1
ATOM 5860 N N . PHE F 1 6 ? -39.184 31.663 50.074 1.00 58.84 526 PHE E N 1
ATOM 5861 C CA . PHE F 1 6 ? -39.829 30.356 50.099 1.00 72.84 526 PHE E CA 1
ATOM 5862 C C . PHE F 1 6 ? -40.975 30.270 51.097 1.00 68.97 526 PHE E C 1
ATOM 5863 O O . PHE F 1 6 ? -40.819 30.588 52.276 1.00 68.64 526 PHE E O 1
ATOM 5871 N N . LYS F 1 7 ? -42.129 29.834 50.605 1.00 64.12 527 LYS E N 1
ATOM 5872 C CA . LYS F 1 7 ? -43.292 29.616 51.451 1.00 60.64 527 LYS E CA 1
ATOM 5873 C C . LYS F 1 7 ? -43.381 28.158 51.899 1.00 59.93 527 LYS E C 1
ATOM 5874 O O . LYS F 1 7 ? -43.690 27.265 51.106 1.00 53.29 527 LYS E O 1
ATOM 5880 N N . ARG F 1 8 ? -43.103 27.933 53.179 1.00 55.56 528 ARG E N 1
ATOM 5881 C CA . ARG F 1 8 ? -43.117 26.595 53.762 1.00 45.68 528 ARG E CA 1
ATOM 5882 C C . ARG F 1 8 ? -44.531 26.030 53.790 1.00 37.41 528 ARG E C 1
ATOM 5883 O O . ARG F 1 8 ? -45.460 26.673 54.289 1.00 48.60 528 ARG E O 1
ATOM 5891 N N . PHE F 1 9 ? -44.686 24.819 53.260 1.00 29.39 529 PHE E N 1
ATOM 5892 C CA . PHE F 1 9 ? -45.986 24.161 53.230 1.00 24.44 529 PHE E CA 1
ATOM 5893 C C . PHE F 1 9 ? -45.948 22.816 53.944 1.00 25.28 529 PHE E C 1
ATOM 5894 O O . PHE F 1 9 ? -44.875 22.276 54.223 1.00 24.11 529 PHE E O 1
ATOM 5902 N N . GLU F 1 10 ? -47.130 22.276 54.224 1.00 25.23 530 GLU E N 1
ATOM 5903 C CA . GLU F 1 10 ? -47.252 21.035 54.979 1.00 20.01 530 GLU E CA 1
ATOM 5904 C C . GLU F 1 10 ? -48.660 20.472 54.805 1.00 20.06 530 GLU E C 1
ATOM 5905 O O . GLU F 1 10 ? -49.650 21.165 55.049 1.00 23.58 530 GLU E O 1
ATOM 5911 N N . SER F 1 11 ? -48.744 19.215 54.380 1.00 16.45 531 SER E N 1
ATOM 5912 C CA . SER F 1 11 ? -50.029 18.588 54.089 1.00 15.77 531 SER E CA 1
ATOM 5913 C C . SER F 1 11 ? -50.858 18.368 55.348 1.00 16.15 531 SER E C 1
ATOM 5914 O O . SER F 1 11 ? -51.946 18.929 55.488 1.00 16.38 531 SER E O 1
ATOM 5917 N N . TYR F 1 12 ? -50.348 17.552 56.265 1.00 12.96 532 TYR E N 1
ATOM 5918 C CA . TYR F 1 12 ? -51.103 17.225 57.468 1.00 16.49 532 TYR E CA 1
ATOM 5919 C C . TYR F 1 12 ? -50.288 17.413 58.742 1.00 23.90 532 TYR E C 1
ATOM 5920 O O . TYR F 1 12 ? -49.055 17.431 58.716 1.00 21.64 532 TYR E O 1
ATOM 5929 N N . LYS F 1 13 ? -51.002 17.552 59.854 1.00 24.61 533 LYS E N 1
ATOM 5930 C CA . LYS F 1 13 ? -50.398 17.738 61.164 1.00 30.26 533 LYS E CA 1
ATOM 5931 C C . LYS F 1 13 ? -50.506 16.441 61.948 1.00 23.90 533 LYS E C 1
ATOM 5932 O O . LYS F 1 13 ? -49.612 16.083 62.715 1.00 22.07 533 LYS E O 1
ATOM 5938 N N . ARG F 1 14 ? -51.616 15.740 61.741 1.00 28.41 534 ARG E N 1
ATOM 5939 C CA . ARG F 1 14 ? -51.918 14.521 62.480 1.00 31.70 534 ARG E CA 1
ATOM 5940 C C . ARG F 1 14 ? -52.510 13.439 61.585 1.00 29.91 534 ARG E C 1
ATOM 5941 O O . ARG F 1 14 ? -53.076 13.736 60.530 1.00 30.58 534 ARG E O 1
ATOM 5949 N N . ASP F 1 15 ? -52.368 12.187 62.013 1.00 29.25 535 ASP E N 1
ATOM 5950 C CA . ASP F 1 15 ? -52.881 11.042 61.267 1.00 32.18 535 ASP E CA 1
ATOM 5951 C C . ASP F 1 15 ? -54.397 11.129 61.051 1.00 40.64 535 ASP E C 1
ATOM 5952 O O . ASP F 1 15 ? -54.907 10.730 60.001 1.00 37.71 535 ASP E O 1
ATOM 5957 N N . ASN F 1 16 ? -55.112 11.652 62.046 1.00 40.07 536 ASN E N 1
ATOM 5958 C CA . ASN F 1 16 ? -56.575 11.701 62.000 1.00 38.97 536 ASN E CA 1
ATOM 5959 C C . ASN F 1 16 ? -57.185 12.697 61.009 1.00 34.94 536 ASN E C 1
ATOM 5960 O O . ASN F 1 16 ? -58.407 12.745 60.852 1.00 38.95 536 ASN E O 1
ATOM 5965 N N . GLN F 1 17 ? -56.344 13.481 60.338 1.00 36.71 537 GLN E N 1
ATOM 5966 C CA . GLN F 1 17 ? -56.840 14.391 59.308 1.00 37.30 537 GLN E CA 1
ATOM 5967 C C . GLN F 1 17 ? -56.834 13.763 57.921 1.00 31.39 537 GLN E C 1
ATOM 5968 O O . GLN F 1 17 ? -57.272 14.390 56.955 1.00 33.86 537 GLN E O 1
ATOM 5974 N N . LEU F 1 18 ? -56.325 12.539 57.813 1.00 28.33 538 LEU E N 1
ATOM 5975 C CA . LEU F 1 18 ? -56.360 11.843 56.534 1.00 32.63 538 LEU E CA 1
ATOM 5976 C C . LEU F 1 18 ? -57.799 11.501 56.183 1.00 33.71 538 LEU E C 1
ATOM 5977 O O . LEU F 1 18 ? -58.575 11.093 57.050 1.00 36.40 538 LEU E O 1
ATOM 5982 N N . PRO F 1 19 ? -58.165 11.691 54.907 1.00 36.55 539 PRO E N 1
ATOM 5983 C CA . PRO F 1 19 ? -59.516 11.339 54.457 1.00 29.37 539 PRO E CA 1
ATOM 5984 C C . PRO F 1 19 ? -59.744 9.847 54.670 1.00 35.62 539 PRO E C 1
ATOM 5985 O O . PRO F 1 19 ? -58.891 9.050 54.292 1.00 32.14 539 PRO E O 1
ATOM 5989 N N . PRO F 1 20 ? -60.876 9.478 55.292 1.00 37.91 540 PRO E N 1
ATOM 5990 C CA . PRO F 1 20 ? -61.153 8.101 55.723 1.00 35.87 540 PRO E CA 1
ATOM 5991 C C . PRO F 1 20 ? -61.179 7.059 54.606 1.00 30.79 540 PRO E C 1
ATOM 5992 O O . PRO F 1 20 ? -60.889 5.893 54.881 1.00 30.90 540 PRO E O 1
ATOM 5996 N N . LYS F 1 21 ? -61.502 7.460 53.377 1.00 25.75 541 LYS E N 1
ATOM 5997 C CA . LYS F 1 21 ? -61.563 6.509 52.264 1.00 40.53 541 LYS E CA 1
ATOM 5998 C C . LYS F 1 21 ? -60.170 6.065 51.830 1.00 37.14 541 LYS E C 1
ATOM 5999 O O . LYS F 1 21 ? -60.023 5.249 50.918 1.00 31.81 541 LYS E O 1
ATOM 6005 N N . VAL F 1 22 ? -59.157 6.623 52.486 1.00 35.03 542 VAL E N 1
ATOM 6006 C CA . VAL F 1 22 ? -57.779 6.169 52.357 1.00 32.51 542 VAL E CA 1
ATOM 6007 C C . VAL F 1 22 ? -57.611 4.674 52.656 1.00 33.73 542 VAL E C 1
ATOM 6008 O O . VAL F 1 22 ? -56.754 4.013 52.063 1.00 30.20 542 VAL E O 1
ATOM 6012 N N . ARG F 1 23 ? -58.437 4.139 53.555 1.00 32.58 543 ARG E N 1
ATOM 6013 C CA . ARG F 1 23 ? -58.336 2.729 53.942 1.00 30.30 543 ARG E CA 1
ATOM 6014 C C . ARG F 1 23 ? -58.619 1.742 52.806 1.00 29.19 543 ARG E C 1
ATOM 6015 O O . ARG F 1 23 ? -58.446 0.534 52.981 1.00 32.38 543 ARG E O 1
ATOM 6023 N N . ASP F 1 24 ? -59.054 2.247 51.653 1.00 26.62 544 ASP E N 1
ATOM 6024 C CA . ASP F 1 24 ? -59.306 1.387 50.500 1.00 28.50 544 ASP E CA 1
ATOM 6025 C C . ASP F 1 24 ? -58.029 1.243 49.687 1.00 24.72 544 ASP E C 1
ATOM 6026 O O . ASP F 1 24 ? -58.020 0.587 48.642 1.00 24.88 544 ASP E O 1
ATOM 6031 N N . MET F 1 25 ? -56.964 1.877 50.172 1.00 32.26 545 MET E N 1
ATOM 6032 C CA . MET F 1 25 ? -55.649 1.799 49.543 1.00 28.56 545 MET E CA 1
ATOM 6033 C C . MET F 1 25 ? -55.686 2.275 48.096 1.00 24.87 545 MET E C 1
ATOM 6034 O O . MET F 1 25 ? -54.977 1.744 47.242 1.00 27.94 545 MET E O 1
ATOM 6039 N N . GLY F 1 26 ? -56.499 3.291 47.827 1.00 27.81 546 GLY E N 1
ATOM 6040 C CA . GLY F 1 26 ? -56.591 3.834 46.487 1.00 19.71 546 GLY E CA 1
ATOM 6041 C C . GLY F 1 26 ? -56.094 5.263 46.448 1.00 17.25 546 GLY E C 1
ATOM 6042 O O . GLY F 1 26 ? -55.893 5.885 47.493 1.00 22.93 546 GLY E O 1
ATOM 6043 N N . ILE F 1 27 ? -55.879 5.779 45.243 1.00 18.39 547 ILE E N 1
ATOM 6044 C CA . ILE F 1 27 ? -55.462 7.163 45.069 1.00 22.25 547 ILE E CA 1
ATOM 6045 C C . ILE F 1 27 ? -56.572 8.101 45.533 1.00 19.64 547 ILE E C 1
ATOM 6046 O O . ILE F 1 27 ? -57.720 7.979 45.098 1.00 27.52 547 ILE E O 1
ATOM 6051 N N . VAL F 1 28 ? -56.227 9.034 46.415 1.00 15.08 548 VAL E N 1
ATOM 6052 C CA . VAL F 1 28 ? -57.197 9.975 46.965 1.00 18.60 548 VAL E CA 1
ATOM 6053 C C . VAL F 1 28 ? -56.699 11.401 46.779 1.00 24.10 548 VAL E C 1
ATOM 6054 O O . VAL F 1 28 ? -55.561 11.714 47.133 1.00 21.23 548 VAL E O 1
ATOM 6058 N N . ILE F 1 29 ? -57.543 12.265 46.224 1.00 27.75 549 ILE E N 1
ATOM 6059 C CA . ILE F 1 29 ? -57.179 13.668 46.077 1.00 25.75 549 ILE E CA 1
ATOM 6060 C C . ILE F 1 29 ? -57.904 14.425 47.186 1.00 26.25 549 ILE E C 1
ATOM 6061 O O . ILE F 1 29 ? -59.117 14.277 47.345 1.00 32.16 549 ILE E O 1
ATOM 6066 N N . ASP F 1 30 ? -57.167 15.218 47.960 1.00 21.24 550 ASP E N 1
ATOM 6067 C CA . ASP F 1 30 ? -57.748 15.959 49.075 1.00 23.22 550 ASP E CA 1
ATOM 6068 C C . ASP F 1 30 ? -57.633 17.455 48.794 1.00 25.21 550 ASP E C 1
ATOM 6069 O O . ASP F 1 30 ? -56.681 18.105 49.232 1.00 23.88 550 ASP E O 1
ATOM 6074 N N . GLN F 1 31 ? -58.594 17.984 48.039 1.00 23.52 551 GLN E N 1
ATOM 6075 C CA . GLN F 1 31 ? -58.561 19.375 47.591 1.00 26.48 551 GLN E CA 1
ATOM 6076 C C . GLN F 1 31 ? -58.541 20.369 48.751 1.00 19.67 551 GLN E C 1
ATOM 6077 O O . GLN F 1 31 ? -57.928 21.433 48.651 1.00 18.53 551 GLN E O 1
ATOM 6083 N N . LYS F 1 32 ? -59.216 20.020 49.843 1.00 21.27 552 LYS E N 1
ATOM 6084 C CA . LYS F 1 32 ? -59.324 20.908 50.997 1.00 22.97 552 LYS E CA 1
ATOM 6085 C C . LYS F 1 32 ? -57.954 21.142 51.622 1.00 26.76 552 LYS E C 1
ATOM 6086 O O . LYS F 1 32 ? -57.652 22.239 52.098 1.00 32.78 552 LYS E O 1
ATOM 6092 N N . ASN F 1 33 ? -57.122 20.108 51.599 1.00 22.10 553 ASN E N 1
ATOM 6093 C CA . ASN F 1 33 ? -55.802 20.182 52.206 1.00 21.79 553 ASN E CA 1
ATOM 6094 C C . ASN F 1 33 ? -54.696 20.301 51.164 1.00 24.51 553 ASN E C 1
ATOM 6095 O O . ASN F 1 33 ? -53.515 20.156 51.485 1.00 25.52 553 ASN E O 1
ATOM 6100 N N . ASN F 1 34 ? -55.099 20.556 49.919 1.00 22.87 554 ASN E N 1
ATOM 6101 C CA . ASN F 1 34 ? -54.177 20.833 48.823 1.00 20.29 554 ASN E CA 1
ATOM 6102 C C . ASN F 1 34 ? -53.149 19.712 48.656 1.00 20.80 554 ASN E C 1
ATOM 6103 O O . ASN F 1 34 ? -51.958 19.971 48.462 1.00 19.00 554 ASN E O 1
ATOM 6108 N N . THR F 1 35 ? -53.619 18.469 48.723 1.00 14.49 555 THR E N 1
ATOM 6109 C CA . THR F 1 35 ? -52.730 17.319 48.842 1.00 14.27 555 THR E CA 1
ATOM 6110 C C . THR F 1 35 ? -53.300 16.107 48.105 1.00 17.30 555 THR E C 1
ATOM 6111 O O . THR F 1 35 ? -54.518 15.911 48.069 1.00 14.45 555 THR E O 1
ATOM 6115 N N . ILE F 1 36 ? -52.424 15.297 47.513 1.00 11.02 556 ILE E N 1
ATOM 6116 C CA . ILE F 1 36 ? -52.830 13.988 47.007 1.00 15.48 556 ILE E CA 1
ATOM 6117 C C . ILE F 1 36 ? -52.219 12.915 47.908 1.00 17.24 556 ILE E C 1
ATOM 6118 O O . ILE F 1 36 ? -51.128 13.099 48.455 1.00 18.49 556 ILE E O 1
ATOM 6123 N N . VAL F 1 37 ? -52.932 11.805 48.077 1.00 12.96 557 VAL E N 1
ATOM 6124 C CA . VAL F 1 37 ? -52.474 10.722 48.943 1.00 13.71 557 VAL E CA 1
ATOM 6125 C C . VAL F 1 37 ? -52.334 9.443 48.130 1.00 17.20 557 VAL E C 1
ATOM 6126 O O . VAL F 1 37 ? -53.320 8.916 47.614 1.00 14.18 557 VAL E O 1
ATOM 6130 N N . LEU F 1 38 ? -51.105 8.953 48.015 1.00 14.50 558 LEU E N 1
ATOM 6131 C CA . LEU F 1 38 ? -50.813 7.807 47.163 1.00 15.66 558 LEU E CA 1
ATOM 6132 C C . LEU F 1 38 ? -50.561 6.544 47.985 1.00 15.14 558 LEU E C 1
ATOM 6133 O O . LEU F 1 38 ? -49.860 6.580 48.999 1.00 18.10 558 LEU E O 1
ATOM 6138 N N . PRO F 1 39 ? -51.145 5.420 47.546 1.00 16.45 559 PRO E N 1
ATOM 6139 C CA . PRO F 1 39 ? -51.011 4.144 48.256 1.00 16.10 559 PRO E CA 1
ATOM 6140 C C . PRO F 1 39 ? -49.697 3.447 47.926 1.00 13.22 559 PRO E C 1
ATOM 6141 O O . PRO F 1 39 ? -49.516 2.960 46.808 1.00 13.76 559 PRO E O 1
ATOM 6145 N N . ILE F 1 40 ? -48.786 3.417 48.894 1.00 12.64 560 ILE E N 1
ATOM 6146 C CA . ILE F 1 40 ? -47.490 2.778 48.703 1.00 13.11 560 ILE E CA 1
ATOM 6147 C C . ILE F 1 40 ? -47.261 1.700 49.757 1.00 13.76 560 ILE E C 1
ATOM 6148 O O . ILE F 1 40 ? -47.015 2.003 50.930 1.00 13.49 560 ILE E O 1
ATOM 6153 N N . MET F 1 41 ? -47.348 0.446 49.325 1.00 9.33 561 MET E N 1
ATOM 6154 C CA . MET F 1 41 ? -47.084 -0.710 50.180 1.00 9.96 561 MET E CA 1
ATOM 6155 C C . MET F 1 41 ? -47.938 -0.753 51.445 1.00 15.94 561 MET E C 1
ATOM 6156 O O . MET F 1 41 ? -47.448 -1.083 52.529 1.00 20.90 561 MET E O 1
ATOM 6161 N N . GLY F 1 42 ? -49.217 -0.426 51.301 1.00 11.24 562 GLY E N 1
ATOM 6162 C CA . GLY F 1 42 ? -50.147 -0.544 52.407 1.00 18.86 562 GLY E CA 1
ATOM 6163 C C . GLY F 1 42 ? -50.224 0.722 53.231 1.00 20.74 562 GLY E C 1
ATOM 6164 O O . GLY F 1 42 ? -50.869 0.755 54.281 1.00 19.78 562 GLY E O 1
ATOM 6165 N N . ARG F 1 43 ? -49.567 1.772 52.751 1.00 13.48 563 ARG E N 1
ATOM 6166 C CA . ARG F 1 43 ? -49.493 3.016 53.497 1.00 14.79 563 ARG E CA 1
ATOM 6167 C C . ARG F 1 43 ? -49.947 4.187 52.640 1.00 13.55 563 ARG E C 1
ATOM 6168 O O . ARG F 1 43 ? -49.455 4.385 51.528 1.00 13.16 563 ARG E O 1
ATOM 6176 N N . PRO F 1 44 ? -50.885 4.977 53.173 1.00 12.25 564 PRO E N 1
ATOM 6177 C CA . PRO F 1 44 ? -51.342 6.204 52.518 1.00 18.78 564 PRO E CA 1
ATOM 6178 C C . PRO F 1 44 ? -50.297 7.297 52.666 1.00 9.73 564 PRO E C 1
ATOM 6179 O O . PRO F 1 44 ? -50.080 7.798 53.771 1.00 10.67 564 PRO E O 1
ATOM 6183 N N . VAL F 1 45 ? -49.662 7.665 51.559 1.00 9.57 565 VAL E N 1
ATOM 6184 C CA . VAL F 1 45 ? -48.560 8.617 51.597 1.00 10.38 565 VAL E CA 1
ATOM 6185 C C . VAL F 1 45 ? -48.965 9.951 50.988 1.00 9.31 565 VAL E C 1
ATOM 6186 O O . VAL F 1 45 ? -49.348 10.016 49.821 1.00 10.80 565 VAL E O 1
ATOM 6190 N N . PRO F 1 46 ? -48.886 11.023 51.789 1.00 8.73 566 PRO E N 1
ATOM 6191 C CA . PRO F 1 46 ? -49.257 12.369 51.340 1.00 9.31 566 PRO E CA 1
ATOM 6192 C C . PRO F 1 46 ? -48.199 13.009 50.452 1.00 9.88 566 PRO E C 1
ATOM 6193 O O . PRO F 1 46 ? -47.006 12.858 50.718 1.00 7.35 566 PRO E O 1
ATOM 6197 N N . PHE F 1 47 ? -48.637 13.700 49.405 1.00 7.42 567 PHE E N 1
ATOM 6198 C CA . PHE F 1 47 ? -47.761 14.579 48.639 1.00 7.92 567 PHE E CA 1
ATOM 6199 C C . PHE F 1 47 ? -48.483 15.896 48.394 1.00 13.54 567 PHE E C 1
ATOM 6200 O O . PHE F 1 47 ? -49.583 15.921 47.832 1.00 11.28 567 PHE E O 1
ATOM 6208 N N . HIS F 1 48 ? -47.866 16.991 48.826 1.00 11.59 568 HIS E N 1
ATOM 6209 C CA . HIS F 1 48 ? -48.480 18.303 48.694 1.00 10.28 568 HIS E CA 1
ATOM 6210 C C . HIS F 1 48 ? -48.486 18.729 47.234 1.00 14.04 568 HIS E C 1
ATOM 6211 O O . HIS F 1 48 ? -47.638 18.297 46.455 1.00 11.87 568 HIS E O 1
ATOM 6218 N N . ILE F 1 49 ? -49.462 19.552 46.860 1.00 14.16 569 ILE E N 1
ATOM 6219 C CA . ILE F 1 49 ? -49.617 19.962 45.468 1.00 14.38 569 ILE E CA 1
ATOM 6220 C C . ILE F 1 49 ? -48.439 20.814 44.973 1.00 16.18 569 ILE E C 1
ATOM 6221 O O . ILE F 1 49 ? -48.135 20.824 43.777 1.00 16.10 569 ILE E O 1
ATOM 6226 N N . ASN F 1 50 ? -47.774 21.515 45.892 1.00 11.63 570 ASN E N 1
ATOM 6227 C CA . ASN F 1 50 ? -46.614 22.339 45.549 1.00 14.59 570 ASN E CA 1
ATOM 6228 C C . ASN F 1 50 ? -45.391 21.495 45.186 1.00 17.55 570 ASN E C 1
ATOM 6229 O O . ASN F 1 50 ? -44.351 22.022 44.786 1.00 17.93 570 ASN E O 1
ATOM 6234 N N . THR F 1 51 ? -45.532 20.181 45.332 1.00 15.55 571 THR E N 1
ATOM 6235 C CA . THR F 1 51 ? -44.446 19.235 45.110 1.00 15.22 571 THR E CA 1
ATOM 6236 C C . THR F 1 51 ? -44.607 18.594 43.729 1.00 15.51 571 THR E C 1
ATOM 6237 O O . THR F 1 51 ? -43.672 17.998 43.183 1.00 11.59 571 THR E O 1
ATOM 6241 N N . ILE F 1 52 ? -45.794 18.766 43.154 1.00 11.96 572 ILE E N 1
ATOM 6242 C CA . ILE F 1 52 ? -46.188 18.071 41.930 1.00 17.27 572 ILE E CA 1
ATOM 6243 C C . ILE F 1 52 ? -46.027 18.933 40.675 1.00 21.09 572 ILE E C 1
ATOM 6244 O O . ILE F 1 52 ? -46.433 20.095 40.656 1.00 23.52 572 ILE E O 1
ATOM 6249 N N . LYS F 1 53 ? -45.426 18.356 39.637 1.00 20.49 573 LYS E N 1
ATOM 6250 C CA . LYS F 1 53 ? -45.262 19.025 38.349 1.00 23.45 573 LYS E CA 1
ATOM 6251 C C . LYS F 1 53 ? -46.518 18.858 37.488 1.00 25.04 573 LYS E C 1
ATOM 6252 O O . LYS F 1 53 ? -47.206 19.836 37.185 1.00 24.49 573 LYS E O 1
ATOM 6258 N N . ASN F 1 54 ? -46.808 17.616 37.102 1.00 23.88 574 ASN E N 1
ATOM 6259 C CA . ASN F 1 54 ? -48.009 17.302 36.328 1.00 23.18 574 ASN E CA 1
ATOM 6260 C C . ASN F 1 54 ? -48.445 15.849 36.511 1.00 22.72 574 ASN E C 1
ATOM 6261 O O . ASN F 1 54 ? -47.737 15.061 37.143 1.00 21.94 574 ASN E O 1
ATOM 6266 N N . ALA F 1 55 ? -49.605 15.499 35.959 1.00 22.10 575 ALA E N 1
ATOM 6267 C CA . ALA F 1 55 ? -50.057 14.110 35.937 1.00 21.80 575 ALA E CA 1
ATOM 6268 C C . ALA F 1 55 ? -50.629 13.769 34.564 1.00 24.23 575 ALA E C 1
ATOM 6269 O O . ALA F 1 55 ? -51.411 14.541 34.003 1.00 31.54 575 ALA E O 1
ATOM 6271 N N . SER F 1 56 ? -50.252 12.608 34.034 1.00 21.17 576 SER E N 1
ATOM 6272 C CA . SER F 1 56 ? -50.706 12.185 32.710 1.00 26.55 576 SER E CA 1
ATOM 6273 C C . SER F 1 56 ? -51.230 10.749 32.700 1.00 29.81 576 SER E C 1
ATOM 6274 O O . SER F 1 56 ? -50.651 9.861 33.334 1.00 24.71 576 SER E O 1
ATOM 6277 N N . LYS F 1 57 ? -52.326 10.533 31.977 1.00 27.92 577 LYS E N 1
ATOM 6278 C CA . LYS F 1 57 ? -52.931 9.212 31.838 1.00 26.34 577 LYS E CA 1
ATOM 6279 C C . LYS F 1 57 ? -52.584 8.600 30.480 1.00 26.82 577 LYS E C 1
ATOM 6280 O O . LYS F 1 57 ? -52.423 9.320 29.490 1.00 29.26 577 LYS E O 1
ATOM 6286 N N . SER F 1 58 ? -52.464 7.273 30.439 1.00 23.55 578 SER E N 1
ATOM 6287 C CA . SER F 1 58 ? -52.171 6.565 29.195 1.00 30.81 578 SER E CA 1
ATOM 6288 C C . SER F 1 58 ? -52.799 5.167 29.183 1.00 33.77 578 SER E C 1
ATOM 6289 O O . SER F 1 58 ? -53.197 4.648 30.226 1.00 33.75 578 SER E O 1
ATOM 6292 N N . ASP F 1 59 ? -52.897 4.568 27.998 1.00 34.24 579 ASP E N 1
ATOM 6293 C CA . ASP F 1 59 ? -53.478 3.235 27.855 1.00 39.98 579 ASP E CA 1
ATOM 6294 C C . ASP F 1 59 ? -52.580 2.301 27.049 1.00 40.48 579 ASP E C 1
ATOM 6295 O O . ASP F 1 59 ? -52.088 2.670 25.982 1.00 41.03 579 ASP E O 1
ATOM 6300 N N . GLU F 1 60 ? -52.345 1.102 27.577 1.00 42.56 580 GLU E N 1
ATOM 6301 C CA . GLU F 1 60 ? -51.761 0.012 26.790 1.00 42.62 580 GLU E CA 1
ATOM 6302 C C . GLU F 1 60 ? -52.442 -1.324 27.048 1.00 46.45 580 GLU E C 1
ATOM 6303 O O . GLU F 1 60 ? -52.232 -1.963 28.083 1.00 47.61 580 GLU E O 1
ATOM 6309 N N . GLY F 1 61 ? -53.268 -1.726 26.088 1.00 42.73 581 GLY E N 1
ATOM 6310 C CA . GLY F 1 61 ? -54.067 -2.926 26.209 1.00 49.29 581 GLY E CA 1
ATOM 6311 C C . GLY F 1 61 ? -55.249 -2.621 27.099 1.00 44.34 581 GLY E C 1
ATOM 6312 O O . GLY F 1 61 ? -55.949 -1.626 26.900 1.00 38.86 581 GLY E O 1
ATOM 6313 N N . GLU F 1 62 ? -55.464 -3.475 28.090 1.00 44.27 582 GLU E N 1
ATOM 6314 C CA . GLU F 1 62 ? -56.564 -3.303 29.024 1.00 45.77 582 GLU E CA 1
ATOM 6315 C C . GLU F 1 62 ? -56.137 -2.473 30.230 1.00 44.21 582 GLU E C 1
ATOM 6316 O O . GLU F 1 62 ? -56.956 -2.156 31.091 1.00 39.15 582 GLU E O 1
ATOM 6322 N N . TRP F 1 63 ? -54.857 -2.115 30.289 1.00 43.69 583 TRP E N 1
ATOM 6323 C CA . TRP F 1 63 ? -54.347 -1.359 31.427 1.00 37.16 583 TRP E CA 1
ATOM 6324 C C . TRP F 1 63 ? -54.252 0.131 31.133 1.00 35.87 583 TRP E C 1
ATOM 6325 O O . TRP F 1 63 ? -53.816 0.540 30.055 1.00 38.14 583 TRP E O 1
ATOM 6336 N N . SER F 1 64 ? -54.650 0.939 32.109 1.00 29.93 584 SER E N 1
ATOM 6337 C CA . SER F 1 64 ? -54.460 2.377 32.033 1.00 27.70 584 SER E CA 1
ATOM 6338 C C . SER F 1 64 ? -53.367 2.762 33.013 1.00 29.70 584 SER E C 1
ATOM 6339 O O . SER F 1 64 ? -53.186 2.103 34.038 1.00 26.73 584 SER E O 1
ATOM 6342 N N . PHE F 1 65 ? -52.637 3.826 32.706 1.00 29.09 585 PHE E N 1
ATOM 6343 C CA . PHE F 1 65 ? -51.505 4.207 33.537 1.00 24.11 585 PHE E CA 1
ATOM 6344 C C . PHE F 1 65 ? -51.604 5.658 33.974 1.00 22.12 585 PHE E C 1
ATOM 6345 O O . PHE F 1 65 ? -51.907 6.541 33.171 1.00 24.42 585 PHE E O 1
ATOM 6353 N N . LEU F 1 66 ? -51.352 5.898 35.255 1.00 20.70 586 LEU E N 1
ATOM 6354 C CA . LEU F 1 66 ? -51.361 7.250 35.786 1.00 21.02 586 LEU E CA 1
ATOM 6355 C C . LEU F 1 66 ? -49.940 7.587 36.207 1.00 23.16 586 LEU E C 1
ATOM 6356 O O . LEU F 1 66 ? -49.421 7.015 37.170 1.00 21.03 586 LEU E O 1
ATOM 6361 N N . ARG F 1 67 ? -49.304 8.504 35.486 1.00 22.07 587 ARG E N 1
ATOM 6362 C CA . ARG F 1 67 ? -47.948 8.912 35.834 1.00 20.40 587 ARG E CA 1
ATOM 6363 C C . ARG F 1 67 ? -47.905 10.308 36.439 1.00 23.41 587 ARG E C 1
ATOM 6364 O O . ARG F 1 67 ? -48.305 11.291 35.808 1.00 25.92 587 ARG E O 1
ATOM 6372 N N . ILE F 1 68 ? -47.419 10.377 37.674 1.00 20.60 588 ILE E N 1
ATOM 6373 C CA . ILE F 1 68 ? -47.278 11.637 38.386 1.00 18.52 588 ILE E CA 1
ATOM 6374 C C . ILE F 1 68 ? -45.820 12.093 38.409 1.00 21.92 588 ILE E C 1
ATOM 6375 O O . ILE F 1 68 ? -44.954 11.396 38.946 1.00 15.86 588 ILE E O 1
ATOM 6380 N N . ASN F 1 69 ? -45.554 13.261 37.830 1.00 18.05 589 ASN E N 1
ATOM 6381 C CA . ASN F 1 69 ? -44.211 13.834 37.848 1.00 20.38 589 ASN E CA 1
ATOM 6382 C C . ASN F 1 69 ? -44.056 14.903 38.920 1.00 20.02 589 ASN E C 1
ATOM 6383 O O . ASN F 1 69 ? -44.938 15.744 39.110 1.00 15.39 589 ASN E O 1
ATOM 6388 N N . PHE F 1 70 ? -42.935 14.852 39.630 1.00 15.93 590 PHE E N 1
ATOM 6389 C CA . PHE F 1 70 ? -42.682 15.776 40.726 1.00 13.30 590 PHE E CA 1
ATOM 6390 C C . PHE F 1 70 ? -41.667 16.846 40.341 1.00 20.20 590 PHE E C 1
ATOM 6391 O O . PHE F 1 70 ? -40.916 16.685 39.376 1.00 18.76 590 PHE E O 1
ATOM 6399 N N . LEU F 1 71 ? -41.646 17.934 41.104 1.00 18.89 591 LEU E N 1
ATOM 6400 C CA . LEU F 1 71 ? -40.656 18.987 40.917 1.00 20.05 591 LEU E CA 1
ATOM 6401 C C . LEU F 1 71 ? -39.340 18.592 41.582 1.00 21.52 591 LEU E C 1
ATOM 6402 O O . LEU F 1 71 ? -39.310 18.257 42.769 1.00 19.49 591 LEU E O 1
ATOM 6407 N N . SER F 1 72 ? -38.261 18.619 40.807 1.00 23.36 592 SER E N 1
ATOM 6408 C CA . SER F 1 72 ? -36.947 18.213 41.290 1.00 28.56 592 SER E CA 1
ATOM 6409 C C . SER F 1 72 ? -35.878 18.952 40.499 1.00 35.13 592 SER E C 1
ATOM 6410 O O . SER F 1 72 ? -36.163 19.497 39.432 1.00 37.72 592 SER E O 1
ATOM 6413 N N . PRO F 1 73 ? -34.650 19.005 41.039 1.00 42.49 593 PRO E N 1
ATOM 6414 C CA . PRO F 1 73 ? -33.526 19.558 40.279 1.00 38.81 593 PRO E CA 1
ATOM 6415 C C . PRO F 1 73 ? -33.415 18.874 38.921 1.00 43.97 593 PRO E C 1
ATOM 6416 O O . PRO F 1 73 ? -33.269 17.655 38.870 1.00 42.45 593 PRO E O 1
ATOM 6420 N N . GLY F 1 74 ? -33.477 19.651 37.844 1.00 47.22 594 GLY E N 1
ATOM 6421 C CA . GLY F 1 74 ? -33.541 19.103 36.502 1.00 44.99 594 GLY E CA 1
ATOM 6422 C C . GLY F 1 74 ? -34.956 18.915 35.982 1.00 49.35 594 GLY E C 1
ATOM 6423 O O . GLY F 1 74 ? -35.183 18.962 34.772 1.00 62.43 594 GLY E O 1
ATOM 6424 N N . GLN F 1 75 ? -35.910 18.705 36.886 1.00 46.18 595 GLN E N 1
ATOM 6425 C CA . GLN F 1 75 ? -37.303 18.500 36.492 1.00 45.68 595 GLN E CA 1
ATOM 6426 C C . GLN F 1 75 ? -38.081 19.582 37.234 1.00 45.41 595 GLN E C 1
ATOM 6427 O O . GLN F 1 75 ? -38.876 19.283 38.125 1.00 44.97 595 GLN E O 1
ATOM 6433 N N . GLY F 1 76 ? -37.852 20.839 36.864 1.00 45.91 596 GLY E N 1
ATOM 6434 C CA . GLY F 1 76 ? -38.731 21.952 37.171 1.00 41.02 596 GLY E CA 1
ATOM 6435 C C . GLY F 1 76 ? -38.138 22.855 38.234 1.00 49.20 596 GLY E C 1
ATOM 6436 O O . GLY F 1 76 ? -38.845 23.684 38.813 1.00 53.80 596 GLY E O 1
ATOM 6437 N N . PRO F 1 84 ? -33.688 27.586 48.613 1.00 49.04 604 PRO E N 1
ATOM 6438 C CA . PRO F 1 84 ? -34.957 26.945 48.247 1.00 45.15 604 PRO E CA 1
ATOM 6439 C C . PRO F 1 84 ? -35.403 25.900 49.264 1.00 45.12 604 PRO E C 1
ATOM 6440 O O . PRO F 1 84 ? -36.315 26.170 50.043 1.00 52.78 604 PRO E O 1
ATOM 6444 N N . PHE F 1 85 ? -34.781 24.725 49.245 1.00 32.89 605 PHE E N 1
ATOM 6445 C CA . PHE F 1 85 ? -35.117 23.671 50.194 1.00 27.45 605 PHE E CA 1
ATOM 6446 C C . PHE F 1 85 ? -34.170 23.688 51.392 1.00 29.01 605 PHE E C 1
ATOM 6447 O O . PHE F 1 85 ? -34.404 22.995 52.388 1.00 35.80 605 PHE E O 1
ATOM 6455 N N . GLU F 1 86 ? -33.110 24.490 51.289 1.00 27.33 606 GLU E N 1
ATOM 6456 C CA . GLU F 1 86 ? -32.048 24.536 52.295 1.00 27.93 606 GLU E CA 1
ATOM 6457 C C . GLU F 1 86 ? -31.479 23.142 52.554 1.00 23.50 606 GLU E C 1
ATOM 6458 O O . GLU F 1 86 ? -31.101 22.811 53.679 1.00 25.48 606 GLU E O 1
ATOM 6464 N N . ASP F 1 87 ? -31.421 22.334 51.499 1.00 22.93 607 ASP E N 1
ATOM 6465 C CA . ASP F 1 87 ? -30.900 20.976 51.586 1.00 20.28 607 ASP E CA 1
ATOM 6466 C C . ASP F 1 87 ? -30.219 20.641 50.262 1.00 21.02 607 ASP E C 1
ATOM 6467 O O . ASP F 1 87 ? -30.821 20.037 49.372 1.00 25.85 607 ASP E O 1
ATOM 6472 N N . ALA F 1 88 ? -28.959 21.047 50.140 1.00 18.29 608 ALA E N 1
ATOM 6473 C CA . ALA F 1 88 ? -28.228 20.956 48.880 1.00 27.44 608 ALA E CA 1
ATOM 6474 C C . ALA F 1 88 ? -27.974 19.526 48.402 1.00 21.00 608 ALA E C 1
ATOM 6475 O O . ALA F 1 88 ? -27.893 19.277 47.198 1.00 23.93 608 ALA E O 1
ATOM 6477 N N . SER F 1 89 ? -27.847 18.594 49.343 1.00 23.10 609 SER E N 1
ATOM 6478 C CA . SER F 1 89 ? -27.530 17.209 49.006 1.00 21.47 609 SER E CA 1
ATOM 6479 C C . SER F 1 89 ? -28.763 16.311 49.034 1.00 22.44 609 SER E C 1
ATOM 6480 O O . SER F 1 89 ? -28.644 15.086 49.056 1.00 21.03 609 SER E O 1
ATOM 6483 N N . ALA F 1 90 ? -29.942 16.924 49.023 1.00 17.68 610 ALA E N 1
ATOM 6484 C CA . ALA F 1 90 ? -31.200 16.189 49.156 1.00 14.45 610 ALA E CA 1
ATOM 6485 C C . ALA F 1 90 ? -31.499 15.244 47.992 1.00 14.43 610 ALA E C 1
ATOM 6486 O O . ALA F 1 90 ? -31.213 15.554 46.833 1.00 13.13 610 ALA E O 1
ATOM 6488 N N . HIS F 1 91 ? -32.081 14.092 48.314 1.00 12.55 611 HIS E N 1
ATOM 6489 C CA . HIS F 1 91 ? -32.601 13.171 47.308 1.00 10.58 611 HIS E CA 1
ATOM 6490 C C . HIS F 1 91 ? -34.047 13.548 47.000 1.00 7.78 611 HIS E C 1
ATOM 6491 O O . HIS F 1 91 ? -34.752 14.055 47.872 1.00 7.66 611 HIS E O 1
ATOM 6498 N N . PHE F 1 92 ? -34.498 13.303 45.774 1.00 9.23 612 PHE E N 1
ATOM 6499 C CA . PHE F 1 92 ? -35.871 13.642 45.406 1.00 9.32 612 PHE E CA 1
ATOM 6500 C C . PHE F 1 92 ? -36.622 12.444 44.831 1.00 14.26 612 PHE E C 1
ATOM 6501 O O . PHE F 1 92 ? -36.025 11.579 44.185 1.00 10.98 612 PHE E O 1
ATOM 6509 N N . VAL F 1 93 ? -37.930 12.394 45.078 1.00 11.68 613 VAL E N 1
ATOM 6510 C CA . VAL F 1 93 ? -38.816 11.530 44.309 1.00 8.99 613 VAL E CA 1
ATOM 6511 C C . VAL F 1 93 ? -39.165 12.300 43.040 1.00 15.42 613 VAL E C 1
ATOM 6512 O O . VAL F 1 93 ? -39.711 13.402 43.122 1.00 12.82 613 VAL E O 1
ATOM 6516 N N . ARG F 1 94 ? -38.781 11.800 41.892 1.00 15.44 614 ARG E N 1
ATOM 6517 C CA . ARG F 1 94 ? -39.080 12.395 40.624 1.00 14.13 614 ARG E CA 1
ATOM 6518 C C . ARG F 1 94 ? -40.364 11.984 39.947 1.00 13.83 614 ARG E C 1
ATOM 6519 O O . ARG F 1 94 ? -40.948 12.736 39.279 1.00 18.17 614 ARG E O 1
ATOM 6527 N N . SER F 1 95 ? -40.764 10.756 40.079 1.00 11.90 615 SER E N 1
ATOM 6528 C CA . SER F 1 95 ? -42.027 10.270 39.547 1.00 15.14 615 SER E CA 1
ATOM 6529 C C . SER F 1 95 ? -42.430 8.917 40.113 1.00 13.22 615 SER E C 1
ATOM 6530 O O . SER F 1 95 ? -41.593 8.171 40.630 1.00 14.42 615 SER E O 1
ATOM 6533 N N . LEU F 1 96 ? -43.722 8.617 40.019 1.00 16.36 616 LEU E N 1
ATOM 6534 C CA . LEU F 1 96 ? -44.232 7.274 40.262 1.00 16.62 616 LEU E CA 1
ATOM 6535 C C . LEU F 1 96 ? -45.422 6.992 39.340 1.00 17.22 616 LEU E C 1
ATOM 6536 O O . LEU F 1 96 ? -46.171 7.905 38.984 1.00 19.83 616 LEU E O 1
ATOM 6541 N N . THR F 1 97 ? -45.592 5.728 38.961 1.00 15.00 617 THR E N 1
ATOM 6542 C CA . THR F 1 97 ? -46.657 5.333 38.040 1.00 19.58 617 THR E CA 1
ATOM 6543 C C . THR F 1 97 ? -47.538 4.225 38.599 1.00 18.94 617 THR E C 1
ATOM 6544 O O . THR F 1 97 ? -47.040 3.227 39.123 1.00 17.16 617 THR E O 1
ATOM 6548 N N . PHE F 1 98 ? -48.849 4.404 38.485 1.00 20.35 618 PHE E N 1
ATOM 6549 C CA . PHE F 1 98 ? -49.785 3.363 38.878 1.00 18.18 618 PHE E CA 1
ATOM 6550 C C . PHE F 1 98 ? -50.518 2.838 37.654 1.00 22.38 618 PHE E C 1
ATOM 6551 O O . PHE F 1 98 ? -50.598 3.515 36.624 1.00 19.84 618 PHE E O 1
ATOM 6559 N N . ARG F 1 99 ? -51.052 1.626 37.770 1.00 20.19 619 ARG E N 1
ATOM 6560 C CA . ARG F 1 99 ? -51.879 1.062 36.715 1.00 21.21 619 ARG E CA 1
ATOM 6561 C C . ARG F 1 99 ? -53.178 0.497 37.276 1.00 25.73 619 ARG E C 1
ATOM 6562 O O . ARG F 1 99 ? -53.211 -0.033 38.391 1.00 20.88 619 ARG E O 1
ATOM 6570 N N . SER F 1 100 ? -54.245 0.633 36.498 1.00 25.00 620 SER E N 1
ATOM 6571 C CA . SER F 1 100 ? -55.536 0.052 36.835 1.00 30.53 620 SER E CA 1
ATOM 6572 C C . SER F 1 100 ? -56.318 -0.160 35.548 1.00 33.97 620 SER E C 1
ATOM 6573 O O . SER F 1 100 ? -55.910 0.304 34.481 1.00 34.55 620 SER E O 1
ATOM 6576 N N . THR F 1 101 ? -57.451 -0.843 35.653 1.00 36.10 621 THR E N 1
ATOM 6577 C CA . THR F 1 101 ? -58.310 -1.079 34.499 1.00 34.52 621 THR E CA 1
ATOM 6578 C C . THR F 1 101 ? -59.328 0.044 34.316 1.00 38.18 621 THR E C 1
ATOM 6579 O O . THR F 1 101 ? -59.973 0.144 33.270 1.00 46.98 621 THR E O 1
ATOM 6583 N N . ASP F 1 102 ? -59.470 0.884 35.339 1.00 38.56 622 ASP E N 1
ATOM 6584 C CA . ASP F 1 102 ? -60.391 2.015 35.280 1.00 40.84 622 ASP E CA 1
ATOM 6585 C C . ASP F 1 102 ? -59.762 3.206 34.558 1.00 34.48 622 ASP E C 1
ATOM 6586 O O . ASP F 1 102 ? -59.215 4.111 35.194 1.00 37.03 622 ASP E O 1
ATOM 6591 N N . GLY F 1 103 ? -59.836 3.193 33.229 1.00 31.91 623 GLY E N 1
ATOM 6592 C CA . GLY F 1 103 ? -59.291 4.266 32.417 1.00 31.92 623 GLY E CA 1
ATOM 6593 C C . GLY F 1 103 ? -59.983 5.593 32.644 1.00 33.00 623 GLY E C 1
ATOM 6594 O O . GLY F 1 103 ? -59.363 6.658 32.569 1.00 37.45 623 GLY E O 1
ATOM 6595 N N . ASP F 1 104 ? -61.280 5.528 32.922 1.00 34.02 624 ASP E N 1
ATOM 6596 C CA . ASP F 1 104 ? -62.079 6.730 33.118 1.00 35.20 624 ASP E CA 1
ATOM 6597 C C . ASP F 1 104 ? -61.788 7.399 34.457 1.00 34.80 624 ASP E C 1
ATOM 6598 O O . ASP F 1 104 ? -61.827 8.625 34.565 1.00 28.37 624 ASP E O 1
ATOM 6603 N N . ARG F 1 105 ? -61.505 6.591 35.474 1.00 39.80 625 ARG E N 1
ATOM 6604 C CA . ARG F 1 105 ? -61.144 7.116 36.785 1.00 32.48 625 ARG E CA 1
ATOM 6605 C C . ARG F 1 105 ? -59.815 7.866 36.730 1.00 31.69 625 ARG E C 1
ATOM 6606 O O . ARG F 1 105 ? -59.670 8.927 37.335 1.00 25.72 625 ARG E O 1
ATOM 6614 N N . TYR F 1 106 ? -58.849 7.306 36.006 1.00 26.72 626 TYR E N 1
ATOM 6615 C CA . TYR F 1 106 ? -57.519 7.906 35.904 1.00 26.10 626 TYR E CA 1
ATOM 6616 C C . TYR F 1 106 ? -57.550 9.219 35.127 1.00 31.78 626 TYR E C 1
ATOM 6617 O O . TYR F 1 106 ? -56.744 10.116 35.378 1.00 29.52 626 TYR E O 1
ATOM 6626 N N . ALA F 1 107 ? -58.481 9.324 34.184 1.00 34.35 627 ALA E N 1
ATOM 6627 C CA . ALA F 1 107 ? -58.658 10.554 33.426 1.00 29.33 627 ALA E CA 1
ATOM 6628 C C . ALA F 1 107 ? -59.188 11.655 34.342 1.00 28.27 627 ALA E C 1
ATOM 6629 O O . ALA F 1 107 ? -58.773 12.810 34.244 1.00 29.51 627 ALA E O 1
ATOM 6631 N N . GLU F 1 108 ? -60.104 11.284 35.233 1.00 27.00 628 GLU E N 1
ATOM 6632 C CA . GLU F 1 108 ? -60.644 12.211 36.224 1.00 31.26 628 GLU E CA 1
ATOM 6633 C C . GLU F 1 108 ? -59.581 12.679 37.208 1.00 32.09 628 GLU E C 1
ATOM 6634 O O . GLU F 1 108 ? -59.468 13.873 37.490 1.00 27.22 628 GLU E O 1
ATOM 6640 N N . ILE F 1 109 ? -58.807 11.732 37.726 1.00 29.07 629 ILE E N 1
ATOM 6641 C CA . ILE F 1 109 ? -57.746 12.029 38.682 1.00 25.52 629 ILE E CA 1
ATOM 6642 C C . ILE F 1 109 ? -56.713 12.980 38.091 1.00 23.62 629 ILE E C 1
ATOM 6643 O O . ILE F 1 109 ? -56.321 13.957 38.730 1.00 22.16 629 ILE E O 1
ATOM 6648 N N . ALA F 1 110 ? -56.275 12.690 36.871 1.00 24.03 630 ALA E N 1
ATOM 6649 C CA . ALA F 1 110 ? -55.334 13.561 36.179 1.00 23.86 630 ALA E CA 1
ATOM 6650 C C . ALA F 1 110 ? -55.925 14.958 36.024 1.00 28.16 630 ALA E C 1
ATOM 6651 O O . ALA F 1 110 ? -55.211 15.955 36.101 1.00 22.97 630 ALA E O 1
ATOM 6653 N N . ASN F 1 111 ? -57.236 15.016 35.804 1.00 29.47 631 ASN E N 1
ATOM 6654 C CA . ASN F 1 111 ? -57.943 16.280 35.656 1.00 26.04 631 ASN E CA 1
ATOM 6655 C C . ASN F 1 111 ? -58.071 16.992 37.002 1.00 27.36 631 ASN E C 1
ATOM 6656 O O . ASN F 1 111 ? -57.875 18.206 37.084 1.00 26.22 631 ASN E O 1
ATOM 6661 N N . GLN F 1 112 ? -58.413 16.242 38.048 1.00 26.67 632 GLN E N 1
ATOM 6662 C CA . GLN F 1 112 ? -58.502 16.803 39.395 1.00 25.72 632 GLN E CA 1
ATOM 6663 C C . GLN F 1 112 ? -57.147 17.337 39.853 1.00 21.07 632 GLN E C 1
ATOM 6664 O O . GLN F 1 112 ? -57.068 18.389 40.491 1.00 24.98 632 GLN E O 1
ATOM 6670 N N . ILE F 1 113 ? -56.087 16.596 39.538 1.00 20.85 633 ILE E N 1
ATOM 6671 C CA . ILE F 1 113 ? -54.726 17.012 39.867 1.00 26.98 633 ILE E CA 1
ATOM 6672 C C . ILE F 1 113 ? -54.322 18.240 39.051 1.00 25.02 633 ILE E C 1
ATOM 6673 O O . ILE F 1 113 ? -53.744 19.189 39.583 1.00 24.15 633 ILE E O 1
ATOM 6678 N N . SER F 1 114 ? -54.643 18.223 37.760 1.00 26.82 634 SER E N 1
ATOM 6679 C CA . SER F 1 114 ? -54.317 19.337 36.875 1.00 29.44 634 SER E CA 1
ATOM 6680 C C . SER F 1 114 ? -55.026 20.615 37.326 1.00 26.95 634 SER E C 1
ATOM 6681 O O . SER F 1 114 ? -54.446 21.703 37.295 1.00 36.40 634 SER E O 1
ATOM 6684 N N . ASN F 1 115 ? -56.283 20.477 37.741 1.00 21.45 635 ASN E N 1
ATOM 6685 C CA . ASN F 1 115 ? -57.068 21.611 38.220 1.00 30.18 635 ASN E CA 1
ATOM 6686 C C . ASN F 1 115 ? -56.606 22.108 39.589 1.00 36.98 635 ASN E C 1
ATOM 6687 O O . ASN F 1 115 ? -56.632 23.307 39.868 1.00 37.20 635 ASN E O 1
ATOM 6692 N N . LEU F 1 116 ? -56.181 21.173 40.437 1.00 32.66 636 LEU E N 1
ATOM 6693 C CA . LEU F 1 116 ? -55.664 21.499 41.765 1.00 27.76 636 LEU E CA 1
ATOM 6694 C C . LEU F 1 116 ? -54.384 22.319 41.659 1.00 25.92 636 LEU E C 1
ATOM 6695 O O . LEU F 1 116 ? -54.146 23.216 42.469 1.00 29.22 636 LEU E O 1
ATOM 6700 N N . LYS F 1 117 ? -53.563 22.004 40.660 1.00 29.15 637 LYS E N 1
ATOM 6701 C CA . LYS F 1 117 ? -52.312 22.723 40.434 1.00 29.72 637 LYS E CA 1
ATOM 6702 C C . LYS F 1 117 ? -52.566 24.197 40.145 1.00 35.48 637 LYS E C 1
ATOM 6703 O O . LYS F 1 117 ? -51.750 25.058 40.481 1.00 34.93 637 LYS E O 1
ATOM 6709 N N . ARG F 1 118 ? -53.701 24.480 39.516 1.00 38.58 638 ARG E N 1
ATOM 6710 C CA . ARG F 1 118 ? -54.100 25.855 39.243 1.00 36.45 638 ARG E CA 1
ATOM 6711 C C . ARG F 1 118 ? -54.566 26.564 40.513 1.00 36.91 638 ARG E C 1
ATOM 6712 O O . ARG F 1 118 ? -55.734 26.476 40.890 1.00 34.59 638 ARG E O 1
ATOM 6720 N N . PHE G 1 6 ? -4.732 -23.411 78.601 1.00 58.74 526 PHE C N 1
ATOM 6721 C CA . PHE G 1 6 ? -5.158 -23.424 77.209 1.00 62.65 526 PHE C CA 1
ATOM 6722 C C . PHE G 1 6 ? -3.940 -23.472 76.301 1.00 65.42 526 PHE C C 1
ATOM 6723 O O . PHE G 1 6 ? -3.075 -22.597 76.375 1.00 58.38 526 PHE C O 1
ATOM 6731 N N . LYS G 1 7 ? -3.858 -24.482 75.442 1.00 62.09 527 LYS C N 1
ATOM 6732 C CA . LYS G 1 7 ? -2.766 -24.513 74.482 1.00 61.59 527 LYS C CA 1
ATOM 6733 C C . LYS G 1 7 ? -3.219 -23.949 73.146 1.00 51.83 527 LYS C C 1
ATOM 6734 O O . LYS G 1 7 ? -4.161 -24.452 72.527 1.00 51.08 527 LYS C O 1
ATOM 6740 N N . ARG G 1 8 ? -2.537 -22.894 72.716 1.00 45.82 528 ARG C N 1
ATOM 6741 C CA . ARG G 1 8 ? -2.876 -22.209 71.483 1.00 42.26 528 ARG C CA 1
ATOM 6742 C C . ARG G 1 8 ? -2.563 -23.073 70.267 1.00 40.32 528 ARG C C 1
ATOM 6743 O O . ARG G 1 8 ? -1.435 -23.550 70.098 1.00 40.26 528 ARG C O 1
ATOM 6751 N N . PHE G 1 9 ? -3.568 -23.265 69.420 1.00 31.07 529 PHE C N 1
ATOM 6752 C CA . PHE G 1 9 ? -3.389 -23.989 68.171 1.00 18.67 529 PHE C CA 1
ATOM 6753 C C . PHE G 1 9 ? -3.846 -23.116 67.014 1.00 18.76 529 PHE C C 1
ATOM 6754 O O . PHE G 1 9 ? -4.535 -22.113 67.214 1.00 18.08 529 PHE C O 1
ATOM 6762 N N . GLU G 1 10 ? -3.463 -23.504 65.804 1.00 21.73 530 GLU C N 1
ATOM 6763 C CA . GLU G 1 10 ? -3.755 -22.711 64.620 1.00 21.72 530 GLU C CA 1
ATOM 6764 C C . GLU G 1 10 ? -3.523 -23.604 63.409 1.00 21.51 530 GLU C C 1
ATOM 6765 O O . GLU G 1 10 ? -2.437 -24.162 63.239 1.00 17.43 530 GLU C O 1
ATOM 6771 N N . SER G 1 11 ? -4.544 -23.736 62.569 1.00 16.04 531 SER C N 1
ATOM 6772 C CA . SER G 1 11 ? -4.489 -24.649 61.435 1.00 17.87 531 SER C CA 1
ATOM 6773 C C . SER G 1 11 ? -3.477 -24.184 60.403 1.00 16.33 531 SER C C 1
ATOM 6774 O O . SER G 1 11 ? -2.495 -24.874 60.127 1.00 17.64 531 SER C O 1
ATOM 6777 N N . TYR G 1 12 ? -3.715 -23.006 59.843 1.00 14.74 532 TYR C N 1
ATOM 6778 C CA . TYR G 1 12 ? -2.852 -22.494 58.793 1.00 14.00 532 TYR C CA 1
ATOM 6779 C C . TYR G 1 12 ? -2.383 -21.077 59.084 1.00 20.35 532 TYR C C 1
ATOM 6780 O O . TYR G 1 12 ? -2.974 -20.357 59.894 1.00 20.19 532 TYR C O 1
ATOM 6789 N N . LYS G 1 13 ? -1.310 -20.694 58.402 1.00 22.46 533 LYS C N 1
ATOM 6790 C CA . LYS G 1 13 ? -0.704 -19.381 58.533 1.00 23.79 533 LYS C CA 1
ATOM 6791 C C . LYS G 1 13 ? -1.128 -18.527 57.349 1.00 27.84 533 LYS C C 1
ATOM 6792 O O . LYS G 1 13 ? -1.434 -17.344 57.503 1.00 31.26 533 LYS C O 1
ATOM 6798 N N . ARG G 1 14 ? -1.147 -19.134 56.166 1.00 26.90 534 ARG C N 1
ATOM 6799 C CA . ARG G 1 14 ? -1.548 -18.421 54.957 1.00 27.52 534 ARG C CA 1
ATOM 6800 C C . ARG G 1 14 ? -2.221 -19.338 53.928 1.00 26.97 534 ARG C C 1
ATOM 6801 O O . ARG G 1 14 ? -2.121 -20.563 54.017 1.00 24.22 534 ARG C O 1
ATOM 6809 N N . ASP G 1 15 ? -2.922 -18.730 52.973 1.00 27.12 535 ASP C N 1
ATOM 6810 C CA . ASP G 1 15 ? -3.728 -19.452 51.984 1.00 28.29 535 ASP C CA 1
ATOM 6811 C C . ASP G 1 15 ? -3.007 -20.562 51.211 1.00 30.58 535 ASP C C 1
ATOM 6812 O O . ASP G 1 15 ? -3.606 -21.599 50.917 1.00 26.69 535 ASP C O 1
ATOM 6817 N N . ASN G 1 16 ? -1.734 -20.360 50.884 1.00 28.99 536 ASN C N 1
ATOM 6818 C CA . ASN G 1 16 ? -1.021 -21.331 50.052 1.00 29.67 536 ASN C CA 1
ATOM 6819 C C . ASN G 1 16 ? -0.702 -22.670 50.727 1.00 29.82 536 ASN C C 1
ATOM 6820 O O . ASN G 1 16 ? -0.143 -23.567 50.092 1.00 35.77 536 ASN C O 1
ATOM 6825 N N . GLN G 1 17 ? -1.055 -22.802 52.004 1.00 21.63 537 GLN C N 1
ATOM 6826 C CA . GLN G 1 17 ? -0.868 -24.065 52.713 1.00 28.22 537 GLN C CA 1
ATOM 6827 C C . GLN G 1 17 ? -2.103 -24.959 52.652 1.00 22.49 537 GLN C C 1
ATOM 6828 O O . GLN G 1 17 ? -2.074 -26.091 53.134 1.00 26.65 537 GLN C O 1
ATOM 6834 N N . LEU G 1 18 ? -3.191 -24.450 52.083 1.00 26.78 538 LEU C N 1
ATOM 6835 C CA . LEU G 1 18 ? -4.380 -25.275 51.910 1.00 28.88 538 LEU C CA 1
ATOM 6836 C C . LEU G 1 18 ? -4.111 -26.339 50.855 1.00 36.89 538 LEU C C 1
ATOM 6837 O O . LEU G 1 18 ? -3.503 -26.057 49.821 1.00 36.30 538 LEU C O 1
ATOM 6842 N N . PRO G 1 19 ? -4.559 -27.575 51.122 1.00 30.02 539 PRO C N 1
ATOM 6843 C CA . PRO G 1 19 ? -4.396 -28.684 50.171 1.00 30.69 539 PRO C CA 1
ATOM 6844 C C . PRO G 1 19 ? -5.106 -28.378 48.854 1.00 37.18 539 PRO C C 1
ATOM 6845 O O . PRO G 1 19 ? -6.254 -27.939 48.871 1.00 36.26 539 PRO C O 1
ATOM 6849 N N . PRO G 1 20 ? -4.418 -28.600 47.721 1.00 35.37 540 PRO C N 1
ATOM 6850 C CA . PRO G 1 20 ? -4.881 -28.209 46.382 1.00 36.02 540 PRO C CA 1
ATOM 6851 C C . PRO G 1 20 ? -6.214 -28.819 45.967 1.00 36.58 540 PRO C C 1
ATOM 6852 O O . PRO G 1 20 ? -6.919 -28.246 45.135 1.00 36.17 540 PRO C O 1
ATOM 6856 N N . LYS G 1 21 ? -6.553 -29.967 46.540 1.00 31.76 541 LYS C N 1
ATOM 6857 C CA . LYS G 1 21 ? -7.770 -30.678 46.175 1.00 34.93 541 LYS C CA 1
ATOM 6858 C C . LYS G 1 21 ? -9.016 -29.983 46.732 1.00 35.41 541 LYS C C 1
ATOM 6859 O O . LYS G 1 21 ? -10.148 -30.403 46.480 1.00 30.26 541 LYS C O 1
ATOM 6865 N N . VAL G 1 22 ? -8.778 -28.919 47.494 1.00 28.39 542 VAL C N 1
ATOM 6866 C CA . VAL G 1 22 ? -9.813 -28.011 47.977 1.00 29.16 542 VAL C CA 1
ATOM 6867 C C . VAL G 1 22 ? -10.689 -27.432 46.860 1.00 29.68 542 VAL C C 1
ATOM 6868 O O . VAL G 1 22 ? -11.876 -27.158 47.065 1.00 26.34 542 VAL C O 1
ATOM 6872 N N . ARG G 1 23 ? -10.108 -27.276 45.673 1.00 27.40 543 ARG C N 1
ATOM 6873 C CA . ARG G 1 23 ? -10.801 -26.658 44.543 1.00 33.06 543 ARG C CA 1
ATOM 6874 C C . ARG G 1 23 ? -12.016 -27.463 44.094 1.00 31.57 543 ARG C C 1
ATOM 6875 O O . ARG G 1 23 ? -12.832 -26.978 43.308 1.00 30.95 543 ARG C O 1
ATOM 6883 N N . ASP G 1 24 ? -12.132 -28.689 44.594 1.00 24.71 544 ASP C N 1
ATOM 6884 C CA . ASP G 1 24 ? -13.197 -29.587 44.170 1.00 28.98 544 ASP C CA 1
ATOM 6885 C C . ASP G 1 24 ? -14.427 -29.463 45.069 1.00 29.55 544 ASP C C 1
ATOM 6886 O O . ASP G 1 24 ? -15.413 -30.181 44.885 1.00 29.56 544 ASP C O 1
ATOM 6891 N N . MET G 1 25 ? -14.348 -28.560 46.044 1.00 29.15 545 MET C N 1
ATOM 6892 C CA . MET G 1 25 ? -15.456 -28.281 46.960 1.00 29.85 545 MET C CA 1
ATOM 6893 C C . MET G 1 25 ? -15.945 -29.499 47.748 1.00 24.36 545 MET C C 1
ATOM 6894 O O . MET G 1 25 ? -17.145 -29.648 47.987 1.00 28.25 545 MET C O 1
ATOM 6899 N N . GLY G 1 26 ? -15.020 -30.364 48.153 1.00 25.76 546 GLY C N 1
ATOM 6900 C CA . GLY G 1 26 ? -15.376 -31.510 48.971 1.00 16.83 546 GLY C CA 1
ATOM 6901 C C . GLY G 1 26 ? -14.707 -31.442 50.331 1.00 19.64 546 GLY C C 1
ATOM 6902 O O . GLY G 1 26 ? -13.790 -30.644 50.535 1.00 20.23 546 GLY C O 1
ATOM 6903 N N . ILE G 1 27 ? -15.163 -32.272 51.265 1.00 14.24 547 ILE C N 1
ATOM 6904 C CA . ILE G 1 27 ? -14.533 -32.363 52.578 1.00 14.91 547 ILE C CA 1
ATOM 6905 C C . ILE G 1 27 ? -13.122 -32.925 52.404 1.00 15.55 547 ILE C C 1
ATOM 6906 O O . ILE G 1 27 ? -12.935 -33.960 51.760 1.00 17.63 547 ILE C O 1
ATOM 6911 N N . VAL G 1 28 ? -12.131 -32.240 52.968 1.00 18.45 548 VAL C N 1
ATOM 6912 C CA . VAL G 1 28 ? -10.735 -32.644 52.821 1.00 17.79 548 VAL C CA 1
ATOM 6913 C C . VAL G 1 28 ? -10.062 -32.794 54.181 1.00 25.89 548 VAL C C 1
ATOM 6914 O O . VAL G 1 28 ? -10.175 -31.913 55.037 1.00 21.50 548 VAL C O 1
ATOM 6918 N N . ILE G 1 29 ? -9.371 -33.915 54.376 1.00 23.26 549 ILE C N 1
ATOM 6919 C CA . ILE G 1 29 ? -8.623 -34.152 55.606 1.00 16.57 549 ILE C CA 1
ATOM 6920 C C . ILE G 1 29 ? -7.143 -33.842 55.392 1.00 17.06 549 ILE C C 1
ATOM 6921 O O . ILE G 1 29 ? -6.533 -34.330 54.439 1.00 19.47 549 ILE C O 1
ATOM 6926 N N . ASP G 1 30 ? -6.577 -33.015 56.269 1.00 17.42 550 ASP C N 1
ATOM 6927 C CA . ASP G 1 30 ? -5.167 -32.651 56.192 1.00 21.73 550 ASP C CA 1
ATOM 6928 C C . ASP G 1 30 ? -4.465 -33.159 57.447 1.00 26.79 550 ASP C C 1
ATOM 6929 O O . ASP G 1 30 ? -4.288 -32.410 58.411 1.00 19.52 550 ASP C O 1
ATOM 6934 N N . GLN G 1 31 ? -4.091 -34.438 57.438 1.00 25.19 551 GLN C N 1
ATOM 6935 C CA . GLN G 1 31 ? -3.481 -35.077 58.603 1.00 32.17 551 GLN C CA 1
ATOM 6936 C C . GLN G 1 31 ? -2.185 -34.390 59.017 1.00 24.20 551 GLN C C 1
ATOM 6937 O O . GLN G 1 31 ? -1.851 -34.342 60.202 1.00 26.24 551 GLN C O 1
ATOM 6943 N N . LYS G 1 32 ? -1.461 -33.863 58.034 1.00 26.56 552 LYS C N 1
ATOM 6944 C CA . LYS G 1 32 ? -0.174 -33.223 58.276 1.00 28.62 552 LYS C CA 1
ATOM 6945 C C . LYS G 1 32 ? -0.335 -31.982 59.145 1.00 32.64 552 LYS C C 1
ATOM 6946 O O . LYS G 1 32 ? 0.514 -31.685 59.989 1.00 28.50 552 LYS C O 1
ATOM 6952 N N . ASN G 1 33 ? -1.431 -31.262 58.934 1.00 28.03 553 ASN C N 1
ATOM 6953 C CA . ASN G 1 33 ? -1.684 -30.028 59.666 1.00 25.85 553 ASN C CA 1
ATOM 6954 C C . ASN G 1 33 ? -2.783 -30.152 60.715 1.00 21.67 553 ASN C C 1
ATOM 6955 O O . ASN G 1 33 ? -3.267 -29.141 61.230 1.00 11.34 553 ASN C O 1
ATOM 6960 N N . ASN G 1 34 ? -3.177 -31.390 61.009 1.00 21.42 554 ASN C N 1
ATOM 6961 C CA . ASN G 1 34 ? -4.118 -31.681 62.085 1.00 17.09 554 ASN C CA 1
ATOM 6962 C C . ASN G 1 34 ? -5.429 -30.914 61.918 1.00 17.56 554 ASN C C 1
ATOM 6963 O O . ASN G 1 34 ? -5.964 -30.362 62.882 1.00 15.16 554 ASN C O 1
ATOM 6968 N N . THR G 1 35 ? -5.945 -30.892 60.692 1.00 18.92 555 THR C N 1
ATOM 6969 C CA . THR G 1 35 ? -7.037 -29.993 60.336 1.00 16.60 555 THR C CA 1
ATOM 6970 C C . THR G 1 35 ? -7.967 -30.634 59.306 1.00 17.88 555 THR C C 1
ATOM 6971 O O . THR G 1 35 ? -7.518 -31.383 58.435 1.00 16.14 555 THR C O 1
ATOM 6975 N N . ILE G 1 36 ? -9.263 -30.344 59.409 1.00 16.19 556 ILE C N 1
ATOM 6976 C CA . ILE G 1 36 ? -10.210 -30.693 58.355 1.00 16.47 556 ILE C CA 1
ATOM 6977 C C . ILE G 1 36 ? -10.659 -29.416 57.642 1.00 18.98 556 ILE C C 1
ATOM 6978 O O . ILE G 1 36 ? -10.719 -28.343 58.250 1.00 20.43 556 ILE C O 1
ATOM 6983 N N . VAL G 1 37 ? -10.955 -29.529 56.350 1.00 16.52 557 VAL C N 1
ATOM 6984 C CA . VAL G 1 37 ? -11.364 -28.376 55.551 1.00 12.85 557 VAL C CA 1
ATOM 6985 C C . VAL G 1 37 ? -12.758 -28.606 54.983 1.00 16.89 557 VAL C C 1
ATOM 6986 O O . VAL G 1 37 ? -12.963 -29.514 54.178 1.00 12.69 557 VAL C O 1
ATOM 6990 N N . LEU G 1 38 ? -13.714 -27.787 55.409 1.00 11.85 558 LEU C N 1
ATOM 6991 C CA . LEU G 1 38 ? -15.104 -27.983 55.017 1.00 12.03 558 LEU C CA 1
ATOM 6992 C C . LEU G 1 38 ? -15.546 -26.951 53.985 1.00 13.54 558 LEU C C 1
ATOM 6993 O O . LEU G 1 38 ? -15.264 -25.759 54.127 1.00 12.58 558 LEU C O 1
ATOM 6998 N N . PRO G 1 39 ? -16.244 -27.412 52.938 1.00 11.78 559 PRO C N 1
ATOM 6999 C CA . PRO G 1 39 ? -16.714 -26.516 51.879 1.00 10.27 559 PRO C CA 1
ATOM 7000 C C . PRO G 1 39 ? -18.011 -25.825 52.286 1.00 12.89 559 PRO C C 1
ATOM 7001 O O . PRO G 1 39 ? -19.060 -26.467 52.359 1.00 12.15 559 PRO C O 1
ATOM 7005 N N . ILE G 1 40 ? -17.934 -24.527 52.561 1.00 12.18 560 ILE C N 1
ATOM 7006 C CA . ILE G 1 40 ? -19.115 -23.773 52.961 1.00 10.89 560 ILE C CA 1
ATOM 7007 C C . ILE G 1 40 ? -19.335 -22.597 52.014 1.00 11.24 560 ILE C C 1
ATOM 7008 O O . ILE G 1 40 ? -18.602 -21.602 52.054 1.00 8.20 560 ILE C O 1
ATOM 7013 N N . MET G 1 41 ? -20.354 -22.727 51.167 1.00 11.00 561 MET C N 1
ATOM 7014 C CA . MET G 1 41 ? -20.758 -21.676 50.232 1.00 11.91 561 MET C CA 1
ATOM 7015 C C . MET G 1 41 ? -19.636 -21.225 49.294 1.00 15.46 561 MET C C 1
ATOM 7016 O O . MET G 1 41 ? -19.461 -20.028 49.046 1.00 14.38 561 MET C O 1
ATOM 7021 N N . GLY G 1 42 ? -18.881 -22.190 48.773 1.00 11.47 562 GLY C N 1
ATOM 7022 C CA . GLY G 1 42 ? -17.857 -21.894 47.787 1.00 15.57 562 GLY C CA 1
ATOM 7023 C C . GLY G 1 42 ? -16.507 -21.612 48.413 1.00 16.69 562 GLY C C 1
ATOM 7024 O O . GLY G 1 42 ? -15.565 -21.200 47.730 1.00 16.72 562 GLY C O 1
ATOM 7025 N N . ARG G 1 43 ? -16.415 -21.839 49.720 1.00 14.35 563 ARG C N 1
ATOM 7026 C CA . ARG G 1 43 ? -15.216 -21.512 50.476 1.00 13.41 563 ARG C CA 1
ATOM 7027 C C . ARG G 1 43 ? -14.700 -22.694 51.292 1.00 14.90 563 ARG C C 1
ATOM 7028 O O . ARG G 1 43 ? -15.459 -23.342 52.017 1.00 11.52 563 ARG C O 1
ATOM 7036 N N . PRO G 1 44 ? -13.398 -22.979 51.167 1.00 11.12 564 PRO C N 1
ATOM 7037 C CA . PRO G 1 44 ? -12.744 -23.998 51.992 1.00 9.26 564 PRO C CA 1
ATOM 7038 C C . PRO G 1 44 ? -12.493 -23.485 53.406 1.00 11.31 564 PRO C C 1
ATOM 7039 O O . PRO G 1 44 ? -11.653 -22.601 53.589 1.00 14.30 564 PRO C O 1
ATOM 7043 N N . VAL G 1 45 ? -13.201 -24.032 54.389 1.00 8.82 565 VAL C N 1
ATOM 7044 C CA . VAL G 1 45 ? -13.096 -23.538 55.758 1.00 7.58 565 VAL C CA 1
ATOM 7045 C C . VAL G 1 45 ? -12.389 -24.544 56.663 1.00 9.96 565 VAL C C 1
ATOM 7046 O O . VAL G 1 45 ? -12.859 -25.668 56.840 1.00 10.48 565 VAL C O 1
ATOM 7050 N N . PRO G 1 46 ? -11.249 -24.134 57.239 1.00 8.33 566 PRO C N 1
ATOM 7051 C CA . PRO G 1 46 ? -10.459 -24.997 58.126 1.00 12.29 566 PRO C CA 1
ATOM 7052 C C . PRO G 1 46 ? -11.057 -25.111 59.523 1.00 14.41 566 PRO C C 1
ATOM 7053 O O . PRO G 1 46 ? -11.538 -24.115 60.065 1.00 9.77 566 PRO C O 1
ATOM 7057 N N . PHE G 1 47 ? -11.029 -26.313 60.089 1.00 9.19 567 PHE C N 1
ATOM 7058 C CA . PHE G 1 47 ? -11.342 -26.513 61.499 1.00 10.17 567 PHE C CA 1
ATOM 7059 C C . PHE G 1 47 ? -10.300 -27.433 62.114 1.00 11.36 567 PHE C C 1
ATOM 7060 O O . PHE G 1 47 ? -10.088 -28.554 61.642 1.00 11.19 567 PHE C O 1
ATOM 7068 N N . HIS G 1 48 ? -9.642 -26.953 63.163 1.00 11.41 568 HIS C N 1
ATOM 7069 C CA . HIS G 1 48 ? -8.586 -27.722 63.806 1.00 10.75 568 HIS C CA 1
ATOM 7070 C C . HIS G 1 48 ? -9.196 -28.878 64.583 1.00 13.22 568 HIS C C 1
ATOM 7071 O O . HIS G 1 48 ? -10.326 -28.780 65.064 1.00 13.24 568 HIS C O 1
ATOM 7078 N N . ILE G 1 49 ? -8.451 -29.973 64.697 1.00 12.61 569 ILE C N 1
ATOM 7079 C CA . ILE G 1 49 ? -8.954 -31.173 65.360 1.00 14.30 569 ILE C CA 1
ATOM 7080 C C . ILE G 1 49 ? -9.209 -30.962 66.858 1.00 10.45 569 ILE C C 1
ATOM 7081 O O . ILE G 1 49 ? -10.068 -31.626 67.450 1.00 11.00 569 ILE C O 1
ATOM 7086 N N . ASN G 1 50 ? -8.483 -30.022 67.463 1.00 8.16 570 ASN C N 1
ATOM 7087 C CA . ASN G 1 50 ? -8.656 -29.713 68.881 1.00 13.62 570 ASN C CA 1
ATOM 7088 C C . ASN G 1 50 ? -9.988 -29.016 69.148 1.00 14.70 570 ASN C C 1
ATOM 7089 O O . ASN G 1 50 ? -10.353 -28.762 70.298 1.00 15.74 570 ASN C O 1
ATOM 7094 N N . THR G 1 51 ? -10.703 -28.705 68.072 1.00 13.22 571 THR C N 1
ATOM 7095 C CA . THR G 1 51 ? -11.970 -27.995 68.147 1.00 12.76 571 THR C CA 1
ATOM 7096 C C . THR G 1 51 ? -13.105 -29.010 67.988 1.00 15.28 571 THR C C 1
ATOM 7097 O O . THR G 1 51 ? -14.262 -28.740 68.330 1.00 13.58 571 THR C O 1
ATOM 7101 N N . ILE G 1 52 ? -12.748 -30.195 67.497 1.00 11.33 572 ILE C N 1
ATOM 7102 C CA . ILE G 1 52 ? -13.723 -31.223 67.135 1.00 15.58 572 ILE C CA 1
ATOM 7103 C C . ILE G 1 52 ? -13.861 -32.336 68.179 1.00 15.62 572 ILE C C 1
ATOM 7104 O O . ILE G 1 52 ? -12.866 -32.867 68.686 1.00 15.21 572 ILE C O 1
ATOM 7109 N N . LYS G 1 53 ? -15.111 -32.670 68.485 1.00 17.22 573 LYS C N 1
ATOM 7110 C CA . LYS G 1 53 ? -15.469 -33.739 69.406 1.00 20.82 573 LYS C CA 1
ATOM 7111 C C . LYS G 1 53 ? -15.461 -35.084 68.678 1.00 30.65 573 LYS C C 1
ATOM 7112 O O . LYS G 1 53 ? -14.620 -35.948 68.943 1.00 35.25 573 LYS C O 1
ATOM 7118 N N . ASN G 1 54 ? -16.401 -35.240 67.750 1.00 30.72 574 ASN C N 1
ATOM 7119 C CA . ASN G 1 54 ? -16.500 -36.438 66.923 1.00 29.53 574 ASN C CA 1
ATOM 7120 C C . ASN G 1 54 ? -17.266 -36.173 65.631 1.00 28.24 574 ASN C C 1
ATOM 7121 O O . ASN G 1 54 ? -17.737 -35.058 65.389 1.00 25.58 574 ASN C O 1
ATOM 7126 N N . ALA G 1 55 ? -17.379 -37.205 64.802 1.00 21.66 575 ALA C N 1
ATOM 7127 C CA . ALA G 1 55 ? -18.186 -37.140 63.591 1.00 28.15 575 ALA C CA 1
ATOM 7128 C C . ALA G 1 55 ? -19.048 -38.388 63.506 1.00 30.15 575 ALA C C 1
ATOM 7129 O O . ALA G 1 55 ? -18.582 -39.491 63.799 1.00 32.12 575 ALA C O 1
ATOM 7131 N N . SER G 1 56 ? -20.298 -38.220 63.092 1.00 28.16 576 SER C N 1
ATOM 7132 C CA . SER G 1 56 ? -21.210 -39.350 63.015 1.00 24.89 576 SER C CA 1
ATOM 7133 C C . SER G 1 56 ? -21.810 -39.470 61.620 1.00 29.70 576 SER C C 1
ATOM 7134 O O . SER G 1 56 ? -22.220 -38.478 61.010 1.00 27.15 576 SER C O 1
ATOM 7137 N N . LYS G 1 57 ? -21.851 -40.702 61.128 1.00 32.94 577 LYS C N 1
ATOM 7138 C CA . LYS G 1 57 ? -22.394 -41.001 59.817 1.00 26.13 577 LYS C CA 1
ATOM 7139 C C . LYS G 1 57 ? -23.793 -41.579 59.974 1.00 29.34 577 LYS C C 1
ATOM 7140 O O . LYS G 1 57 ? -24.057 -42.320 60.922 1.00 31.30 577 LYS C O 1
ATOM 7146 N N . SER G 1 58 ? -24.687 -41.253 59.045 1.00 37.95 578 SER C N 1
ATOM 7147 C CA . SER G 1 58 ? -26.049 -41.776 59.090 1.00 33.02 578 SER C CA 1
ATOM 7148 C C . SER G 1 58 ? -26.655 -41.910 57.700 1.00 40.21 578 SER C C 1
ATOM 7149 O O . SER G 1 58 ? -26.171 -41.307 56.743 1.00 37.63 578 SER C O 1
ATOM 7152 N N . ASP G 1 59 ? -27.716 -42.705 57.598 1.00 42.81 579 ASP C N 1
ATOM 7153 C CA . ASP G 1 59 ? -28.408 -42.912 56.328 1.00 46.29 579 ASP C CA 1
ATOM 7154 C C . ASP G 1 59 ? -29.924 -42.748 56.430 1.00 47.10 579 ASP C C 1
ATOM 7155 O O . ASP G 1 59 ? -30.560 -43.295 57.332 1.00 49.18 579 ASP C O 1
ATOM 7160 N N . GLU G 1 60 ? -30.493 -41.985 55.500 1.00 47.53 580 GLU C N 1
ATOM 7161 C CA . GLU G 1 60 ? -31.938 -41.978 55.271 1.00 49.81 580 GLU C CA 1
ATOM 7162 C C . GLU G 1 60 ? -32.212 -42.048 53.778 1.00 48.30 580 GLU C C 1
ATOM 7163 O O . GLU G 1 60 ? -32.097 -41.050 53.063 1.00 49.45 580 GLU C O 1
ATOM 7169 N N . GLY G 1 61 ? -32.569 -43.241 53.316 1.00 46.35 581 GLY C N 1
ATOM 7170 C CA . GLY G 1 61 ? -32.792 -43.487 51.905 1.00 34.37 581 GLY C CA 1
ATOM 7171 C C . GLY G 1 61 ? -31.505 -43.670 51.123 1.00 39.76 581 GLY C C 1
ATOM 7172 O O . GLY G 1 61 ? -30.642 -44.468 51.496 1.00 39.07 581 GLY C O 1
ATOM 7173 N N . GLU G 1 62 ? -31.384 -42.927 50.028 1.00 35.40 582 GLU C N 1
ATOM 7174 C CA . GLU G 1 62 ? -30.221 -42.996 49.154 1.00 39.01 582 GLU C CA 1
ATOM 7175 C C . GLU G 1 62 ? -29.142 -42.030 49.620 1.00 38.93 582 GLU C C 1
ATOM 7176 O O . GLU G 1 62 ? -28.036 -42.009 49.080 1.00 35.32 582 GLU C O 1
ATOM 7182 N N . TRP G 1 63 ? -29.467 -41.240 50.638 1.00 36.04 583 TRP C N 1
ATOM 7183 C CA . TRP G 1 63 ? -28.553 -40.224 51.141 1.00 36.38 583 TRP C CA 1
ATOM 7184 C C . TRP G 1 63 ? -27.801 -40.653 52.394 1.00 32.34 583 TRP C C 1
ATOM 7185 O O . TRP G 1 63 ? -28.362 -41.296 53.285 1.00 33.60 583 TRP C O 1
ATOM 7196 N N . SER G 1 64 ? -26.524 -40.291 52.450 1.00 30.21 584 SER C N 1
ATOM 7197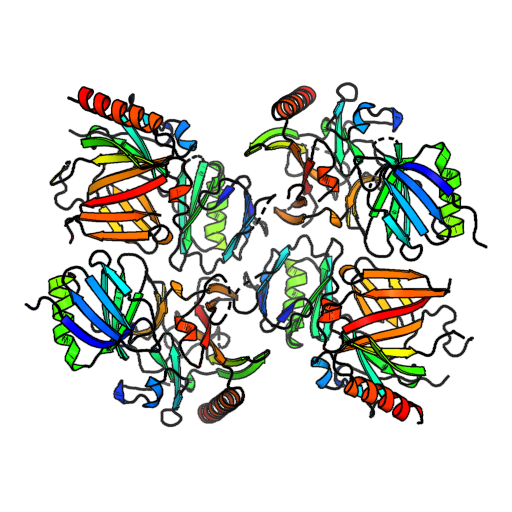 C CA . SER G 1 64 ? -25.729 -40.477 53.652 1.00 32.63 584 SER C CA 1
ATOM 7198 C C . SER G 1 64 ? -25.505 -39.120 54.295 1.00 27.40 584 SER C C 1
ATOM 7199 O O . SER G 1 64 ? -25.449 -38.102 53.604 1.00 19.94 584 SER C O 1
ATOM 7202 N N . PHE G 1 65 ? -25.369 -39.100 55.615 1.00 27.33 585 PHE C N 1
ATOM 7203 C CA . PHE G 1 65 ? -25.223 -37.836 56.321 1.00 21.40 585 PHE C CA 1
ATOM 7204 C C . PHE G 1 65 ? -23.991 -37.829 57.213 1.00 25.45 585 PHE C C 1
ATOM 7205 O O . PHE G 1 65 ? -23.747 -38.777 57.964 1.00 25.06 585 PHE C O 1
ATOM 7213 N N . LEU G 1 66 ? -23.213 -36.755 57.118 1.00 20.93 586 LEU C N 1
ATOM 7214 C CA . LEU G 1 66 ? -22.043 -36.575 57.967 1.00 16.28 586 LEU C CA 1
ATOM 7215 C C . LEU G 1 66 ? -22.264 -35.367 58.860 1.00 20.82 586 LEU C C 1
ATOM 7216 O O . LEU G 1 66 ? -22.309 -34.225 58.394 1.00 17.33 586 LEU C O 1
ATOM 7221 N N . ARG G 1 67 ? -22.402 -35.640 60.151 1.00 22.13 587 ARG C N 1
ATOM 7222 C CA . ARG G 1 67 ? -22.535 -34.606 61.165 1.00 22.13 587 ARG C CA 1
ATOM 7223 C C . ARG G 1 67 ? -21.248 -34.476 61.965 1.00 20.95 587 ARG C C 1
ATOM 7224 O O . ARG G 1 67 ? -20.784 -35.441 62.580 1.00 20.26 587 ARG C O 1
ATOM 7232 N N . ILE G 1 68 ? -20.677 -33.278 61.956 1.00 13.27 588 ILE C N 1
ATOM 7233 C CA . ILE G 1 68 ? -19.462 -33.009 62.712 1.00 14.53 588 ILE C CA 1
ATOM 7234 C C . ILE G 1 68 ? -19.829 -32.315 64.009 1.00 13.76 588 ILE C C 1
ATOM 7235 O O . ILE G 1 68 ? -20.440 -31.244 63.997 1.00 14.63 588 ILE C O 1
ATOM 7240 N N . ASN G 1 69 ? -19.456 -32.928 65.127 1.00 14.62 589 ASN C N 1
ATOM 7241 C CA . ASN G 1 69 ? -19.749 -32.350 66.423 1.00 19.42 589 ASN C CA 1
ATOM 7242 C C . ASN G 1 69 ? -18.533 -31.591 66.932 1.00 16.35 589 ASN C C 1
ATOM 7243 O O . ASN G 1 69 ? -17.417 -32.116 66.924 1.00 15.40 589 ASN C O 1
ATOM 7248 N N . PHE G 1 70 ? -18.750 -30.359 67.377 1.00 12.70 590 PHE C N 1
ATOM 7249 C CA . PHE G 1 70 ? -17.651 -29.527 67.851 1.00 14.55 590 PHE C CA 1
ATOM 7250 C C . PHE G 1 70 ? -17.652 -29.422 69.369 1.00 16.26 590 PHE C C 1
ATOM 7251 O O . PHE G 1 70 ? -18.676 -29.663 70.012 1.00 14.83 590 PHE C O 1
ATOM 7259 N N . LEU G 1 71 ? -16.508 -29.056 69.939 1.00 16.42 591 LEU C N 1
ATOM 7260 C CA . LEU G 1 71 ? -16.443 -28.795 71.369 1.00 17.53 591 LEU C CA 1
ATOM 7261 C C . LEU G 1 71 ? -16.960 -27.389 71.631 1.00 13.21 591 LEU C C 1
ATOM 7262 O O . LEU G 1 71 ? -16.451 -26.409 71.082 1.00 12.21 591 LEU C O 1
ATOM 7267 N N . SER G 1 72 ? -17.987 -27.309 72.466 1.00 12.85 592 SER C N 1
ATOM 7268 C CA . SER G 1 72 ? -18.656 -26.057 72.772 1.00 22.67 592 SER C CA 1
ATOM 7269 C C . SER G 1 72 ? -19.278 -26.221 74.147 1.00 28.51 592 SER C C 1
ATOM 7270 O O . SER G 1 72 ? -19.421 -27.348 74.621 1.00 31.53 592 SER C O 1
ATOM 7273 N N . PRO G 1 73 ? -19.626 -25.103 74.804 1.00 38.11 593 PRO C N 1
ATOM 7274 C CA . PRO G 1 73 ? -20.340 -25.198 76.082 1.00 38.92 593 PRO C CA 1
ATOM 7275 C C . PRO G 1 73 ? -21.578 -26.080 75.967 1.00 30.88 593 PRO C C 1
ATOM 7276 O O . PRO G 1 73 ? -22.457 -25.797 75.151 1.00 36.93 593 PRO C O 1
ATOM 7280 N N . GLY G 1 74 ? -21.639 -27.135 76.771 1.00 38.47 594 GLY C N 1
ATOM 7281 C CA . GLY G 1 74 ? -22.699 -28.118 76.651 1.00 36.06 594 GLY C CA 1
ATOM 7282 C C . GLY G 1 74 ? -22.338 -29.256 75.714 1.00 33.95 594 GLY C C 1
ATOM 7283 O O . GLY G 1 74 ? -21.172 -29.443 75.358 1.00 29.82 594 GLY C O 1
ATOM 7284 N N . GLN G 1 83 ? -12.734 -18.479 81.618 1.00 65.09 603 GLN C N 1
ATOM 7285 C CA . GLN G 1 83 ? -12.686 -19.784 80.972 1.00 70.05 603 GLN C CA 1
ATOM 7286 C C . GLN G 1 83 ? -11.411 -19.919 80.127 1.00 63.75 603 GLN C C 1
ATOM 7287 O O . GLN G 1 83 ? -10.707 -18.929 79.926 1.00 49.73 603 GLN C O 1
ATOM 7293 N N . PRO G 1 84 ? -11.105 -21.134 79.626 1.00 66.57 604 PRO C N 1
ATOM 7294 C CA . PRO G 1 84 ? -9.824 -21.254 78.914 1.00 60.32 604 PRO C CA 1
ATOM 7295 C C . PRO G 1 84 ? -9.720 -20.509 77.580 1.00 57.81 604 PRO C C 1
ATOM 7296 O O . PRO G 1 84 ? -8.611 -20.395 77.062 1.00 54.32 604 PRO C O 1
ATOM 7300 N N . PHE G 1 85 ? -10.825 -20.017 77.031 1.00 47.79 605 PHE C N 1
ATOM 7301 C CA . PHE G 1 85 ? -10.763 -19.290 75.763 1.00 36.92 605 PHE C CA 1
ATOM 7302 C C . PHE G 1 85 ? -10.563 -17.785 75.951 1.00 28.85 605 PHE C C 1
ATOM 7303 O O . PHE G 1 85 ? -10.338 -17.061 74.974 1.00 33.90 605 PHE C O 1
ATOM 7311 N N . GLU G 1 86 ? -10.642 -17.325 77.200 1.00 29.93 606 GLU C N 1
ATOM 7312 C CA . GLU G 1 86 ? -10.550 -15.898 77.519 1.00 28.08 606 GLU C CA 1
ATOM 7313 C C . GLU G 1 86 ? -11.570 -15.081 76.725 1.00 26.22 606 GLU C C 1
ATOM 7314 O O . GLU G 1 86 ? -11.309 -13.939 76.343 1.00 23.96 606 GLU C O 1
ATOM 7320 N N . ASP G 1 87 ? -12.734 -15.681 76.490 1.00 24.11 607 ASP C N 1
ATOM 7321 C CA . ASP G 1 87 ? -13.820 -15.040 75.761 1.00 21.95 607 ASP C CA 1
ATOM 7322 C C . ASP G 1 87 ? -15.139 -15.549 76.326 1.00 19.97 607 ASP C C 1
ATOM 7323 O O . ASP G 1 87 ? -15.732 -16.496 75.805 1.00 18.96 607 ASP C O 1
ATOM 7328 N N . ALA G 1 88 ? -15.587 -14.920 77.407 1.00 21.71 608 ALA C N 1
ATOM 7329 C CA . ALA G 1 88 ? -16.750 -15.396 78.144 1.00 24.25 608 ALA C CA 1
ATOM 7330 C C . ALA G 1 88 ? -18.039 -15.314 77.333 1.00 21.43 608 ALA C C 1
ATOM 7331 O O . ALA G 1 88 ? -18.946 -16.125 77.522 1.00 22.16 608 ALA C O 1
ATOM 7333 N N . SER G 1 89 ? -18.112 -14.340 76.430 1.00 18.10 609 SER C N 1
ATOM 7334 C CA . SER G 1 89 ? -19.321 -14.118 75.643 1.00 21.65 609 SER C CA 1
ATOM 7335 C C . SER G 1 89 ? -19.215 -14.672 74.225 1.00 18.22 609 SER C C 1
ATOM 7336 O O . SER G 1 89 ? -20.021 -14.322 73.362 1.00 14.54 609 SER C O 1
ATOM 7339 N N . ALA G 1 90 ? -18.233 -15.535 73.987 1.00 14.07 610 ALA C N 1
ATOM 7340 C CA . ALA G 1 90 ? -17.986 -16.049 72.641 1.00 16.85 610 ALA C CA 1
ATOM 7341 C C . ALA G 1 90 ? -19.137 -16.902 72.118 1.00 11.44 610 ALA C C 1
ATOM 7342 O O . ALA G 1 90 ? -19.742 -17.675 72.864 1.00 10.94 610 ALA C O 1
ATOM 7344 N N . HIS G 1 91 ? -19.429 -16.765 70.828 1.00 12.74 611 HIS C N 1
ATOM 7345 C CA . HIS G 1 91 ? -20.381 -17.644 70.163 1.00 8.86 611 HIS C CA 1
ATOM 7346 C C . HIS G 1 91 ? -19.625 -18.859 69.639 1.00 9.30 611 HIS C C 1
ATOM 7347 O O . HIS G 1 91 ? -18.452 -18.752 69.283 1.00 10.41 611 HIS C O 1
ATOM 7354 N N . PHE G 1 92 ? -20.290 -20.008 69.580 1.00 8.29 612 PHE C N 1
ATOM 7355 C CA . PHE G 1 92 ? -19.650 -21.232 69.103 1.00 9.76 612 PHE C CA 1
ATOM 7356 C C . PHE G 1 92 ? -20.414 -21.870 67.952 1.00 11.07 612 PHE C C 1
ATOM 7357 O O . PHE G 1 92 ? -21.639 -21.760 67.870 1.00 11.90 612 PHE C O 1
ATOM 7365 N N . VAL G 1 93 ? -19.678 -22.533 67.063 1.00 11.38 613 VAL C N 1
ATOM 7366 C CA . VAL G 1 93 ? -20.275 -23.468 66.120 1.00 12.25 613 VAL C CA 1
ATOM 7367 C C . VAL G 1 93 ? -20.448 -24.784 66.863 1.00 11.62 613 VAL C C 1
ATOM 7368 O O . VAL G 1 93 ? -19.477 -25.336 67.387 1.00 11.39 613 VAL C O 1
ATOM 7372 N N . ARG G 1 94 ? -21.681 -25.279 66.915 1.00 16.78 614 ARG C N 1
ATOM 7373 C CA . ARG G 1 94 ? -21.990 -26.496 67.655 1.00 18.32 614 ARG C CA 1
ATOM 7374 C C . ARG G 1 94 ? -21.824 -27.714 66.760 1.00 13.64 614 ARG C C 1
ATOM 7375 O O . ARG G 1 94 ? -21.224 -28.714 67.159 1.00 16.15 614 ARG C O 1
ATOM 7383 N N . SER G 1 95 ? -22.337 -27.608 65.537 1.00 13.47 615 SER C N 1
ATOM 7384 C CA . SER G 1 95 ? -22.267 -28.710 64.587 1.00 14.41 615 SER C CA 1
ATOM 7385 C C . SER G 1 95 ? -22.460 -28.265 63.141 1.00 15.88 615 SER C C 1
ATOM 7386 O O . SER G 1 95 ? -22.950 -27.163 62.875 1.00 13.36 615 SER C O 1
ATOM 7389 N N . LEU G 1 96 ? -22.077 -29.142 62.216 1.00 14.13 616 LEU C N 1
ATOM 7390 C CA . LEU G 1 96 ? -22.355 -28.960 60.797 1.00 13.79 616 LEU C CA 1
ATOM 7391 C C . LEU G 1 96 ? -22.781 -30.301 60.214 1.00 15.11 616 LEU C C 1
ATOM 7392 O O . LEU G 1 96 ? -22.264 -31.351 60.612 1.00 12.34 616 LEU C O 1
ATOM 7397 N N . THR G 1 97 ? -23.714 -30.275 59.268 1.00 12.81 617 THR C N 1
ATOM 7398 C CA . THR G 1 97 ? -24.186 -31.515 58.663 1.00 14.42 617 THR C CA 1
ATOM 7399 C C . THR G 1 97 ? -24.144 -31.440 57.142 1.00 13.39 617 THR C C 1
ATOM 7400 O O . THR G 1 97 ? -24.677 -30.506 56.534 1.00 15.25 617 THR C O 1
ATOM 7404 N N . PHE G 1 98 ? -23.506 -32.433 56.533 1.00 15.79 618 PHE C N 1
ATOM 7405 C CA . PHE G 1 98 ? -23.448 -32.534 55.083 1.00 14.31 618 PHE C CA 1
ATOM 7406 C C . PHE G 1 98 ? -24.136 -33.809 54.621 1.00 18.69 618 PHE C C 1
ATOM 7407 O O . PHE G 1 98 ? -24.317 -34.746 55.406 1.00 20.18 618 PHE C O 1
ATOM 7415 N N . ARG G 1 99 ? -24.529 -33.839 53.351 1.00 14.10 619 ARG C N 1
ATOM 7416 C CA . ARG G 1 99 ? -25.098 -35.044 52.762 1.00 20.24 619 ARG C CA 1
ATOM 7417 C C . ARG G 1 99 ? -24.446 -35.373 51.423 1.00 21.75 619 ARG C C 1
ATOM 7418 O O . ARG G 1 99 ? -24.064 -34.476 50.667 1.00 17.43 619 ARG C O 1
ATOM 7426 N N . SER G 1 100 ? -24.311 -36.665 51.146 1.00 22.43 620 SER C N 1
ATOM 7427 C CA . SER G 1 100 ? -23.794 -37.134 49.867 1.00 23.91 620 SER C CA 1
ATOM 7428 C C . SER G 1 100 ? -24.334 -38.530 49.601 1.00 28.02 620 SER C C 1
ATOM 7429 O O . SER G 1 100 ? -24.946 -39.140 50.480 1.00 27.51 620 SER C O 1
ATOM 7432 N N . THR G 1 101 ? -24.116 -39.032 48.391 1.00 25.07 621 THR C N 1
ATOM 7433 C CA . THR G 1 101 ? -24.534 -40.386 48.046 1.00 30.40 621 THR C CA 1
ATOM 7434 C C . THR G 1 101 ? -23.429 -41.408 48.317 1.00 30.72 621 THR C C 1
ATOM 7435 O O . THR G 1 101 ? -23.678 -42.616 48.337 1.00 33.42 621 THR C O 1
ATOM 7439 N N . ASP G 1 102 ? -22.211 -40.916 48.532 1.00 31.26 622 ASP C N 1
ATOM 7440 C CA . ASP G 1 102 ? -21.069 -41.778 48.829 1.00 31.05 622 ASP C CA 1
ATOM 7441 C C . ASP G 1 102 ? -21.042 -42.167 50.306 1.00 31.44 622 ASP C C 1
ATOM 7442 O O . ASP G 1 102 ? -20.387 -41.508 51.118 1.00 27.38 622 ASP C O 1
ATOM 7447 N N . GLY G 1 103 ? -21.763 -43.230 50.650 1.00 24.40 623 GLY C N 1
ATOM 7448 C CA . GLY G 1 103 ? -21.821 -43.695 52.024 1.00 27.82 623 GLY C CA 1
ATOM 7449 C C . GLY G 1 103 ? -20.498 -44.162 52.600 1.00 29.95 623 GLY C C 1
ATOM 7450 O O . GLY G 1 103 ? -20.224 -43.960 53.784 1.00 30.41 623 GLY C O 1
ATOM 7451 N N . ASP G 1 104 ? -19.666 -44.776 51.767 1.00 21.34 624 ASP C N 1
ATOM 7452 C CA . ASP G 1 104 ? -18.388 -45.302 52.239 1.00 24.94 624 ASP C CA 1
ATOM 7453 C C . ASP G 1 104 ? -17.357 -44.212 52.508 1.00 27.93 624 ASP C C 1
ATOM 7454 O O . ASP G 1 104 ? -16.529 -44.347 53.408 1.00 23.87 624 ASP C O 1
ATOM 7459 N N . ARG G 1 105 ? -17.400 -43.137 51.727 1.00 27.54 625 ARG C N 1
ATOM 7460 C CA . ARG G 1 105 ? -16.485 -42.022 51.940 1.00 31.67 625 ARG C CA 1
ATOM 7461 C C . ARG G 1 105 ? -16.730 -41.363 53.295 1.00 25.33 625 ARG C C 1
ATOM 7462 O O . ARG G 1 105 ? -15.784 -40.996 53.990 1.00 26.20 625 ARG C O 1
ATOM 7470 N N . TYR G 1 106 ? -18.000 -41.216 53.665 1.00 19.18 626 TYR C N 1
ATOM 7471 C CA . TYR G 1 106 ? -18.360 -40.573 54.928 1.00 24.53 626 TYR C CA 1
ATOM 7472 C C . TYR G 1 106 ? -17.929 -41.410 56.129 1.00 25.20 626 TYR C C 1
ATOM 7473 O O . TYR G 1 106 ? -17.599 -40.871 57.186 1.00 23.64 626 TYR C O 1
ATOM 7482 N N . ALA G 1 107 ? -17.935 -42.728 55.959 1.00 22.20 627 ALA C N 1
ATOM 7483 C CA . ALA G 1 107 ? -17.465 -43.636 56.996 1.00 25.05 627 ALA C CA 1
ATOM 7484 C C . ALA G 1 107 ? -15.957 -43.495 57.154 1.00 21.38 627 ALA C C 1
ATOM 7485 O O . ALA G 1 107 ? -15.425 -43.548 58.266 1.00 17.51 627 ALA C O 1
ATOM 7487 N N . GLU G 1 108 ? -15.278 -43.319 56.025 1.00 19.56 628 GLU C N 1
ATOM 7488 C CA . GLU G 1 108 ? -13.836 -43.127 56.007 1.00 23.12 628 GLU C CA 1
ATOM 7489 C C . GLU G 1 108 ? -13.456 -41.823 56.705 1.00 26.48 628 GLU C C 1
ATOM 7490 O O . GLU G 1 108 ? -12.544 -41.800 57.532 1.00 26.82 628 GLU C O 1
ATOM 7496 N N . ILE G 1 109 ? -14.165 -40.746 56.371 1.00 16.53 629 ILE C N 1
ATOM 7497 C CA . ILE G 1 109 ? -13.924 -39.433 56.966 1.00 23.30 629 ILE C CA 1
ATOM 7498 C C . ILE G 1 109 ? -14.117 -39.464 58.479 1.00 16.81 629 ILE C C 1
ATOM 7499 O O . ILE G 1 109 ? -13.280 -38.965 59.233 1.00 16.09 629 ILE C O 1
ATOM 7504 N N . ALA G 1 110 ? -15.225 -40.052 58.919 1.00 18.08 630 ALA C N 1
ATOM 7505 C CA . ALA G 1 110 ? -15.502 -40.194 60.344 1.00 19.40 630 ALA C CA 1
ATOM 7506 C C . ALA G 1 110 ? -14.413 -41.000 61.047 1.00 24.98 630 ALA C C 1
ATOM 7507 O O . ALA G 1 110 ? -14.071 -40.723 62.196 1.00 24.72 630 ALA C O 1
ATOM 7509 N N . ASN G 1 111 ? -13.875 -42.002 60.358 1.00 20.89 631 ASN C N 1
ATOM 7510 C CA . ASN G 1 111 ? -12.828 -42.831 60.935 1.00 24.85 631 ASN C CA 1
ATOM 7511 C C . ASN G 1 111 ? -11.508 -42.062 61.016 1.00 22.55 631 ASN C C 1
ATOM 7512 O O . ASN G 1 111 ? -10.795 -42.144 62.015 1.00 20.50 631 ASN C O 1
ATOM 7517 N N . GLN G 1 112 ? -11.184 -41.329 59.950 1.00 19.70 632 GLN C N 1
ATOM 7518 C CA . GLN G 1 112 ? -9.977 -40.498 59.905 1.00 21.22 632 GLN C CA 1
ATOM 7519 C C . GLN G 1 112 ? -9.961 -39.401 60.973 1.00 22.71 632 GLN C C 1
ATOM 7520 O O . GLN G 1 112 ? -8.904 -39.086 61.522 1.00 18.55 632 GLN C O 1
ATOM 7526 N N . ILE G 1 113 ? -11.122 -38.814 61.256 1.00 18.94 633 ILE C N 1
ATOM 7527 C CA . ILE G 1 113 ? -11.217 -37.771 62.274 1.00 21.11 633 ILE C CA 1
ATOM 7528 C C . ILE G 1 113 ? -10.863 -38.366 63.635 1.00 23.33 633 ILE C C 1
ATOM 7529 O O . ILE G 1 113 ? -10.140 -37.754 64.423 1.00 21.60 633 ILE C O 1
ATOM 7534 N N . SER G 1 114 ? -11.361 -39.570 63.898 1.00 24.17 634 SER C N 1
ATOM 7535 C CA . SER G 1 114 ? -11.053 -40.280 65.138 1.00 22.99 634 SER C CA 1
ATOM 7536 C C . SER G 1 114 ? -9.556 -40.591 65.258 1.00 22.65 634 SER C C 1
ATOM 7537 O O . SER G 1 114 ? -8.982 -40.487 66.342 1.00 24.39 634 SER C O 1
ATOM 7540 N N . ASN G 1 115 ? -8.928 -40.963 64.144 1.00 18.58 635 ASN C N 1
ATOM 7541 C CA . ASN G 1 115 ? -7.502 -41.285 64.141 1.00 27.36 635 ASN C CA 1
ATOM 7542 C C . ASN G 1 115 ? -6.650 -40.048 64.399 1.00 26.50 635 ASN C C 1
ATOM 7543 O O . ASN G 1 115 ? -5.566 -40.131 64.977 1.00 32.24 635 ASN C O 1
ATOM 7548 N N . LEU G 1 116 ? -7.135 -38.903 63.936 1.00 28.08 636 LEU C N 1
ATOM 7549 C CA . LEU G 1 116 ? -6.481 -37.631 64.207 1.00 23.73 636 LEU C CA 1
ATOM 7550 C C . LEU G 1 116 ? -6.564 -37.272 65.698 1.00 25.85 636 LEU C C 1
ATOM 7551 O O . LEU G 1 116 ? -5.595 -36.787 66.285 1.00 27.85 636 LEU C O 1
ATOM 7556 N N . LYS G 1 117 ? -7.726 -37.526 66.299 1.00 23.38 637 LYS C N 1
ATOM 7557 C CA . LYS G 1 117 ? -7.993 -37.207 67.707 1.00 26.79 637 LYS C CA 1
ATOM 7558 C C . LYS G 1 117 ? -7.173 -37.985 68.740 1.00 37.94 637 LYS C C 1
ATOM 7559 O O . LYS G 1 117 ? -6.850 -37.445 69.800 1.00 37.41 637 LYS C O 1
ATOM 7565 N N . ARG G 1 118 ? -6.846 -39.243 68.446 1.00 38.89 638 ARG C N 1
ATOM 7566 C CA . ARG G 1 118 ? -6.163 -40.097 69.420 1.00 40.43 638 ARG C CA 1
ATOM 7567 C C . ARG G 1 118 ? -4.790 -39.530 69.764 1.00 33.45 638 ARG C C 1
ATOM 7568 O O . ARG G 1 118 ? -4.284 -39.737 70.868 1.00 37.41 638 ARG C O 1
ATOM 7576 N N . GLU G 1 119 ? -4.189 -38.823 68.812 1.00 31.72 639 GLU C N 1
ATOM 7577 C CA . GLU G 1 119 ? -2.985 -38.048 69.091 1.00 46.89 639 GLU C CA 1
ATOM 7578 C C . GLU G 1 119 ? -3.303 -36.827 69.950 1.00 44.49 639 GLU C C 1
ATOM 7579 O O . GLU G 1 119 ? -3.379 -36.917 71.175 1.00 52.67 639 GLU C O 1
ATOM 7585 N N . MET H 2 4 ? -27.439 -29.261 -22.212 1.00 71.65 1 MET B N 1
ATOM 7586 C CA . MET H 2 4 ? -28.095 -30.348 -22.934 1.00 71.66 1 MET B CA 1
ATOM 7587 C C . MET H 2 4 ? -28.966 -31.242 -22.061 1.00 60.80 1 MET B C 1
ATOM 7588 O O . MET H 2 4 ? -30.176 -31.327 -22.268 1.00 59.33 1 MET B O 1
ATOM 7593 N N . ALA H 2 5 ? -28.357 -31.899 -21.079 1.00 51.40 2 ALA B N 1
ATOM 7594 C CA . ALA H 2 5 ? -29.078 -32.905 -20.310 1.00 49.47 2 ALA B CA 1
ATOM 7595 C C . ALA H 2 5 ? -30.157 -32.296 -19.433 1.00 49.64 2 ALA B C 1
ATOM 7596 O O . ALA H 2 5 ? -30.077 -31.134 -19.039 1.00 53.32 2 ALA B O 1
ATOM 7598 N N . ALA H 2 6 ? -31.158 -33.106 -19.112 1.00 45.82 3 ALA B N 1
ATOM 7599 C CA . ALA H 2 6 ? -32.263 -32.664 -18.278 1.00 41.73 3 ALA B CA 1
ATOM 7600 C C . ALA H 2 6 ? -31.806 -32.609 -16.831 1.00 35.06 3 ALA B C 1
ATOM 7601 O O . ALA H 2 6 ? -31.927 -31.582 -16.161 1.00 33.54 3 ALA B O 1
ATOM 7603 N N . ILE H 2 7 ? -31.284 -33.738 -16.361 1.00 30.56 4 ILE B N 1
ATOM 7604 C CA . ILE H 2 7 ? -30.706 -33.858 -15.027 1.00 28.37 4 ILE B CA 1
ATOM 7605 C C . ILE H 2 7 ? -29.193 -34.034 -15.080 1.00 31.02 4 ILE B C 1
ATOM 7606 O O . ILE H 2 7 ? -28.682 -34.821 -15.878 1.00 38.70 4 ILE B O 1
ATOM 7611 N N . GLU H 2 8 ? -28.480 -33.283 -14.247 1.00 24.98 5 GLU B N 1
ATOM 7612 C CA . GLU H 2 8 ? -27.070 -33.552 -14.003 1.00 24.24 5 GLU B CA 1
ATOM 7613 C C . GLU H 2 8 ? -26.898 -34.061 -12.582 1.00 24.99 5 GLU B C 1
ATOM 7614 O O . GLU H 2 8 ? -27.232 -33.367 -11.618 1.00 27.32 5 GLU B O 1
ATOM 7620 N N . SER H 2 9 ? -26.383 -35.277 -12.453 1.00 23.53 6 SER B N 1
ATOM 7621 C CA . SER H 2 9 ? -26.305 -35.920 -11.150 1.00 25.42 6 SER B CA 1
ATOM 7622 C C . SER H 2 9 ? -24.856 -36.122 -10.739 1.00 25.46 6 SER B C 1
ATOM 7623 O O . SER H 2 9 ? -23.985 -36.350 -11.582 1.00 27.59 6 SER B O 1
ATOM 7626 N N . PHE H 2 10 ? -24.605 -36.047 -9.437 1.00 19.40 7 PHE B N 1
ATOM 7627 C CA . PHE H 2 10 ? -23.262 -36.204 -8.901 1.00 21.04 7 PHE B CA 1
ATOM 7628 C C . PHE H 2 10 ? -23.352 -37.038 -7.632 1.00 24.79 7 PHE B C 1
ATOM 7629 O O . PHE H 2 10 ? -24.197 -36.778 -6.771 1.00 23.44 7 PHE B O 1
ATOM 7637 N N . ASP H 2 11 ? -22.490 -38.042 -7.518 1.00 19.68 8 ASP B N 1
ATOM 7638 C CA . ASP H 2 11 ? -22.569 -38.971 -6.399 1.00 23.00 8 ASP B CA 1
ATOM 7639 C C . ASP H 2 11 ? -21.545 -38.673 -5.310 1.00 27.01 8 ASP B C 1
ATOM 7640 O O . ASP H 2 11 ? -20.541 -38.001 -5.557 1.00 14.98 8 ASP B O 1
ATOM 7645 N N . HIS H 2 12 ? -21.819 -39.174 -4.106 1.00 25.01 9 HIS B N 1
ATOM 7646 C CA . HIS H 2 12 ? -20.903 -39.062 -2.971 1.00 24.27 9 HIS B CA 1
ATOM 7647 C C . HIS H 2 12 ? -20.641 -37.612 -2.565 1.00 23.38 9 HIS B C 1
ATOM 7648 O O . HIS H 2 12 ? -19.490 -37.205 -2.393 1.00 26.60 9 HIS B O 1
ATOM 7655 N N . ILE H 2 13 ? -21.711 -36.840 -2.401 1.00 20.89 10 ILE B N 1
ATOM 7656 C CA . ILE H 2 13 ? -21.586 -35.429 -2.057 1.00 18.58 10 ILE B CA 1
ATOM 7657 C C . ILE H 2 13 ? -22.108 -35.164 -0.643 1.00 20.14 10 ILE B C 1
ATOM 7658 O O . ILE H 2 13 ? -23.164 -35.673 -0.260 1.00 21.17 10 ILE B O 1
ATOM 7663 N N . TYR H 2 14 ? -21.366 -34.373 0.129 1.00 16.23 11 TYR B N 1
ATOM 7664 C CA . TYR H 2 14 ? -21.785 -34.009 1.479 1.00 19.36 11 TYR B CA 1
ATOM 7665 C C . TYR H 2 14 ? -22.434 -32.628 1.471 1.00 19.16 11 TYR B C 1
ATOM 7666 O O . TYR H 2 14 ? -21.895 -31.682 0.887 1.00 17.01 11 TYR B O 1
ATOM 7675 N N . LEU H 2 15 ? -23.593 -32.515 2.113 1.00 16.83 12 LEU B N 1
ATOM 7676 C CA . LEU H 2 15 ? -24.305 -31.244 2.174 1.00 20.35 12 LEU B CA 1
ATOM 7677 C C . LEU H 2 15 ? -24.128 -30.608 3.551 1.00 17.23 12 LEU B C 1
ATOM 7678 O O . LEU H 2 15 ? -24.532 -31.184 4.565 1.00 16.80 12 LEU B O 1
ATOM 7683 N N . ASP H 2 16 ? -23.543 -29.409 3.564 1.00 16.07 13 ASP B N 1
ATOM 7684 C CA . ASP H 2 16 ? -23.320 -28.637 4.791 1.00 16.96 13 ASP B CA 1
ATOM 7685 C C . ASP H 2 16 ? -22.657 -29.431 5.919 1.00 16.69 13 ASP B C 1
ATOM 7686 O O . ASP H 2 16 ? -23.172 -29.491 7.038 1.00 17.97 13 ASP B O 1
ATOM 7691 N N . LEU H 2 17 ? -21.522 -30.050 5.600 1.00 18.02 14 LEU B N 1
ATOM 7692 C CA . LEU H 2 17 ? -20.741 -30.835 6.558 1.00 20.57 14 LEU B CA 1
ATOM 7693 C C . LEU H 2 17 ? -21.525 -32.031 7.075 1.00 22.11 14 LEU B C 1
ATOM 7694 O O . LEU H 2 17 ? -21.375 -32.430 8.232 1.00 22.23 14 LEU B O 1
ATOM 7699 N N . SER H 2 18 ? -22.363 -32.598 6.213 1.00 21.22 15 SER B N 1
ATOM 7700 C CA . SER H 2 18 ? -23.093 -33.803 6.567 1.00 21.79 15 SER B CA 1
ATOM 7701 C C . SER H 2 18 ? -22.103 -34.921 6.852 1.00 28.97 15 SER B C 1
ATOM 7702 O O . SER H 2 18 ? -21.062 -35.031 6.202 1.00 27.28 15 SER B O 1
ATOM 7705 N N . LYS H 2 19 ? -22.430 -35.741 7.839 1.00 31.54 16 LYS B N 1
ATOM 7706 C CA . LYS H 2 19 ? -21.621 -36.901 8.170 1.00 35.08 16 LYS B CA 1
ATOM 7707 C C . LYS H 2 19 ? -21.772 -37.994 7.119 1.00 31.90 16 LYS B C 1
ATOM 7708 O O . LYS H 2 19 ? -20.849 -38.773 6.884 1.00 33.07 16 LYS B O 1
ATOM 7714 N N . GLU H 2 20 ? -22.943 -38.052 6.496 1.00 29.39 17 GLU B N 1
ATOM 7715 C CA . GLU H 2 20 ? -23.204 -39.036 5.454 1.00 35.25 17 GLU B CA 1
ATOM 7716 C C . GLU H 2 20 ? -23.325 -38.368 4.090 1.00 30.47 17 GLU B C 1
ATOM 7717 O O . GLU H 2 20 ? -23.985 -37.336 3.954 1.00 29.98 17 GLU B O 1
ATOM 7723 N N . PRO H 2 21 ? -22.690 -38.964 3.071 1.00 24.31 18 PRO B N 1
ATOM 7724 C CA . PRO H 2 21 ? -22.775 -38.445 1.704 1.00 24.75 18 PRO B CA 1
ATOM 7725 C C . PRO H 2 21 ? -24.152 -38.715 1.111 1.00 25.54 18 PRO B C 1
ATOM 7726 O O . PRO H 2 21 ? -24.978 -39.379 1.744 1.00 25.27 18 PRO B O 1
ATOM 7730 N N . GLY H 2 22 ? -24.393 -38.210 -0.093 1.00 22.84 19 GLY B N 1
ATOM 7731 C CA . GLY H 2 22 ? -25.696 -38.337 -0.715 1.00 18.12 19 GLY B CA 1
ATOM 7732 C C . GLY H 2 22 ? -25.635 -38.040 -2.198 1.00 22.06 19 GLY B C 1
ATOM 7733 O O . GLY H 2 22 ? -24.553 -37.839 -2.750 1.00 20.85 19 GLY B O 1
ATOM 7734 N N . LYS H 2 23 ? -26.793 -38.009 -2.848 1.00 21.66 20 LYS B N 1
ATOM 7735 C CA . LYS H 2 23 ? -26.845 -37.789 -4.287 1.00 22.84 20 LYS B CA 1
ATOM 7736 C C . LYS H 2 23 ? -27.260 -36.356 -4.602 1.00 25.34 20 LYS B C 1
ATOM 7737 O O . LYS H 2 23 ? -28.263 -35.860 -4.082 1.00 29.15 20 LYS B O 1
ATOM 7743 N N . CYS H 2 24 ? -26.480 -35.693 -5.450 1.00 28.90 21 CYS B N 1
ATOM 7744 C CA . CYS H 2 24 ? -26.751 -34.307 -5.813 1.00 21.50 21 CYS B CA 1
ATOM 7745 C C . CYS H 2 24 ? -27.237 -34.187 -7.253 1.00 19.94 21 CYS B C 1
ATOM 7746 O O . CYS H 2 24 ? -26.522 -34.552 -8.187 1.00 26.23 21 CYS B O 1
ATOM 7749 N N . ARG H 2 25 ? -28.454 -33.685 -7.430 1.00 25.71 22 ARG B N 1
ATOM 7750 C CA . ARG H 2 25 ? -29.046 -33.540 -8.758 1.00 25.39 22 ARG B CA 1
ATOM 7751 C C . ARG H 2 25 ? -29.304 -32.092 -9.129 1.00 24.26 22 ARG B C 1
ATOM 7752 O O . ARG H 2 25 ? -29.920 -31.348 -8.365 1.00 21.55 22 ARG B O 1
ATOM 7760 N N . PHE H 2 26 ? -28.777 -31.686 -10.282 1.00 24.62 23 PHE B N 1
ATOM 7761 C CA . PHE H 2 26 ? -29.006 -30.343 -10.795 1.00 20.96 23 PHE B CA 1
ATOM 7762 C C . PHE H 2 26 ? -30.042 -30.359 -11.930 1.00 23.12 23 PHE B C 1
ATOM 7763 O O . PHE H 2 26 ? -29.988 -31.212 -12.824 1.00 24.34 23 PHE B O 1
ATOM 7771 N N . ALA H 2 27 ? -30.990 -29.423 -11.872 1.00 22.02 24 ALA B N 1
ATOM 7772 C CA . ALA H 2 27 ? -31.992 -29.234 -12.924 1.00 23.75 24 ALA B CA 1
ATOM 7773 C C . ALA H 2 27 ? -32.160 -27.749 -13.201 1.00 20.58 24 ALA B C 1
ATOM 7774 O O . ALA H 2 27 ? -31.621 -26.915 -12.474 1.00 23.35 24 ALA B O 1
ATOM 7776 N N . GLU H 2 28 ? -32.913 -27.427 -14.248 1.00 23.32 25 GLU B N 1
ATOM 7777 C CA . GLU H 2 28 ? -33.197 -26.040 -14.609 1.00 26.79 25 GLU B CA 1
ATOM 7778 C C . GLU H 2 28 ? -33.833 -25.209 -13.490 1.00 24.28 25 GLU B C 1
ATOM 7779 O O . GLU H 2 28 ? -33.571 -24.011 -13.381 1.00 23.55 25 GLU B O 1
ATOM 7785 N N . ASN H 2 29 ? -34.669 -25.839 -12.668 1.00 27.56 26 ASN B N 1
ATOM 7786 C CA . ASN H 2 29 ? -35.418 -25.099 -11.651 1.00 32.08 26 ASN B CA 1
ATOM 7787 C C . ASN H 2 29 ? -34.736 -25.034 -10.280 1.00 30.82 26 ASN B C 1
ATOM 7788 O O . ASN H 2 29 ? -35.252 -24.393 -9.361 1.00 35.23 26 ASN B O 1
ATOM 7793 N N . GLY H 2 30 ? -33.590 -25.698 -10.138 1.00 33.35 27 GLY B N 1
ATOM 7794 C CA . GLY H 2 30 ? -32.849 -25.663 -8.885 1.00 32.97 27 GLY B CA 1
ATOM 7795 C C . GLY H 2 30 ? -32.099 -26.947 -8.574 1.00 29.48 27 GLY B C 1
ATOM 7796 O O . GLY H 2 30 ? -31.859 -27.758 -9.471 1.00 24.99 27 GLY B O 1
ATOM 7797 N N . LEU H 2 31 ? -31.710 -27.132 -7.312 1.00 27.95 28 LEU B N 1
ATOM 7798 C CA . LEU H 2 31 ? -30.939 -28.320 -6.941 1.00 29.71 28 LEU B CA 1
ATOM 7799 C C . LEU H 2 31 ? -31.569 -29.098 -5.789 1.00 31.69 28 LEU B C 1
ATOM 7800 O O . LEU H 2 31 ? -32.228 -28.525 -4.915 1.00 34.51 28 LEU B O 1
ATOM 7805 N N . GLY H 2 32 ? -31.349 -30.409 -5.799 1.00 27.93 29 GLY B N 1
ATOM 7806 C CA . GLY H 2 32 ? -31.828 -31.271 -4.740 1.00 23.75 29 GLY B CA 1
ATOM 7807 C C . GLY H 2 32 ? -30.741 -32.222 -4.291 1.00 24.30 29 GLY B C 1
ATOM 7808 O O . GLY H 2 32 ? -29.975 -32.751 -5.103 1.00 24.19 29 GLY B O 1
ATOM 7809 N N . TRP H 2 33 ? -30.692 -32.453 -2.986 1.00 24.46 30 TRP B N 1
ATOM 7810 C CA . TRP H 2 33 ? -29.737 -33.371 -2.392 1.00 24.04 30 TRP B CA 1
ATOM 7811 C C . TRP H 2 33 ? -30.485 -34.389 -1.545 1.00 27.35 30 TRP B C 1
ATOM 7812 O O . TRP H 2 33 ? -31.406 -34.034 -0.805 1.00 29.50 30 TRP B O 1
ATOM 7823 N N . LYS H 2 34 ? -30.083 -35.651 -1.648 1.00 26.24 31 LYS B N 1
ATOM 7824 C CA . LYS H 2 34 ? -30.752 -36.722 -0.926 1.00 29.94 31 LYS B CA 1
ATOM 7825 C C . LYS H 2 34 ? -29.674 -37.587 -0.282 1.00 30.28 31 LYS B C 1
ATOM 7826 O O . LYS H 2 34 ? -28.803 -38.127 -0.968 1.00 31.06 31 LYS B O 1
ATOM 7832 N N . PRO H 2 35 ? -29.728 -37.701 1.054 1.00 36.62 32 PRO B N 1
ATOM 7833 C CA . PRO H 2 35 ? -28.774 -38.456 1.875 1.00 30.10 32 PRO B CA 1
ATOM 7834 C C . PRO H 2 35 ? -28.894 -39.957 1.689 1.00 38.62 32 PRO B C 1
ATOM 7835 O O . PRO H 2 35 ? -29.969 -40.444 1.331 1.00 40.74 32 PRO B O 1
ATOM 7839 N N . VAL H 2 36 ? -27.798 -40.677 1.910 1.00 37.64 33 VAL B N 1
ATOM 7840 C CA . VAL H 2 36 ? -27.860 -42.129 1.913 1.00 41.73 33 VAL B CA 1
ATOM 7841 C C . VAL H 2 36 ? -28.722 -42.498 3.114 1.00 47.90 33 VAL B C 1
ATOM 7842 O O . VAL H 2 36 ? -28.289 -42.406 4.264 1.00 55.10 33 VAL B O 1
ATOM 7846 N N . GLY H 2 37 ? -29.973 -42.845 2.839 1.00 54.46 34 GLY B N 1
ATOM 7847 C CA . GLY H 2 37 ? -30.901 -43.248 3.877 1.00 55.19 34 GLY B CA 1
ATOM 7848 C C . GLY H 2 37 ? -31.308 -42.198 4.897 1.00 59.94 34 GLY B C 1
ATOM 7849 O O . GLY H 2 37 ? -32.310 -41.507 4.717 1.00 58.97 34 GLY B O 1
ATOM 7850 N N . GLY H 2 38 ? -30.521 -42.057 5.959 1.00 56.14 35 GLY B N 1
ATOM 7851 C CA . GLY H 2 38 ? -30.977 -41.357 7.148 1.00 49.47 35 GLY B CA 1
ATOM 7852 C C . GLY H 2 38 ? -30.951 -39.842 7.103 1.00 58.80 35 GLY B C 1
ATOM 7853 O O . GLY H 2 38 ? -29.912 -39.217 7.327 1.00 50.32 35 GLY B O 1
ATOM 7854 N N . GLY H 2 39 ? -32.111 -39.252 6.824 1.00 65.09 36 GLY B N 1
ATOM 7855 C CA . GLY H 2 39 ? -32.260 -37.810 6.874 1.00 53.69 36 GLY B CA 1
ATOM 7856 C C . GLY H 2 39 ? -33.202 -37.225 5.837 1.00 49.66 36 GLY B C 1
ATOM 7857 O O . GLY H 2 39 ? -33.635 -37.906 4.906 1.00 53.94 36 GLY B O 1
ATOM 7858 N N . GLU H 2 40 ? -33.515 -35.945 6.010 1.00 57.04 37 GLU B N 1
ATOM 7859 C CA . GLU H 2 40 ? -34.417 -35.222 5.122 1.00 59.25 37 GLU B CA 1
ATOM 7860 C C . GLU H 2 40 ? -33.697 -34.718 3.871 1.00 51.96 37 GLU B C 1
ATOM 7861 O O . GLU H 2 40 ? -32.526 -34.343 3.927 1.00 47.74 37 GLU B O 1
ATOM 7867 N N . THR H 2 41 ? -34.403 -34.717 2.744 1.00 44.90 38 THR B N 1
ATOM 7868 C CA . THR H 2 41 ? -33.859 -34.212 1.484 1.00 45.56 38 THR B CA 1
ATOM 7869 C C . THR H 2 41 ? -33.843 -32.684 1.486 1.00 39.47 38 THR B C 1
ATOM 7870 O O . THR H 2 41 ? -34.687 -32.055 2.125 1.00 43.58 38 THR B O 1
ATOM 7874 N N . PHE H 2 42 ? -32.888 -32.091 0.774 1.00 34.77 39 PHE B N 1
ATOM 7875 C CA . PHE H 2 42 ? -32.761 -30.637 0.730 1.00 29.36 39 PHE B CA 1
ATOM 7876 C C . PHE H 2 42 ? -33.063 -30.128 -0.676 1.00 22.30 39 PHE B C 1
ATOM 7877 O O . PHE H 2 42 ? -32.732 -30.784 -1.667 1.00 28.35 39 PHE B O 1
ATOM 7885 N N . THR H 2 43 ? -33.702 -28.962 -0.756 1.00 23.78 40 THR B N 1
ATOM 7886 C CA . THR H 2 43 ? -34.079 -28.371 -2.035 1.00 22.10 40 THR B CA 1
ATOM 7887 C C . THR H 2 43 ? -33.722 -26.882 -2.053 1.00 17.93 40 THR B C 1
ATOM 7888 O O . THR H 2 43 ? -33.826 -26.199 -1.031 1.00 17.37 40 THR B O 1
ATOM 7892 N N . LEU H 2 44 ? -33.310 -26.385 -3.216 1.00 19.70 41 LEU B N 1
ATOM 7893 C CA . LEU H 2 44 ? -33.011 -24.967 -3.400 1.00 24.05 41 LEU B CA 1
ATOM 7894 C C . LEU H 2 44 ? -33.509 -24.502 -4.762 1.00 24.31 41 LEU B C 1
ATOM 7895 O O . LEU H 2 44 ? -33.053 -24.992 -5.798 1.00 22.87 41 LEU B O 1
ATOM 7900 N N . ASP H 2 45 ? -34.440 -23.553 -4.755 1.00 21.72 42 ASP B N 1
ATOM 7901 C CA . ASP H 2 45 ? -35.049 -23.062 -5.985 1.00 17.11 42 ASP B CA 1
ATOM 7902 C C . ASP H 2 45 ? -34.093 -22.126 -6.719 1.00 24.74 42 ASP B C 1
ATOM 7903 O O . ASP H 2 45 ? -33.315 -21.402 -6.090 1.00 28.05 42 ASP B O 1
ATOM 7908 N N . VAL H 2 46 ? -34.148 -22.161 -8.049 1.00 20.26 43 VAL B N 1
ATOM 7909 C CA . VAL H 2 46 ? -33.277 -21.356 -8.905 1.00 19.79 43 VAL B CA 1
ATOM 7910 C C . VAL H 2 46 ? -33.369 -19.856 -8.599 1.00 19.32 43 VAL B C 1
ATOM 7911 O O . VAL H 2 46 ? -32.401 -19.109 -8.769 1.00 17.91 43 VAL B O 1
ATOM 7915 N N . SER H 2 47 ? -34.532 -19.429 -8.119 1.00 17.35 44 SER B N 1
ATOM 7916 C CA . SER H 2 47 ? -34.761 -18.025 -7.804 1.00 22.68 44 SER B CA 1
ATOM 7917 C C . SER H 2 47 ? -33.906 -17.519 -6.638 1.00 20.79 44 SER B C 1
ATOM 7918 O O . SER H 2 47 ? -33.692 -16.312 -6.507 1.00 20.08 44 SER B O 1
ATOM 7921 N N . ASN H 2 48 ? -33.418 -18.429 -5.797 1.00 18.02 45 ASN B N 1
ATOM 7922 C CA . ASN H 2 48 ? -32.524 -18.042 -4.703 1.00 17.56 45 ASN B CA 1
ATOM 7923 C C . ASN H 2 48 ? -31.072 -18.468 -4.921 1.00 18.82 45 ASN B C 1
ATOM 7924 O O . ASN H 2 48 ? -30.328 -18.657 -3.958 1.00 17.03 45 ASN B O 1
ATOM 7929 N N . ILE H 2 49 ? -30.671 -18.634 -6.177 1.00 13.54 46 ILE B N 1
ATOM 7930 C CA . ILE H 2 49 ? -29.274 -18.929 -6.478 1.00 17.41 46 ILE B CA 1
ATOM 7931 C C . ILE H 2 49 ? -28.602 -17.669 -7.027 1.00 18.73 46 ILE B C 1
ATOM 7932 O O . ILE H 2 49 ? -28.838 -17.274 -8.172 1.00 20.46 46 ILE B O 1
ATOM 7937 N N . GLY H 2 50 ? -27.774 -17.040 -6.197 1.00 21.58 47 GLY B N 1
ATOM 7938 C CA . GLY H 2 50 ? -27.156 -15.769 -6.537 1.00 13.78 47 GLY B CA 1
ATOM 7939 C C . GLY H 2 50 ? -25.701 -15.848 -6.959 1.00 14.99 47 GLY B C 1
ATOM 7940 O O . GLY H 2 50 ? -25.202 -14.957 -7.658 1.00 17.88 47 GLY B O 1
ATOM 7941 N N . GLY H 2 51 ? -25.015 -16.906 -6.536 1.00 17.97 48 GLY B N 1
ATOM 7942 C CA . GLY H 2 51 ? -23.606 -17.063 -6.853 1.00 15.11 48 GLY B CA 1
ATOM 7943 C C . GLY H 2 51 ? -23.033 -18.400 -6.421 1.00 15.34 48 GLY B C 1
ATOM 7944 O O . GLY H 2 51 ? -23.660 -19.135 -5.654 1.00 11.34 48 GLY B O 1
ATOM 7945 N N . ALA H 2 52 ? -21.837 -18.716 -6.909 1.00 14.68 49 ALA B N 1
ATOM 7946 C CA . ALA H 2 52 ? -21.222 -20.009 -6.628 1.00 13.30 49 ALA B CA 1
ATOM 7947 C C . ALA H 2 52 ? -19.699 -19.949 -6.668 1.00 11.41 49 ALA B C 1
ATOM 7948 O O . ALA H 2 52 ? -19.116 -19.297 -7.538 1.00 10.18 49 ALA B O 1
ATOM 7950 N N . GLN H 2 53 ? -19.060 -20.650 -5.736 1.00 8.94 50 GLN B N 1
ATOM 7951 C CA . GLN H 2 53 ? -17.603 -20.689 -5.668 1.00 12.44 50 GLN B CA 1
ATOM 7952 C C . GLN H 2 53 ? -17.087 -22.123 -5.696 1.00 12.83 50 GLN B C 1
ATOM 7953 O O . GLN H 2 53 ? -17.701 -23.029 -5.126 1.00 11.74 50 GLN B O 1
ATOM 7959 N N . TRP H 2 54 ? -15.951 -22.318 -6.358 1.00 8.54 51 TRP B N 1
ATOM 7960 C CA . TRP H 2 54 ? -15.334 -23.631 -6.477 1.00 8.42 51 TRP B CA 1
ATOM 7961 C C . TRP H 2 54 ? -13.966 -23.606 -5.801 1.00 12.70 51 TRP B C 1
ATOM 7962 O O . TRP H 2 54 ? -13.128 -22.761 -6.128 1.00 14.82 51 TRP B O 1
ATOM 7973 N N . SER H 2 55 ? -13.739 -24.529 -4.867 1.00 9.65 52 SER B N 1
ATOM 7974 C CA . SER H 2 55 ? -12.460 -24.600 -4.160 1.00 13.99 52 SER B CA 1
ATOM 7975 C C . SER H 2 55 ? -12.210 -25.962 -3.516 1.00 15.43 52 SER B C 1
ATOM 7976 O O . SER H 2 55 ? -13.122 -26.784 -3.387 1.00 12.38 52 SER B O 1
ATOM 7979 N N . ARG H 2 56 ? -10.966 -26.195 -3.111 1.00 17.77 53 ARG B N 1
ATOM 7980 C CA . ARG H 2 56 ? -10.590 -27.454 -2.478 1.00 23.30 53 ARG B CA 1
ATOM 7981 C C . ARG H 2 56 ? -10.868 -27.420 -0.979 1.00 20.51 53 ARG B C 1
ATOM 7982 O O . ARG H 2 56 ? -10.537 -26.450 -0.298 1.00 21.81 53 ARG B O 1
ATOM 7990 N N . ALA H 2 57 ? -11.480 -28.486 -0.471 1.00 15.72 54 ALA B N 1
ATOM 7991 C CA . ALA H 2 57 ? -11.804 -28.579 0.947 1.00 16.79 54 ALA B CA 1
ATOM 7992 C C . ALA H 2 57 ? -11.567 -30.010 1.419 1.00 17.38 54 ALA B C 1
ATOM 7993 O O . ALA H 2 57 ? -11.066 -30.846 0.668 1.00 16.01 54 ALA B O 1
ATOM 7995 N N . ALA H 2 58 ? -11.930 -30.283 2.668 1.00 14.40 55 ALA B N 1
ATOM 7996 C CA . ALA H 2 58 ? -11.587 -31.536 3.330 1.00 20.48 55 ALA B CA 1
ATOM 7997 C C . ALA H 2 58 ? -12.042 -32.737 2.507 1.00 25.13 55 ALA B C 1
ATOM 7998 O O . ALA H 2 58 ? -13.225 -32.878 2.198 1.00 26.55 55 ALA B O 1
ATOM 8000 N N . GLY H 2 60 ? -12.747 -33.765 -0.860 1.00 30.15 57 GLY B N 1
ATOM 8001 C CA . GLY H 2 60 ? -12.453 -33.341 -2.216 1.00 25.84 57 GLY B CA 1
ATOM 8002 C C . GLY H 2 60 ? -12.685 -31.857 -2.422 1.00 23.00 57 GLY B C 1
ATOM 8003 O O . GLY H 2 60 ? -12.270 -31.035 -1.605 1.00 24.76 57 GLY B O 1
ATOM 8004 N N . TYR H 2 61 ? -13.353 -31.505 -3.515 1.00 15.48 58 TYR B N 1
ATOM 8005 C CA . TYR H 2 61 ? -13.742 -30.160 -3.929 1.00 15.27 58 TYR B CA 1
ATOM 8006 C C . TYR H 2 61 ? -15.133 -29.670 -3.565 1.00 15.31 58 TYR B C 1
ATOM 8007 O O . TYR H 2 61 ? -16.017 -30.404 -3.476 1.00 13.14 58 TYR B O 1
ATOM 8016 N N . GLU H 2 62 ? -15.269 -28.391 -3.353 1.00 11.52 59 GLU B N 1
ATOM 8017 C CA . GLU H 2 62 ? -16.497 -27.839 -2.805 1.00 12.76 59 GLU B CA 1
ATOM 8018 C C . GLU H 2 62 ? -17.157 -26.854 -3.760 1.00 12.70 59 GLU B C 1
ATOM 8019 O O . GLU H 2 62 ? -16.489 -25.986 -4.327 1.00 11.09 59 GLU B O 1
ATOM 8025 N N . VAL H 2 63 ? -18.468 -26.990 -3.932 1.00 10.02 60 VAL B N 1
ATOM 8026 C CA . VAL H 2 63 ? -19.265 -25.942 -4.552 1.00 9.30 60 VAL B CA 1
ATOM 8027 C C . VAL H 2 63 ? -19.981 -25.203 -3.433 1.00 12.50 60 VAL B C 1
ATOM 8028 O O . VAL H 2 63 ? -20.802 -25.786 -2.723 1.00 10.66 60 VAL B O 1
ATOM 8032 N N . LYS H 2 64 ? -19.656 -23.926 -3.264 1.00 13.01 61 LYS B N 1
ATOM 8033 C CA . LYS H 2 64 ? -20.324 -23.102 -2.266 1.00 11.27 61 LYS B CA 1
ATOM 8034 C C . LYS H 2 64 ? -21.366 -22.245 -2.960 1.00 9.77 61 LYS B C 1
ATOM 8035 O O . LYS H 2 64 ? -21.029 -21.427 -3.819 1.00 11.77 61 LYS B O 1
ATOM 8041 N N . ILE H 2 65 ? -22.630 -22.424 -2.588 1.00 11.19 62 ILE B N 1
ATOM 8042 C CA . ILE H 2 65 ? -23.705 -21.671 -3.223 1.00 15.72 62 ILE B CA 1
ATOM 8043 C C . ILE H 2 65 ? -24.152 -20.501 -2.360 1.00 11.84 62 ILE B C 1
ATOM 8044 O O . ILE H 2 65 ? -24.501 -20.667 -1.186 1.00 12.84 62 ILE B O 1
ATOM 8049 N N . LEU H 2 66 ? -24.128 -19.317 -2.964 1.00 12.59 63 LEU B N 1
ATOM 8050 C CA . LEU H 2 66 ? -24.530 -18.088 -2.302 1.00 12.88 63 LEU B CA 1
ATOM 8051 C C . LEU H 2 66 ? -25.967 -17.760 -2.687 1.00 15.33 63 LEU B C 1
ATOM 8052 O O . LEU H 2 66 ? -26.274 -17.564 -3.866 1.00 14.93 63 LEU B O 1
ATOM 8057 N N . GLN H 2 67 ? -26.844 -17.711 -1.689 1.00 12.02 64 GLN B N 1
ATOM 8058 C CA . GLN H 2 67 ? -28.258 -17.411 -1.904 1.00 19.25 64 GLN B CA 1
ATOM 8059 C C . GLN H 2 67 ? -28.473 -15.924 -2.198 1.00 19.82 64 GLN B C 1
ATOM 8060 O O . GLN H 2 67 ? -27.628 -15.095 -1.851 1.00 20.80 64 GLN B O 1
ATOM 8066 N N . ARG H 2 68 ? -29.588 -15.591 -2.848 1.00 21.09 65 ARG B N 1
ATOM 8067 C CA . ARG H 2 68 ? -29.948 -14.191 -3.073 1.00 17.75 65 ARG B CA 1
ATOM 8068 C C . ARG H 2 68 ? -30.278 -13.568 -1.727 1.00 13.47 65 ARG B C 1
ATOM 8069 O O . ARG H 2 68 ? -29.923 -12.423 -1.454 1.00 16.48 65 ARG B O 1
ATOM 8077 N N . THR H 2 69 ? -30.976 -14.335 -0.895 1.00 10.84 66 THR B N 1
ATOM 8078 C CA . THR H 2 69 ? -31.117 -14.013 0.521 1.00 17.32 66 THR B CA 1
ATOM 8079 C C . THR H 2 69 ? -29.800 -14.379 1.195 1.00 23.09 66 THR B C 1
ATOM 8080 O O . THR H 2 69 ? -28.943 -15.004 0.574 1.00 24.74 66 THR B O 1
ATOM 8084 N N . SER H 2 70 ? -29.623 -14.012 2.459 1.00 22.13 67 SER B N 1
ATOM 8085 C CA . SER H 2 70 ? -28.333 -14.256 3.101 1.00 20.39 67 SER B CA 1
ATOM 8086 C C . SER H 2 70 ? -28.204 -15.722 3.512 1.00 14.94 67 SER B C 1
ATOM 8087 O O . SER H 2 70 ? -28.997 -16.220 4.318 1.00 23.54 67 SER B O 1
ATOM 8090 N N . GLY H 2 71 ? -27.211 -16.412 2.953 1.00 13.75 68 GLY B N 1
ATOM 8091 C CA . GLY H 2 71 ? -26.976 -17.806 3.295 1.00 18.48 68 GLY B CA 1
ATOM 8092 C C . GLY H 2 71 ? -25.985 -18.516 2.387 1.00 19.73 68 GLY B C 1
ATOM 8093 O O . GLY H 2 71 ? -25.811 -18.134 1.227 1.00 20.26 68 GLY B O 1
ATOM 8094 N N . VAL H 2 72 ? -25.339 -19.555 2.915 1.00 16.97 69 VAL B N 1
ATOM 8095 C CA . VAL H 2 72 ? -24.424 -20.378 2.124 1.00 21.45 69 VAL B CA 1
ATOM 8096 C C . VAL H 2 72 ? -24.786 -21.865 2.153 1.00 17.47 69 VAL B C 1
ATOM 8097 O O . VAL H 2 72 ? -25.125 -22.413 3.205 1.00 17.27 69 VAL B O 1
ATOM 8101 N N . ILE H 2 73 ? -24.720 -22.506 0.989 1.00 16.84 70 ILE B N 1
ATOM 8102 C CA . ILE H 2 73 ? -24.924 -23.948 0.891 1.00 15.49 70 ILE B CA 1
ATOM 8103 C C . ILE H 2 73 ? -23.604 -24.578 0.463 1.00 12.31 70 ILE B C 1
ATOM 8104 O O . ILE H 2 73 ? -23.067 -24.252 -0.599 1.00 9.55 70 ILE B O 1
ATOM 8109 N N . GLN H 2 74 ? -23.077 -25.470 1.298 1.00 13.07 71 GLN B N 1
ATOM 8110 C CA . GLN H 2 74 ? -21.793 -26.103 1.026 1.00 14.10 71 GLN B CA 1
ATOM 8111 C C . GLN H 2 74 ? -21.931 -27.544 0.543 1.00 9.94 71 GLN B C 1
ATOM 8112 O O . GLN H 2 74 ? -22.454 -28.405 1.255 1.00 10.37 71 GLN B O 1
ATOM 8118 N N . LEU H 2 75 ? -21.462 -27.787 -0.678 1.00 15.02 72 LEU B N 1
ATOM 8119 C CA . LEU H 2 75 ? -21.435 -29.125 -1.250 1.00 12.84 72 LEU B CA 1
ATOM 8120 C C . LEU H 2 75 ? -20.001 -29.534 -1.585 1.00 16.00 72 LEU B C 1
ATOM 8121 O O . LEU H 2 75 ? -19.436 -29.050 -2.574 1.00 15.00 72 LEU B O 1
ATOM 8126 N N . ASP H 2 76 ? -19.409 -30.414 -0.778 1.00 14.79 73 ASP B N 1
ATOM 8127 C CA . ASP H 2 76 ? -18.062 -30.901 -1.080 1.00 18.49 73 ASP B CA 1
ATOM 8128 C C . ASP H 2 76 ? -18.061 -32.413 -1.318 1.00 17.10 73 ASP B C 1
ATOM 8129 O O . ASP H 2 76 ? -18.991 -33.117 -0.918 1.00 16.03 73 ASP B O 1
ATOM 8134 N N . GLY H 2 77 ? -17.007 -32.901 -1.966 1.00 17.95 74 GLY B N 1
ATOM 8135 C CA . GLY H 2 77 ? -16.896 -34.305 -2.316 1.00 16.07 74 GLY B CA 1
ATOM 8136 C C . GLY H 2 77 ? -16.845 -34.476 -3.821 1.00 17.21 74 GLY B C 1
ATOM 8137 O O . GLY H 2 77 ? -16.778 -35.597 -4.331 1.00 16.32 74 GLY B O 1
ATOM 8138 N N . PHE H 2 78 ? -16.860 -33.358 -4.539 1.00 15.46 75 PHE B N 1
ATOM 8139 C CA . PHE H 2 78 ? -16.737 -33.396 -5.989 1.00 16.30 75 PHE B CA 1
ATOM 8140 C C . PHE H 2 78 ? -15.315 -33.774 -6.381 1.00 19.51 75 PHE B C 1
ATOM 8141 O O . PHE H 2 78 ? -14.371 -33.570 -5.613 1.00 14.52 75 PHE B O 1
ATOM 8149 N N . GLN H 2 79 ? -15.162 -34.324 -7.579 1.00 17.43 76 GLN B N 1
ATOM 8150 C CA . GLN H 2 79 ? -13.835 -34.595 -8.110 1.00 19.70 76 GLN B CA 1
ATOM 8151 C C . GLN H 2 79 ? -13.382 -33.392 -8.923 1.00 22.81 76 GLN B C 1
ATOM 8152 O O . GLN H 2 79 ? -14.209 -32.600 -9.378 1.00 15.87 76 GLN B O 1
ATOM 8158 N N . GLN H 2 80 ? -12.070 -33.246 -9.082 1.00 23.93 77 GLN B N 1
ATOM 8159 C CA . GLN H 2 80 ? -11.499 -32.136 -9.836 1.00 25.49 77 GLN B CA 1
ATOM 8160 C C . GLN H 2 80 ? -12.019 -32.117 -11.274 1.00 24.01 77 GLN B C 1
ATOM 8161 O O . GLN H 2 80 ? -12.164 -31.054 -11.880 1.00 25.53 77 GLN B O 1
ATOM 8167 N N . GLU H 2 81 ? -12.304 -33.303 -11.805 1.00 17.61 78 GLU B N 1
ATOM 8168 C CA . GLU H 2 81 ? -12.803 -33.455 -13.168 1.00 19.53 78 GLU B CA 1
ATOM 8169 C C . GLU H 2 81 ? -14.223 -32.905 -13.334 1.00 21.24 78 GLU B C 1
ATOM 8170 O O . GLU H 2 81 ? -14.680 -32.663 -14.457 1.00 17.82 78 GLU B O 1
ATOM 8176 N N . ASP H 2 82 ? -14.904 -32.671 -12.216 1.00 17.53 79 ASP B N 1
ATOM 8177 C CA . ASP H 2 82 ? -16.313 -32.290 -12.247 1.00 18.20 79 ASP B CA 1
ATOM 8178 C C . ASP H 2 82 ? -16.532 -30.813 -12.573 1.00 17.03 79 ASP B C 1
ATOM 8179 O O . ASP H 2 82 ? -17.667 -30.394 -12.786 1.00 16.62 79 ASP B O 1
ATOM 8184 N N . TYR H 2 83 ? -15.458 -30.027 -12.596 1.00 20.05 80 TYR B N 1
ATOM 8185 C CA . TYR H 2 83 ? -15.583 -28.574 -12.748 1.00 17.01 80 TYR B CA 1
ATOM 8186 C C . TYR H 2 83 ? -16.317 -28.096 -13.998 1.00 16.81 80 TYR B C 1
ATOM 8187 O O . TYR H 2 83 ? -17.212 -27.251 -13.915 1.00 15.16 80 TYR B O 1
ATOM 8196 N N . GLU H 2 84 ? -15.926 -28.629 -15.150 1.00 17.79 81 GLU B N 1
ATOM 8197 C CA . GLU H 2 84 ? -16.433 -28.144 -16.432 1.00 21.41 81 GLU B CA 1
ATOM 8198 C C . GLU H 2 84 ? -17.937 -28.385 -16.587 1.00 17.86 81 GLU B C 1
ATOM 8199 O O . GLU H 2 84 ? -18.654 -27.559 -17.162 1.00 17.76 81 GLU B O 1
ATOM 8205 N N . ARG H 2 85 ? -18.408 -29.507 -16.054 1.00 16.60 82 ARG B N 1
ATOM 8206 C CA . ARG H 2 85 ? -19.829 -29.823 -16.041 1.00 17.95 82 ARG B CA 1
ATOM 8207 C C . ARG H 2 85 ? -20.580 -28.841 -15.143 1.00 19.18 82 ARG B C 1
ATOM 8208 O O . ARG H 2 85 ? -21.625 -28.312 -15.521 1.00 20.47 82 ARG B O 1
ATOM 8216 N N . LEU H 2 86 ? -20.046 -28.618 -13.944 1.00 13.46 83 LEU B N 1
ATOM 8217 C CA . LEU H 2 86 ? -20.650 -27.710 -12.972 1.00 15.50 83 LEU B CA 1
ATOM 8218 C C . LEU H 2 86 ? -20.701 -26.274 -13.486 1.00 17.29 83 LEU B C 1
ATOM 8219 O O . LEU H 2 86 ? -21.686 -25.564 -13.272 1.00 15.75 83 LEU B O 1
ATOM 8224 N N . ALA H 2 87 ? -19.632 -25.851 -14.154 1.00 14.58 84 ALA B N 1
ATOM 8225 C CA . ALA H 2 87 ? -19.560 -24.504 -14.704 1.00 17.33 84 ALA B CA 1
ATOM 8226 C C . ALA H 2 87 ? -20.635 -24.288 -15.762 1.00 14.78 84 ALA B C 1
ATOM 8227 O O . ALA H 2 87 ? -21.225 -23.210 -15.846 1.00 14.38 84 ALA B O 1
ATOM 8229 N N . LYS H 2 88 ? -20.889 -25.316 -16.568 1.00 18.17 85 LYS B N 1
ATOM 8230 C CA . LYS H 2 88 ? -21.938 -25.245 -17.581 1.00 20.00 85 LYS B CA 1
ATOM 8231 C C . LYS H 2 88 ? -23.326 -25.170 -16.953 1.00 18.72 85 LYS B C 1
ATOM 8232 O O . LYS H 2 88 ? -24.182 -24.411 -17.410 1.00 16.11 85 LYS B O 1
ATOM 8238 N N . ILE H 2 89 ? -23.542 -25.972 -15.914 1.00 14.86 86 ILE B N 1
ATOM 8239 C CA . ILE H 2 89 ? -24.803 -25.976 -15.180 1.00 19.28 86 ILE B CA 1
ATOM 8240 C C . ILE H 2 89 ? -25.152 -24.595 -14.632 1.00 17.19 86 ILE B C 1
ATOM 8241 O O . ILE H 2 89 ? -26.236 -24.074 -14.889 1.00 20.17 86 ILE B O 1
ATOM 8246 N N . PHE H 2 90 ? -24.227 -24.008 -13.879 1.00 15.10 87 PHE B N 1
ATOM 8247 C CA . PHE H 2 90 ? -24.454 -22.707 -13.255 1.00 17.54 87 PHE B CA 1
ATOM 8248 C C . PHE H 2 90 ? -24.608 -21.572 -14.268 1.00 16.38 87 PHE B C 1
ATOM 8249 O O . PHE H 2 90 ? -25.379 -20.639 -14.046 1.00 17.59 87 PHE B O 1
ATOM 8257 N N . LYS H 2 91 ? -23.871 -21.647 -15.372 1.00 10.42 88 LYS B N 1
ATOM 8258 C CA . LYS H 2 91 ? -23.950 -20.608 -16.395 1.00 21.33 88 LYS B CA 1
ATOM 8259 C C . LYS H 2 91 ? -25.234 -20.713 -17.219 1.00 24.62 88 LYS B C 1
ATOM 8260 O O . LYS H 2 91 ? -25.961 -19.731 -17.373 1.00 22.76 88 LYS B O 1
ATOM 8266 N N . ASN H 2 92 ? -25.512 -21.904 -17.742 1.00 18.39 89 ASN B N 1
ATOM 8267 C CA . ASN H 2 92 ? -26.664 -22.105 -18.620 1.00 24.59 89 ASN B CA 1
ATOM 8268 C C . ASN H 2 92 ? -28.015 -22.077 -17.902 1.00 23.58 89 ASN B C 1
ATOM 8269 O O . ASN H 2 92 ? -29.005 -21.601 -18.455 1.00 28.51 89 ASN B O 1
ATOM 8274 N N . TRP H 2 93 ? -28.053 -22.595 -16.676 1.00 20.34 90 TRP B N 1
ATOM 8275 C CA . TRP H 2 93 ? -29.296 -22.678 -15.911 1.00 18.04 90 TRP B CA 1
ATOM 8276 C C . TRP H 2 93 ? -29.479 -21.563 -14.881 1.00 21.29 90 TRP B C 1
ATOM 8277 O O . TRP H 2 93 ? -30.586 -21.048 -14.707 1.00 24.37 90 TRP B O 1
ATOM 8288 N N . TYR H 2 94 ? -28.400 -21.188 -14.202 1.00 16.72 91 TYR B N 1
ATOM 8289 C CA . TYR H 2 94 ? -28.518 -20.321 -13.034 1.00 16.19 91 TYR B CA 1
ATOM 8290 C C . TYR H 2 94 ? -28.011 -18.895 -13.268 1.00 15.83 91 TYR B C 1
ATOM 8291 O O . TYR H 2 94 ? -28.005 -18.080 -12.340 1.00 20.88 91 TYR B O 1
ATOM 8300 N N . SER H 2 95 ? -27.589 -18.604 -14.499 1.00 14.36 92 SER B N 1
ATOM 8301 C CA . SER H 2 95 ? -27.069 -17.280 -14.852 1.00 20.16 92 SER B CA 1
ATOM 8302 C C . SER H 2 95 ? -25.936 -16.883 -13.912 1.00 24.66 92 SER B C 1
ATOM 8303 O O . SER H 2 95 ? -25.838 -15.725 -13.495 1.00 21.46 92 SER B O 1
ATOM 8306 N N . THR H 2 96 ? -25.084 -17.851 -13.585 1.00 21.38 93 THR B N 1
ATOM 8307 C CA . THR H 2 96 ? -24.021 -17.630 -12.615 1.00 17.48 93 THR B CA 1
ATOM 8308 C C . THR H 2 96 ? -22.684 -18.191 -13.089 1.00 20.68 93 THR B C 1
ATOM 8309 O O . THR H 2 96 ? -22.619 -19.298 -13.633 1.00 19.30 93 THR B O 1
ATOM 8313 N N . ASN H 2 97 ? -21.618 -17.424 -12.879 1.00 18.04 94 ASN B N 1
ATOM 8314 C CA . ASN H 2 97 ? -20.270 -17.913 -13.130 1.00 17.97 94 ASN B CA 1
ATOM 8315 C C . ASN H 2 97 ? -19.753 -18.654 -11.901 1.00 17.16 94 ASN B C 1
ATOM 8316 O O . ASN H 2 97 ? -19.737 -18.098 -10.800 1.00 23.13 94 ASN B O 1
ATOM 8321 N N . LEU H 2 98 ? -19.334 -19.903 -12.086 1.00 12.33 95 LEU B N 1
ATOM 8322 C CA . LEU H 2 98 ? -18.717 -20.659 -11.001 1.00 16.27 95 LEU B CA 1
ATOM 8323 C C . LEU H 2 98 ? -17.294 -20.162 -10.796 1.00 12.08 95 LEU B C 1
ATOM 8324 O O . LEU H 2 98 ? -16.383 -20.528 -11.539 1.00 13.15 95 LEU B O 1
ATOM 8329 N N . GLU H 2 99 ? -17.112 -19.321 -9.786 1.00 13.53 96 GLU B N 1
ATOM 8330 C CA . GLU H 2 99 ? -15.833 -18.664 -9.564 1.00 15.85 96 GLU B CA 1
ATOM 8331 C C . GLU H 2 99 ? -14.799 -19.606 -8.958 1.00 17.24 96 GLU B C 1
ATOM 8332 O O . GLU H 2 99 ? -15.066 -20.273 -7.957 1.00 12.45 96 GLU B O 1
ATOM 8338 N N . ASN H 2 100 ? -13.618 -19.654 -9.565 1.00 14.92 97 ASN B N 1
ATOM 8339 C CA . ASN H 2 100 ? -12.496 -20.362 -8.968 1.00 11.48 97 ASN B CA 1
ATOM 8340 C C . ASN H 2 100 ? -11.925 -19.514 -7.840 1.00 10.10 97 ASN B C 1
ATOM 8341 O O . ASN H 2 100 ? -11.367 -18.441 -8.078 1.00 13.73 97 ASN B O 1
ATOM 8346 N N . LYS H 2 101 ? -12.064 -20.002 -6.611 1.00 13.14 98 LYS B N 1
ATOM 8347 C CA . LYS H 2 101 ? -11.710 -19.217 -5.436 1.00 11.49 98 LYS B CA 1
ATOM 8348 C C . LYS H 2 101 ? -10.638 -19.917 -4.616 1.00 13.08 98 LYS B C 1
ATOM 8349 O O . LYS H 2 101 ? -10.954 -20.700 -3.718 1.00 15.00 98 LYS B O 1
ATOM 8355 N N . GLU H 2 102 ? -9.372 -19.637 -4.924 1.00 10.57 99 GLU B N 1
ATOM 8356 C CA . GLU H 2 102 ? -8.269 -20.211 -4.159 1.00 12.03 99 GLU B CA 1
ATOM 8357 C C . GLU H 2 102 ? -8.230 -19.658 -2.745 1.00 12.21 99 GLU B C 1
ATOM 8358 O O . GLU H 2 102 ? -8.456 -18.465 -2.521 1.00 8.42 99 GLU B O 1
ATOM 8364 N N . HIS H 2 103 ? -7.941 -20.535 -1.791 1.00 10.56 100 HIS B N 1
ATOM 8365 C CA . HIS H 2 103 ? -7.735 -20.115 -0.414 1.00 9.42 100 HIS B CA 1
ATOM 8366 C C . HIS H 2 103 ? -6.247 -19.992 -0.098 1.00 7.22 100 HIS B C 1
ATOM 8367 O O . HIS H 2 103 ? -5.415 -20.654 -0.728 1.00 9.90 100 HIS B O 1
ATOM 8374 N N . SER H 2 104 ? -5.919 -19.149 0.878 1.00 8.47 101 SER B N 1
ATOM 8375 C CA . SER H 2 104 ? -4.529 -18.916 1.269 1.00 7.65 101 SER B CA 1
ATOM 8376 C C . SER H 2 104 ? -3.966 -20.109 2.038 1.00 8.41 101 SER B C 1
ATOM 8377 O O . SER H 2 104 ? -4.644 -20.675 2.899 1.00 6.31 101 SER B O 1
ATOM 8380 N N . LEU H 2 105 ? -2.733 -20.499 1.719 1.00 9.53 102 LEU B N 1
ATOM 8381 C CA . LEU H 2 105 ? -2.118 -21.653 2.370 1.00 8.37 102 LEU B CA 1
ATOM 8382 C C . LEU H 2 105 ? -0.825 -21.333 3.129 1.00 10.16 102 LEU B C 1
ATOM 8383 O O . LEU H 2 105 ? -0.144 -22.248 3.598 1.00 12.95 102 LEU B O 1
ATOM 8388 N N . ARG H 2 106 ? -0.484 -20.051 3.260 1.00 8.15 103 ARG B N 1
ATOM 8389 C CA . ARG H 2 106 ? 0.776 -19.680 3.914 1.00 14.06 103 ARG B CA 1
ATOM 8390 C C . ARG H 2 106 ? 0.746 -19.826 5.438 1.00 8.61 103 ARG B C 1
ATOM 8391 O O . ARG H 2 106 ? 1.796 -19.898 6.082 1.00 9.30 103 ARG B O 1
ATOM 8399 N N . GLY H 2 107 ? -0.455 -19.859 6.008 1.00 9.00 104 GLY B N 1
ATOM 8400 C CA . GLY H 2 107 ? -0.597 -20.050 7.439 1.00 10.22 104 GLY B CA 1
ATOM 8401 C C . GLY H 2 107 ? -0.419 -18.790 8.260 1.00 8.66 104 GLY B C 1
ATOM 8402 O O . GLY H 2 107 ? -0.027 -18.851 9.429 1.00 8.14 104 GLY B O 1
ATOM 8403 N N . TRP H 2 108 ? -0.697 -17.643 7.648 1.00 6.32 105 TRP B N 1
ATOM 8404 C CA . TRP H 2 108 ? -0.616 -16.369 8.351 1.00 7.01 105 TRP B CA 1
ATOM 8405 C C . TRP H 2 108 ? -1.866 -16.124 9.187 1.00 7.97 105 TRP B C 1
ATOM 8406 O O . TRP H 2 108 ? -2.934 -16.682 8.908 1.00 4.93 105 TRP B O 1
ATOM 8417 N N . ASN H 2 109 ? -1.729 -15.290 10.214 1.00 8.38 106 ASN B N 1
ATOM 8418 C CA . ASN H 2 109 ? -2.859 -14.929 11.066 1.00 9.83 106 ASN B CA 1
ATOM 8419 C C . ASN H 2 109 ? -3.171 -13.437 11.016 1.00 9.63 106 ASN B C 1
ATOM 8420 O O . ASN H 2 109 ? -3.895 -12.919 11.872 1.00 6.98 106 ASN B O 1
ATOM 8425 N N . TRP H 2 110 ? -2.622 -12.747 10.018 1.00 7.18 107 TRP B N 1
ATOM 8426 C CA . TRP H 2 110 ? -2.924 -11.328 9.836 1.00 7.69 107 TRP B CA 1
ATOM 8427 C C . TRP H 2 110 ? -3.446 -11.010 8.437 1.00 8.39 107 TRP B C 1
ATOM 8428 O O . TRP H 2 110 ? -3.062 -11.655 7.456 1.00 5.97 107 TRP B O 1
ATOM 8439 N N . GLY H 2 111 ? -4.321 -10.012 8.352 1.00 9.76 108 GLY B N 1
ATOM 8440 C CA . GLY H 2 111 ? -4.936 -9.649 7.088 1.00 9.53 108 GLY B CA 1
ATOM 8441 C C . GLY H 2 111 ? -6.165 -8.779 7.280 1.00 11.15 108 GLY B C 1
ATOM 8442 O O . GLY H 2 111 ? -6.091 -7.717 7.903 1.00 9.76 108 GLY B O 1
ATOM 8443 N N . LYS H 2 112 ? -7.299 -9.228 6.749 1.00 7.93 109 LYS B N 1
ATOM 8444 C CA . LYS H 2 112 ? -8.533 -8.454 6.831 1.00 14.60 109 LYS B CA 1
ATOM 8445 C C . LYS H 2 112 ? -9.734 -9.337 7.165 1.00 12.49 109 LYS B C 1
ATOM 8446 O O . LYS H 2 112 ? -10.011 -10.317 6.469 1.00 12.38 109 LYS B O 1
ATOM 8452 N N . ALA H 2 113 ? -10.447 -8.987 8.230 1.00 11.02 110 ALA B N 1
ATOM 8453 C CA . ALA H 2 113 ? -11.711 -9.642 8.544 1.00 14.38 110 ALA B CA 1
ATOM 8454 C C . ALA H 2 113 ? -12.837 -8.822 7.932 1.00 19.26 110 ALA B C 1
ATOM 8455 O O . ALA H 2 113 ? -13.099 -7.696 8.362 1.00 21.80 110 ALA B O 1
ATOM 8457 N N . GLU H 2 114 ? -13.502 -9.384 6.929 1.00 11.12 111 GLU B N 1
ATOM 8458 C CA . GLU H 2 114 ? -14.506 -8.632 6.190 1.00 16.02 111 GLU B CA 1
ATOM 8459 C C . GLU H 2 114 ? -15.906 -9.207 6.375 1.00 13.83 111 GLU B C 1
ATOM 8460 O O . GLU H 2 114 ? -16.140 -10.393 6.134 1.00 11.55 111 GLU B O 1
ATOM 8466 N N . PHE H 2 115 ? -16.834 -8.354 6.795 1.00 15.85 112 PHE B N 1
ATOM 8467 C CA . PHE H 2 115 ? -18.223 -8.757 6.964 1.00 16.02 112 PHE B CA 1
ATOM 8468 C C . PHE H 2 115 ? -18.991 -8.634 5.658 1.00 13.76 112 PHE B C 1
ATOM 8469 O O . PHE H 2 115 ? -19.419 -7.541 5.267 1.00 14.29 112 PHE B O 1
ATOM 8477 N N . GLY H 2 116 ? -19.164 -9.769 4.988 1.00 13.71 113 GLY B N 1
ATOM 8478 C CA . GLY H 2 116 ? -19.889 -9.806 3.734 1.00 9.59 113 GLY B CA 1
ATOM 8479 C C . GLY H 2 116 ? -21.381 -9.988 3.923 1.00 10.66 113 GLY B C 1
ATOM 8480 O O . GLY H 2 116 ? -21.923 -9.714 4.993 1.00 17.18 113 GLY B O 1
ATOM 8481 N N . LYS H 2 117 ? -22.038 -10.454 2.868 1.00 11.84 114 LYS B N 1
ATOM 8482 C CA . LYS H 2 117 ? -23.483 -10.632 2.845 1.00 11.63 114 LYS B CA 1
ATOM 8483 C C . LYS H 2 117 ? -23.956 -11.806 3.702 1.00 15.80 114 LYS B C 1
ATOM 8484 O O . LYS H 2 117 ? -24.960 -11.703 4.412 1.00 15.20 114 LYS B O 1
ATOM 8490 N N . ALA H 2 118 ? -23.230 -12.918 3.637 1.00 10.68 115 ALA B N 1
ATOM 8491 C CA . ALA H 2 118 ? -23.635 -14.129 4.347 1.00 15.35 115 ALA B CA 1
ATOM 8492 C C . ALA H 2 118 ? -22.546 -14.689 5.256 1.00 10.18 115 ALA B C 1
ATOM 8493 O O . ALA H 2 118 ? -22.816 -15.561 6.081 1.00 8.97 115 ALA B O 1
ATOM 8495 N N . GLU H 2 119 ? -21.320 -14.196 5.107 1.00 9.56 116 GLU B N 1
ATOM 8496 C CA . GLU H 2 119 ? -20.190 -14.762 5.841 1.00 10.37 116 GLU B CA 1
ATOM 8497 C C . GLU H 2 119 ? -19.222 -13.710 6.363 1.00 9.10 116 GLU B C 1
ATOM 8498 O O . GLU H 2 119 ? -19.038 -12.654 5.750 1.00 7.64 116 GLU B O 1
ATOM 8504 N N . LEU H 2 120 ? -18.594 -14.019 7.492 1.00 11.07 117 LEU B N 1
ATOM 8505 C CA . LEU H 2 120 ? -17.431 -13.273 7.944 1.00 11.48 117 LEU B CA 1
ATOM 8506 C C . LEU H 2 120 ? -16.192 -13.955 7.379 1.00 12.14 117 LEU B C 1
ATOM 8507 O O . LEU H 2 120 ? -15.908 -15.113 7.704 1.00 10.93 117 LEU B O 1
ATOM 8512 N N . THR H 2 121 ? -15.459 -13.242 6.529 1.00 9.38 118 THR B N 1
ATOM 8513 C CA . THR H 2 121 ? -14.300 -13.812 5.852 1.00 7.92 118 THR B CA 1
ATOM 8514 C C . THR H 2 121 ? -13.017 -13.200 6.399 1.00 9.13 118 THR B C 1
ATOM 8515 O O . THR H 2 121 ? -12.940 -11.986 6.596 1.00 10.32 118 THR B O 1
ATOM 8519 N N . PHE H 2 122 ? -12.013 -14.039 6.644 1.00 6.13 119 PHE B N 1
ATOM 8520 C CA . PHE H 2 122 ? -10.683 -13.547 6.979 1.00 6.40 119 PHE B CA 1
ATOM 8521 C C . PHE H 2 122 ? -9.754 -13.719 5.782 1.00 8.56 119 PHE B C 1
ATOM 8522 O O . PHE H 2 122 ? -9.401 -14.843 5.411 1.00 9.51 119 PHE B O 1
ATOM 8530 N N . ASN H 2 123 ? -9.361 -12.597 5.186 1.00 6.75 120 ASN B N 1
ATOM 8531 C CA . ASN H 2 123 ? -8.559 -12.614 3.971 1.00 9.91 120 ASN B CA 1
ATOM 8532 C C . ASN H 2 123 ? -7.079 -12.379 4.258 1.00 8.04 120 ASN B C 1
ATOM 8533 O O . ASN H 2 123 ? -6.722 -11.497 5.044 1.00 7.73 120 ASN B O 1
ATOM 8538 N N . VAL H 2 124 ? -6.226 -13.173 3.616 1.00 5.98 121 VAL B N 1
ATOM 8539 C CA . VAL H 2 124 ? -4.780 -12.994 3.697 1.00 7.76 121 VAL B CA 1
ATOM 8540 C C . VAL H 2 124 ? -4.279 -12.543 2.333 1.00 7.42 121 VAL B C 1
ATOM 8541 O O . VAL H 2 124 ? -4.237 -13.340 1.391 1.00 0.00 121 VAL B O 1
ATOM 8545 N N . GLN H 2 125 ? -3.903 -11.268 2.235 1.00 5.76 122 GLN B N 1
ATOM 8546 C CA . GLN H 2 125 ? -3.573 -10.638 0.954 1.00 8.15 122 GLN B CA 1
ATOM 8547 C C . GLN H 2 125 ? -4.644 -10.904 -0.104 1.00 9.34 122 GLN B C 1
ATOM 8548 O O . GLN H 2 125 ? -4.342 -11.322 -1.226 1.00 8.08 122 GLN B O 1
ATOM 8554 N N . ASN H 2 126 ? -5.894 -10.673 0.294 1.00 7.73 123 ASN B N 1
ATOM 8555 C CA . ASN H 2 126 ? -7.066 -10.765 -0.579 1.00 10.12 123 ASN B CA 1
ATOM 8556 C C . ASN H 2 126 ? -7.470 -12.182 -1.003 1.00 6.82 123 ASN B C 1
ATOM 8557 O O . ASN H 2 126 ? -8.259 -12.356 -1.931 1.00 4.81 123 ASN B O 1
ATOM 8562 N N . ARG H 2 127 ? -6.933 -13.186 -0.316 1.00 6.63 124 ARG B N 1
ATOM 8563 C CA . ARG H 2 127 ? -7.377 -14.562 -0.506 1.00 7.40 124 ARG B CA 1
ATOM 8564 C C . ARG H 2 127 ? -7.844 -15.126 0.830 1.00 5.07 124 ARG B C 1
ATOM 8565 O O . ARG H 2 127 ? -7.147 -15.011 1.840 1.00 7.44 124 ARG B O 1
ATOM 8573 N N . PRO H 2 128 ? -9.033 -15.743 0.834 1.00 7.40 125 PRO B N 1
ATOM 8574 C CA . PRO H 2 128 ? -9.659 -16.230 2.067 1.00 9.23 125 PRO B CA 1
ATOM 8575 C C . PRO H 2 128 ? -8.869 -17.351 2.727 1.00 6.92 125 PRO B C 1
ATOM 8576 O O . PRO H 2 128 ? -8.495 -18.315 2.062 1.00 6.90 125 PRO B O 1
ATOM 8580 N N . ALA H 2 129 ? -8.608 -17.216 4.021 1.00 9.30 126 ALA B N 1
ATOM 8581 C CA . ALA H 2 129 ? -8.031 -18.309 4.789 1.00 11.91 126 ALA B CA 1
ATOM 8582 C C . ALA H 2 129 ? -9.160 -19.187 5.311 1.00 7.08 126 ALA B C 1
ATOM 8583 O O . ALA H 2 129 ? -9.070 -20.418 5.285 1.00 11.04 126 ALA B O 1
ATOM 8585 N N . PHE H 2 130 ? -10.221 -18.537 5.787 1.00 6.90 127 PHE B N 1
ATOM 8586 C CA . PHE H 2 130 ? -11.422 -19.234 6.246 1.00 13.54 127 PHE B CA 1
ATOM 8587 C C . PHE H 2 130 ? -12.670 -18.347 6.230 1.00 11.82 127 PHE B C 1
ATOM 8588 O O . PHE H 2 130 ? -12.572 -17.119 6.169 1.00 10.77 127 PHE B O 1
ATOM 8596 N N . GLU H 2 131 ? -13.841 -18.976 6.288 1.00 10.23 128 GLU B N 1
ATOM 8597 C CA . GLU H 2 131 ? -15.110 -18.256 6.255 1.00 13.71 128 GLU B CA 1
ATOM 8598 C C . GLU H 2 131 ? -16.027 -18.740 7.374 1.00 12.86 128 GLU B C 1
ATOM 8599 O O . GLU H 2 131 ? -16.079 -19.938 7.666 1.00 14.94 128 GLU B O 1
ATOM 8605 N N . ILE H 2 132 ? -16.741 -17.810 8.002 1.00 10.78 129 ILE B N 1
ATOM 8606 C CA . ILE H 2 132 ? -17.717 -18.155 9.034 1.00 10.16 129 ILE B CA 1
ATOM 8607 C C . ILE H 2 132 ? -19.102 -17.631 8.662 1.00 10.27 129 ILE B C 1
ATOM 8608 O O . ILE H 2 132 ? -19.329 -16.419 8.640 1.00 8.01 129 ILE B O 1
ATOM 8613 N N . PRO H 2 133 ? -20.031 -18.551 8.356 1.00 12.53 130 PRO B N 1
ATOM 8614 C CA . PRO H 2 133 ? -21.413 -18.187 8.017 1.00 12.50 130 PRO B CA 1
ATOM 8615 C C . PRO H 2 133 ? -22.131 -17.578 9.215 1.00 9.31 130 PRO B C 1
ATOM 8616 O O . PRO H 2 133 ? -21.969 -18.074 10.331 1.00 9.58 130 PRO B O 1
ATOM 8620 N N . TYR H 2 134 ? -22.890 -16.509 8.983 1.00 10.04 131 TYR B N 1
ATOM 8621 C CA . TYR H 2 134 ? -23.601 -15.803 10.048 1.00 10.90 131 TYR B CA 1
ATOM 8622 C C . TYR H 2 134 ? -24.571 -16.713 10.803 1.00 10.25 131 TYR B C 1
ATOM 8623 O O . TYR H 2 134 ? -24.792 -16.541 12.003 1.00 13.96 131 TYR B O 1
ATOM 8632 N N . SER H 2 135 ? -25.135 -17.687 10.095 1.00 10.31 132 SER B N 1
ATOM 8633 C CA . SER H 2 135 ? -26.106 -18.608 10.678 1.00 16.31 132 SER B CA 1
ATOM 8634 C C . SER H 2 135 ? -25.499 -19.496 11.763 1.00 15.79 132 SER B C 1
ATOM 8635 O O . SER H 2 135 ? -26.222 -20.062 12.585 1.00 18.97 132 SER B O 1
ATOM 8638 N N . GLU H 2 136 ? -24.174 -19.617 11.765 1.00 14.97 133 GLU B N 1
ATOM 8639 C CA . GLU H 2 136 ? -23.483 -20.431 12.761 1.00 14.01 133 GLU B CA 1
ATOM 8640 C C . GLU H 2 136 ? -23.171 -19.658 14.037 1.00 14.39 133 GLU B C 1
ATOM 8641 O O . GLU H 2 136 ? -22.901 -20.256 15.080 1.00 13.51 133 GLU B O 1
ATOM 8647 N N . ILE H 2 137 ? -23.213 -18.331 13.955 1.00 14.31 134 ILE B N 1
ATOM 8648 C CA . ILE H 2 137 ? -22.761 -17.486 15.055 1.00 12.28 134 ILE B CA 1
ATOM 8649 C C . ILE H 2 137 ? -23.830 -17.303 16.136 1.00 14.70 134 ILE B C 1
ATOM 8650 O O . ILE H 2 137 ? -24.937 -16.835 15.860 1.00 12.05 134 ILE B O 1
ATOM 8655 N N . ALA H 2 138 ? -23.481 -17.667 17.368 1.00 16.01 135 ALA B N 1
ATOM 8656 C CA . ALA H 2 138 ? -24.391 -17.563 18.504 1.00 14.30 135 ALA B CA 1
ATOM 8657 C C . ALA H 2 138 ? -24.333 -16.164 19.099 1.00 15.41 135 ALA B C 1
ATOM 8658 O O . ALA H 2 138 ? -25.361 -15.590 19.468 1.00 16.09 135 ALA B O 1
ATOM 8660 N N . ASN H 2 139 ? -23.124 -15.617 19.195 1.00 16.44 136 ASN B N 1
ATOM 8661 C CA . ASN H 2 139 ? -22.951 -14.270 19.724 1.00 15.54 136 ASN B CA 1
ATOM 8662 C C . ASN H 2 139 ? -21.723 -13.536 19.204 1.00 16.33 136 ASN B C 1
ATOM 8663 O O . ASN H 2 139 ? -20.725 -14.150 18.816 1.00 15.99 136 ASN B O 1
ATOM 8668 N N . THR H 2 140 ? -21.813 -12.212 19.209 1.00 16.57 137 THR B N 1
ATOM 8669 C CA . THR H 2 140 ? -20.706 -11.355 18.820 1.00 20.28 137 THR B CA 1
ATOM 8670 C C . THR H 2 140 ? -20.509 -10.385 19.967 1.00 28.37 137 THR B C 1
ATOM 8671 O O . THR H 2 140 ? -21.425 -9.641 20.330 1.00 33.06 137 THR B O 1
ATOM 8675 N N . ASN H 2 141 ? -19.310 -10.390 20.534 1.00 25.01 138 ASN B N 1
ATOM 8676 C CA . ASN H 2 141 ? -19.032 -9.590 21.715 1.00 27.25 138 ASN B CA 1
ATOM 8677 C C . ASN H 2 141 ? -17.738 -8.801 21.622 1.00 24.88 138 ASN B C 1
ATOM 8678 O O . ASN H 2 141 ? -16.728 -9.293 21.106 1.00 26.25 138 ASN B O 1
ATOM 8683 N N . LEU H 2 142 ? -17.781 -7.580 22.145 1.00 19.86 139 LEU B N 1
ATOM 8684 C CA . LEU H 2 142 ? -16.582 -6.783 22.365 1.00 21.64 139 LEU B CA 1
ATOM 8685 C C . LEU H 2 142 ? -15.886 -7.366 23.577 1.00 19.35 139 LEU B C 1
ATOM 8686 O O . LEU H 2 142 ? -16.485 -7.484 24.649 1.00 25.63 139 LEU B O 1
ATOM 8691 N N . ALA H 2 143 ? -14.618 -7.721 23.413 1.00 20.99 140 ALA B N 1
ATOM 8692 C CA . ALA H 2 143 ? -13.885 -8.418 24.459 1.00 23.99 140 ALA B CA 1
ATOM 8693 C C . ALA H 2 143 ? -12.824 -7.535 25.094 1.00 24.85 140 ALA B C 1
ATOM 8694 O O . ALA H 2 143 ? -12.150 -7.943 26.043 1.00 35.17 140 ALA B O 1
ATOM 8696 N N . GLY H 2 144 ? -12.676 -6.329 24.556 1.00 22.90 141 GLY B N 1
ATOM 8697 C CA . GLY H 2 144 ? -11.708 -5.371 25.057 1.00 20.26 141 GLY B CA 1
ATOM 8698 C C . GLY H 2 144 ? -11.402 -4.390 23.946 1.00 36.97 141 GLY B C 1
ATOM 8699 O O . GLY H 2 144 ? -12.233 -4.184 23.058 1.00 39.58 141 GLY B O 1
ATOM 8700 N N . ARG H 2 145 ? -10.229 -3.768 23.990 1.00 39.77 142 ARG B N 1
ATOM 8701 C CA . ARG H 2 145 ? -9.736 -3.066 22.814 1.00 48.21 142 ARG B CA 1
ATOM 8702 C C . ARG H 2 145 ? -8.583 -3.868 22.231 1.00 40.48 142 ARG B C 1
ATOM 8703 O O . ARG H 2 145 ? -7.757 -4.407 22.973 1.00 38.14 142 ARG B O 1
ATOM 8711 N N . ASN H 2 146 ? -8.532 -3.995 20.911 1.00 46.54 143 ASN B N 1
ATOM 8712 C CA . ASN H 2 146 ? -9.627 -3.708 19.995 1.00 40.83 143 ASN B CA 1
ATOM 8713 C C . ASN H 2 146 ? -9.953 -5.166 19.695 1.00 36.72 143 ASN B C 1
ATOM 8714 O O . ASN H 2 146 ? -9.451 -5.729 18.723 1.00 35.32 143 ASN B O 1
ATOM 8719 N N . GLU H 2 147 ? -10.799 -5.781 20.516 1.00 30.82 144 GLU B N 1
ATOM 8720 C CA . GLU H 2 147 ? -11.041 -7.209 20.321 1.00 25.94 144 GLU B CA 1
ATOM 8721 C C . GLU H 2 147 ? -12.508 -7.633 20.279 1.00 24.28 144 GLU B C 1
ATOM 8722 O O . GLU H 2 147 ? -13.312 -7.254 21.135 1.00 26.57 144 GLU B O 1
ATOM 8728 N N . ILE H 2 148 ? -12.830 -8.435 19.266 1.00 23.11 145 ILE B N 1
ATOM 8729 C CA . ILE H 2 148 ? -14.177 -8.947 19.054 1.00 16.59 145 ILE B CA 1
ATOM 8730 C C . ILE H 2 148 ? -14.196 -10.461 19.240 1.00 25.84 145 ILE B C 1
ATOM 8731 O O . ILE H 2 148 ? -13.350 -11.168 18.689 1.00 24.41 145 ILE B O 1
ATOM 8736 N N . ALA H 2 149 ? -15.154 -10.959 20.018 1.00 20.28 146 ALA B N 1
ATOM 8737 C CA . ALA H 2 149 ? -15.296 -12.396 20.217 1.00 20.64 146 ALA B CA 1
ATOM 8738 C C . ALA H 2 149 ? -16.483 -12.921 19.421 1.00 19.22 146 ALA B C 1
ATOM 8739 O O . ALA H 2 149 ? -17.586 -12.378 19.515 1.00 17.17 146 ALA B O 1
ATOM 8741 N N . VAL H 2 150 ? -16.257 -13.975 18.642 1.00 13.74 147 VAL B N 1
ATOM 8742 C CA . VAL H 2 150 ? -17.330 -14.613 17.889 1.00 12.47 147 VAL B CA 1
ATOM 8743 C C . VAL H 2 150 ? -17.551 -16.002 18.468 1.00 10.81 147 VAL B C 1
ATOM 8744 O O . VAL H 2 150 ? -16.681 -16.870 18.369 1.00 13.39 147 VAL B O 1
ATOM 8748 N N . GLU H 2 151 ? -18.717 -16.206 19.073 1.00 17.36 148 GLU B N 1
ATOM 8749 C CA . GLU H 2 151 ? -18.989 -17.434 19.814 1.00 17.87 148 GLU B CA 1
ATOM 8750 C C . GLU H 2 151 ? -19.965 -18.365 19.108 1.00 13.32 148 GLU B C 1
ATOM 8751 O O . GLU H 2 151 ? -20.867 -17.922 18.392 1.00 14.23 148 GLU B O 1
ATOM 8757 N N . PHE H 2 152 ? -19.772 -19.663 19.320 1.00 11.72 149 PHE B N 1
ATOM 8758 C CA . PHE H 2 152 ? -20.620 -20.674 18.711 1.00 15.64 149 PHE B CA 1
ATOM 8759 C C . PHE H 2 152 ? -21.305 -21.524 19.774 1.00 16.94 149 PHE B C 1
ATOM 8760 O O . PHE H 2 152 ? -20.849 -21.592 20.917 1.00 19.55 149 PHE B O 1
ATOM 8768 N N . ALA H 2 153 ? -22.401 -22.172 19.392 1.00 19.00 150 ALA B N 1
ATOM 8769 C CA . ALA H 2 153 ? -23.122 -23.065 20.293 1.00 23.44 150 ALA B CA 1
ATOM 8770 C C . ALA H 2 153 ? -23.159 -24.465 19.708 1.00 24.51 150 ALA B C 1
ATOM 8771 O O . ALA H 2 153 ? -24.186 -24.887 19.172 1.00 29.00 150 ALA B O 1
ATOM 8773 N N . PRO H 2 154 ? -22.034 -25.189 19.799 1.00 25.35 151 PRO B N 1
ATOM 8774 C CA . PRO H 2 154 ? -21.974 -26.531 19.217 1.00 24.87 151 PRO B CA 1
ATOM 8775 C C . PRO H 2 154 ? -22.818 -27.517 20.014 1.00 28.31 151 PRO B C 1
ATOM 8776 O O . PRO H 2 154 ? -23.249 -28.537 19.475 1.00 35.52 151 PRO B O 1
ATOM 8780 N N . GLY H 2 155 ? -23.046 -27.209 21.288 1.00 30.14 152 GLY B N 1
ATOM 8781 C CA . GLY H 2 155 ? -23.774 -28.100 22.170 1.00 43.14 152 GLY B CA 1
ATOM 8782 C C . GLY H 2 155 ? -25.059 -27.484 22.684 1.00 48.14 152 GLY B C 1
ATOM 8783 O O . GLY H 2 155 ? -26.137 -28.062 22.546 1.00 58.56 152 GLY B O 1
ATOM 8784 N N . GLN H 2 165 ? -30.799 -22.202 22.824 1.00 76.74 161 GLN B N 1
ATOM 8785 C CA . GLN H 2 165 ? -31.217 -21.262 21.791 1.00 83.97 161 GLN B CA 1
ATOM 8786 C C . GLN H 2 165 ? -30.674 -21.691 20.430 1.00 79.95 161 GLN B C 1
ATOM 8787 O O . GLN H 2 165 ? -30.820 -22.850 20.035 1.00 72.99 161 GLN B O 1
ATOM 8793 N N . VAL H 2 166 ? -30.053 -20.751 19.721 1.00 77.73 162 VAL B N 1
ATOM 8794 C CA . VAL H 2 166 ? -29.458 -21.008 18.409 1.00 79.93 162 VAL B CA 1
ATOM 8795 C C . VAL H 2 166 ? -28.472 -22.175 18.478 1.00 70.98 162 VAL B C 1
ATOM 8796 O O . VAL H 2 166 ? -27.807 -22.371 19.497 1.00 68.58 162 VAL B O 1
ATOM 8800 N N . LYS H 2 167 ? -28.395 -22.962 17.407 1.00 57.98 163 LYS B N 1
ATOM 8801 C CA . LYS H 2 167 ? -27.423 -24.048 17.341 1.00 45.64 163 LYS B CA 1
ATOM 8802 C C . LYS H 2 167 ? -26.455 -23.954 16.159 1.00 45.27 163 LYS B C 1
ATOM 8803 O O . LYS H 2 167 ? -26.847 -23.622 15.038 1.00 47.33 163 LYS B O 1
ATOM 8809 N N . SER H 2 168 ? -25.190 -24.267 16.425 1.00 31.02 164 SER B N 1
ATOM 8810 C CA . SER H 2 168 ? -24.134 -24.210 15.417 1.00 27.22 164 SER B CA 1
ATOM 8811 C C . SER H 2 168 ? -23.881 -25.672 15.053 1.00 27.06 164 SER B C 1
ATOM 8812 O O . SER H 2 168 ? -23.087 -26.351 15.708 1.00 25.28 164 SER B O 1
ATOM 8815 N N . LYS H 2 169 ? -24.548 -26.148 14.004 1.00 24.92 165 LYS B N 1
ATOM 8816 C CA . LYS H 2 169 ? -24.319 -27.495 13.479 1.00 31.61 165 LYS B CA 1
ATOM 8817 C C . LYS H 2 169 ? -22.988 -27.700 12.746 1.00 25.62 165 LYS B C 1
ATOM 8818 O O . LYS H 2 169 ? -22.382 -28.769 12.858 1.00 24.34 165 LYS B O 1
ATOM 8824 N N . LYS H 2 170 ? -22.533 -26.701 11.995 1.00 20.70 166 LYS B N 1
ATOM 8825 C CA . LYS H 2 170 ? -21.272 -26.844 11.268 1.00 25.06 166 LYS B CA 1
ATOM 8826 C C . LYS H 2 170 ? -20.067 -26.729 12.195 1.00 19.78 166 LYS B C 1
ATOM 8827 O O . LYS H 2 170 ? -18.999 -27.268 11.906 1.00 20.42 166 LYS B O 1
ATOM 8833 N N . ALA H 2 171 ? -20.238 -26.024 13.308 1.00 18.07 167 ALA B N 1
ATOM 8834 C CA . ALA H 2 171 ? -19.181 -25.922 14.305 1.00 21.70 167 ALA B CA 1
ATOM 8835 C C . ALA H 2 171 ? -18.975 -27.254 15.018 1.00 23.01 167 ALA B C 1
ATOM 8836 O O . ALA H 2 171 ? -17.882 -27.544 15.506 1.00 17.09 167 ALA B O 1
ATOM 8838 N N . SER H 2 172 ? -20.035 -28.056 15.076 1.00 20.92 168 SER B N 1
ATOM 8839 C CA . SER H 2 172 ? -20.016 -29.310 15.824 1.00 26.07 168 SER B CA 1
ATOM 8840 C C . SER H 2 172 ? -19.929 -30.538 14.923 1.00 25.20 168 SER B C 1
ATOM 8841 O O . SER H 2 172 ? -19.993 -31.669 15.406 1.00 27.95 168 SER B O 1
ATOM 8844 N N . ALA H 2 173 ? -19.773 -30.323 13.621 1.00 26.68 169 ALA B N 1
ATOM 8845 C CA . ALA H 2 173 ? -19.746 -31.437 12.681 1.00 28.23 169 ALA B CA 1
ATOM 8846 C C . ALA H 2 173 ? -18.439 -32.206 12.792 1.00 33.53 169 ALA B C 1
ATOM 8847 O O . ALA H 2 173 ? -18.377 -33.400 12.488 1.00 36.20 169 ALA B O 1
ATOM 8849 N N . SER H 2 174 ? -17.394 -31.513 13.225 1.00 34.69 170 SER B N 1
ATOM 8850 C CA . SER H 2 174 ? -16.096 -32.138 13.404 1.00 34.42 170 SER B CA 1
ATOM 8851 C C . SER H 2 174 ? -16.020 -32.758 14.791 1.00 36.58 170 SER B C 1
ATOM 8852 O O . SER H 2 174 ? -16.857 -32.477 15.651 1.00 32.96 170 SER B O 1
ATOM 8855 N N . ARG H 2 175 ? -15.002 -33.585 15.007 1.00 35.49 171 ARG B N 1
ATOM 8856 C CA . ARG H 2 175 ? -14.727 -34.158 16.317 1.00 29.50 171 ARG B CA 1
ATOM 8857 C C . ARG H 2 175 ? -14.181 -33.068 17.214 1.00 30.66 171 ARG B C 1
ATOM 8858 O O . ARG H 2 175 ? -14.331 -33.105 18.438 1.00 31.15 171 ARG B O 1
ATOM 8866 N N . ASP H 2 176 ? -13.529 -32.099 16.584 1.00 26.94 172 ASP B N 1
ATOM 8867 C CA . ASP H 2 176 ? -13.005 -30.948 17.291 1.00 22.96 172 ASP B CA 1
ATOM 8868 C C . ASP H 2 176 ? -13.943 -29.784 17.039 1.00 22.58 172 ASP B C 1
ATOM 8869 O O . ASP H 2 176 ? -13.879 -29.136 15.993 1.00 22.83 172 ASP B O 1
ATOM 8874 N N . GLN H 2 177 ? -14.812 -29.520 18.007 1.00 21.29 173 GLN B N 1
ATOM 8875 C CA . GLN H 2 177 ? -15.867 -28.535 17.829 1.00 21.07 173 GLN B CA 1
ATOM 8876 C C . GLN H 2 177 ? -15.374 -27.122 18.095 1.00 19.97 173 GLN B C 1
ATOM 8877 O O . GLN H 2 177 ? -14.793 -26.843 19.147 1.00 17.45 173 GLN B O 1
ATOM 8883 N N . LEU H 2 178 ? -15.631 -26.228 17.146 1.00 15.28 174 LEU B N 1
ATOM 8884 C CA . LEU H 2 178 ? -15.218 -24.838 17.285 1.00 16.12 174 LEU B CA 1
ATOM 8885 C C . LEU H 2 178 ? -16.105 -24.143 18.311 1.00 13.53 174 LEU B C 1
ATOM 8886 O O . LEU H 2 178 ? -17.336 -24.204 18.227 1.00 10.94 174 LEU B O 1
ATOM 8891 N N . VAL H 2 179 ? -15.472 -23.487 19.277 1.00 15.38 175 VAL B N 1
ATOM 8892 C CA . VAL H 2 179 ? -16.188 -22.874 20.385 1.00 14.83 175 VAL B CA 1
ATOM 8893 C C . VAL H 2 179 ? -16.203 -21.354 20.266 1.00 13.18 175 VAL B C 1
ATOM 8894 O O . VAL H 2 179 ? -17.236 -20.713 20.480 1.00 12.06 175 VAL B O 1
ATOM 8898 N N . GLU H 2 180 ? -15.059 -20.786 1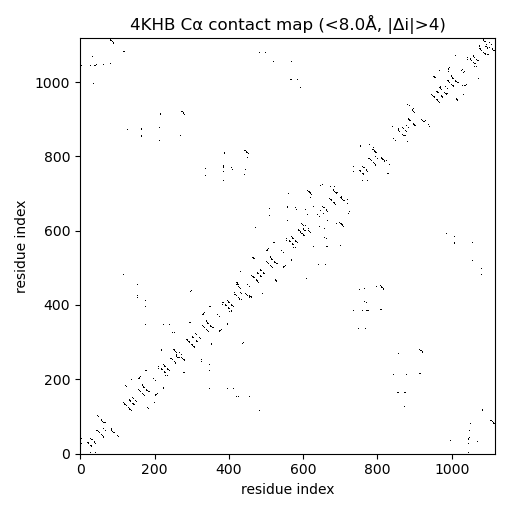9.896 1.00 12.86 176 GLU B N 1
ATOM 8899 C CA . GLU H 2 180 ? -14.891 -19.336 19.879 1.00 16.68 176 GLU B CA 1
ATOM 8900 C C . GLU H 2 180 ? -13.732 -18.901 18.982 1.00 18.70 176 GLU B C 1
ATOM 8901 O O . GLU H 2 180 ? -12.723 -19.601 18.884 1.00 16.43 176 GLU B O 1
ATOM 8907 N N . ILE H 2 181 ? -13.887 -17.758 18.315 1.00 14.47 177 ILE B N 1
ATOM 8908 C CA . ILE H 2 181 ? -12.778 -17.123 17.604 1.00 15.81 177 ILE B CA 1
ATOM 8909 C C . ILE H 2 181 ? -12.703 -15.661 18.027 1.00 14.53 177 ILE B C 1
ATOM 8910 O O . ILE H 2 181 ? -13.726 -14.977 18.111 1.00 19.32 177 ILE B O 1
ATOM 8915 N N . ARG H 2 182 ? -11.490 -15.186 18.291 1.00 11.47 178 ARG B N 1
ATOM 8916 C CA . ARG H 2 182 ? -11.275 -13.796 18.666 1.00 18.02 178 ARG B CA 1
ATOM 8917 C C . ARG H 2 182 ? -10.432 -13.065 17.629 1.00 16.69 178 ARG B C 1
ATOM 8918 O O . ARG H 2 182 ? -9.397 -13.572 17.189 1.00 12.81 178 ARG B O 1
ATOM 8926 N N . PHE H 2 183 ? -10.865 -11.869 17.249 1.00 13.28 179 PHE B N 1
ATOM 8927 C CA . PHE H 2 183 ? -10.138 -11.092 16.257 1.00 12.99 179 PHE B CA 1
ATOM 8928 C C . PHE H 2 183 ? -9.642 -9.800 16.886 1.00 17.53 179 PHE B C 1
ATOM 8929 O O . PHE H 2 183 ? -10.343 -9.190 17.699 1.00 20.29 179 PHE B O 1
ATOM 8937 N N . TYR H 2 184 ? -8.433 -9.387 16.519 1.00 13.13 180 TYR B N 1
ATOM 8938 C CA . TYR H 2 184 ? -7.965 -8.053 16.855 1.00 15.43 180 TYR B CA 1
ATOM 8939 C C . TYR H 2 184 ? -8.194 -7.156 15.651 1.00 19.23 180 TYR B C 1
ATOM 8940 O O . TYR H 2 184 ? -7.549 -7.320 14.613 1.00 15.65 180 TYR B O 1
ATOM 8949 N N . ILE H 2 185 ? -9.114 -6.208 15.800 1.00 17.88 181 ILE B N 1
ATOM 8950 C CA . ILE H 2 185 ? -9.484 -5.304 14.719 1.00 20.10 181 ILE B CA 1
ATOM 8951 C C . ILE H 2 185 ? -9.362 -3.859 15.183 1.00 22.17 181 ILE B C 1
ATOM 8952 O O . ILE H 2 185 ? -10.228 -3.363 15.905 1.00 30.58 181 ILE B O 1
ATOM 8957 N N . PRO H 2 186 ? -8.293 -3.172 14.752 1.00 26.90 182 PRO B N 1
ATOM 8958 C CA . PRO H 2 186 ? -8.087 -1.775 15.162 1.00 28.47 182 PRO B CA 1
ATOM 8959 C C . PRO H 2 186 ? -9.178 -0.841 14.641 1.00 39.65 182 PRO B C 1
ATOM 8960 O O . PRO H 2 186 ? -9.829 -1.144 13.642 1.00 36.77 182 PRO B O 1
ATOM 8964 N N . GLY H 2 187 ? -9.339 0.299 15.306 1.00 50.14 183 GLY B N 1
ATOM 8965 C CA . GLY H 2 187 ? -10.419 1.236 15.042 1.00 44.42 183 GLY B CA 1
ATOM 8966 C C . GLY H 2 187 ? -11.915 0.976 15.168 1.00 50.65 183 GLY B C 1
ATOM 8967 O O . GLY H 2 187 ? -12.715 1.517 14.404 1.00 51.89 183 GLY B O 1
ATOM 8968 N N . THR H 2 188 ? -12.286 0.131 16.128 1.00 62.54 184 THR B N 1
ATOM 8969 C CA . THR H 2 188 ? -13.666 0.245 16.600 1.00 70.81 184 THR B CA 1
ATOM 8970 C C . THR H 2 188 ? -13.658 0.556 18.098 1.00 62.99 184 THR B C 1
ATOM 8971 O O . THR H 2 188 ? -14.714 0.633 18.729 1.00 61.64 184 THR B O 1
ATOM 8975 N N . THR H 2 189 ? -12.461 0.727 18.658 1.00 56.93 185 THR B N 1
ATOM 8976 C CA . THR H 2 189 ? -12.315 1.250 20.018 1.00 60.73 185 THR B CA 1
ATOM 8977 C C . THR H 2 189 ? -11.700 2.647 20.024 1.00 56.11 185 THR B C 1
ATOM 8978 O O . THR H 2 189 ? -12.406 3.645 20.166 1.00 65.80 185 THR B O 1
#

CATH classification: 2.30.29.210

Secondary structure (DSSP, 8-state):
----S-SSGGGS-GGGGGT--EEEGGGTEEEEEETTEEEEEEGGGEEEEEEEEETTEEEEEEEE--TT---S--SSS-TT-EEEEEEEEEES-HHHHHHHHHHHHHHHHHHH-/--S-EEEEEEEESS-SS-EEEEEETTEEEEEESSSS--EEEEGGG--EEEEEE---EEEEEEPSSS-EEEEEEE-GGGHHHHHHHHHHTTS--EEE-PPP-S---EEEEEE-SSEEEEEETTEEEEEEEGGGEEEEEEEETTEEEEEE-------TTTSSSSSEEEEEEEE-TT--/-----S-SSGGGS-GGGGG-S-EEEGGGTEEEEEETTEEEEEEGGGEEEEEEEEETTEEEEEEEE-----TTS-TT-EEEEEEEEEES-HHHHHHHHHHHHHHHH-/---S-EEEEEEEETT-SS-EEEEEETTEEEEE----EEEEGGGEEEEEEEE---EEEEEEESSS-EEEEEEE-GGGHHHHHHHHHHTT---EEE-PPP-S---EEEEEE-SSEEEEEETTEEEEEEEGGGEEEEEE---EEEEEE------SSSSSSSSEEEEEEEE---/-----S-SSGGGS-GGGGG-S-EEEGGGTEEEEEETTEEEEEEGGGEEEEEEEEETTEEEEEEEE-BTTB---S-TT-EEEEEEEEEES-HHHHHHHHHHHHHHH-/-PPPPEEEEEE-BTT-SS-EEEEEETTEEEEEE-----EEEEGGG--EEEEEE---EEEEEEPSSS-EEEEEEE-GGGHHHHHHHHHHTT---EEE-PPP-S---EEEEEE-SSEEEEEETTEEEEEEEGGGEEEEEE----EEEEE-----TTTSSSSSEEEEEEEE-SS--/----S-SSGGGS-GGGGGT--EEEGGGTEEEEEETTEEEEEEGGGEEEEEEEEETTEEEEEEEEP-TT----TT-EEEEEEEEEES-HHHHHHHHHHHHHHHHH--/---S-EEEEEEEESS-SS-EEEEEETTEEEEE-S---EEEEGGGEEEEEEEE---EEEEEEESSS-EEEEEEE-GGGHHHHHHHHHHTT---EEE-PPP-S---EEEEEE-SSEEEEEETTEEEEEEEGGGEEEEEE--EEEEEE---SSTTSSSSEEEEEEEE-S--